Protein 7TOC (pdb70)

Nearest PDB structures (foldseek):
  7toc-assembly1_B  TM=1.002E+00  e=1.948E-69  Candidozyma auris
  8ep7-assembly2_B-3  TM=9.176E-01  e=3.995E-27  Bacillus anthracis str. 'Ames Ancestor'
  7kh7-assembly1_A  TM=9.201E-01  e=3.459E-25  Staphylococcus aureus
  4xiy-assembly1_B  TM=8.804E-01  e=1.053E-25  Azotobacter vinelandii DJ
  1yve-assembly1_J  TM=8.601E-01  e=1.053E-25  Spinacia oleracea

Structure (mmCIF, N/CA/C/O backbone):
data_7TOC
#
_entry.id   7TOC
#
_cell.length_a   145.555
_cell.length_b   145.555
_cell.length_c   244.349
_cell.angle_alpha   90.000
_cell.angle_beta   90.000
_cell.angle_gamma   120.000
#
_symmetry.space_group_name_H-M   'P 61 2 2'
#
loop_
_entity.id
_entity.type
_entity.pdbx_description
1 polymer 'Ketol-acid reductoisomerase, mitochondrial'
2 non-polymer 'NADPH DIHYDRO-NICOTINAMIDE-ADENINE-DINUCLEOTIDE PHOSPHATE'
3 non-polymer 'MALONATE ION'
4 non-polymer 'ACETIC ACID'
5 non-polymer 'MAGNESIUM ION'
6 water water
#
loop_
_atom_site.group_PDB
_atom_site.id
_atom_site.type_symbol
_atom_site.label_atom_id
_atom_site.label_alt_id
_atom_site.label_comp_id
_atom_site.label_asym_id
_atom_site.label_entity_id
_atom_site.label_seq_id
_atom_site.pdbx_PDB_ins_code
_atom_site.Cartn_x
_atom_site.Cartn_y
_atom_site.Cartn_z
_atom_site.occupancy
_atom_site.B_iso_or_equiv
_atom_site.auth_seq_id
_atom_site.auth_comp_id
_atom_site.auth_asym_id
_atom_site.auth_atom_id
_atom_site.pdbx_PDB_model_num
ATOM 1 N N . VAL A 1 5 ? 18.50182 -34.26326 -9.93517 1.000 96.31297 42 VAL A N 1
ATOM 2 C CA . VAL A 1 5 ? 17.77910 -35.52978 -9.80571 1.000 111.27626 42 VAL A CA 1
ATOM 3 C C . VAL A 1 5 ? 18.72475 -36.64265 -10.26453 1.000 110.48815 42 VAL A C 1
ATOM 4 O O . VAL A 1 5 ? 19.72868 -36.38576 -10.94783 1.000 104.53614 42 VAL A O 1
ATOM 8 N N . VAL A 1 6 ? 18.39900 -37.87438 -9.87335 1.000 103.43975 43 VAL A N 1
ATOM 9 C CA . VAL A 1 6 ? 19.28863 -39.01921 -9.98938 1.000 99.67052 43 VAL A CA 1
ATOM 10 C C . VAL A 1 6 ? 18.64010 -40.04074 -10.90339 1.000 96.21841 43 VAL A C 1
ATOM 11 O O . VAL A 1 6 ? 17.41131 -40.10353 -11.01205 1.000 105.75663 43 VAL A O 1
ATOM 15 N N . SER A 1 7 ? 19.47263 -40.85828 -11.54986 1.000 96.97829 44 SER A N 1
ATOM 16 C CA . SER A 1 7 ? 18.98223 -41.92294 -12.41636 1.000 99.07756 44 SER A CA 1
ATOM 17 C C . SER A 1 7 ? 18.84112 -43.21076 -11.60400 1.000 101.65195 44 SER A C 1
ATOM 18 O O . SER A 1 7 ? 18.87396 -43.18994 -10.37119 1.000 112.79533 44 SER A O 1
ATOM 21 N N . ALA A 1 8 ? 18.68635 -44.34267 -12.27926 1.000 96.93186 45 ALA A N 1
ATOM 22 C CA . ALA A 1 8 ? 18.41888 -45.60335 -11.60621 1.000 101.77691 45 ALA A CA 1
ATOM 23 C C . ALA A 1 8 ? 19.19063 -46.72085 -12.28646 1.000 99.38759 45 ALA A C 1
ATOM 24 O O . ALA A 1 8 ? 19.24158 -46.79127 -13.51880 1.000 93.33931 45 ALA A O 1
ATOM 26 N N . ALA A 1 9 ? 19.79121 -47.58807 -11.47885 1.000 98.29083 46 ALA A N 1
ATOM 27 C CA . ALA A 1 9 ? 20.53711 -48.70295 -12.03893 1.000 97.51492 46 ALA A CA 1
ATOM 28 C C . ALA A 1 9 ? 19.62432 -49.52251 -12.95394 1.000 95.94735 46 ALA A C 1
ATOM 29 O O . ALA A 1 9 ? 18.45488 -49.75235 -12.62693 1.000 94.89859 46 ALA A O 1
ATOM 31 N N . PRO A 1 10 ? 20.10171 -49.92654 -14.12441 1.000 90.26294 47 PRO A N 1
ATOM 32 C CA . PRO A 1 10 ? 19.26022 -50.71270 -15.03257 1.000 84.71905 47 PRO A CA 1
ATOM 33 C C . PRO A 1 10 ? 18.99468 -52.11727 -14.50653 1.000 91.11471 47 PRO A C 1
ATOM 34 O O . PRO A 1 10 ? 19.67924 -52.62866 -13.61531 1.000 90.25055 47 PRO A O 1
ATOM 38 N N . LEU A 1 11 ? 17.96112 -52.73804 -15.07209 1.000 84.71013 48 LEU A N 1
ATOM 39 C CA . LEU A 1 11 ? 17.72389 -54.15423 -14.83134 1.000 84.24724 48 LEU A CA 1
ATOM 40 C C . LEU A 1 11 ? 18.89834 -54.95419 -15.37813 1.000 75.68164 48 LEU A C 1
ATOM 41 O O . LEU A 1 11 ? 19.41597 -54.65673 -16.45800 1.000 85.37365 48 LEU A O 1
ATOM 46 N N . ALA A 1 12 ? 19.31387 -55.98014 -14.64624 1.000 69.48300 49 ALA A N 1
ATOM 47 C CA . ALA A 1 12 ? 20.54493 -56.69829 -14.95359 1.000 81.21311 49 ALA A CA 1
ATOM 48 C C . ALA A 1 12 ? 20.26839 -58.12723 -15.41531 1.000 78.47931 49 ALA A C 1
ATOM 49 O O . ALA A 1 12 ? 19.59311 -58.89550 -14.72615 1.000 86.80490 49 ALA A O 1
ATOM 51 N N . THR A 1 13 ? 20.82591 -58.47808 -16.57437 1.000 83.85477 50 THR A N 1
ATOM 52 C CA . THR A 1 13 ? 20.74477 -59.83537 -17.11284 1.000 80.57763 50 THR A CA 1
ATOM 53 C C . THR A 1 13 ? 21.35547 -60.87673 -16.17591 1.000 80.89898 50 THR A C 1
ATOM 54 O O . THR A 1 13 ? 20.91270 -62.03118 -16.16549 1.000 78.67790 50 THR A O 1
ATOM 58 N N . ARG A 1 14 ? 22.38881 -60.50446 -15.41028 1.000 80.33648 51 ARG A N 1
ATOM 59 C CA . ARG A 1 14 ? 23.10891 -61.43678 -14.53412 1.000 72.20578 51 ARG A CA 1
ATOM 60 C C . ARG A 1 14 ? 23.52403 -62.71360 -15.26673 1.000 77.83057 51 ARG A C 1
ATOM 61 O O . ARG A 1 14 ? 23.69796 -63.76865 -14.65263 1.000 78.60044 51 ARG A O 1
ATOM 69 N N . GLY A 1 15 ? 23.68357 -62.63459 -16.58686 1.000 77.13062 52 GLY A N 1
ATOM 70 C CA . GLY A 1 15 ? 24.05006 -63.79817 -17.37040 1.000 78.00033 52 GLY A CA 1
ATOM 71 C C . GLY A 1 15 ? 22.93623 -64.79665 -17.59815 1.000 84.47768 52 GLY A C 1
ATOM 72 O O . GLY A 1 15 ? 23.20556 -65.88624 -18.12364 1.000 88.83841 52 GLY A O 1
ATOM 73 N N . LEU A 1 16 ? 21.69974 -64.46134 -17.21715 1.000 71.08536 53 LEU A N 1
ATOM 74 C CA . LEU A 1 16 ? 20.54589 -65.34294 -17.33499 1.000 81.03033 53 LEU A CA 1
ATOM 75 C C . LEU A 1 16 ? 19.99962 -65.34089 -18.76213 1.000 87.10324 53 LEU A C 1
ATOM 76 O O . LEU A 1 16 ? 20.32735 -64.47884 -19.58284 1.000 89.94883 53 LEU A O 1
ATOM 81 N N . LYS A 1 17 ? 19.13720 -66.31780 -19.05078 1.000 93.80915 54 LYS A N 1
ATOM 82 C CA . LYS A 1 17 ? 18.48491 -66.36880 -20.35558 1.000 87.18883 54 LYS A CA 1
ATOM 83 C C . LYS A 1 17 ? 17.66342 -65.10932 -20.57321 1.000 80.50187 54 LYS A C 1
ATOM 84 O O . LYS A 1 17 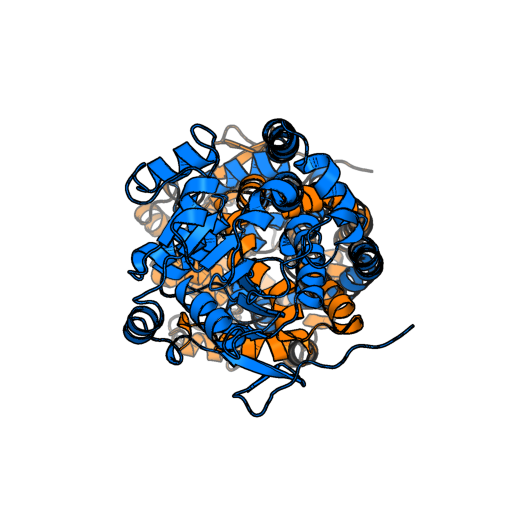? 17.00360 -64.60131 -19.65799 1.000 76.44256 54 LYS A O 1
ATOM 90 N N . THR A 1 18 ? 17.70933 -64.60847 -21.79922 1.000 83.63260 55 THR A N 1
ATOM 91 C CA . THR A 1 18 ? 17.16971 -63.30062 -22.10739 1.000 84.47207 55 THR A CA 1
ATOM 92 C C . THR A 1 18 ? 16.43310 -63.36007 -23.44704 1.000 83.02073 55 THR A C 1
ATOM 93 O O . THR A 1 18 ? 16.63951 -64.26971 -24.25610 1.000 82.61000 55 THR A O 1
ATOM 97 N N . ILE A 1 19 ? 15.53565 -62.39905 -23.65736 1.000 78.06989 56 ILE A N 1
ATOM 98 C CA . ILE A 1 19 ? 14.83629 -62.22539 -24.92489 1.000 73.55167 56 ILE A CA 1
ATOM 99 C C . ILE A 1 19 ? 15.02098 -60.77882 -25.36049 1.000 79.38727 56 ILE A C 1
ATOM 100 O O . ILE A 1 19 ? 14.95258 -59.86530 -24.53317 1.000 87.87636 56 ILE A O 1
ATOM 105 N N . ASN A 1 20 ? 15.26193 -60.56462 -26.64843 1.000 77.42647 57 ASN A N 1
ATOM 106 C CA . ASN A 1 20 ? 15.40678 -59.21746 -27.19030 1.000 80.39909 57 ASN A CA 1
ATOM 107 C C . ASN A 1 20 ? 14.03124 -58.66807 -27.54652 1.000 84.97996 57 ASN A C 1
ATOM 108 O O . ASN A 1 20 ? 13.42010 -59.09874 -28.52723 1.000 81.80245 57 ASN A O 1
ATOM 113 N N . PHE A 1 21 ? 13.55245 -57.69839 -26.77971 1.000 82.17251 58 PHE A N 1
ATOM 114 C CA . PHE A 1 21 ? 12.28104 -57.04151 -27.08015 1.000 80.79806 58 PHE A CA 1
ATOM 115 C C . PHE A 1 21 ? 12.60369 -55.72114 -27.78002 1.000 83.35355 58 PHE A C 1
ATOM 116 O O . PHE A 1 21 ? 12.81380 -54.69502 -27.13094 1.000 90.80021 58 PHE A O 1
ATOM 124 N N . GLY A 1 22 ? 12.66175 -55.75179 -29.10980 1.000 82.97548 59 GLY A N 1
ATOM 125 C CA . GLY A 1 22 ? 12.81138 -54.51258 -29.87836 1.000 87.52763 59 GLY A CA 1
ATOM 126 C C . GLY A 1 22 ? 13.99508 -53.64057 -29.49886 1.000 95.50319 59 GLY A C 1
ATOM 127 O O . GLY A 1 22 ? 13.90183 -52.40577 -29.55852 1.000 95.34018 59 GLY A O 1
ATOM 128 N N . GLY A 1 23 ? 15.11693 -54.24834 -29.11557 1.000 85.97704 60 GLY A N 1
ATOM 129 C CA . GLY A 1 23 ? 16.30874 -53.48996 -28.80530 1.000 86.90296 60 GLY A CA 1
ATOM 130 C C . GLY A 1 23 ? 16.73954 -53.52946 -27.35769 1.000 92.06612 60 GLY A C 1
ATOM 131 O O . GLY A 1 23 ? 17.73900 -52.88270 -27.01177 1.000 102.30534 60 GLY A O 1
ATOM 132 N N . THR A 1 24 ? 16.02917 -54.26604 -26.50494 1.000 87.14659 61 THR A N 1
ATOM 133 C CA . THR A 1 24 ? 16.39899 -54.43843 -25.10423 1.000 87.20882 61 THR A CA 1
ATOM 134 C C . THR A 1 24 ? 16.35446 -55.92184 -24.76599 1.000 87.04016 61 THR A C 1
ATOM 135 O O . THR A 1 24 ? 15.34523 -56.58158 -25.02666 1.000 88.45660 61 THR A O 1
ATOM 139 N N . GLU A 1 25 ? 17.44275 -56.45175 -24.20974 1.000 89.58000 62 GLU A N 1
ATOM 140 C CA . GLU A 1 25 ? 17.44596 -57.82195 -23.71041 1.000 83.90210 62 GLU A CA 1
ATOM 141 C C . GLU A 1 25 ? 16.83575 -57.84807 -22.31664 1.000 87.79144 62 GLU A C 1
ATOM 142 O O . GLU A 1 25 ? 17.29124 -57.12890 -21.42051 1.000 89.78915 62 GLU A O 1
ATOM 148 N N . GLU A 1 26 ? 15.81257 -58.68020 -22.12839 1.000 84.65166 63 GLU A N 1
ATOM 149 C CA . GLU A 1 26 ? 15.12569 -58.77762 -20.85085 1.000 75.94172 63 GLU A CA 1
ATOM 150 C C . GLU A 1 26 ? 15.21067 -60.19113 -20.29922 1.000 74.17425 63 GLU A C 1
ATOM 151 O O . GLU A 1 26 ? 15.23305 -61.16884 -21.05086 1.000 71.23767 63 GLU A O 1
ATOM 157 N N . VAL A 1 27 ? 15.29242 -60.28073 -18.97073 1.000 73.08970 64 VAL A N 1
ATOM 158 C CA . VAL A 1 27 ? 15.21280 -61.57033 -18.29715 1.000 73.81371 64 VAL A CA 1
ATOM 159 C C . VAL A 1 27 ? 13.81552 -62.15139 -18.46592 1.000 78.49153 64 VAL A C 1
ATOM 160 O O . VAL A 1 27 ? 12.80540 -61.47328 -18.22360 1.000 74.81061 64 VAL A O 1
ATOM 164 N N . VAL A 1 28 ? 13.74561 -63.41516 -18.87933 1.000 76.50707 65 VAL A N 1
ATOM 165 C CA . VAL A 1 28 ? 12.46710 -64.05677 -19.16447 1.000 68.50547 65 VAL A CA 1
ATOM 166 C C . VAL A 1 28 ? 12.52745 -65.50414 -18.69510 1.000 68.05526 65 VAL A C 1
ATOM 167 O O . VAL A 1 28 ? 13.47594 -66.22580 -19.01898 1.000 68.24498 65 VAL A O 1
ATOM 171 N N . HIS A 1 29 ? 11.51597 -65.92792 -17.93548 1.000 62.01211 66 HIS A N 1
ATOM 172 C CA . HIS A 1 29 ? 11.35912 -67.31683 -17.52619 1.000 66.35572 66 HIS A CA 1
ATOM 173 C C . HIS A 1 29 ? 10.07638 -67.89042 -18.12011 1.000 64.33703 66 HIS A C 1
ATOM 174 O O . HIS A 1 29 ? 9.08322 -67.17681 -18.27782 1.000 68.28804 66 HIS A O 1
ATOM 181 N N . GLU A 1 30 ? 10.11423 -69.17457 -18.46980 1.000 60.39947 67 GLU A N 1
ATOM 182 C CA . GLU A 1 30 ? 9.03681 -69.85373 -19.16772 1.000 60.58576 67 GLU A CA 1
ATOM 183 C C . GLU A 1 30 ? 8.63018 -71.09308 -18.38258 1.000 60.75784 67 GLU A C 1
ATOM 184 O O . GLU A 1 30 ? 9.41345 -71.62901 -17.59664 1.000 60.78486 67 GLU A O 1
ATOM 190 N N . ARG A 1 31 ? 7.40752 -71.57387 -18.63932 1.000 57.58387 68 ARG A N 1
ATOM 191 C CA . ARG A 1 31 ? 6.83524 -72.63797 -17.81324 1.000 58.88321 68 ARG A CA 1
ATOM 192 C C . ARG A 1 31 ? 7.73294 -73.86596 -17.74256 1.000 60.54649 68 ARG A C 1
ATOM 193 O O . ARG A 1 31 ? 7.78884 -74.52154 -16.69829 1.000 67.32813 68 ARG A O 1
ATOM 201 N N . ALA A 1 32 ? 8.44230 -74.18996 -18.82741 1.000 56.97081 69 ALA A N 1
ATOM 202 C CA . ALA A 1 32 ? 9.31198 -75.36227 -18.83647 1.000 63.48728 69 ALA A CA 1
ATOM 203 C C . ALA A 1 32 ? 10.47363 -75.24992 -17.85333 1.000 68.18274 69 ALA A C 1
ATOM 204 O O . ALA A 1 32 ? 11.07145 -76.27075 -17.50876 1.000 67.49292 69 ALA A O 1
ATOM 206 N N . ASP A 1 33 ? 10.82303 -74.04413 -17.40366 1.000 70.18920 70 ASP A N 1
ATOM 207 C CA . ASP A 1 33 ? 11.81601 -73.93892 -16.34160 1.000 69.47958 70 ASP A CA 1
ATOM 208 C C . ASP A 1 33 ? 11.27820 -74.42580 -15.00750 1.000 71.93373 70 ASP A C 1
ATOM 209 O O . ASP A 1 33 ? 12.07348 -74.77065 -14.12927 1.000 76.63329 70 ASP A O 1
ATOM 214 N N . TRP A 1 34 ? 9.95727 -74.46001 -14.82925 1.000 68.19760 71 TRP A N 1
ATOM 215 C CA . TRP A 1 34 ? 9.34750 -74.83982 -13.55237 1.000 69.60247 71 TRP A CA 1
ATOM 216 C C . TRP A 1 34 ? 8.16299 -75.76388 -13.79202 1.000 64.73397 71 TRP A C 1
ATOM 217 O O . TRP A 1 34 ? 7.00407 -75.36815 -13.64149 1.000 68.59505 71 TRP A O 1
ATOM 228 N N . PRO A 1 35 ? 8.42099 -77.01308 -14.17033 1.000 69.79441 72 PRO A N 1
ATOM 229 C CA . PRO A 1 35 ? 7.31676 -77.95372 -14.36296 1.000 58.45363 72 PRO A CA 1
ATOM 230 C C . PRO A 1 35 ? 6.65748 -78.29766 -13.04253 1.000 67.77141 72 PRO A C 1
ATOM 231 O O . PRO A 1 35 ? 7.21003 -78.08238 -11.96228 1.000 73.44908 72 PRO A O 1
ATOM 235 N N . ARG A 1 36 ? 5.44734 -78.84699 -13.15746 1.000 66.86802 73 ARG A N 1
ATOM 236 C CA . ARG A 1 36 ? 4.58987 -79.05222 -11.99783 1.000 59.80271 73 ARG A CA 1
ATOM 237 C C . ARG A 1 36 ? 5.29184 -79.87429 -10.91828 1.000 68.82663 73 ARG A C 1
ATOM 238 O O . ARG A 1 36 ? 5.25331 -79.51960 -9.73260 1.000 69.45414 73 ARG A O 1
ATOM 246 N N . GLU A 1 37 ? 5.95025 -80.97189 -11.30879 1.000 63.68847 74 GLU A N 1
ATOM 247 C CA . GLU A 1 37 ? 6.59629 -81.83331 -10.32061 1.000 66.96851 74 GLU A CA 1
ATOM 248 C C . GLU A 1 37 ? 7.70453 -81.09191 -9.58591 1.000 71.61197 74 GLU A C 1
ATOM 249 O O . GLU A 1 37 ? 7.90850 -81.29932 -8.38190 1.000 72.85907 74 GLU A O 1
ATOM 255 N N . LYS A 1 38 ? 8.42222 -80.21670 -10.29554 1.000 66.46841 75 LYS A N 1
ATOM 256 C CA . LYS A 1 38 ? 9.50819 -79.45067 -9.69462 1.000 62.81218 75 LYS A CA 1
ATOM 257 C C . LYS A 1 38 ? 8.97723 -78.42888 -8.69585 1.000 63.28611 75 LYS A C 1
ATOM 258 O O . LYS A 1 38 ? 9.54036 -78.25900 -7.60802 1.000 61.89209 75 LYS A O 1
ATOM 264 N N . LEU A 1 39 ? 7.89491 -77.73987 -9.05177 1.000 63.84655 76 LEU A N 1
ATOM 265 C CA . LEU A 1 39 ? 7.25522 -76.80997 -8.12682 1.000 62.04393 76 LEU A CA 1
ATOM 266 C C . LEU A 1 39 ? 6.83139 -77.51297 -6.84577 1.000 61.05707 76 LEU A C 1
ATOM 267 O O . LEU A 1 39 ? 7.07213 -77.00809 -5.74257 1.000 64.01248 76 LEU A O 1
ATOM 272 N N . LEU A 1 40 ? 6.19428 -78.68112 -6.97647 1.000 60.92904 77 LEU A N 1
ATOM 273 C CA . LEU A 1 40 ? 5.75265 -79.44273 -5.81034 1.000 63.40319 77 LEU A CA 1
ATOM 274 C C . LEU A 1 40 ? 6.92783 -79.81766 -4.90991 1.000 64.42073 77 LEU A C 1
ATOM 275 O O . LEU A 1 40 ? 6.86216 -79.65930 -3.68438 1.000 61.88926 77 LEU A O 1
ATOM 280 N N . GLU A 1 41 ? 8.00638 -80.33911 -5.50223 1.000 61.38076 78 GLU A N 1
ATOM 281 C CA . GLU A 1 41 ? 9.20579 -80.64252 -4.72988 1.000 62.72042 78 GLU A CA 1
ATOM 282 C C . GLU A 1 41 ? 9.78196 -79.38921 -4.07853 1.000 60.97952 78 GLU A C 1
ATOM 283 O O . GLU A 1 41 ? 10.16223 -79.40958 -2.90375 1.000 63.32052 78 GLU A O 1
ATOM 289 N N . TYR A 1 42 ? 9.85107 -78.28475 -4.82142 1.000 60.03343 79 TYR A N 1
ATOM 290 C CA . TYR A 1 42 ? 10.48190 -77.08494 -4.28475 1.000 59.73233 79 TYR A CA 1
ATOM 291 C C . TYR A 1 42 ? 9.72634 -76.57524 -3.07323 1.000 61.46992 79 TYR A C 1
ATOM 292 O O . TYR A 1 42 ? 10.33271 -76.15718 -2.08469 1.000 67.01714 79 TYR A O 1
ATOM 301 N N . PHE A 1 43 ? 8.39893 -76.61947 -3.12718 1.000 63.28127 80 PHE A N 1
ATOM 302 C CA . PHE A 1 43 ? 7.54294 -76.02806 -2.11348 1.000 59.44997 80 PHE A CA 1
ATOM 303 C C . PHE A 1 43 ? 6.99586 -77.04491 -1.11927 1.000 60.59665 80 PHE A C 1
ATOM 304 O O . PHE A 1 43 ? 6.12717 -76.68927 -0.31667 1.000 60.70820 80 PHE A O 1
ATOM 312 N N . LYS A 1 44 ? 7.48454 -78.29259 -1.14118 1.000 55.92016 81 LYS A N 1
ATOM 313 C CA . LYS A 1 44 ? 6.83782 -79.35407 -0.37199 1.000 59.13193 81 LYS A CA 1
ATOM 314 C C . LYS A 1 44 ? 6.77360 -79.05498 1.12175 1.000 67.39652 81 LYS A C 1
ATOM 315 O O . LYS A 1 44 ? 5.89694 -79.59283 1.80653 1.000 74.01489 81 LYS A O 1
ATOM 321 N N . ASN A 1 45 ? 7.65409 -78.20329 1.64284 1.000 61.77043 82 ASN A N 1
ATOM 322 C CA . ASN A 1 45 ? 7.59288 -77.81425 3.04244 1.000 64.19790 82 ASN A CA 1
ATOM 323 C C . ASN A 1 45 ? 6.93957 -76.45877 3.25714 1.000 60.66656 82 ASN A C 1
ATOM 324 O O . ASN A 1 45 ? 6.90081 -75.97868 4.39373 1.000 67.52901 82 ASN A O 1
ATOM 329 N N . ASP A 1 46 ? 6.41212 -75.83879 2.21501 1.000 64.70157 83 ASP A N 1
ATOM 330 C CA . ASP A 1 46 ? 5.88403 -74.49319 2.34645 1.000 65.85471 83 ASP A CA 1
ATOM 331 C C . ASP A 1 46 ? 4.36816 -74.51926 2.46982 1.000 60.18496 83 ASP A C 1
ATOM 332 O O . ASP A 1 46 ? 3.70052 -75.46398 2.04550 1.000 60.57627 83 ASP A O 1
ATOM 337 N N . THR A 1 47 ? 3.83355 -73.47479 3.10003 1.000 64.61473 84 THR A N 1
ATOM 338 C CA . THR A 1 47 ? 2.40121 -73.19239 3.09666 1.000 56.40502 84 THR A CA 1
ATOM 339 C C . THR A 1 47 ? 2.20642 -71.77463 2.57963 1.000 58.40962 84 THR A C 1
ATOM 340 O O . THR A 1 47 ? 2.67824 -70.81704 3.20661 1.000 61.73435 84 THR A O 1
ATOM 344 N N . MET A 1 48 ? 1.55470 -71.63738 1.42426 1.000 55.97262 85 MET A N 1
ATOM 345 C CA . MET A 1 48 ? 1.18497 -70.31778 0.92406 1.000 53.90503 85 MET A CA 1
ATOM 346 C C . MET A 1 48 ? -0.06414 -69.84647 1.64965 1.000 58.24661 85 MET A C 1
ATOM 347 O O . MET A 1 48 ? -1.14900 -70.38660 1.43650 1.000 57.03048 85 MET A O 1
ATOM 352 N N . ALA A 1 49 ? 0.06595 -68.84034 2.49839 1.000 56.49117 86 ALA A N 1
ATOM 353 C CA . ALA A 1 49 ? -1.10442 -68.21619 3.09533 1.000 50.24568 86 ALA A CA 1
ATOM 354 C C . ALA A 1 49 ? -1.47124 -67.02624 2.21708 1.000 52.26261 86 ALA A C 1
ATOM 355 O O . ALA A 1 49 ? -0.76049 -66.01646 2.18215 1.000 59.04010 86 ALA A O 1
ATOM 357 N N . LEU A 1 50 ? -2.55702 -67.16960 1.47428 1.000 50.17124 87 LEU A N 1
ATOM 358 C CA . LEU A 1 50 ? -3.04216 -66.13088 0.58451 1.000 51.81675 87 LEU A CA 1
ATOM 359 C C . LEU A 1 50 ? -4.01740 -65.26454 1.37449 1.000 56.45437 87 LEU A C 1
ATOM 360 O O . LEU A 1 50 ? -5.09186 -65.73020 1.77431 1.000 53.10796 87 LEU A O 1
ATOM 365 N N . ILE A 1 51 ? -3.64074 -64.01390 1.60919 1.000 53.16262 88 ILE A N 1
ATOM 366 C CA . ILE A 1 51 ? -4.44945 -63.09396 2.39199 1.000 53.50375 88 ILE A CA 1
ATOM 367 C C . ILE A 1 51 ? -5.28404 -62.26981 1.42101 1.000 57.71829 88 ILE A C 1
ATOM 368 O O . ILE A 1 51 ? -4.73610 -61.59132 0.54925 1.000 62.45804 88 ILE A O 1
ATOM 373 N N . GLY A 1 52 ? -6.59791 -62.33965 1.54885 1.000 56.15962 89 GLY A N 1
ATOM 374 C CA . GLY A 1 52 ? -7.46733 -61.62007 0.63718 1.000 50.59134 89 GLY A CA 1
ATOM 375 C C . GLY A 1 52 ? -8.08132 -62.52828 -0.41180 1.000 55.19798 89 GLY A C 1
ATOM 376 O O . GLY A 1 52 ? -7.53239 -63.57102 -0.77093 1.000 58.05163 89 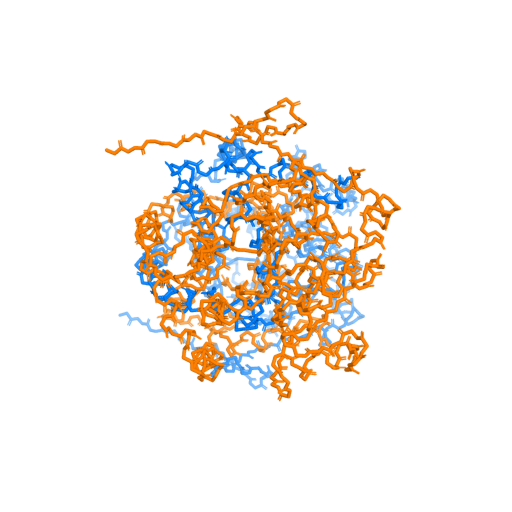GLY A O 1
ATOM 377 N N . TYR A 1 53 ? -9.24850 -62.13736 -0.91185 1.000 61.67384 90 TYR A N 1
ATOM 378 C CA . TYR A 1 53 ? -9.94402 -62.95107 -1.90388 1.000 53.74573 90 TYR A CA 1
ATOM 379 C C . TYR A 1 53 ? -10.73383 -62.06007 -2.86934 1.000 54.36286 90 TYR A C 1
ATOM 380 O O . TYR A 1 53 ? -11.91282 -62.29387 -3.15845 1.000 56.11400 90 TYR A O 1
ATOM 389 N N . GLY A 1 54 ? -10.06655 -61.03241 -3.39700 1.000 52.63492 91 GLY A N 1
ATOM 390 C CA . GLY A 1 54 ? -10.48532 -60.37374 -4.62034 1.000 52.62809 91 GLY A CA 1
ATOM 391 C C . GLY A 1 54 ? -10.18380 -61.27495 -5.80095 1.000 57.02334 91 GLY A C 1
ATOM 392 O O . GLY A 1 54 ? -9.93652 -62.47360 -5.61842 1.000 51.65883 91 GLY A O 1
ATOM 393 N N . SER A 1 55 ? -10.18304 -60.73117 -7.01841 1.000 51.10673 92 SER A N 1
ATOM 394 C CA . SER A 1 55 ? -10.02194 -61.61397 -8.16315 1.000 46.97170 92 SER A CA 1
ATOM 395 C C . SER A 1 55 ? -8.61562 -62.20082 -8.24943 1.000 55.97556 92 SER A C 1
ATOM 396 O O . SER A 1 55 ? -8.45493 -63.27799 -8.84167 1.000 48.14174 92 SER A O 1
ATOM 399 N N . GLN A 1 56 ? -7.59744 -61.55510 -7.64826 1.000 52.85933 93 GLN A N 1
ATOM 400 C CA . GLN A 1 56 ? -6.27528 -62.18903 -7.62853 1.000 51.78148 93 GLN A CA 1
ATOM 401 C C . GLN A 1 56 ? -6.23736 -63.36485 -6.66485 1.000 49.31449 93 GLN A C 1
ATOM 402 O O . GLN A 1 56 ? -5.69209 -64.42151 -6.99226 1.000 53.66884 93 GLN A O 1
ATOM 408 N N . GLY A 1 57 ? -6.78273 -63.20525 -5.46112 1.000 52.62827 94 GLY A N 1
ATOM 409 C CA . GLY A 1 57 ? -6.85619 -64.35014 -4.57360 1.000 45.78238 94 GLY A CA 1
ATOM 410 C C . GLY A 1 57 ? -7.62354 -65.48832 -5.21296 1.000 50.30986 94 GLY A C 1
ATOM 411 O O . GLY A 1 57 ? -7.35359 -66.66113 -4.94592 1.000 46.53931 94 GLY A O 1
ATOM 412 N N . TYR A 1 58 ? -8.58507 -65.15594 -6.07436 1.000 47.59733 95 TYR A N 1
ATOM 413 C CA . TYR A 1 58 ? -9.37038 -66.17983 -6.74635 1.000 49.35581 95 TYR A CA 1
ATOM 414 C C . TYR A 1 58 ? -8.53832 -66.86056 -7.82141 1.000 46.06222 95 TYR A C 1
ATOM 415 O O . TYR A 1 58 ? -8.40055 -68.08764 -7.82313 1.000 50.04988 95 TYR A O 1
ATOM 424 N N . GLY A 1 59 ? -7.96252 -66.07918 -8.73711 1.000 41.45763 96 GLY A N 1
ATOM 425 C CA . GLY A 1 59 ? -7.18616 -66.67723 -9.80992 1.000 44.67934 96 GLY A CA 1
ATOM 426 C C . GLY A 1 59 ? -5.88757 -67.29687 -9.32183 1.000 45.71004 96 GLY A C 1
ATOM 427 O O . GLY A 1 59 ? -5.54060 -68.41538 -9.70270 1.000 46.70996 96 GLY A O 1
ATOM 428 N N . GLN A 1 60 ? -5.13162 -66.56761 -8.49666 1.000 50.46432 97 GLN A N 1
ATOM 429 C CA . GLN A 1 60 ? -3.87997 -67.11977 -7.98325 1.000 46.00532 97 GLN A CA 1
ATOM 430 C C . GLN A 1 60 ? -4.14953 -68.29207 -7.04982 1.000 49.62455 97 GLN A C 1
ATOM 431 O O . GLN A 1 60 ? -3.48709 -69.34106 -7.15026 1.000 42.03455 97 GLN A O 1
ATOM 437 N N . GLY A 1 61 ? -5.14957 -68.15126 -6.16896 1.000 40.18321 98 GLY A N 1
ATOM 438 C CA . GLY A 1 61 ? -5.40808 -69.19869 -5.19464 1.000 42.52161 98 GLY A CA 1
ATOM 439 C C . GLY A 1 61 ? -5.85356 -70.49534 -5.84094 1.000 47.42605 98 GLY A C 1
ATOM 440 O O . GLY A 1 61 ? -5.30841 -71.56823 -5.55439 1.000 44.96093 98 GLY A O 1
ATOM 441 N N . LEU A 1 62 ? -6.85626 -70.41226 -6.72421 1.000 43.59655 99 LEU A N 1
ATOM 442 C CA . LEU A 1 62 ? -7.40688 -71.61733 -7.33102 1.000 47.87483 99 LEU A CA 1
ATOM 443 C C . LEU A 1 62 ? -6.37785 -72.28353 -8.23661 1.000 46.30432 99 LEU A C 1
ATOM 444 O O . LEU A 1 62 ? -6.30196 -73.51811 -8.29400 1.000 42.71687 99 LEU A O 1
ATOM 449 N N . ASN A 1 63 ? -5.55981 -71.48638 -8.93704 1.000 38.87301 100 ASN A N 1
ATOM 450 C CA . ASN A 1 63 ? -4.47660 -72.07736 -9.72154 1.000 42.37575 100 ASN A CA 1
ATOM 451 C C . ASN A 1 63 ? -3.45070 -72.77901 -8.82917 1.000 44.85319 100 ASN A C 1
ATOM 452 O O . ASN A 1 63 ? -2.99906 -73.88750 -9.14804 1.000 46.12684 100 ASN A O 1
ATOM 457 N N . LEU A 1 64 ? -3.05848 -72.15367 -7.71276 1.000 42.23536 101 LEU A N 1
ATOM 458 C CA . LEU A 1 64 ? -2.18581 -72.84991 -6.76730 1.000 49.36410 101 LEU A CA 1
ATOM 459 C C . LEU A 1 64 ? -2.84154 -74.13747 -6.25835 1.000 49.10187 101 LEU A C 1
ATOM 460 O O . LEU A 1 64 ? -2.18947 -75.18069 -6.17129 1.000 50.73424 101 LEU A O 1
ATOM 465 N N . ARG A 1 65 ? -4.12661 -74.08513 -5.91326 1.000 42.62905 102 ARG A N 1
ATOM 466 C CA . ARG A 1 65 ? -4.80177 -75.27723 -5.40395 1.000 46.73743 102 ARG A CA 1
ATOM 467 C C . ARG A 1 65 ? -4.82056 -76.38582 -6.44142 1.000 45.35344 102 ARG A C 1
ATOM 468 O O . ARG A 1 65 ? -4.55408 -77.54986 -6.12543 1.000 45.62361 102 ARG A O 1
ATOM 476 N N . ASP A 1 66 ? -5.14659 -76.04284 -7.68362 1.000 45.47382 103 ASP A N 1
ATOM 477 C CA . ASP A 1 66 ? -5.17848 -77.03690 -8.75186 1.000 49.10062 103 ASP A CA 1
ATOM 478 C C . ASP A 1 66 ? -3.79531 -77.60980 -9.01287 1.000 48.41495 103 ASP A C 1
ATOM 479 O O . ASP A 1 66 ? -3.67452 -78.79120 -9.34690 1.000 54.28644 103 ASP A O 1
ATOM 484 N N . ASN A 1 67 ? -2.74353 -76.80532 -8.86318 1.000 49.80647 104 ASN A N 1
ATOM 485 C CA . ASN A 1 67 ? -1.39371 -77.32227 -9.07956 1.000 52.69072 104 ASN A CA 1
ATOM 486 C C . ASN A 1 67 ? -0.89068 -78.15856 -7.91768 1.000 54.76785 104 ASN A C 1
ATOM 487 O O . ASN A 1 67 ? 0.24954 -78.62609 -7.96379 1.000 59.35622 104 ASN A O 1
ATOM 492 N N . GLY A 1 68 ? -1.71032 -78.36250 -6.89075 1.000 52.29873 105 GLY A N 1
ATOM 493 C CA . GLY A 1 68 ? -1.35964 -79.24665 -5.81046 1.000 49.51426 105 GLY A CA 1
ATOM 494 C C . GLY A 1 68 ? -0.49214 -78.62682 -4.75118 1.000 51.67762 105 GLY A C 1
ATOM 495 O O . GLY A 1 68 ? 0.06616 -79.35844 -3.93527 1.000 54.23062 105 GLY A O 1
ATOM 496 N N . LEU A 1 69 ? -0.35141 -77.30678 -4.73312 1.000 51.85587 106 LEU A N 1
ATOM 497 C CA . LEU A 1 69 ? 0.45895 -76.68440 -3.70406 1.000 55.09376 106 LEU A CA 1
ATOM 498 C C . LEU A 1 69 ? -0.36549 -76.47860 -2.43955 1.000 54.98398 106 LEU A C 1
ATOM 499 O O . LEU A 1 69 ? -1.59472 -76.36790 -2.47239 1.000 55.29348 106 LEU A O 1
ATOM 504 N N . ASN A 1 70 ? 0.32713 -76.45052 -1.31443 1.000 56.42070 107 ASN A N 1
ATOM 505 C CA . ASN A 1 70 ? -0.30904 -76.30594 -0.01307 1.000 53.63855 107 ASN A CA 1
ATOM 506 C C . ASN A 1 70 ? -0.61969 -74.83138 0.21168 1.000 53.19724 107 ASN A C 1
ATOM 507 O O . ASN A 1 70 ? 0.14693 -74.09509 0.83120 1.000 56.12488 107 ASN A O 1
ATOM 512 N N . VAL A 1 71 ? -1.77718 -74.41130 -0.29741 1.000 46.39618 108 VAL A N 1
ATOM 513 C CA . VAL A 1 71 ? -2.25404 -73.03487 -0.24538 1.000 49.93440 108 VAL A CA 1
ATOM 514 C C . VAL A 1 71 ? -3.51358 -72.97807 0.61357 1.000 52.44223 108 VAL A C 1
ATOM 515 O O . VAL A 1 71 ? -4.36185 -73.87756 0.53921 1.000 50.90150 108 VAL A O 1
ATOM 519 N N . ILE A 1 72 ? -3.63398 -71.91505 1.42604 1.000 49.50427 109 ILE A N 1
ATOM 520 C CA . ILE A 1 72 ? -4.82090 -71.61753 2.22698 1.000 48.15228 109 ILE A CA 1
ATOM 521 C C . ILE A 1 72 ? -5.20043 -70.15868 2.00654 1.000 52.32416 109 ILE A C 1
ATOM 522 O O . ILE A 1 72 ? -4.40478 -69.36217 1.51153 1.000 55.38677 109 ILE A O 1
ATOM 527 N N . ILE A 1 73 ? -6.42780 -69.80633 2.38645 1.000 46.78530 110 ILE A N 1
ATOM 528 C CA . ILE A 1 73 ? -6.94776 -68.44726 2.24549 1.000 45.26617 110 ILE A CA 1
ATOM 529 C C . ILE A 1 73 ? -7.15350 -67.83034 3.62653 1.000 53.99062 110 ILE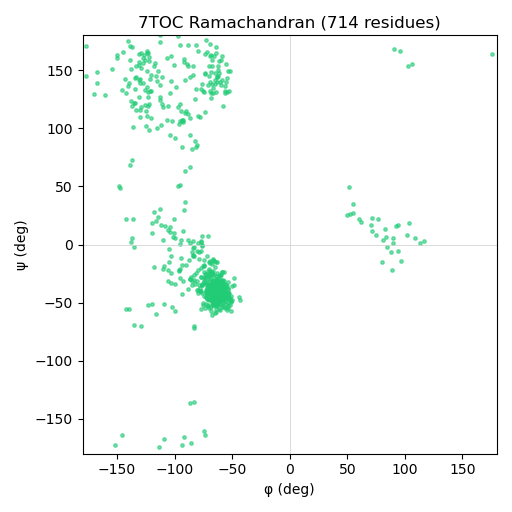 A C 1
ATOM 530 O O . ILE A 1 73 ? -7.66306 -68.48163 4.55254 1.000 50.90567 110 ILE A O 1
ATOM 535 N N . GLY A 1 74 ? -6.76332 -66.56451 3.76295 1.000 55.54584 111 GLY A N 1
ATOM 536 C CA . GLY A 1 74 ? -7.05542 -65.80540 4.97117 1.000 57.23176 111 GLY A CA 1
ATOM 537 C C . GLY A 1 74 ? -7.82147 -64.53405 4.65468 1.000 57.20529 111 GLY A C 1
ATOM 538 O O . GLY A 1 74 ? -7.31314 -63.68669 3.91159 1.000 55.21193 111 GLY A O 1
ATOM 539 N N . VAL A 1 75 ? -9.04250 -64.38771 5.18477 1.000 51.14779 112 VAL A N 1
ATOM 540 C CA . VAL A 1 75 ? -9.86657 -63.20839 4.94757 1.000 51.61492 112 VAL A CA 1
ATOM 541 C C . VAL A 1 75 ? -10.65674 -62.90500 6.21536 1.000 61.08668 112 VAL A C 1
ATOM 542 O O . VAL A 1 75 ? -10.74668 -63.72552 7.12668 1.000 57.71172 112 VAL A O 1
ATOM 546 N N . ARG A 1 76 ? -11.22894 -61.70413 6.28072 1.000 63.76378 113 ARG A N 1
ATOM 547 C CA . ARG A 1 76 ? -12.07481 -61.34753 7.41647 1.000 63.96841 113 ARG A CA 1
ATOM 548 C C . ARG A 1 76 ? -13.21558 -62.33755 7.52783 1.000 62.77177 113 ARG A C 1
ATOM 549 O O . ARG A 1 76 ? -14.01043 -62.48660 6.59726 1.000 67.23099 113 ARG A O 1
ATOM 557 N N . LYS A 1 77 ? -13.28094 -63.02855 8.65378 1.000 62.81531 114 LYS A N 1
ATOM 558 C CA . LYS A 1 77 ? -14.34012 -64.00037 8.85581 1.000 66.61432 114 LYS A CA 1
ATOM 559 C C . LYS A 1 77 ? -15.70208 -63.34245 8.66709 1.000 71.14552 114 LYS A C 1
ATOM 560 O O . LYS A 1 77 ? -15.92252 -62.18642 9.04510 1.000 73.32563 114 LYS A O 1
ATOM 566 N N . ASN A 1 78 ? -16.59976 -64.07448 8.02082 1.000 70.94981 115 ASN A N 1
ATOM 567 C CA . ASN A 1 78 ? -17.96908 -63.62767 7.81220 1.000 77.74089 115 ASN A CA 1
ATOM 568 C C . ASN A 1 78 ? -18.04870 -62.24876 7.12415 1.000 86.84310 115 ASN A C 1
ATOM 569 O O . ASN A 1 78 ? -19.02211 -61.50843 7.29212 1.000 99.19012 115 ASN A O 1
ATOM 574 N N . GLY A 1 79 ? -17.02860 -61.88783 6.33635 1.000 88.22997 116 GLY A N 1
ATOM 575 C CA . GLY A 1 79 ? -17.12128 -60.79192 5.38817 1.000 70.81637 116 GLY A CA 1
ATOM 576 C C . GLY A 1 79 ? -17.52412 -61.30761 4.01709 1.000 69.02748 116 GLY A C 1
ATOM 577 O O . GLY A 1 79 ? -17.86251 -62.47916 3.84003 1.000 77.61036 116 GLY A O 1
ATOM 578 N N . ALA A 1 80 ? -17.48661 -60.41702 3.02149 1.000 62.39201 117 ALA A N 1
ATOM 579 C CA . ALA A 1 80 ? -17.93355 -60.83689 1.68852 1.000 53.71542 117 ALA A CA 1
ATOM 580 C C . ALA A 1 80 ? -16.98511 -61.86729 1.08293 1.000 56.44400 117 ALA A C 1
ATOM 581 O O . ALA A 1 80 ? -17.42737 -62.88689 0.53892 1.000 56.46835 117 ALA A O 1
ATOM 583 N N . SER A 1 81 ? -15.67160 -61.61624 1.17546 1.000 53.61406 118 SER A N 1
ATOM 584 C CA . SER A 1 81 ? -14.67260 -62.52866 0.62459 1.000 49.59856 118 SER A CA 1
ATOM 585 C C . SER A 1 81 ? -14.76759 -63.90677 1.24299 1.000 51.60675 118 SER A C 1
ATOM 586 O O . SER A 1 81 ? -14.46964 -64.90071 0.57571 1.000 50.35404 118 SER A O 1
ATOM 589 N N . TRP A 1 82 ? -15.07980 -63.96866 2.53820 1.000 50.94732 119 TRP A N 1
ATOM 590 C CA . TRP A 1 82 ? -15.23827 -65.24289 3.22095 1.000 51.30663 119 TRP A CA 1
ATOM 591 C C . TRP A 1 82 ? -16.23888 -66.11946 2.48800 1.000 51.37849 119 TRP A C 1
ATOM 592 O O . TRP A 1 82 ? -15.96010 -67.28535 2.17474 1.000 52.82862 119 TRP A O 1
ATOM 603 N N . LYS A 1 83 ? -17.41002 -65.56053 2.18185 1.000 48.53543 120 LYS A N 1
ATOM 604 C CA . LYS A 1 83 ? -18.42913 -66.34571 1.50738 1.000 50.20904 120 LYS A CA 1
ATOM 605 C C . LYS A 1 83 ? -18.03996 -66.62728 0.06844 1.000 48.47338 120 LYS A C 1
ATOM 606 O O . LYS A 1 83 ? -18.33818 -67.70955 -0.44988 1.000 50.88510 120 LYS A O 1
ATOM 612 N N . ALA A 1 84 ? -17.36640 -65.67874 -0.58463 1.000 46.28797 121 ALA A N 1
ATOM 613 C CA . ALA A 1 84 ? -16.90716 -65.91101 -1.94992 1.000 42.26510 121 ALA A CA 1
ATOM 614 C C . ALA A 1 84 ? -15.92277 -67.06148 -1.99858 1.000 45.28040 121 ALA A C 1
ATOM 615 O O . ALA A 1 84 ? -15.93522 -67.86361 -2.94577 1.000 45.59543 121 ALA A O 1
ATOM 617 N N . ALA A 1 85 ? -15.05903 -67.16318 -0.98102 1.000 44.37833 122 ALA A N 1
ATOM 618 C CA . ALA A 1 85 ? -14.12554 -68.28116 -0.92933 1.000 45.24294 122 ALA A CA 1
ATOM 619 C C . ALA A 1 85 ? -14.86206 -69.59389 -0.67466 1.000 44.87033 122 ALA A C 1
ATOM 620 O O . ALA A 1 85 ? -14.53966 -70.62096 -1.28965 1.000 50.15106 122 ALA A O 1
ATOM 622 N N . ILE A 1 86 ? -15.87969 -69.57614 0.18911 1.000 40.91435 123 ILE A N 1
ATOM 623 C CA . ILE A 1 86 ? -16.63029 -70.80380 0.45571 1.000 46.67304 123 ILE A CA 1
ATOM 624 C C . ILE A 1 86 ? -17.24201 -71.35412 -0.82710 1.000 45.62752 123 ILE A C 1
ATOM 625 O O . ILE A 1 86 ? -17.25314 -72.56990 -1.06042 1.000 46.63008 123 ILE A O 1
ATOM 630 N N . GLU A 1 87 ? -17.75000 -70.47142 -1.68177 1.000 45.86215 124 GLU A N 1
ATOM 631 C CA . GLU A 1 87 ? -18.43595 -70.90123 -2.89182 1.000 48.74119 124 GLU A CA 1
ATOM 632 C C . GLU A 1 87 ? -17.48000 -71.31876 -3.99425 1.000 47.43873 124 GLU A C 1
ATOM 633 O O . GLU A 1 87 ? -17.93617 -71.90409 -4.98132 1.000 50.69374 124 GLU A O 1
ATOM 639 N N . ASP A 1 88 ? -16.18564 -71.02940 -3.85734 1.000 40.45512 125 ASP A N 1
ATOM 640 C CA . ASP A 1 88 ? -15.17583 -71.65600 -4.69420 1.000 41.90427 125 ASP A CA 1
ATOM 641 C C . ASP A 1 88 ? -14.59547 -72.91428 -4.05922 1.000 45.66262 125 ASP A C 1
ATOM 642 O O . ASP A 1 88 ? -13.55942 -73.40308 -4.51775 1.000 43.06521 125 ASP A O 1
ATOM 647 N N . GLY A 1 89 ? -15.20961 -73.42066 -2.99525 1.000 40.99608 126 GLY A N 1
ATOM 648 C CA . GLY A 1 89 ? -14.80315 -74.68286 -2.43356 1.000 40.44462 126 GLY A CA 1
ATOM 649 C C . GLY A 1 89 ? -13.73765 -74.62940 -1.36184 1.000 44.54872 126 GLY A C 1
ATOM 650 O O . GLY A 1 89 ? -13.27540 -75.68808 -0.93357 1.000 51.83912 126 GLY A O 1
ATOM 651 N N . TRP A 1 90 ? -13.32424 -73.45062 -0.91697 1.000 39.67278 127 TRP A N 1
ATOM 652 C CA . TRP A 1 90 ? -12.43635 -73.37637 0.23691 1.000 43.32365 127 TRP A CA 1
ATOM 653 C C . TRP A 1 90 ? -13.24032 -73.67319 1.51214 1.000 46.69330 127 TRP A C 1
ATOM 654 O O . TRP A 1 90 ? -14.32666 -73.12561 1.71655 1.000 48.01890 127 TRP A O 1
ATOM 665 N N . VAL A 1 91 ? -12.73101 -74.55503 2.35821 1.000 41.54233 128 VAL A N 1
ATOM 666 C CA . VAL A 1 91 ? -13.49401 -75.07452 3.48549 1.000 47.49361 128 VAL A CA 1
ATOM 667 C C . VAL A 1 91 ? -12.96448 -74.43441 4.76210 1.000 50.76407 128 VAL A C 1
ATOM 668 O O . VAL A 1 91 ? -11.77668 -74.59103 5.08158 1.000 50.39301 128 VAL A O 1
ATOM 672 N N . PRO A 1 92 ? -13.79581 -73.69729 5.49972 1.000 51.86729 129 PRO A N 1
ATOM 673 C CA . PRO A 1 92 ? -13.37479 -73.13104 6.78763 1.000 48.16890 129 PRO A CA 1
ATOM 674 C C . PRO A 1 92 ? -12.81249 -74.20139 7.69698 1.000 47.93391 129 PRO A C 1
ATOM 675 O O . PRO A 1 92 ? -13.40397 -75.26627 7.86750 1.000 54.64924 129 PRO A O 1
ATOM 679 N N . GLY A 1 93 ? -11.65309 -73.91804 8.27992 1.000 49.34981 130 GLY A N 1
ATOM 680 C CA . GLY A 1 93 ? -10.99306 -74.85647 9.14287 1.000 46.13777 130 GLY A CA 1
ATOM 681 C C . GLY A 1 93 ? -10.04283 -75.80887 8.45076 1.000 53.99685 130 GLY A C 1
ATOM 682 O O . GLY A 1 93 ? -9.16918 -76.36667 9.11539 1.000 51.41663 130 GLY A O 1
ATOM 683 N N . GLU A 1 94 ? -10.19659 -76.03169 7.14330 1.000 54.16032 131 GLU A N 1
ATOM 684 C CA . GLU A 1 94 ? -9.24478 -76.83491 6.37602 1.000 57.28210 131 GLU A CA 1
ATOM 685 C C . GLU A 1 94 ? -8.26497 -75.95773 5.60219 1.000 51.22924 131 GLU A C 1
ATOM 686 O O . GLU A 1 94 ? -7.05148 -76.07207 5.79041 1.000 54.54326 131 GLU A O 1
ATOM 692 N N . ASN A 1 95 ? -8.77365 -75.07097 4.73665 1.000 44.62729 132 ASN A N 1
ATOM 693 C CA . ASN A 1 95 ? -7.90157 -74.20931 3.94666 1.000 49.82913 132 ASN A CA 1
ATOM 694 C C . ASN A 1 95 ? -8.49448 -72.80988 3.78605 1.000 49.83012 132 ASN A C 1
ATOM 695 O O . ASN A 1 95 ? -8.11270 -72.08268 2.85925 1.000 47.83090 132 ASN A O 1
ATOM 700 N N . LEU A 1 96 ? -9.40128 -72.42422 4.67941 1.000 50.32930 133 LEU A N 1
ATOM 701 C CA . LEU A 1 96 ? -9.95470 -71.07846 4.76422 1.000 51.21174 133 LEU A CA 1
ATOM 702 C C . LEU A 1 96 ? -9.95539 -70.66438 6.23090 1.000 49.46174 133 LEU A C 1
ATOM 703 O O . LEU A 1 96 ? -10.55501 -71.35048 7.06355 1.000 49.22448 133 LEU A O 1
ATOM 708 N N . PHE A 1 97 ? -9.27621 -69.56157 6.55339 1.000 51.95102 134 PHE A N 1
ATOM 709 C CA . PHE A 1 97 ? -9.17641 -69.08475 7.93029 1.000 49.63510 134 PHE A CA 1
ATOM 710 C C . PHE A 1 97 ? -9.31296 -67.56926 7.95407 1.000 56.60673 134 PHE A C 1
ATOM 711 O O . PHE A 1 97 ? -9.31805 -66.91167 6.90483 1.000 55.39935 134 PHE A O 1
ATOM 719 N N . ASP A 1 98 ? -9.42559 -67.00415 9.16441 1.000 57.88895 135 ASP A N 1
ATOM 720 C CA . ASP A 1 98 ? -9.25550 -65.55874 9.27520 1.000 58.25193 135 ASP A CA 1
ATOM 721 C C . ASP A 1 98 ? -7.78743 -65.19248 9.01883 1.000 60.04631 135 ASP A C 1
ATOM 722 O O . ASP A 1 98 ? -6.90998 -66.06040 8.89910 1.000 61.79328 135 ASP A O 1
ATOM 727 N N . VAL A 1 99 ? -7.52205 -63.88717 8.93875 1.000 58.88728 136 VAL A N 1
ATOM 728 C CA . VAL A 1 99 ? -6.22900 -63.42264 8.44311 1.000 60.75441 136 VAL A CA 1
ATOM 729 C C . VAL A 1 99 ? -5.10506 -63.83265 9.38544 1.000 60.58213 136 VAL A C 1
ATOM 730 O O . VAL A 1 99 ? -4.10431 -64.41422 8.95691 1.000 62.46913 136 VAL A O 1
ATOM 734 N N . LYS A 1 100 ? -5.25408 -63.54698 10.68348 1.000 71.07578 137 LYS A N 1
ATOM 735 C CA . LYS A 1 100 ? -4.18257 -63.84916 11.63100 1.000 69.01762 137 LYS A CA 1
ATOM 736 C C . LYS A 1 100 ? -3.86063 -65.33985 11.65952 1.000 72.16105 137 LYS A C 1
ATOM 737 O O . LYS A 1 100 ? -2.68501 -65.72803 11.70096 1.000 64.32533 137 LYS A O 1
ATOM 743 N N . GLU A 1 101 ? -4.89538 -66.19060 11.65251 1.000 68.05715 138 GLU A N 1
ATOM 744 C CA . GLU A 1 101 ? -4.67433 -67.63086 11.71683 1.000 60.88187 138 GLU A CA 1
ATOM 745 C C . GLU A 1 101 ? -4.00755 -68.16184 10.45756 1.000 65.56514 138 GLU A C 1
ATOM 746 O O . GLU A 1 101 ? -3.18874 -69.08435 10.54038 1.000 66.03467 138 GLU A O 1
ATOM 752 N N . ALA A 1 102 ? -4.34249 -67.60339 9.29067 1.000 53.73186 139 ALA A N 1
ATOM 753 C CA . ALA A 1 102 ? -3.69531 -68.05111 8.06326 1.000 63.83319 139 ALA A CA 1
ATOM 754 C C . ALA A 1 102 ? -2.21047 -67.71837 8.08452 1.000 67.19862 139 ALA A C 1
ATOM 755 O O . ALA A 1 102 ? -1.37426 -68.54621 7.70084 1.000 66.68131 139 ALA A O 1
ATOM 757 N N . ILE A 1 103 ? -1.86875 -66.51517 8.54745 1.000 62.47386 140 ILE A N 1
ATOM 758 C CA . ILE A 1 103 ? -0.47757 -66.08265 8.57946 1.000 62.40113 140 ILE A CA 1
ATOM 759 C C . ILE A 1 103 ? 0.32666 -66.93370 9.54702 1.000 65.04239 140 ILE A C 1
ATOM 760 O O . ILE A 1 103 ? 1.49331 -67.25294 9.29206 1.000 68.58633 140 ILE A O 1
ATOM 765 N N . THR A 1 104 ? -0.27311 -67.31561 10.67507 1.000 62.04787 141 THR A N 1
ATOM 766 C CA . THR A 1 104 ? 0.44316 -68.18691 11.60133 1.000 59.29165 141 THR A CA 1
ATOM 767 C C . THR A 1 104 ? 0.75646 -69.53440 10.96769 1.000 67.65790 141 THR A C 1
ATOM 768 O O . THR A 1 104 ? 1.77548 -70.15908 11.29556 1.000 70.34369 141 THR A O 1
ATOM 772 N N . LYS A 1 105 ? -0.11234 -69.99713 10.06785 1.000 61.83320 142 LYS A N 1
ATOM 773 C CA . LYS A 1 105 ? 0.02979 -71.31714 9.47531 1.000 65.14638 142 LYS A CA 1
ATOM 774 C C . LYS A 1 105 ? 0.99998 -71.30371 8.30181 1.000 68.52343 142 LYS A C 1
ATOM 775 O O . LYS A 1 105 ? 1.60092 -72.33967 7.99255 1.000 68.13328 142 LYS A O 1
ATOM 781 N N . GLY A 1 106 ? 1.15872 -70.14725 7.63755 1.000 58.83923 143 GLY A N 1
ATOM 782 C CA . GLY A 1 106 ? 1.88289 -70.09416 6.38789 1.000 64.28960 143 GLY A CA 1
ATOM 783 C C . GLY A 1 106 ? 3.36868 -69.78538 6.55079 1.000 71.82772 143 GLY A C 1
ATOM 784 O O . GLY A 1 106 ? 3.81060 -69.23350 7.55693 1.000 68.58041 143 GLY A O 1
ATOM 785 N N . THR A 1 107 ? 4.14124 -70.18583 5.53936 1.000 64.49806 144 THR A N 1
ATOM 786 C CA . THR A 1 107 ? 5.52988 -69.77379 5.39662 1.000 62.10387 144 THR A CA 1
ATOM 787 C C . THR A 1 107 ? 5.70910 -68.69804 4.33734 1.000 69.37345 144 THR A C 1
ATOM 788 O O . THR A 1 107 ? 6.58908 -67.84406 4.47210 1.000 73.50305 144 THR A O 1
ATOM 792 N N . ILE A 1 108 ? 4.89926 -68.72489 3.28764 1.000 67.27988 145 ILE A N 1
ATOM 793 C CA . ILE A 1 108 ? 4.87264 -67.68753 2.26497 1.000 69.08816 145 ILE A CA 1
ATOM 794 C C . ILE A 1 108 ? 3.55550 -66.94678 2.42514 1.000 65.12419 145 ILE A C 1
ATOM 795 O O . ILE A 1 108 ? 2.48244 -67.54879 2.30649 1.000 69.62191 145 ILE A O 1
ATOM 800 N N . ILE A 1 109 ? 3.63939 -65.65324 2.72083 1.000 62.72783 146 ILE A N 1
ATOM 801 C CA . ILE A 1 109 ? 2.49065 -64.82313 3.05726 1.000 58.56919 146 ILE A CA 1
ATOM 802 C C . ILE A 1 109 ? 2.21161 -63.92391 1.86367 1.000 64.10906 146 ILE A C 1
ATOM 803 O O . ILE A 1 109 ? 2.95092 -62.96032 1.61386 1.000 65.13413 146 ILE A O 1
ATOM 808 N N . MET A 1 110 ? 1.13451 -64.21408 1.13965 1.000 60.53395 147 MET A N 1
ATOM 809 C CA . MET A 1 110 ? 0.80142 -63.49569 -0.08884 1.000 60.29801 147 MET A CA 1
ATOM 810 C C . MET A 1 110 ? -0.20316 -62.41070 0.26293 1.000 57.13969 147 MET A C 1
ATOM 811 O O . MET A 1 110 ? -1.38491 -62.68417 0.46855 1.000 57.68558 147 MET A O 1
ATOM 816 N N . ASN A 1 111 ? 0.26647 -61.17250 0.32002 1.000 58.83138 148 ASN A N 1
ATOM 817 C CA . ASN A 1 111 ? -0.58312 -60.05976 0.73194 1.000 62.17287 148 ASN A CA 1
ATOM 818 C C . ASN A 1 111 ? -1.39647 -59.59500 -0.46994 1.000 60.65392 148 ASN A C 1
ATOM 819 O O . ASN A 1 111 ? -0.99272 -58.71385 -1.22841 1.000 58.91954 148 ASN A O 1
ATOM 824 N N . LEU A 1 112 ? -2.56735 -60.20045 -0.63541 1.000 62.71342 149 LEU A N 1
ATOM 825 C CA . LEU A 1 112 ? -3.48048 -59.89159 -1.72561 1.000 54.86885 149 LEU A CA 1
ATOM 826 C C . LEU A 1 112 ? -4.76559 -59.23303 -1.22296 1.000 57.82869 149 LEU A C 1
ATOM 827 O O . LEU A 1 112 ? -5.83832 -59.42399 -1.80116 1.000 58.08662 149 LEU A O 1
ATOM 832 N N . LEU A 1 113 ? -4.67334 -58.48003 -0.12546 1.000 63.08790 150 LEU A N 1
ATOM 833 C CA . LEU A 1 113 ? -5.74427 -57.58074 0.26667 1.000 56.64860 150 LEU A CA 1
ATOM 834 C C . LEU A 1 113 ? -5.78174 -56.38862 -0.67804 1.000 59.60799 150 LEU A C 1
ATOM 835 O O . LEU A 1 113 ? -4.83977 -56.13567 -1.43358 1.000 61.14282 150 LEU A O 1
ATOM 840 N N . SER A 1 114 ? -6.88090 -55.64079 -0.63651 1.000 59.44684 151 SER A N 1
ATOM 841 C CA . SER A 1 114 ? -6.91444 -54.39841 -1.39177 1.000 66.53079 151 SER A CA 1
ATOM 842 C C . SER A 1 114 ? -5.71398 -53.54498 -1.00300 1.000 72.03108 151 SER A C 1
ATOM 843 O O . SER A 1 114 ? -5.18452 -53.64601 0.10924 1.000 77.51557 151 SER A O 1
ATOM 846 N N . ASP A 1 115 ? -5.23568 -52.74647 -1.95024 1.000 69.63921 152 ASP A N 1
ATOM 847 C CA . ASP A 1 115 ? -4.06030 -51.93841 -1.66222 1.000 75.20298 152 ASP A CA 1
ATOM 848 C C . ASP A 1 115 ? -4.32994 -51.00598 -0.48706 1.000 73.30857 152 ASP A C 1
ATOM 849 O O . ASP A 1 115 ? -3.47146 -50.82581 0.38089 1.000 69.77797 152 ASP A O 1
ATOM 854 N N . ALA A 1 116 ? -5.54361 -50.46024 -0.40752 1.000 76.64166 153 ALA A N 1
ATOM 855 C CA . ALA A 1 116 ? -5.91600 -49.65294 0.74630 1.000 72.23933 153 ALA A CA 1
ATOM 856 C C . ALA A 1 116 ? -5.86139 -50.47954 2.02617 1.000 78.15703 153 ALA A C 1
ATOM 857 O O . ALA A 1 116 ? -5.25854 -50.06589 3.02351 1.000 83.07435 153 ALA A O 1
ATOM 859 N N . ALA A 1 117 ? -6.46338 -51.66888 2.00612 1.000 74.12417 154 ALA A N 1
ATOM 860 C CA . ALA A 1 117 ? -6.49811 -52.50316 3.20190 1.000 73.03842 154 ALA A CA 1
ATOM 861 C C . ALA A 1 117 ? -5.11691 -53.00734 3.57700 1.000 72.46184 154 ALA A C 1
ATOM 862 O O . ALA A 1 117 ? -4.88128 -53.35531 4.73772 1.000 76.42887 154 ALA A O 1
ATOM 864 N N . GLN A 1 118 ? -4.20148 -53.09169 2.61527 1.000 71.29268 155 GLN A N 1
ATOM 865 C CA . GLN A 1 118 ? -2.83447 -53.44284 2.97109 1.000 75.14566 155 GLN A CA 1
ATOM 866 C C . GLN A 1 118 ? -2.25590 -52.42798 3.95231 1.000 79.99334 155 GLN A C 1
ATOM 867 O O . GLN A 1 118 ? -1.62906 -52.79982 4.95257 1.000 78.50470 155 GLN A O 1
ATOM 873 N N . SER A 1 119 ? -2.49837 -51.14039 3.69453 1.000 74.93045 156 SER A N 1
ATOM 874 C CA . SER A 1 119 ? -2.06209 -50.08128 4.59063 1.000 77.24582 156 SER A CA 1
ATOM 875 C C . SER A 1 119 ? -2.80859 -50.12824 5.92340 1.000 83.70510 156 SER A C 1
ATOM 876 O O . SER A 1 119 ? -2.19074 -50.00927 6.98882 1.000 85.21574 156 SER A O 1
ATOM 879 N N . GLU A 1 120 ? -4.13571 -50.29461 5.89251 1.000 79.11089 157 GLU A N 1
ATOM 880 C CA . GLU A 1 120 ? -4.90750 -50.22060 7.13106 1.000 77.01190 157 GLU A CA 1
ATOM 881 C C . GLU A 1 120 ? -4.52232 -51.33989 8.09760 1.000 77.56425 157 GLU A C 1
ATOM 882 O O . GLU A 1 120 ? -4.37952 -51.10727 9.30398 1.000 83.51294 157 GLU A O 1
ATOM 888 N N . THR A 1 121 ? -4.33070 -52.55520 7.58192 1.000 80.08267 158 THR A N 1
ATOM 889 C CA . THR A 1 121 ? -4.04606 -53.74239 8.38234 1.000 73.18299 158 THR A CA 1
ATOM 890 C C . TH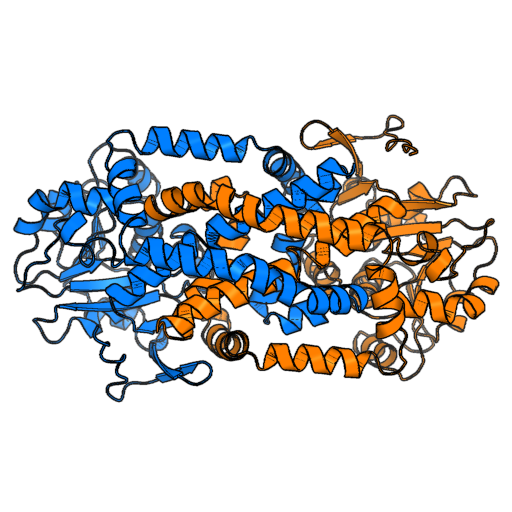R A 1 121 ? -2.57634 -53.90002 8.75260 1.000 72.86145 158 THR A C 1
ATOM 891 O O . THR A 1 121 ? -2.26055 -54.76454 9.57549 1.000 76.53615 158 THR A O 1
ATOM 895 N N . TRP A 1 122 ? -1.67341 -53.10827 8.17123 1.000 72.07664 159 TRP A N 1
ATOM 896 C CA . TRP A 1 122 ? -0.25042 -53.41553 8.29819 1.000 70.48160 159 TRP A CA 1
ATOM 897 C C . TRP A 1 122 ? 0.29075 -53.31697 9.72034 1.000 80.66737 159 TRP A C 1
ATOM 898 O O . TRP A 1 122 ? 1.14231 -54.15106 10.08031 1.000 80.81592 159 TRP A O 1
ATOM 909 N N . PRO A 1 123 ? -0.10014 -52.34941 10.55333 1.000 72.89103 160 PRO A N 1
ATOM 910 C CA . PRO A 1 123 ? 0.38495 -52.38706 11.94173 1.000 82.05137 160 PRO A CA 1
ATOM 911 C C . PRO A 1 123 ? 0.10486 -53.71290 12.62928 1.000 85.18524 160 PRO A C 1
ATOM 912 O O . PRO A 1 123 ? 0.92945 -54.15320 13.43868 1.000 82.10367 160 PRO A O 1
ATOM 916 N N . ASP A 1 124 ? -1.00185 -54.39161 12.29372 1.000 83.91103 161 ASP A N 1
ATOM 917 C CA . ASP A 1 124 ? -1.35287 -55.64478 12.95934 1.000 83.72034 161 ASP A CA 1
ATOM 918 C C . ASP A 1 124 ? -0.68162 -56.87048 12.35184 1.000 86.95079 161 ASP A C 1
ATOM 919 O O . ASP A 1 124 ? -0.41126 -57.83569 13.07764 1.000 84.97235 161 ASP A O 1
ATOM 924 N N . LEU A 1 125 ? -0.41429 -56.87296 11.04706 1.000 74.13091 162 LEU A N 1
ATOM 925 C CA . LEU A 1 125 ? 0.16897 -58.05459 10.42713 1.000 75.00910 162 LEU A CA 1
ATOM 926 C C . LEU A 1 125 ? 1.69606 -58.08017 10.50127 1.000 81.59372 162 LEU A C 1
ATOM 927 O O . LEU A 1 125 ? 2.28146 -59.16776 10.56817 1.000 78.95272 162 LEU A O 1
ATOM 932 N N . LYS A 1 126 ? 2.35749 -56.91995 10.51018 1.000 85.03658 163 LYS A N 1
ATOM 933 C CA . LYS A 1 126 ? 3.81983 -56.89125 10.56122 1.000 80.36600 163 LYS A CA 1
ATOM 934 C C . LYS A 1 126 ? 4.42442 -57.73867 11.67492 1.000 79.65273 163 LYS A C 1
ATOM 935 O O . LYS A 1 126 ? 5.39629 -58.45870 11.39678 1.000 84.75140 163 LYS A O 1
ATOM 941 N N . PRO A 1 127 ? 3.92977 -57.72229 12.91519 1.000 72.43991 164 PRO A N 1
ATOM 942 C CA . PRO A 1 127 ? 4.51994 -58.60461 13.93951 1.000 79.75792 164 PRO A CA 1
ATOM 943 C C . PRO A 1 127 ? 4.38162 -60.08550 13.63438 1.000 79.31492 164 PRO A C 1
ATOM 944 O O . PRO A 1 127 ? 5.06449 -60.89590 14.27435 1.000 80.63324 164 PRO A O 1
ATOM 948 N N . LEU A 1 128 ? 3.51555 -60.47173 12.69978 1.000 77.42517 165 LEU A N 1
ATOM 949 C CA . LEU A 1 128 ? 3.32863 -61.88171 12.38796 1.000 76.37173 165 LEU A CA 1
ATOM 950 C C . LEU A 1 128 ? 4.25231 -62.38359 11.29360 1.000 79.32459 165 LEU A C 1
ATOM 951 O O . LEU A 1 128 ? 4.41171 -63.60490 11.15565 1.000 79.31494 165 LEU A O 1
ATOM 956 N N . ILE A 1 129 ? 4.83828 -61.48252 10.50090 1.000 73.13917 166 ILE A N 1
ATOM 957 C CA . ILE A 1 129 ? 5.75621 -61.88936 9.44448 1.000 77.02053 166 ILE A CA 1
ATOM 958 C C . ILE A 1 129 ? 7.13100 -62.04312 10.08243 1.000 74.52625 166 ILE A C 1
ATOM 959 O O . ILE A 1 129 ? 7.96157 -61.13062 10.04590 1.000 89.88562 166 ILE A O 1
ATOM 964 N N . THR A 1 130 ? 7.36015 -63.19966 10.69798 1.000 76.52542 167 THR A N 1
ATOM 965 C CA . THR A 1 130 ? 8.55697 -63.48767 11.47442 1.000 79.51707 167 THR A CA 1
ATOM 966 C C . THR A 1 130 ? 9.65749 -64.04528 10.57607 1.000 82.17504 167 THR A C 1
ATOM 967 O O . THR A 1 130 ? 9.44163 -64.34840 9.39662 1.000 81.29285 167 THR A O 1
ATOM 971 N N . GLU A 1 131 ? 10.85251 -64.17464 11.15761 1.000 77.10147 168 GLU A N 1
ATOM 972 C CA . GLU A 1 131 ? 11.98560 -64.78479 10.47555 1.000 81.68929 168 GLU A CA 1
ATOM 973 C C . GLU A 1 131 ? 11.59540 -66.14093 9.90594 1.000 81.10193 168 GLU A C 1
ATOM 974 O O . GLU A 1 131 ? 10.73512 -66.84015 10.44689 1.000 90.22409 168 GLU A O 1
ATOM 980 N N . GLY A 1 132 ? 12.22170 -66.50917 8.79144 1.000 79.43132 169 GLY A N 1
ATOM 981 C CA . GLY A 1 132 ? 11.87337 -67.73296 8.10242 1.000 75.20026 169 GLY A CA 1
ATOM 982 C C . GLY A 1 132 ? 10.64771 -67.64453 7.21758 1.000 71.83836 169 GLY A C 1
ATOM 983 O O . GLY A 1 132 ? 10.44114 -68.53475 6.38350 1.000 74.76520 169 GLY A O 1
ATOM 984 N N . LYS A 1 133 ? 9.82617 -66.61342 7.36698 1.000 71.99032 170 LYS A N 1
ATOM 985 C CA . LYS A 1 133 ? 8.68593 -66.41618 6.48456 1.000 72.16607 170 LYS A CA 1
ATOM 986 C C . LYS A 1 133 ? 9.08658 -65.51762 5.30913 1.000 70.76722 170 LYS A C 1
ATOM 987 O O . LYS A 1 133 ? 10.09779 -64.80179 5.34741 1.000 70.38594 170 LYS A O 1
ATOM 993 N N . THR A 1 134 ? 8.29518 -65.59429 4.24292 1.000 67.51354 171 THR A N 1
ATOM 994 C CA . THR A 1 134 ? 8.50047 -64.81891 3.02703 1.000 61.03256 171 THR A CA 1
ATOM 995 C C . THR A 1 134 ? 7.26363 -63.96538 2.81135 1.000 64.57781 171 THR A C 1
ATOM 996 O O . THR A 1 134 ? 6.13771 -64.46192 2.92959 1.000 65.11439 171 THR A O 1
ATOM 1000 N N . LEU A 1 135 ? 7.46588 -62.68203 2.53358 1.000 63.94736 172 LEU A N 1
ATOM 1001 C CA . LEU A 1 135 ? 6.36306 -61.75914 2.30242 1.000 66.97902 172 LEU A CA 1
ATOM 1002 C C . LEU A 1 135 ? 6.26913 -61.49666 0.80860 1.000 63.44217 172 LEU A C 1
ATOM 1003 O O . LEU A 1 135 ? 7.27963 -61.18629 0.16847 1.000 63.81668 172 LEU A O 1
ATOM 1008 N N . TYR A 1 136 ? 5.06565 -61.63011 0.25666 1.000 58.61787 173 TYR A N 1
ATOM 1009 C CA . TYR A 1 136 ? 4.86158 -61.59974 -1.18389 1.000 56.49256 173 TYR A CA 1
ATOM 1010 C C . TYR A 1 136 ? 3.74645 -60.62207 -1.53183 1.000 62.31472 173 TYR A C 1
ATOM 1011 O O . TYR A 1 136 ? 2.72171 -60.56624 -0.84371 1.000 67.60911 173 TYR A O 1
ATOM 1020 N N . PHE A 1 137 ? 3.94941 -59.86197 -2.61125 1.000 56.85522 174 PHE A N 1
ATOM 1021 C CA . PHE A 1 137 ? 2.98189 -58.89834 -3.12318 1.000 60.46547 174 PHE A CA 1
ATOM 1022 C C . PHE A 1 137 ? 2.71348 -59.18345 -4.59890 1.000 69.53545 174 PHE A C 1
ATOM 1023 O O . PHE A 1 137 ? 3.49745 -59.85946 -5.27358 1.000 65.32607 174 PHE A O 1
ATOM 1031 N N . SER A 1 138 ? 1.61314 -58.62692 -5.11682 1.000 62.84302 175 SER A N 1
ATOM 1032 C CA . SER A 1 138 ? 1.34568 -58.66355 -6.55107 1.000 57.99608 175 SER A CA 1
ATOM 1033 C C . SER A 1 138 ? 1.23874 -57.26217 -7.14620 1.000 66.17569 175 SER A C 1
ATOM 1034 O O . SER A 1 138 ? 0.70140 -57.08220 -8.25314 1.000 65.93860 175 SER A O 1
ATOM 1037 N N . HIS A 1 139 ? 1.76839 -56.27470 -6.43046 1.000 69.37799 176 HIS A N 1
ATOM 1038 C CA . HIS A 1 139 ? 1.75233 -54.86055 -6.77295 1.000 68.81122 176 HIS A CA 1
ATOM 1039 C C . HIS A 1 139 ? 2.73826 -54.16905 -5.84132 1.000 69.14960 176 HIS A C 1
ATOM 1040 O O . HIS A 1 139 ? 2.81093 -54.51796 -4.65921 1.000 73.84926 176 HIS A O 1
ATOM 1047 N N . GLY A 1 140 ? 3.51423 -53.22360 -6.37858 1.000 70.79132 177 GLY A N 1
ATOM 1048 C CA . GLY A 1 140 ? 4.42817 -52.42286 -5.58432 1.000 74.16550 177 GLY A CA 1
ATOM 1049 C C . GLY A 1 140 ? 3.79190 -51.31029 -4.77618 1.000 74.25403 177 GLY A C 1
ATOM 1050 O O . GLY A 1 140 ? 4.50269 -50.56602 -4.09835 1.000 81.56770 177 GLY A O 1
ATOM 1051 N N . PHE A 1 141 ? 2.46008 -51.20479 -4.80809 1.000 76.40807 178 PHE A N 1
ATOM 1052 C CA . PHE A 1 141 ? 1.74331 -50.07245 -4.22564 1.000 75.66999 178 PHE A CA 1
ATOM 1053 C C . PHE A 1 141 ? 2.17703 -49.81925 -2.78055 1.000 77.20550 178 PHE A C 1
ATOM 1054 O O . PHE A 1 141 ? 2.65933 -48.73176 -2.45030 1.000 81.80105 178 PHE A O 1
ATOM 1062 N N . SER A 1 142 ? 2.04664 -50.82977 -1.91269 1.000 77.59215 179 SER A N 1
ATOM 1063 C CA . SER A 1 142 ? 2.24071 -50.59833 -0.48024 1.000 76.58378 179 SER A CA 1
ATOM 1064 C C . SER A 1 142 ? 3.69414 -50.31130 -0.11679 1.000 85.92270 179 SER A C 1
ATOM 1065 O O . SER A 1 142 ? 3.95393 -49.27542 0.52337 1.000 88.09855 179 SER A O 1
ATOM 1068 N N . PRO A 1 143 ? 4.67718 -51.14746 -0.46392 1.000 79.45362 180 PRO A N 1
ATOM 1069 C CA . PRO A 1 143 ? 6.02749 -50.90618 0.06458 1.000 77.10076 180 PRO A CA 1
ATOM 1070 C C . PRO A 1 143 ? 6.74445 -49.73818 -0.59317 1.000 86.68049 180 PRO A C 1
ATOM 1071 O O . PRO A 1 143 ? 7.71054 -49.22375 -0.01513 1.000 101.20793 180 PRO A O 1
ATOM 1075 N N . VAL A 1 144 ? 6.29876 -49.27818 -1.75717 1.000 91.78072 181 VAL A N 1
ATOM 1076 C CA . VAL A 1 144 ? 7.04328 -48.24273 -2.46433 1.000 89.09449 181 VAL A CA 1
ATOM 1077 C C . VAL A 1 144 ? 6.59381 -46.85181 -2.02133 1.000 94.15030 181 VAL A C 1
ATOM 1078 O O . VAL A 1 144 ? 7.41571 -45.94201 -1.87910 1.000 97.66203 181 VAL A O 1
ATOM 1082 N N . PHE A 1 145 ? 5.29854 -46.66197 -1.77983 1.000 91.41809 182 PHE A N 1
ATOM 1083 C CA . PHE A 1 145 ? 4.78400 -45.36073 -1.34909 1.000 96.31713 182 PHE A CA 1
ATOM 1084 C C . PHE A 1 145 ? 4.67299 -45.29963 0.17709 1.000 100.17886 182 PHE A C 1
ATOM 1085 O O . PHE A 1 145 ? 3.63747 -44.93735 0.74108 1.000 99.16522 182 PHE A O 1
ATOM 1093 N N . LYS A 1 146 ? 5.77366 -45.64451 0.85626 1.000 99.28870 183 LYS A N 1
ATOM 1094 C CA . LYS A 1 146 ? 5.76975 -45.75311 2.31404 1.000 98.93790 183 LYS A CA 1
ATOM 1095 C C . LYS A 1 146 ? 5.34153 -44.46310 2.99928 1.000 103.08797 183 LYS A C 1
ATOM 1096 O O . LYS A 1 146 ? 4.75665 -44.50953 4.08519 1.000 107.68959 183 LYS A O 1
ATOM 1102 N N . ASP A 1 147 ? 5.62509 -43.30666 2.39946 1.000 103.29473 184 ASP A N 1
ATOM 1103 C CA . ASP A 1 147 ? 5.22193 -42.05060 3.02519 1.000 109.77040 184 ASP A CA 1
ATOM 1104 C C . ASP A 1 147 ? 3.70271 -41.95554 3.17046 1.000 108.64931 184 ASP A C 1
ATOM 1105 O O . ASP A 1 147 ? 3.20166 -41.29267 4.08801 1.000 102.40386 184 ASP A O 1
ATOM 1110 N N . LEU A 1 148 ? 2.95577 -42.63480 2.30490 1.000 99.71443 185 LEU A N 1
ATOM 1111 C CA . LEU A 1 148 ? 1.50027 -42.59788 2.33449 1.000 103.66425 185 LEU A CA 1
ATOM 1112 C C . LEU A 1 148 ? 0.87558 -43.87183 2.88576 1.000 103.78900 185 LEU A C 1
ATOM 1113 O O . LEU A 1 148 ? -0.19015 -43.81181 3.50828 1.000 96.95103 185 LEU A O 1
ATOM 1118 N N . THR A 1 149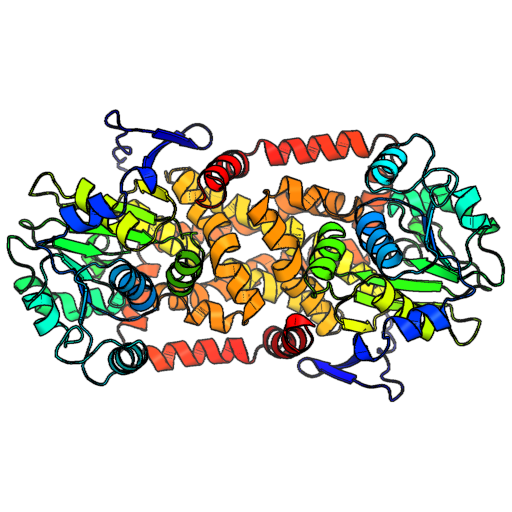 ? 1.52583 -45.01662 2.68186 1.000 99.52190 186 THR A N 1
ATOM 1119 C CA . THR A 1 149 ? 1.00890 -46.30875 3.10552 1.000 93.15743 186 THR A CA 1
ATOM 1120 C C . THR A 1 149 ? 1.54138 -46.77128 4.46090 1.000 99.28560 186 THR A C 1
ATOM 1121 O O . THR A 1 149 ? 0.90195 -47.61057 5.10762 1.000 93.12930 186 THR A O 1
ATOM 1125 N N . LYS A 1 150 ? 2.68367 -46.23888 4.90379 1.000 95.18862 187 LYS A N 1
ATOM 1126 C CA . LYS A 1 150 ? 3.36529 -46.61856 6.14558 1.000 98.08738 187 LYS A CA 1
ATOM 1127 C C . LYS A 1 150 ? 3.76746 -48.09167 6.17807 1.000 97.61456 187 LYS A C 1
ATOM 1128 O O . LYS A 1 150 ? 3.98339 -48.64421 7.26676 1.000 102.48773 187 LYS A O 1
ATOM 1134 N N . VAL A 1 151 ? 3.89746 -48.74278 5.02228 1.000 88.84211 188 VAL A N 1
ATOM 1135 C CA . VAL A 1 151 ? 4.26606 -50.15279 4.96002 1.000 86.83901 188 VAL A CA 1
ATOM 1136 C C . VAL A 1 151 ? 5.78194 -50.26504 4.81445 1.000 90.28922 188 VAL A C 1
ATOM 1137 O O . VAL A 1 151 ? 6.34288 -49.98652 3.74751 1.000 95.74648 188 VAL A O 1
ATOM 1141 N N . GLU A 1 152 ? 6.44652 -50.68819 5.89142 1.000 84.19554 189 GLU A N 1
ATOM 1142 C CA . GLU A 1 152 ? 7.86802 -51.02199 5.87829 1.000 86.92323 189 GLU A CA 1
ATOM 1143 C C . GLU A 1 152 ? 8.03010 -52.52539 6.07263 1.000 90.33303 189 GLU A C 1
ATOM 1144 O O . GLU A 1 152 ? 7.87429 -53.02028 7.19868 1.000 87.83681 189 GLU A O 1
ATOM 1150 N N . PRO A 1 153 ? 8.31797 -53.29319 5.02246 1.000 84.52114 190 PRO A N 1
ATOM 1151 C CA . PRO A 1 153 ? 8.56831 -54.73631 5.18564 1.000 82.80422 190 PRO A CA 1
ATOM 1152 C C . PRO A 1 153 ? 9.73002 -55.00001 6.12887 1.000 93.47855 190 PRO A C 1
ATOM 1153 O O . PRO A 1 153 ? 10.73407 -54.27140 6.11261 1.000 95.89071 190 PRO A O 1
ATOM 1157 N N . PRO A 1 154 ? 9.63283 -56.02985 6.97429 1.000 99.89087 191 PRO A N 1
ATOM 1158 C CA . PRO A 1 154 ? 10.71521 -56.29363 7.93978 1.000 88.53442 191 PRO A CA 1
ATOM 1159 C C . PRO A 1 154 ? 12.01260 -56.63742 7.22026 1.000 94.11441 191 PRO A C 1
ATOM 1160 O O . PRO A 1 154 ? 12.00705 -57.28483 6.16627 1.000 93.56911 191 PRO A O 1
ATOM 1164 N N . SER A 1 155 ? 13.13636 -56.18575 7.79426 1.000 91.31380 192 SER A N 1
ATOM 1165 C CA . SER A 1 155 ? 14.41294 -56.28660 7.09529 1.000 87.89371 192 SER A CA 1
ATOM 1166 C C . SER A 1 155 ? 15.00384 -57.69090 7.13238 1.000 92.83826 192 SER A C 1
ATOM 1167 O O . SER A 1 155 ? 16.00337 -57.94290 6.45001 1.000 97.02583 192 SER A O 1
ATOM 1170 N N . ASN A 1 156 ? 14.39081 -58.61482 7.86928 1.000 90.25469 193 ASN A N 1
ATOM 1171 C CA . ASN A 1 156 ? 14.90541 -59.96762 8.03821 1.000 93.34923 193 ASN A CA 1
ATOM 1172 C C . ASN A 1 156 ? 14.08674 -61.02522 7.29341 1.000 85.01215 193 ASN A C 1
ATOM 1173 O O . ASN A 1 156 ? 14.20704 -62.21572 7.59861 1.000 88.00657 193 ASN A O 1
ATOM 1178 N N . VAL A 1 157 ? 13.24181 -60.63580 6.34517 1.000 84.87754 194 VAL A N 1
ATOM 1179 C CA . VAL A 1 157 ? 12.50404 -61.61039 5.55236 1.000 80.51449 194 VAL A CA 1
ATOM 1180 C C . VAL A 1 157 ? 12.69858 -61.28217 4.08185 1.000 76.38790 194 VAL A C 1
ATOM 1181 O O . VAL A 1 157 ? 12.94318 -60.13087 3.70851 1.000 81.38592 194 VAL A O 1
ATOM 1185 N N . ASP A 1 158 ? 12.62638 -62.30684 3.24533 1.000 68.11837 195 ASP A N 1
ATOM 1186 C CA . ASP A 1 158 ? 12.54905 -62.06158 1.81206 1.000 71.87280 195 ASP A CA 1
ATOM 1187 C C . ASP A 1 158 ? 11.24036 -61.35128 1.48843 1.000 72.22254 195 ASP A C 1
ATOM 1188 O O . ASP A 1 158 ? 10.19858 -61.64848 2.07473 1.000 73.89495 195 ASP A O 1
ATOM 1193 N N . VAL A 1 159 ? 11.29174 -60.40892 0.55096 1.000 73.85343 196 VAL A N 1
ATOM 1194 C CA . VAL A 1 159 ? 10.10985 -59.67221 0.11209 1.000 69.80644 196 VAL A CA 1
ATOM 1195 C C . VAL A 1 159 ? 10.08752 -59.72451 -1.40800 1.000 74.54734 196 VAL A C 1
ATOM 1196 O O . VAL A 1 159 ? 10.93483 -59.10471 -2.06557 1.000 79.01865 196 VAL A O 1
ATOM 1200 N N . ILE A 1 160 ? 9.13209 -60.46460 -1.96833 1.000 65.70313 197 ILE A N 1
ATOM 1201 C CA . ILE A 1 160 ? 9.09006 -60.72752 -3.39775 1.000 65.23760 197 ILE A CA 1
ATOM 1202 C C . ILE A 1 160 ? 7.74697 -60.27342 -3.95870 1.000 68.58767 197 ILE A C 1
ATOM 1203 O O . ILE A 1 160 ? 6.78890 -60.01846 -3.22692 1.000 68.39842 197 ILE A O 1
ATOM 1208 N N . LEU A 1 161 ? 7.68996 -60.19803 -5.28568 1.000 64.82286 198 LEU A N 1
ATOM 1209 C CA . LEU A 1 161 ? 6.50523 -59.76144 -6.00591 1.000 64.62176 198 LEU A CA 1
ATOM 1210 C C . LEU A 1 161 ? 6.32081 -60.62431 -7.24884 1.000 59.16235 198 LEU A C 1
ATOM 1211 O O . LEU A 1 161 ? 7.29115 -60.96048 -7.92871 1.000 67.59312 198 LEU A O 1
ATOM 1216 N N . ALA A 1 162 ? 5.07566 -60.98705 -7.53295 1.000 64.70375 199 ALA A N 1
ATOM 1217 C CA . ALA A 1 162 ? 4.67718 -61.54921 -8.82341 1.000 63.62521 199 ALA A CA 1
ATOM 1218 C C . ALA A 1 162 ? 3.38531 -60.85559 -9.22334 1.000 63.01664 199 ALA A C 1
ATOM 1219 O O . ALA A 1 162 ? 2.40949 -60.89089 -8.46873 1.000 56.40821 199 ALA A O 1
ATOM 1221 N N . ALA A 1 163 ? 3.38551 -60.20339 -10.38281 1.000 60.31860 200 ALA A N 1
ATOM 1222 C CA . ALA A 1 163 ? 2.30444 -59.29529 -10.76476 1.000 59.86353 200 ALA A CA 1
ATOM 1223 C C . ALA A 1 163 ? 1.68273 -59.73264 -12.08059 1.000 59.65150 200 ALA A C 1
ATOM 1224 O O . ALA A 1 163 ? 2.23217 -59.43773 -13.15770 1.000 66.39731 200 ALA A O 1
ATOM 1226 N N . PRO A 1 164 ? 0.54763 -60.43611 -12.04943 1.000 64.02500 201 PRO A N 1
ATOM 1227 C CA . PRO A 1 164 ? -0.10923 -60.84321 -13.29894 1.000 57.64584 201 PRO A CA 1
ATOM 1228 C C . PRO A 1 164 ? -0.68206 -59.64363 -14.03657 1.000 61.92459 201 PRO A C 1
ATOM 1229 O O . PRO A 1 164 ? -1.36956 -58.80579 -13.45109 1.000 68.06689 201 PRO A O 1
ATOM 1233 N N . LYS A 1 165 ? -0.37601 -59.55806 -15.32873 1.000 63.81954 202 LYS A N 1
ATOM 1234 C CA . LYS A 1 165 ? -0.82788 -58.44721 -16.16771 1.000 59.55710 202 LYS A CA 1
ATOM 1235 C C . LYS A 1 165 ? -2.16540 -58.79767 -16.81834 1.000 60.23558 202 LYS A C 1
ATOM 1236 O O . LYS A 1 165 ? -2.29487 -58.92654 -18.03526 1.000 61.78888 202 LYS A O 1
ATOM 1242 N N . GLY A 1 166 ? -3.16237 -58.97728 -15.96156 1.000 56.25807 203 GLY A N 1
ATOM 1243 C CA . GLY A 1 166 ? -4.50903 -59.25825 -16.41252 1.000 52.35068 203 GLY A CA 1
ATOM 1244 C C . GLY A 1 166 ? -5.42677 -59.33815 -15.21555 1.000 55.79180 203 GLY A C 1
ATOM 1245 O O . GLY A 1 166 ? -4.98932 -59.33283 -14.06275 1.000 57.11277 203 GLY A O 1
ATOM 1246 N N . SER A 1 167 ? -6.71912 -59.40846 -15.50306 1.000 53.19224 204 SER A N 1
ATOM 1247 C CA . SER A 1 167 ? -7.68660 -59.56263 -14.43232 1.000 48.20204 204 SER A CA 1
ATOM 1248 C C . SER A 1 167 ? -7.52368 -60.93093 -13.78874 1.000 52.59970 204 SER A C 1
ATOM 1249 O O . SER A 1 167 ? -7.30908 -61.93477 -14.47619 1.000 49.09512 204 SER A O 1
ATOM 1252 N N . GLY A 1 168 ? -7.60368 -60.96421 -12.45387 1.000 50.55397 205 GLY A N 1
ATOM 1253 C CA . GLY A 1 168 ? -7.61119 -62.23739 -11.75262 1.000 46.02343 205 GLY A CA 1
ATOM 1254 C C . GLY A 1 168 ? -8.59792 -63.24216 -12.33053 1.000 52.06050 205 GLY A C 1
ATOM 1255 O O . GLY A 1 168 ? -8.37823 -64.45528 -12.24024 1.000 44.53520 205 GLY A O 1
ATOM 1256 N N . ARG A 1 169 ? -9.69746 -62.76340 -12.93725 1.000 49.89426 206 ARG A N 1
ATOM 1257 C CA . ARG A 1 169 ? -10.64672 -63.69680 -13.54285 1.000 53.21203 206 ARG A CA 1
ATOM 1258 C C . ARG A 1 169 ? -10.03465 -64.37276 -14.76705 1.000 49.66303 206 ARG A C 1
ATOM 1259 O O . ARG A 1 169 ? -10.27092 -65.56228 -15.01357 1.000 53.60549 206 ARG A O 1
ATOM 1267 N N . THR A 1 170 ? -9.22681 -63.63476 -15.53162 1.000 46.34851 207 THR A N 1
ATOM 1268 C CA . THR A 1 170 ? -8.53879 -64.20064 -16.67997 1.000 44.47238 207 THR A CA 1
ATOM 1269 C C . THR A 1 170 ? -7.26630 -64.95837 -16.29331 1.000 50.96386 207 THR A C 1
ATOM 1270 O O . THR A 1 170 ? -6.86098 -65.86552 -17.03390 1.000 47.89823 207 THR A O 1
ATOM 1274 N N . VAL A 1 171 ? -6.64335 -64.64723 -15.14541 1.000 45.76018 208 VAL A N 1
ATOM 1275 C CA . VAL A 1 171 ? -5.55072 -65.50312 -14.66939 1.000 49.71871 208 VAL A CA 1
ATOM 1276 C C . VAL A 1 171 ? -6.05469 -66.93133 -14.49741 1.000 47.65958 208 VAL A C 1
ATOM 1277 O O . VAL A 1 171 ? -5.38126 -67.90291 -14.87802 1.000 47.26003 208 VAL A O 1
ATOM 1281 N N . ARG A 1 172 ? -7.26780 -67.06915 -13.95178 1.000 43.48510 209 ARG A N 1
ATOM 1282 C CA . ARG A 1 172 ? -7.89427 -68.37161 -13.75949 1.000 44.19492 209 ARG A CA 1
ATOM 1283 C C . ARG A 1 172 ? -8.32585 -68.98685 -15.08972 1.000 45.09244 209 ARG A C 1
ATOM 1284 O O . ARG A 1 172 ? -7.99471 -70.13932 -15.39189 1.000 48.10396 209 ARG A O 1
ATOM 1292 N N . SER A 1 173 ? -9.09761 -68.24251 -15.88705 1.000 40.46988 210 SER A N 1
ATOM 1293 C CA . SER A 1 173 ? -9.71449 -68.84360 -17.06275 1.000 47.37700 210 SER A CA 1
ATOM 1294 C C . SER A 1 173 ? -8.66737 -69.20044 -18.12733 1.000 49.30775 210 SER A C 1
ATOM 1295 O O . SER A 1 173 ? -8.75057 -70.26922 -18.73884 1.000 54.31128 210 SER A O 1
ATOM 1298 N N . LEU A 1 174 ? -7.64129 -68.36731 -18.32888 1.000 43.77087 211 LEU A N 1
ATOM 1299 C CA . LEU A 1 174 ? -6.61105 -68.73498 -19.30230 1.000 45.94379 211 LEU A CA 1
ATOM 1300 C C . LEU A 1 174 ? -5.86348 -69.99148 -18.86660 1.000 50.58833 211 LEU A C 1
ATOM 1301 O O . LEU A 1 174 ? -5.62541 -70.90159 -19.67422 1.000 48.85345 211 LEU A O 1
ATOM 1306 N N . PHE A 1 175 ? -5.50873 -70.06964 -17.58620 1.000 45.58531 212 PHE A N 1
ATOM 1307 C CA . PHE A 1 175 ? -4.81248 -71.24194 -17.07731 1.000 47.46943 212 PHE A CA 1
ATOM 1308 C C . PHE A 1 175 ? -5.60592 -72.51989 -17.32749 1.000 45.18420 212 PHE A C 1
ATOM 1309 O O . PHE A 1 175 ? -5.02513 -73.56862 -17.63574 1.000 47.91760 212 PHE A O 1
ATOM 1317 N N . LEU A 1 176 ? -6.93571 -72.45610 -17.18428 1.000 46.20347 213 LEU A N 1
ATOM 1318 C CA . LEU A 1 176 ? -7.77650 -73.63204 -17.42003 1.000 46.41886 213 LEU A CA 1
ATOM 1319 C C . LEU A 1 176 ? -7.76084 -74.06105 -18.88265 1.000 52.58580 213 LEU A C 1
ATOM 1320 O O . LEU A 1 176 ? -7.96270 -75.24355 -19.17937 1.000 54.07797 213 LEU A O 1
ATOM 1325 N N . GLU A 1 177 ? -7.58054 -73.10557 -19.80128 1.000 53.76176 214 GLU A N 1
ATOM 1326 C CA . GLU A 1 177 ? -7.55992 -73.29377 -21.24536 1.000 50.39994 214 GLU A CA 1
ATOM 1327 C C . GLU A 1 177 ? -6.18834 -73.71889 -21.77122 1.000 52.25164 214 GLU A C 1
ATOM 1328 O O . GLU A 1 177 ? -6.00541 -73.79897 -22.98747 1.000 56.46137 214 GLU A O 1
ATOM 1334 N N . GLY A 1 178 ? -5.20141 -73.92969 -20.91480 1.000 48.18535 215 GLY A N 1
ATOM 1335 C CA . GLY A 1 178 ? -3.86971 -74.17351 -21.42897 1.000 46.36961 215 GLY A CA 1
ATOM 1336 C C . GLY A 1 178 ? -3.06403 -72.93509 -21.76926 1.000 51.39909 215 GLY A C 1
ATOM 1337 O O . GLY A 1 178 ? -1.96825 -73.06934 -22.32011 1.000 56.30457 215 GLY A O 1
ATOM 1338 N N . ARG A 1 179 ? -3.57137 -71.73769 -21.46260 1.000 51.55479 216 ARG A N 1
ATOM 1339 C CA . ARG A 1 179 ? -2.95707 -70.44662 -21.73669 1.000 46.40580 216 ARG A CA 1
ATOM 1340 C C . ARG A 1 179 ? -2.48487 -69.83314 -20.41890 1.000 49.83258 216 ARG A C 1
ATOM 1341 O O . ARG A 1 179 ? -2.44300 -70.50089 -19.37531 1.000 53.59549 216 ARG A O 1
ATOM 1349 N N . GLY A 1 180 ? -2.13781 -68.55265 -20.44808 1.000 49.49425 217 GLY A N 1
ATOM 1350 C CA . GLY A 1 180 ? -1.78918 -67.92389 -19.18513 1.000 41.44605 217 GLY A CA 1
ATOM 1351 C C . GLY A 1 180 ? -1.45889 -66.44957 -19.24980 1.000 47.54302 217 GLY A C 1
ATOM 1352 O O . GLY A 1 180 ? -0.88368 -65.95482 -20.22539 1.000 49.81216 217 GLY A O 1
ATOM 1353 N N . ILE A 1 181 ? -1.82970 -65.73591 -18.20928 1.000 50.71764 218 ILE A N 1
ATOM 1354 C CA . ILE A 1 181 ? -1.53906 -64.31384 -18.12174 1.000 46.39706 218 ILE A CA 1
ATOM 1355 C C . ILE A 1 181 ? -0.07277 -64.12523 -17.76008 1.000 51.22644 218 ILE A C 1
ATOM 1356 O O . ILE A 1 181 ? 0.47179 -64.85456 -16.92328 1.000 51.36136 218 ILE A O 1
ATOM 1361 N N . ASN A 1 182 ? 0.58248 -63.16380 -18.41281 1.000 49.92389 219 ASN A N 1
ATOM 1362 C CA . ASN A 1 182 ? 1.97840 -62.86629 -18.12173 1.000 52.61184 219 ASN A CA 1
ATOM 1363 C C . ASN A 1 182 ? 2.14208 -62.20364 -16.74948 1.000 52.32926 219 ASN A C 1
ATOM 1364 O O . ASN A 1 182 ? 1.23450 -61.55703 -16.22451 1.000 56.06442 219 ASN A O 1
ATOM 1369 N N . SER A 1 183 ? 3.31993 -62.38426 -16.15449 1.000 56.11278 220 SER A N 1
ATOM 1370 C CA . SER A 1 183 ? 3.58771 -61.81582 -14.84080 1.000 57.63714 220 SER A CA 1
ATOM 1371 C C . SER A 1 183 ? 4.95515 -61.15153 -14.78778 1.000 63.03695 220 SER A C 1
ATOM 1372 O O . SER A 1 183 ? 5.91650 -61.63820 -15.39100 1.000 60.35342 220 SER A O 1
ATOM 1375 N N . SER A 1 184 ? 5.02384 -60.03332 -14.06017 1.000 67.60199 221 SER A N 1
ATOM 1376 C CA . SER A 1 184 ? 6.27013 -59.45605 -13.57941 1.000 57.90460 221 SER A CA 1
ATOM 1377 C C . SER A 1 184 ? 6.68619 -60.13237 -12.28658 1.000 65.00264 221 SER A C 1
ATOM 1378 O O . SER A 1 184 ? 5.84590 -60.48161 -11.45762 1.000 67.81255 221 SER A O 1
ATOM 1381 N N . TYR A 1 185 ? 7.99408 -60.27270 -12.09474 1.000 67.21281 222 TYR A N 1
ATOM 1382 C CA . TYR A 1 185 ? 8.54298 -60.61330 -10.79246 1.000 69.05775 222 TYR A CA 1
ATOM 1383 C C . TYR A 1 185 ? 9.56459 -59.56200 -10.38376 1.000 74.39373 222 TYR A C 1
ATOM 1384 O O . TYR A 1 185 ? 10.20393 -58.92820 -11.22877 1.000 78.55532 222 TYR A O 1
ATOM 1393 N N . ALA A 1 186 ? 9.67907 -59.35784 -9.07716 1.000 69.77966 223 ALA A N 1
ATOM 1394 C CA . ALA A 1 186 ? 10.62595 -58.40455 -8.52958 1.000 71.64878 223 ALA A CA 1
ATOM 1395 C C . ALA A 1 186 ? 10.96558 -58.83750 -7.11612 1.000 74.04582 223 ALA A C 1
ATOM 1396 O O . ALA A 1 186 ? 10.16729 -59.49412 -6.44415 1.000 69.32237 223 ALA A O 1
ATOM 1398 N N . VAL A 1 187 ? 12.17589 -58.49260 -6.69284 1.000 72.76746 224 VAL A N 1
ATOM 1399 C CA . VAL A 1 187 ? 12.65424 -58.72828 -5.33963 1.000 66.55299 224 VAL A CA 1
ATOM 1400 C C . VAL A 1 187 ? 12.82956 -57.37065 -4.67389 1.000 78.79596 224 VAL A C 1
ATOM 1401 O O . VAL A 1 187 ? 13.54257 -56.50355 -5.19575 1.000 73.50180 224 VAL A O 1
ATOM 1405 N N . TRP A 1 188 ? 12.16972 -57.17815 -3.53273 1.000 79.43832 225 TRP A N 1
ATOM 1406 C CA . TRP A 1 188 ? 12.34296 -55.95925 -2.75775 1.000 76.24896 225 TRP A CA 1
ATOM 1407 C C . TRP A 1 188 ? 13.36165 -56.12333 -1.63681 1.000 82.89192 225 TRP A C 1
ATOM 1408 O O . TRP A 1 188 ? 13.94582 -55.12357 -1.20348 1.000 87.44381 225 TRP A O 1
ATOM 1419 N N . ASN A 1 189 ? 13.61123 -57.35880 -1.19028 1.000 81.92104 226 ASN A N 1
ATOM 1420 C CA . ASN A 1 189 ? 14.55518 -57.65160 -0.11607 1.000 74.17627 226 ASN A CA 1
ATOM 1421 C C . ASN A 1 189 ? 14.94012 -59.12168 -0.20320 1.000 78.08531 226 ASN A C 1
ATOM 1422 O O . ASN A 1 189 ? 14.06223 -59.98934 -0.26370 1.000 73.76583 226 ASN A O 1
ATOM 1427 N N . ASP A 1 190 ? 16.24205 -59.39677 -0.21199 1.000 80.06802 227 ASP A N 1
ATOM 1428 C CA . ASP A 1 190 ? 16.77626 -60.75471 -0.29701 1.000 84.71420 227 ASP A CA 1
ATOM 1429 C C . ASP A 1 190 ? 17.68958 -60.97989 0.90496 1.000 84.52190 227 ASP A C 1
ATOM 1430 O O . ASP A 1 190 ? 18.77594 -60.39476 0.98502 1.000 83.55086 227 ASP A O 1
ATOM 1435 N N . VAL A 1 191 ? 17.25383 -61.83110 1.82897 1.000 81.48613 228 VAL A N 1
ATOM 1436 C CA . VAL A 1 191 ? 18.02263 -62.12105 3.02821 1.000 84.10676 228 VAL A CA 1
ATOM 1437 C C . VAL A 1 191 ? 18.59306 -63.53380 3.00576 1.000 84.76250 228 VAL A C 1
ATOM 1438 O O . VAL A 1 191 ? 19.55977 -63.80901 3.73358 1.000 86.87260 228 VAL A O 1
ATOM 1442 N N . THR A 1 192 ? 18.06002 -64.42263 2.16856 1.000 80.75757 229 THR A N 1
ATOM 1443 C CA . THR A 1 192 ? 18.46430 -65.81848 2.14486 1.000 79.21448 229 THR A CA 1
ATOM 1444 C C . THR A 1 192 ? 19.33914 -66.17158 0.95604 1.000 84.48282 229 THR A C 1
ATOM 1445 O O . THR A 1 192 ? 19.96693 -67.23741 0.96536 1.000 85.79944 229 THR A O 1
ATOM 1449 N N . GLY A 1 193 ? 19.38897 -65.31599 -0.06450 1.000 84.67525 230 GLY A N 1
ATOM 1450 C CA . GLY A 1 193 ? 19.92013 -65.72184 -1.34692 1.000 80.44419 230 GLY A CA 1
ATOM 1451 C C . GLY A 1 193 ? 18.97018 -66.57034 -2.15723 1.000 82.88645 230 GLY A C 1
ATOM 1452 O O . GLY A 1 193 ? 19.41781 -67.32352 -3.02691 1.000 83.66936 230 GLY A O 1
ATOM 1453 N N . LYS A 1 194 ? 17.66526 -66.49567 -1.87732 1.000 81.01300 231 LYS A N 1
ATOM 1454 C CA . LYS A 1 194 ? 16.68882 -67.30879 -2.58332 1.000 73.19575 231 LYS A CA 1
ATOM 1455 C C . LYS A 1 194 ? 15.42802 -66.54302 -2.93925 1.000 72.35449 231 LYS A C 1
ATOM 1456 O O . LYS A 1 194 ? 14.51316 -67.13917 -3.51888 1.000 75.72500 231 LYS A O 1
ATOM 1462 N N . ALA A 1 195 ? 15.35402 -65.24652 -2.62515 1.000 70.14452 232 ALA A N 1
ATOM 1463 C CA . ALA A 1 195 ? 14.15790 -64.46665 -2.92297 1.000 75.88738 232 ALA A CA 1
ATOM 1464 C C . ALA A 1 195 ? 13.79385 -64.53978 -4.40744 1.000 75.12732 232 ALA A C 1
ATOM 1465 O O . ALA A 1 195 ? 12.63754 -64.80824 -4.75673 1.000 68.81921 232 ALA A O 1
ATOM 1467 N N . GLU A 1 196 ? 14.77306 -64.32515 -5.29501 1.000 72.08660 233 GLU A N 1
ATOM 1468 C CA . GLU A 1 196 ? 14.50410 -64.36905 -6.72979 1.000 71.92431 233 GLU A CA 1
ATOM 1469 C C . GLU A 1 196 ? 13.91687 -65.71336 -7.15261 1.000 72.60138 233 GLU A C 1
ATOM 1470 O O . GLU A 1 196 ? 12.88323 -65.76005 -7.82519 1.000 66.10688 233 GLU A O 1
ATOM 1476 N N . GLU A 1 197 ? 14.55954 -66.81785 -6.75914 1.000 67.56921 234 GLU A N 1
ATOM 1477 C CA . GLU A 1 197 ? 14.08192 -68.14599 -7.13593 1.000 65.37346 234 GLU A CA 1
ATOM 1478 C C . GLU A 1 197 ? 12.66044 -68.39685 -6.65557 1.000 69.10358 234 GLU A C 1
ATOM 1479 O O . GLU A 1 197 ? 11.85645 -69.00120 -7.37380 1.000 67.23637 234 GLU A O 1
ATOM 1485 N N . LYS A 1 198 ? 12.34102 -67.95938 -5.43389 1.000 69.59753 235 LYS A N 1
ATOM 1486 C CA . LYS A 1 198 ? 10.98100 -68.09104 -4.92951 1.000 64.87409 235 LYS A CA 1
ATOM 1487 C C . LYS A 1 198 ? 10.01327 -67.21853 -5.72257 1.000 60.94482 235 LYS A C 1
ATOM 1488 O O . LYS A 1 198 ? 8.88538 -67.63560 -5.99167 1.000 63.30205 235 LYS A O 1
ATOM 1494 N N . ALA A 1 199 ? 10.43408 -66.01519 -6.11994 1.000 59.34910 236 ALA A N 1
ATOM 1495 C CA . ALA A 1 199 ? 9.55464 -65.14801 -6.89875 1.000 58.44323 236 ALA A CA 1
ATOM 1496 C C . ALA A 1 199 ? 9.25057 -65.74600 -8.27047 1.000 66.89936 236 ALA A C 1
ATOM 1497 O O . ALA A 1 199 ? 8.10898 -65.66655 -8.74525 1.000 61.11695 236 ALA A O 1
ATOM 1499 N N . ILE A 1 200 ? 10.24959 -66.35978 -8.91728 1.000 59.50061 237 ILE A N 1
ATOM 1500 C CA . ILE A 1 200 ? 10.01835 -66.95447 -10.22923 1.000 64.66059 237 ILE A CA 1
ATOM 1501 C C . ILE A 1 200 ? 9.17886 -68.21678 -10.10145 1.000 61.19376 237 ILE A C 1
ATOM 1502 O O . ILE A 1 200 ? 8.21015 -68.41299 -10.84346 1.000 63.99816 237 ILE A O 1
ATOM 1507 N N . ALA A 1 201 ? 9.52848 -69.08798 -9.15571 1.000 64.59498 238 ALA A N 1
ATOM 1508 C CA . ALA A 1 201 ? 8.71885 -70.28193 -8.93571 1.000 63.85255 238 ALA A CA 1
ATOM 1509 C C . ALA A 1 201 ? 7.27252 -69.91209 -8.60379 1.000 58.19616 238 ALA A C 1
ATOM 1510 O O . ALA A 1 201 ? 6.33769 -70.48122 -9.17895 1.000 57.38374 238 ALA A O 1
ATOM 1512 N N . MET A 1 202 ? 7.06690 -68.93670 -7.70452 1.000 61.06649 239 MET A N 1
ATOM 1513 C CA . MET A 1 202 ? 5.70688 -68.49350 -7.39488 1.000 58.82830 239 MET A CA 1
ATOM 1514 C C . MET A 1 202 ? 5.00260 -68.02648 -8.65803 1.000 61.13231 239 MET A C 1
ATOM 1515 O O . MET A 1 202 ? 3.84366 -68.38524 -8.90847 1.000 57.40658 239 MET A O 1
ATOM 1520 N N . ALA A 1 203 ? 5.69577 -67.21334 -9.46361 1.000 62.26893 240 ALA A N 1
ATOM 1521 C CA . ALA A 1 203 ? 5.09883 -66.68236 -10.68161 1.000 57.80280 240 ALA A CA 1
ATOM 1522 C C . ALA A 1 203 ? 4.60749 -67.80354 -11.58997 1.000 58.36027 240 ALA A C 1
ATOM 1523 O O . ALA A 1 203 ? 3.56967 -67.66578 -12.24314 1.000 52.89205 240 ALA A O 1
ATOM 1525 N N . VAL A 1 204 ? 5.32650 -68.92795 -11.64296 1.000 56.31274 241 VAL A N 1
ATOM 1526 C CA . VAL A 1 204 ? 4.84461 -70.00527 -12.49696 1.000 55.34259 241 VAL A CA 1
ATOM 1527 C C . VAL A 1 204 ? 3.73109 -70.77170 -11.79832 1.000 50.15957 241 VAL A C 1
ATOM 1528 O O . VAL A 1 204 ? 2.72338 -71.12106 -12.41861 1.000 54.64316 241 VAL A O 1
ATOM 1532 N N . ALA A 1 205 ? 3.87389 -70.99300 -10.48901 1.000 57.05575 242 ALA A N 1
ATOM 1533 C CA . ALA A 1 205 ? 2.88424 -71.73835 -9.71741 1.000 50.51353 242 ALA A CA 1
ATOM 1534 C C . ALA A 1 205 ? 1.49499 -71.09816 -9.75749 1.000 53.67783 242 ALA A C 1
ATOM 1535 O O . ALA A 1 205 ? 0.48979 -71.79660 -9.58151 1.000 49.04544 242 ALA A O 1
ATOM 1537 N N . ILE A 1 206 ? 1.40437 -69.78674 -9.97155 1.000 52.66104 243 ILE A N 1
ATOM 1538 C CA . ILE A 1 206 ? 0.09435 -69.14370 -9.94241 1.000 48.86648 243 ILE A CA 1
ATOM 1539 C C . ILE A 1 206 ? -0.53888 -69.18395 -11.32771 1.000 48.88658 243 ILE A C 1
ATOM 1540 O O . ILE A 1 206 ? -1.62037 -68.62340 -11.53856 1.000 50.96054 243 ILE A O 1
ATOM 1545 N N . GLY A 1 207 ? 0.12273 -69.84282 -12.28175 1.000 51.96014 244 GLY A N 1
ATOM 1546 C CA . GLY A 1 207 ? -0.43963 -70.02350 -13.60594 1.000 45.08283 244 GLY A CA 1
ATOM 1547 C C . GLY A 1 207 ? -0.04726 -69.00288 -14.65497 1.000 54.24407 244 GLY A C 1
ATOM 1548 O O . GLY A 1 207 ? -0.71648 -68.93373 -15.69683 1.000 49.34041 244 GLY A O 1
ATOM 1549 N N . SER A 1 208 ? 1.02209 -68.22742 -14.43510 1.000 52.04946 245 SER A N 1
ATOM 1550 C CA . SER A 1 208 ? 1.48094 -67.26542 -15.43464 1.000 47.40557 245 SER A CA 1
ATOM 1551 C C . SER A 1 208 ? 1.88534 -67.95796 -16.73472 1.000 49.39909 245 SER A C 1
ATOM 1552 O O . SER A 1 208 ? 2.22443 -69.14290 -16.76225 1.000 52.44839 245 SER A O 1
ATOM 1555 N N . GLY A 1 209 ? 1.86896 -67.18293 -17.82357 1.000 53.84220 246 GLY A N 1
ATOM 1556 C CA . GLY A 1 209 ? 2.30293 -67.64827 -19.12973 1.000 46.53396 246 GLY A CA 1
ATOM 1557 C C . GLY A 1 209 ? 3.80603 -67.57185 -19.33498 1.000 52.96663 246 GLY A C 1
ATOM 1558 O O . GLY A 1 209 ? 4.48718 -68.60099 -19.40760 1.000 57.71308 246 GLY A O 1
ATOM 1559 N N . TYR A 1 210 ? 4.33909 -66.36398 -19.47754 1.000 55.17733 247 TYR A N 1
ATOM 1560 C CA . TYR A 1 210 ? 5.76480 -66.14484 -19.28814 1.000 56.97856 247 TYR A CA 1
ATOM 1561 C C . TYR A 1 210 ? 5.96686 -65.09912 -18.19772 1.000 59.92936 247 TYR A C 1
ATOM 1562 O O . TYR A 1 210 ? 5.06584 -64.31692 -17.87357 1.000 57.11085 247 TYR A O 1
ATOM 1571 N N . VAL A 1 211 ? 7.15166 -65.11837 -17.59676 1.000 63.86675 248 VAL A N 1
ATOM 1572 C CA . VAL A 1 211 ? 7.48529 -64.23343 -16.48626 1.000 61.99138 248 VAL A CA 1
ATOM 1573 C C . VAL A 1 211 ? 8.69705 -63.40316 -16.87540 1.000 60.91598 248 VAL A C 1
ATOM 1574 O O . VAL A 1 211 ? 9.68653 -63.94178 -17.38377 1.000 63.27389 248 VAL A O 1
ATOM 1578 N N . TYR A 1 212 ? 8.61518 -62.09840 -16.64997 1.000 61.34590 249 TYR A N 1
ATOM 1579 C CA . TYR A 1 212 ? 9.71627 -61.19762 -16.94054 1.000 63.52086 249 TYR A CA 1
ATOM 1580 C C . TYR A 1 212 ? 10.01902 -60.36265 -15.70945 1.000 72.05452 249 TYR A C 1
ATOM 1581 O O . TYR A 1 212 ? 9.18393 -60.22036 -14.80664 1.000 72.88667 249 TYR A O 1
ATOM 1590 N N . GLN A 1 213 ? 11.22960 -59.80599 -15.69649 1.000 70.45220 250 GLN A N 1
ATOM 1591 C CA . GLN A 1 213 ? 11.78785 -59.14867 -14.52309 1.000 71.69135 250 GLN A CA 1
ATOM 1592 C C . GLN A 1 213 ? 11.46356 -57.65655 -14.49324 1.000 77.09396 250 GLN A C 1
ATOM 1593 O O . GLN A 1 213 ? 11.46481 -56.97186 -15.52879 1.000 82.13026 250 GLN A O 1
ATOM 1599 N N . THR A 1 214 ? 11.19248 -57.15930 -13.29059 1.000 74.22257 251 THR A N 1
ATOM 1600 C CA . THR A 1 214 ? 10.96352 -55.74123 -13.05872 1.000 75.10208 251 THR A CA 1
ATOM 1601 C C . THR A 1 214 ? 11.51334 -55.38037 -11.67838 1.000 77.02412 251 THR A C 1
ATOM 1602 O O . THR A 1 214 ? 12.30269 -56.12201 -11.08535 1.000 81.38230 251 THR A O 1
ATOM 1606 N N . THR A 1 215 ? 11.10778 -54.22174 -11.17291 1.000 75.64332 252 THR A N 1
ATOM 1607 C CA . THR A 1 215 ? 11.32072 -53.83437 -9.78444 1.000 82.03322 252 THR A CA 1
ATOM 1608 C C . THR A 1 215 ? 9.98730 -53.37986 -9.20632 1.000 81.74276 252 THR A C 1
ATOM 1609 O O . THR A 1 215 ? 9.03193 -53.11424 -9.94618 1.000 74.97265 252 THR A O 1
ATOM 1613 N N . PHE A 1 216 ? 9.92166 -53.28023 -7.87149 1.000 77.08086 253 PHE A N 1
ATOM 1614 C CA . PHE A 1 216 ? 8.67121 -52.85843 -7.24470 1.000 76.84065 253 PHE A CA 1
ATOM 1615 C C . PHE A 1 216 ? 8.25559 -51.47470 -7.73155 1.000 81.32712 253 PHE A C 1
ATOM 1616 O O . PHE A 1 216 ? 7.07789 -51.24543 -8.04585 1.000 74.71518 253 PHE A O 1
ATOM 1624 N N . GLU A 1 217 ? 9.21672 -50.54225 -7.81827 1.000 83.34505 254 GLU A N 1
ATOM 1625 C CA . GLU A 1 217 ? 8.90079 -49.18991 -8.27336 1.000 83.20783 254 GLU A CA 1
ATOM 1626 C C . GLU A 1 217 ? 8.45566 -49.16524 -9.73815 1.000 82.99384 254 GLU A C 1
ATOM 1627 O O . GLU A 1 217 ? 7.41499 -48.57368 -10.05895 1.000 80.46913 254 GLU A O 1
ATOM 1633 N N . ARG A 1 218 ? 9.22272 -49.78950 -10.64819 1.000 79.60158 255 ARG A N 1
ATOM 1634 C CA . ARG A 1 218 ? 8.77618 -49.84081 -12.04733 1.000 82.74122 255 ARG A CA 1
ATOM 1635 C C . ARG A 1 218 ? 7.37004 -50.40093 -12.15414 1.000 79.92215 255 ARG A C 1
ATOM 1636 O O . ARG A 1 218 ? 6.52821 -49.85302 -12.87448 1.000 77.80740 255 ARG A O 1
ATOM 1644 N N . GLU A 1 219 ? 7.09136 -51.47704 -11.41439 1.000 77.32133 256 GLU A N 1
ATOM 1645 C CA . GLU A 1 219 ? 5.81956 -52.17277 -11.55426 1.000 75.85207 256 GLU A CA 1
ATOM 1646 C C . GLU A 1 219 ? 4.65366 -51.27851 -11.16052 1.000 76.14728 256 GLU A C 1
ATOM 1647 O O . GLU A 1 219 ? 3.63081 -51.23322 -11.85770 1.000 80.11081 256 GLU A O 1
ATOM 1653 N N . VAL A 1 220 ? 4.77781 -50.56671 -10.03712 1.000 74.69262 257 VAL A N 1
ATOM 1654 C CA . VAL A 1 220 ? 3.61407 -49.84088 -9.54292 1.000 77.61814 257 VAL A CA 1
ATOM 1655 C C . VAL A 1 220 ? 3.32968 -48.64286 -10.43847 1.000 75.61545 257 VAL A C 1
ATOM 1656 O O . VAL A 1 220 ? 2.16478 -48.28165 -10.65853 1.000 79.62736 257 VAL A O 1
ATOM 1660 N N . ASN A 1 221 ? 4.37864 -48.02926 -10.99133 1.000 79.89616 258 ASN A 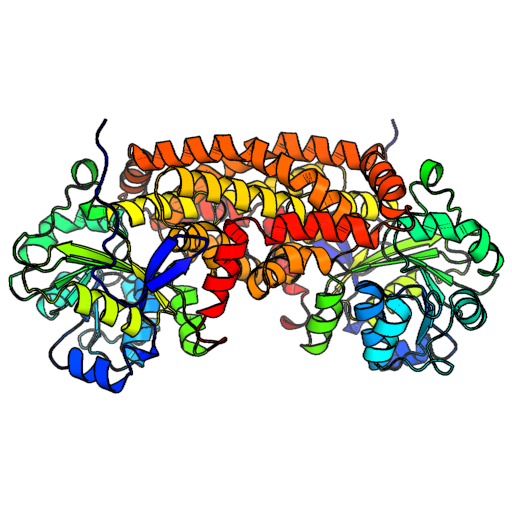N 1
ATOM 1661 C CA . ASN A 1 221 ? 4.18552 -46.91633 -11.91717 1.000 83.76064 258 ASN A CA 1
ATOM 1662 C C . ASN A 1 221 ? 3.56149 -47.38014 -13.22876 1.000 78.80682 258 ASN A C 1
ATOM 1663 O O . ASN A 1 221 ? 2.67829 -46.70126 -13.76201 1.000 81.57905 258 ASN A O 1
ATOM 1668 N N . SER A 1 222 ? 4.01539 -48.52426 -13.76757 1.000 82.91393 259 SER A N 1
ATOM 1669 C CA . SER A 1 222 ? 3.38731 -49.11143 -14.95577 1.000 80.17979 259 SER A CA 1
ATOM 1670 C C . SER A 1 222 ? 1.93169 -49.45622 -14.69136 1.000 81.73460 259 SER A C 1
ATOM 1671 O O . SER A 1 222 ? 1.03373 -49.00988 -15.41608 1.000 79.70561 259 SER A O 1
ATOM 1674 N N . ASP A 1 223 ? 1.69068 -50.27735 -13.66352 1.000 78.19148 260 ASP A N 1
ATOM 1675 C CA . ASP A 1 223 ? 0.35075 -50.76874 -13.36690 1.000 76.88797 260 ASP A CA 1
ATOM 1676 C C . ASP A 1 223 ? -0.63841 -49.62816 -13.17078 1.000 72.08149 260 ASP A C 1
ATOM 1677 O O . ASP A 1 223 ? -1.67512 -49.57340 -13.83889 1.000 77.38283 260 ASP A O 1
ATOM 1682 N N . LEU A 1 224 ? -0.33582 -48.70375 -12.25700 1.000 73.59990 261 LEU A N 1
ATOM 1683 C CA . LEU A 1 224 ? -1.26359 -47.60852 -11.98604 1.000 75.24151 261 LEU A CA 1
ATOM 1684 C C . LEU A 1 224 ? -1.55942 -46.80637 -13.24612 1.000 76.53536 261 LEU A C 1
ATOM 1685 O O . LEU A 1 224 ? -2.69630 -46.37397 -13.46487 1.000 80.31991 261 LEU A O 1
ATOM 1690 N N . TYR A 1 225 ? -0.54879 -46.62719 -14.09582 1.000 75.69086 262 TYR A N 1
ATOM 1691 C CA . TYR A 1 225 ? -0.69363 -45.88770 -15.34499 1.000 75.86523 262 TYR A CA 1
ATOM 1692 C C . TYR A 1 225 ? -1.60744 -46.61394 -16.32841 1.000 78.94075 262 TYR A C 1
ATOM 1693 O O . TYR A 1 225 ? -2.56218 -46.02703 -16.85310 1.000 77.51094 262 TYR A O 1
ATOM 1702 N N . GLY A 1 226 ? -1.32689 -47.89314 -16.59295 1.000 71.54291 263 GLY A N 1
ATOM 1703 C CA . GLY A 1 226 ? -2.08194 -48.61329 -17.60572 1.000 76.69081 263 GLY A CA 1
ATOM 1704 C C . GLY A 1 226 ? -3.56175 -48.76481 -17.28093 1.000 74.11277 263 GLY A C 1
ATOM 1705 O O . GLY A 1 226 ? -4.41574 -48.61158 -18.16136 1.000 70.98882 263 GLY A O 1
ATOM 1706 N N . GLU A 1 227 ? -3.89471 -49.08662 -16.02736 1.000 70.82893 264 GLU A N 1
ATOM 1707 C CA . GLU A 1 227 ? -5.30301 -49.31777 -15.72127 1.000 69.80165 264 GLU A CA 1
ATOM 1708 C C . GLU A 1 227 ? -6.09735 -48.02377 -15.83595 1.000 71.54910 264 GLU A C 1
ATOM 1709 O O . GLU A 1 227 ? -7.26483 -48.03901 -16.24012 1.000 77.46514 264 GLU A O 1
ATOM 1715 N N . ARG A 1 228 ? -5.48427 -46.89481 -15.48389 1.000 71.20468 265 ARG A N 1
ATOM 1716 C CA . ARG A 1 228 ? -6.12074 -45.60838 -15.73573 1.000 72.47617 265 ARG A CA 1
ATOM 1717 C C . ARG A 1 228 ? -6.10990 -45.25215 -17.21494 1.000 74.02349 265 ARG A C 1
ATOM 1718 O O . ARG A 1 228 ? -6.99438 -44.52388 -17.68306 1.000 74.41555 265 ARG A O 1
ATOM 1726 N N . GLY A 1 229 ? -5.11795 -45.74010 -17.95729 1.000 72.30498 266 GLY A N 1
ATOM 1727 C CA . GLY A 1 229 ? -5.03500 -45.52843 -19.39641 1.000 68.85906 266 GLY A CA 1
ATOM 1728 C C . GLY A 1 229 ? -5.87421 -46.50183 -20.20842 1.000 76.61121 266 GLY A C 1
ATOM 1729 O O . GLY A 1 229 ? -7.02536 -46.78174 -19.85376 1.000 73.89907 266 GLY A O 1
ATOM 1730 N N . CYS A 1 230 ? -5.29790 -47.04484 -21.28656 1.000 67.31634 267 CYS A N 1
ATOM 1731 C CA . CYS A 1 230 ? -6.10952 -47.74795 -22.27818 1.000 74.56572 267 CYS A CA 1
ATOM 1732 C C . CYS A 1 230 ? -6.69629 -49.04777 -21.73891 1.000 70.51119 267 CYS A C 1
ATOM 1733 O O . CYS A 1 230 ? -7.71411 -49.51811 -22.25989 1.000 73.64603 267 CYS A O 1
ATOM 1736 N N . LEU A 1 231 ? -6.08196 -49.64437 -20.71222 1.000 71.01052 268 LEU A N 1
ATOM 1737 C CA . LEU A 1 231 ? -6.58919 -50.91596 -20.20225 1.000 64.42956 268 LEU A CA 1
ATOM 1738 C C . LEU A 1 231 ? -8.02296 -50.77455 -19.70480 1.000 65.15836 268 LEU A C 1
ATOM 1739 O O . LEU A 1 231 ? -8.84962 -51.66401 -19.92737 1.000 66.45813 268 LEU A O 1
ATOM 1744 N N . MET A 1 232 ? -8.34587 -49.66369 -19.03439 1.000 63.25715 269 MET A N 1
ATOM 1745 C CA . MET A 1 232 ? -9.70029 -49.48211 -18.51151 1.000 68.79205 269 MET A CA 1
ATOM 1746 C C . MET A 1 232 ? -10.23116 -48.05566 -18.67528 1.000 70.44101 269 MET A C 1
ATOM 1747 O O . MET A 1 232 ? -11.29961 -47.85265 -19.25559 1.000 76.15299 269 MET A O 1
ATOM 1752 N N . GLY A 1 233 ? -9.51924 -47.05469 -18.16390 1.000 74.03478 270 GLY A N 1
ATOM 1753 C CA . GLY A 1 233 ? -10.04904 -45.69807 -18.20455 1.000 69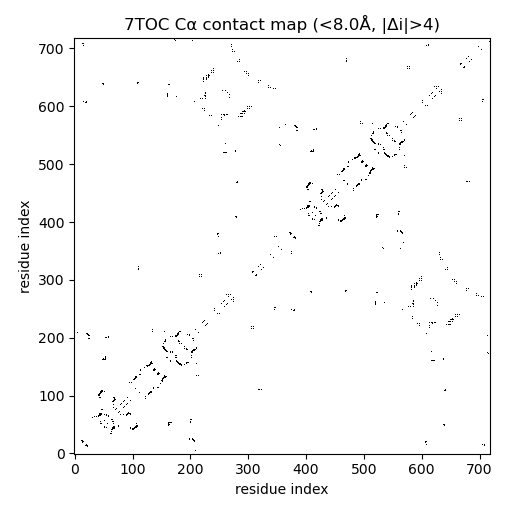.20212 270 GLY A CA 1
ATOM 1754 C C . GLY A 1 233 ? -10.04351 -45.09557 -19.60048 1.000 75.02249 270 GLY A C 1
ATOM 1755 O O . GLY A 1 233 ? -11.00501 -44.43370 -20.01158 1.000 73.36875 270 GLY A O 1
ATOM 1756 N N . GLY A 1 234 ? -8.96087 -45.30694 -20.34721 1.000 71.40550 271 GLY A N 1
ATOM 1757 C CA . GLY A 1 234 ? -8.87969 -44.73078 -21.67873 1.000 74.79417 271 GLY A CA 1
ATOM 1758 C C . GLY A 1 234 ? -9.86300 -45.36872 -22.64106 1.000 75.24128 271 GLY A C 1
ATOM 1759 O O . GLY A 1 234 ? -10.58063 -44.67237 -23.36503 1.000 70.55658 271 GLY A O 1
ATOM 1760 N N . ILE A 1 235 ? -9.91695 -46.70570 -22.65863 1.000 69.53770 272 ILE A N 1
ATOM 1761 C CA . ILE A 1 235 ? -10.77087 -47.37107 -23.63509 1.000 66.25810 272 ILE A CA 1
ATOM 1762 C C . ILE A 1 235 ? -12.21064 -46.96213 -23.41949 1.000 66.24022 272 ILE A C 1
ATOM 1763 O O . ILE A 1 235 ? -12.95080 -46.72439 -24.37665 1.000 71.43375 272 ILE A O 1
ATOM 1768 N N . HIS A 1 236 ? -12.60815 -46.80000 -22.16255 1.000 67.82598 273 HIS A N 1
ATOM 1769 C CA . HIS A 1 236 ? -13.98824 -46.44884 -21.86356 1.000 66.80972 273 HIS A CA 1
ATOM 1770 C C . HIS A 1 236 ? -14.29247 -45.01156 -22.28065 1.000 75.41511 273 HIS A C 1
ATOM 1771 O O . HIS A 1 236 ? -15.31768 -44.74135 -22.91519 1.000 76.79478 273 HIS A O 1
ATOM 1778 N N . GLY A 1 237 ? -13.41723 -44.07055 -21.92420 1.000 72.67186 274 GLY A N 1
ATOM 1779 C CA . GLY A 1 237 ? -13.59603 -42.70561 -22.39354 1.000 81.77250 274 GLY A CA 1
ATOM 1780 C C . GLY A 1 237 ? -13.65270 -42.62286 -23.90780 1.000 81.30360 274 GLY A C 1
ATOM 1781 O O . GLY A 1 237 ? -14.46948 -41.88941 -24.46793 1.000 86.80645 274 GLY A O 1
ATOM 1782 N N . MET A 1 238 ? -12.80418 -43.39715 -24.58852 1.000 74.58243 275 MET A N 1
ATOM 1783 C CA . MET A 1 238 ? -12.83043 -43.43135 -26.04685 1.000 81.36124 275 MET A CA 1
ATOM 1784 C C . MET A 1 238 ? -14.19571 -43.87353 -26.55745 1.000 80.93586 275 MET A C 1
ATOM 1785 O O . MET A 1 238 ? -14.80328 -43.19855 -27.39698 1.000 84.29674 275 MET A O 1
ATOM 1790 N N . PHE A 1 239 ? -14.68002 -45.02514 -26.07479 1.000 70.82045 276 PHE A N 1
ATOM 1791 C CA . PHE A 1 239 ? -15.99251 -45.52752 -26.47325 1.000 70.59901 276 PHE A CA 1
ATOM 1792 C C . PHE A 1 239 ? -17.06835 -44.47908 -26.23208 1.000 79.31551 276 PHE A C 1
ATOM 1793 O O . PHE A 1 239 ? -17.91410 -44.22894 -27.09822 1.000 84.19244 276 PHE A O 1
ATOM 1801 N N . LEU A 1 240 ? -17.04840 -43.85076 -25.04973 1.000 79.71603 277 LEU A N 1
ATOM 1802 C CA . LEU A 1 240 ? -18.09445 -42.89291 -24.70267 1.000 81.81149 277 LEU A CA 1
ATOM 1803 C C . LEU A 1 240 ? -18.09511 -41.70701 -25.65028 1.000 82.40286 277 LEU A C 1
ATOM 1804 O O . LEU A 1 240 ? -19.15947 -41.24156 -26.07649 1.000 82.38155 277 LEU A O 1
ATOM 1809 N N . ALA A 1 241 ? -16.90747 -41.19092 -25.96784 1.000 79.78288 278 ALA A N 1
ATOM 1810 C CA . ALA A 1 241 ? -16.81257 -40.01978 -26.82572 1.000 80.70247 278 ALA A CA 1
ATOM 1811 C C . ALA A 1 241 ? -17.27271 -40.34726 -28.23738 1.000 87.36717 278 ALA A C 1
ATOM 1812 O O . ALA A 1 241 ? -18.07674 -39.61078 -28.82202 1.000 90.69415 278 ALA A O 1
ATOM 1814 N N . GLN A 1 242 ? -16.78584 -41.46011 -28.79734 1.000 78.74476 279 GLN A N 1
ATOM 1815 C CA . GLN A 1 242 ? -17.14367 -41.80451 -30.16767 1.000 78.43126 279 GLN A CA 1
ATOM 1816 C C . GLN A 1 242 ? -18.63652 -42.07687 -30.28741 1.000 81.93588 279 GLN A C 1
ATOM 1817 O O . GLN A 1 242 ? -19.30046 -41.56797 -31.19871 1.000 86.25831 279 GLN A O 1
ATOM 1823 N N . TYR A 1 243 ? -19.18990 -42.84635 -29.34661 1.000 80.86136 280 TYR A N 1
ATOM 1824 C CA . TYR A 1 243 ? -20.61494 -43.16213 -29.37771 1.000 75.95013 280 TYR A CA 1
ATOM 1825 C C . TYR A 1 243 ? -21.46663 -41.89687 -29.30399 1.000 82.71321 280 TYR A C 1
ATOM 1826 O O . TYR A 1 243 ? -22.46229 -41.76438 -30.02916 1.000 83.30943 280 TYR A O 1
ATOM 1835 N N . GLU A 1 244 ? -21.07631 -40.94106 -28.45492 1.000 87.05502 281 GLU A N 1
ATOM 1836 C CA . GLU A 1 244 ? -21.88131 -39.73299 -28.28544 1.000 89.20635 281 GLU A CA 1
ATOM 1837 C C . GLU A 1 244 ? -21.96669 -38.92793 -29.57473 1.000 93.38866 281 GLU A C 1
ATOM 1838 O O . GLU A 1 244 ? -23.04670 -38.44788 -29.94008 1.000 96.47595 281 GLU A O 1
ATOM 1844 N N . VAL A 1 245 ? -20.83828 -38.75498 -30.27110 1.000 92.46414 282 VAL A N 1
ATOM 1845 C CA . VAL A 1 245 ? -20.84778 -37.99105 -31.51704 1.000 90.89715 282 VAL A CA 1
ATOM 1846 C C . VAL A 1 245 ? -21.77373 -38.65176 -32.53143 1.000 89.22051 282 VAL A C 1
ATOM 1847 O O . VAL A 1 245 ? -22.49472 -37.97152 -33.27406 1.000 91.94721 282 VAL A O 1
ATOM 1851 N N . LEU A 1 246 ? -21.80347 -39.98699 -32.54987 1.000 85.46823 283 LEU A N 1
ATOM 1852 C CA . LEU A 1 246 ? -22.68351 -40.68268 -33.48165 1.000 83.65378 283 LEU A CA 1
ATOM 1853 C C . LEU A 1 246 ? -24.14392 -40.46241 -33.12447 1.000 85.89654 283 LEU A C 1
ATOM 1854 O O . LEU A 1 246 ? -24.96467 -40.15550 -33.99889 1.000 90.47160 283 LEU A O 1
ATOM 1859 N N . ARG A 1 247 ? -24.48820 -40.61499 -31.83994 1.000 86.65023 284 ARG A N 1
ATOM 1860 C CA . ARG A 1 247 ? -25.87601 -40.42992 -31.41595 1.000 89.83350 284 ARG A CA 1
ATOM 1861 C C . ARG A 1 247 ? -26.35110 -38.99456 -31.66279 1.000 95.64841 284 ARG A C 1
ATOM 1862 O O . ARG A 1 247 ? -27.49862 -38.77445 -32.07469 1.000 92.27952 284 ARG A O 1
ATOM 1870 N N . GLU A 1 248 ? -25.47777 -38.00335 -31.44278 1.000 89.04778 285 GLU A N 1
ATOM 1871 C CA . GLU A 1 248 ? -25.86919 -36.61544 -31.67013 1.000 93.27843 285 GLU A CA 1
ATOM 1872 C C . GLU A 1 248 ? -26.12735 -36.31993 -33.14158 1.000 99.52941 285 GLU A C 1
ATOM 1873 O O . GLU A 1 248 ? -26.85936 -35.37014 -33.45551 1.000 96.60793 285 GLU A O 1
ATOM 1879 N N . ASN A 1 249 ? -25.55667 -37.11194 -34.04956 1.000 93.48778 286 ASN A N 1
ATOM 1880 C CA . ASN A 1 249 ? -25.76641 -36.91541 -35.47644 1.000 93.81803 286 ASN A CA 1
ATOM 1881 C C . ASN A 1 249 ? -26.79525 -37.87930 -36.05583 1.000 91.12524 286 ASN A C 1
ATOM 1882 O O . ASN A 1 249 ? -26.79775 -38.11925 -37.26612 1.000 91.59719 286 ASN A O 1
ATOM 1887 N N . GLY A 1 250 ? -27.67726 -38.42612 -35.21509 1.000 90.03475 287 GLY A N 1
ATOM 1888 C CA . GLY A 1 250 ? -28.85037 -39.14121 -35.67021 1.000 89.83761 287 GLY A CA 1
ATOM 1889 C C . GLY A 1 250 ? -28.71319 -40.64561 -35.74603 1.000 90.17834 287 GLY A C 1
ATOM 1890 O O . GLY A 1 250 ? -29.73519 -41.32769 -35.86630 1.000 94.98174 287 GLY A O 1
ATOM 1891 N N . HIS A 1 251 ? -27.49492 -41.18342 -35.68643 1.000 85.94374 288 HIS A N 1
ATOM 1892 C CA . HIS A 1 251 ? -27.29120 -42.61715 -35.87598 1.000 80.16471 288 HIS A CA 1
ATOM 1893 C C . HIS A 1 251 ? -27.97942 -43.40122 -34.76687 1.000 84.73776 288 HIS A C 1
ATOM 1894 O O . HIS A 1 251 ? -27.83753 -43.07353 -33.58271 1.000 83.17825 288 HIS A O 1
ATOM 1901 N N . THR A 1 252 ? -28.75045 -44.42413 -35.15452 1.000 79.93706 289 THR A N 1
ATOM 1902 C CA . THR A 1 252 ? -29.47751 -45.22360 -34.17953 1.000 77.00422 289 THR A CA 1
ATOM 1903 C C . THR A 1 252 ? -28.50536 -45.86989 -33.18563 1.000 74.59598 289 THR A C 1
ATOM 1904 O O . THR A 1 252 ? -27.30484 -45.97329 -33.44850 1.000 72.23340 289 THR A O 1
ATOM 1908 N N . PRO A 1 253 ? -29.00016 -46.26773 -32.01189 1.000 72.66604 290 PRO A N 1
ATOM 1909 C CA . PRO A 1 253 ? -28.11332 -46.92035 -31.03708 1.000 70.85218 290 PRO A CA 1
ATOM 1910 C C . PRO A 1 253 ? -27.44602 -48.17812 -31.56083 1.000 74.22512 290 PRO A C 1
ATOM 1911 O O . PRO A 1 253 ? -26.25020 -48.38006 -31.31190 1.000 71.72519 290 PRO A O 1
ATOM 1915 N N . SER A 1 254 ? -28.17969 -49.03758 -32.27298 1.000 71.62031 291 SER A N 1
ATOM 1916 C CA . SER A 1 254 ? -27.58329 -50.27878 -32.75536 1.000 66.39875 291 SER A CA 1
ATOM 1917 C C . SER A 1 254 ? -26.43696 -49.99319 -33.71440 1.000 70.77218 291 SER A C 1
ATOM 1918 O O . SER A 1 254 ? -25.37191 -50.61506 -33.62505 1.000 65.99023 291 SER A O 1
ATOM 1921 N N . GLU A 1 255 ? -26.62745 -49.03143 -34.62126 1.000 73.47844 292 GLU A N 1
ATOM 1922 C CA . GLU A 1 255 ? -25.55538 -48.64123 -35.52882 1.000 66.03291 292 GLU A CA 1
ATOM 1923 C C . GLU A 1 255 ? -24.36713 -48.07828 -34.76622 1.000 64.89375 292 GLU A C 1
ATOM 1924 O O . GLU A 1 255 ? -23.22850 -48.51615 -34.96097 1.000 70.41476 292 GLU A O 1
ATOM 1930 N N . ALA A 1 256 ? -24.61400 -47.10164 -33.89017 1.000 66.15822 293 ALA A N 1
ATOM 1931 C CA . ALA A 1 256 ? -23.52439 -46.48342 -33.13807 1.000 67.01859 293 ALA A CA 1
ATOM 1932 C C . ALA A 1 256 ? -22.78961 -47.49383 -32.25475 1.000 71.82170 293 ALA A C 1
ATOM 1933 O O . ALA A 1 256 ? -21.56465 -47.41378 -32.10560 1.000 75.99651 293 ALA A O 1
ATOM 1935 N N . PHE A 1 257 ? -23.50599 -48.45218 -31.65598 1.000 65.75319 294 PHE A N 1
ATOM 1936 C CA . PHE A 1 257 ? -22.81416 -49.41815 -30.80756 1.000 62.29491 294 PHE A CA 1
ATOM 1937 C C . PHE A 1 257 ? -21.98530 -50.39477 -31.63325 1.000 69.41400 294 PHE A C 1
ATOM 1938 O O . PHE A 1 257 ? -20.86507 -50.74406 -31.24046 1.000 65.83122 294 PHE A O 1
ATOM 1946 N N . ASN A 1 258 ? -22.51737 -50.85440 -32.77250 1.000 66.90281 295 ASN A N 1
ATOM 1947 C CA . ASN A 1 258 ? -21.76052 -51.77583 -33.61353 1.000 62.63201 295 ASN A CA 1
ATOM 1948 C C . ASN A 1 258 ? -20.53130 -51.10226 -34.20584 1.000 68.79045 295 ASN A C 1
ATOM 1949 O O . ASN A 1 258 ? -19.50832 -51.75854 -34.41581 1.000 72.05961 295 ASN A O 1
ATOM 1954 N N . GLU A 1 259 ? -20.59974 -49.80106 -34.47139 1.000 68.88217 296 GLU A N 1
ATOM 1955 C CA . GLU A 1 259 ? -19.45129 -49.10758 -35.03605 1.000 70.65153 296 GLU A CA 1
ATOM 1956 C C . GLU A 1 259 ? -18.45404 -48.66131 -33.98179 1.000 69.29175 296 GLU A C 1
ATOM 1957 O O . GLU A 1 259 ? -17.41396 -48.10202 -34.33831 1.000 71.59709 296 GLU A O 1
ATOM 1963 N N . THR A 1 260 ? -18.74353 -48.87684 -32.70332 1.000 68.04500 297 THR A N 1
ATOM 1964 C CA . THR A 1 260 ? -17.87845 -48.40488 -31.62924 1.000 67.16827 297 THR A CA 1
ATOM 1965 C C . THR A 1 260 ? -17.33898 -49.53117 -30.76446 1.000 69.50492 297 THR A C 1
ATOM 1966 O O . THR A 1 260 ? -16.12074 -49.62362 -30.56217 1.000 68.74479 297 THR A O 1
ATOM 1970 N N . VAL A 1 261 ? -18.20750 -50.40348 -30.26585 1.000 61.01813 298 VAL A N 1
ATOM 1971 C CA . VAL A 1 261 ? -17.83893 -51.41958 -29.29994 1.000 54.09497 298 VAL A CA 1
ATOM 1972 C C . VAL A 1 261 ? -17.86251 -52.81793 -29.91647 1.000 55.34174 298 VAL A C 1
ATOM 1973 O O . VAL A 1 261 ? -16.87680 -53.55106 -29.83056 1.000 60.49341 298 VAL A O 1
ATOM 1977 N N . GLU A 1 262 ? -18.96673 -53.19263 -30.57543 1.000 56.87104 299 GLU A N 1
ATOM 1978 C CA . GLU A 1 262 ? -19.11684 -54.57249 -31.05083 1.000 56.57792 299 GLU A CA 1
ATOM 1979 C C . GLU A 1 262 ? -18.07542 -54.93103 -32.10928 1.000 54.87738 299 GLU A C 1
ATOM 1980 O O . GLU A 1 262 ? -17.38811 -55.95545 -31.99722 1.000 54.86869 299 GLU A O 1
ATOM 1986 N N . GLU A 1 263 ? -17.95060 -54.11349 -33.15813 1.000 55.57103 300 GLU A N 1
ATOM 1987 C CA . GLU A 1 263 ? -16.97485 -54.44692 -34.19277 1.000 55.11396 300 GLU A CA 1
ATOM 1988 C C . GLU A 1 263 ? -15.57324 -54.53009 -33.60194 1.000 55.98327 300 GLU A C 1
ATOM 1989 O O . GLU A 1 263 ? -14.76301 -55.36272 -34.02344 1.000 52.31459 300 GLU A O 1
ATOM 1995 N N . ALA A 1 264 ? -15.28779 -53.70844 -32.59010 1.000 54.77533 301 ALA A N 1
ATOM 1996 C CA . ALA A 1 264 ? -13.96686 -53.71903 -31.97333 1.000 51.09691 301 ALA A CA 1
ATOM 1997 C C . ALA A 1 264 ? -13.71619 -55.02077 -31.21453 1.000 56.09997 301 ALA A C 1
ATOM 1998 O O . ALA A 1 264 ? -12.75027 -55.74385 -31.49999 1.000 51.81541 301 ALA A O 1
ATOM 2000 N N . THR A 1 265 ? -14.58561 -55.34493 -30.24277 1.000 49.28768 302 THR A N 1
ATOM 2001 C CA . THR A 1 265 ? -14.29703 -56.47564 -29.36120 1.000 50.13936 302 THR A CA 1
ATOM 2002 C C . THR A 1 265 ? -14.55494 -57.82503 -30.02390 1.000 53.20513 302 THR A C 1
ATOM 2003 O O . THR A 1 265 ? -13.91727 -58.81947 -29.66352 1.000 52.01323 302 THR A O 1
ATOM 2007 N N . GLN A 1 266 ? -15.47859 -57.88775 -30.97351 1.000 46.72086 303 GLN A N 1
ATOM 2008 C CA . GLN A 1 266 ? -15.81015 -59.14223 -31.62111 1.000 46.88954 303 GLN A CA 1
ATOM 2009 C C . GLN A 1 266 ? -15.03851 -59.37070 -32.91366 1.000 50.87263 303 GLN A C 1
ATOM 2010 O O . GLN A 1 266 ? -15.06602 -60.48229 -33.44023 1.000 49.67213 303 GLN A O 1
ATOM 2016 N N . SER A 1 267 ? -14.34562 -58.36296 -33.43898 1.000 48.32260 304 SER A N 1
ATOM 2017 C CA . SER A 1 267 ? -13.62133 -58.59735 -34.67372 1.000 49.72931 304 SER A CA 1
ATOM 2018 C C . SER A 1 267 ? -12.21078 -58.01124 -34.60797 1.000 52.55531 304 SER A C 1
ATOM 2019 O O . SER A 1 267 ? -11.22903 -58.76165 -34.53295 1.000 52.65462 304 SER A O 1
ATOM 2022 N N . LEU A 1 268 ? -12.09114 -56.67939 -34.59119 1.000 46.74428 305 LEU A N 1
ATOM 2023 C CA . LEU A 1 268 ? -10.79656 -56.07118 -34.86494 1.000 46.44891 305 LEU A CA 1
ATOM 2024 C C . LEU A 1 268 ? -9.83157 -56.16143 -33.68037 1.000 47.91102 305 LEU A C 1
ATOM 2025 O O . LEU A 1 268 ? -8.64908 -56.43968 -33.88202 1.000 51.37136 305 LEU A O 1
ATOM 2030 N N . TYR A 1 269 ? -10.27740 -55.94804 -32.44916 1.000 46.54005 306 TYR A N 1
ATOM 2031 C CA . TYR A 1 269 ? -9.27895 -56.00506 -31.37034 1.000 52.88949 306 TYR A CA 1
ATOM 2032 C C . TYR A 1 269 ? -8.71280 -57.41449 -31.17199 1.000 48.47994 306 TYR A C 1
ATOM 2033 O O . TYR A 1 269 ? -7.52244 -57.53822 -30.86511 1.000 49.84900 306 TYR A O 1
ATOM 2042 N N . PRO A 1 270 ? -9.49240 -58.49417 -31.32784 1.000 46.71629 307 PRO A N 1
ATOM 2043 C CA . PRO A 1 270 ? -8.87337 -59.83461 -31.26997 1.000 47.76807 307 PRO A CA 1
ATOM 2044 C C . PRO A 1 270 ? -7.85962 -60.10363 -32.37416 1.000 50.79890 307 PRO A C 1
ATOM 2045 O O . PRO A 1 270 ? -6.90437 -60.85999 -32.14774 1.000 53.68015 307 PRO A O 1
ATOM 2049 N N . LEU A 1 271 ? -8.03245 -59.50889 -33.55989 1.000 45.65415 308 LEU A N 1
ATOM 2050 C CA . LEU A 1 271 ? -7.02737 -59.64913 -34.61025 1.000 47.47748 308 LEU A CA 1
ATOM 2051 C C . LEU A 1 271 ? -5.72301 -58.96547 -34.21103 1.000 53.90326 308 LEU A C 1
ATOM 2052 O O . LEU A 1 271 ? -4.64233 -59.53221 -34.40305 1.000 53.19325 308 LEU A O 1
ATOM 2057 N N . ILE A 1 272 ? -5.80155 -57.74789 -33.65177 1.000 49.05350 309 ILE A N 1
ATOM 2058 C CA . ILE A 1 272 ? -4.60742 -57.09619 -33.10352 1.000 52.51587 309 ILE A CA 1
ATOM 2059 C C . ILE A 1 272 ? -3.88862 -58.04396 -32.16467 1.000 52.05074 309 ILE A C 1
ATOM 2060 O O . ILE A 1 272 ? -2.68299 -58.26804 -32.27958 1.000 63.10623 309 ILE A O 1
ATOM 2065 N N . GLY A 1 273 ? -4.62780 -58.65278 -31.24582 1.000 54.99553 310 GLY A N 1
ATOM 2066 C CA . GLY A 1 273 ? -3.99113 -59.49309 -30.24855 1.000 50.65558 310 GLY A CA 1
ATOM 2067 C C . GLY A 1 273 ? -3.47739 -60.80706 -30.78979 1.000 51.73832 310 GLY A C 1
ATOM 2068 O O . GLY A 1 273 ? -2.54499 -61.38824 -30.22979 1.000 52.87434 310 GLY A O 1
ATOM 2069 N N . LYS A 1 274 ? -4.06334 -61.30142 -31.87025 1.000 52.97521 311 LYS A N 1
ATOM 2070 C CA . LYS A 1 274 ? -3.57536 -62.56954 -32.37429 1.000 52.28817 311 LYS A CA 1
ATOM 2071 C C . LYS A 1 274 ? -2.37230 -62.39520 -33.29064 1.000 55.80086 311 LYS A C 1
ATOM 2072 O O . LYS A 1 274 ? -1.42973 -63.19597 -33.21627 1.000 56.63834 311 LYS A O 1
ATOM 2078 N N . TYR A 1 275 ? -2.33281 -61.31049 -34.07042 1.000 56.99823 312 TYR A N 1
ATOM 2079 C CA . TYR A 1 275 ? -1.36796 -61.17030 -35.15864 1.000 61.37361 312 TYR A CA 1
ATOM 2080 C C . TYR A 1 275 ? -0.69291 -59.80402 -35.24009 1.000 54.03193 312 TYR A C 1
ATOM 2081 O O . TYR A 1 275 ? 0.16491 -59.61374 -36.10180 1.000 71.43655 312 TYR A O 1
ATOM 2090 N N . GLY A 1 276 ? -1.04243 -58.85242 -34.39064 1.000 57.89045 313 GLY A N 1
ATOM 2091 C CA . GLY A 1 276 ? -0.45277 -57.53312 -34.44109 1.000 54.68744 313 GLY A CA 1
ATOM 2092 C C . GLY A 1 276 ? -1.29427 -56.54907 -35.23336 1.000 58.21908 313 GLY A C 1
ATOM 2093 O O . GLY A 1 276 ? -2.20548 -56.90883 -35.98091 1.000 58.80170 313 GLY A O 1
ATOM 2094 N N . MET A 1 277 ? -0.94774 -55.26771 -35.06749 1.000 61.81705 314 MET A N 1
ATOM 2095 C CA . MET A 1 277 ? -1.77079 -54.19034 -35.60813 1.000 63.58926 314 MET A CA 1
ATOM 2096 C C . MET A 1 277 ? -1.72561 -54.13105 -37.12953 1.000 65.55114 314 MET A C 1
ATOM 2097 O O . MET A 1 277 ? -2.73223 -53.79267 -37.75998 1.000 64.58507 314 MET A O 1
ATOM 2102 N N . ASP A 1 278 ? -0.57805 -54.44638 -37.73410 1.000 69.69655 315 ASP A N 1
ATOM 2103 C CA . ASP A 1 278 ? -0.47036 -54.40990 -39.19052 1.000 65.49397 315 ASP A CA 1
ATOM 2104 C C . ASP A 1 278 ? -1.33425 -55.47833 -39.82810 1.000 60.66488 315 ASP A C 1
ATOM 2105 O O . ASP A 1 278 ? -1.92945 -55.25279 -40.89114 1.000 64.60729 315 ASP A O 1
ATOM 2110 N N . TYR A 1 279 ? -1.37875 -56.66252 -39.21873 1.000 62.63067 316 TYR A N 1
ATOM 2111 C CA . TYR A 1 279 ? -2.22639 -57.72051 -39.75107 1.000 63.04519 316 TYR A CA 1
ATOM 2112 C C . TYR A 1 279 ? -3.68831 -57.30949 -39.71264 1.000 57.99200 316 TYR A C 1
ATOM 2113 O O . TYR A 1 279 ? -4.43965 -57.56148 -40.66060 1.000 61.20694 316 TYR A O 1
ATOM 2122 N N . MET A 1 280 ? -4.11621 -56.68524 -38.61814 1.000 55.79449 317 MET A N 1
ATOM 2123 C CA . MET A 1 280 ? -5.49888 -56.23518 -38.54238 1.000 58.53650 317 MET A CA 1
ATOM 2124 C C . MET A 1 280 ? -5.79076 -55.15973 -39.57949 1.000 56.99696 317 MET A C 1
ATOM 2125 O O . MET A 1 280 ? -6.86779 -55.14999 -40.17569 1.000 52.03390 317 MET A O 1
ATOM 2130 N N . TYR A 1 281 ? -4.85816 -54.22610 -39.78952 1.000 65.02262 318 TYR A N 1
ATOM 2131 C CA . TYR A 1 281 ? -5.03523 -53.23135 -40.84673 1.000 64.65141 318 TYR A CA 1
ATOM 2132 C C . TYR A 1 281 ? -5.21267 -53.91096 -42.19692 1.000 64.54816 318 TYR A C 1
ATOM 2133 O O . TYR A 1 281 ? -6.14819 -53.59849 -42.94285 1.000 65.74203 318 TYR A O 1
ATOM 2142 N N . ASP A 1 282 ? -4.32896 -54.86750 -42.51317 1.000 63.84483 319 ASP A N 1
ATOM 2143 C CA . ASP A 1 282 ? -4.35717 -55.54626 -43.80316 1.000 62.37456 319 ASP A CA 1
ATOM 2144 C C . ASP A 1 282 ? -5.58755 -56.43138 -43.97566 1.000 63.39631 319 ASP A C 1
ATOM 2145 O O . ASP A 1 282 ? -5.91110 -56.80494 -45.10886 1.000 63.70178 319 ASP A O 1
ATOM 2150 N N . ALA A 1 283 ? -6.28278 -56.77432 -42.89345 1.000 58.24153 320 ALA A N 1
ATOM 2151 C CA . ALA A 1 283 ? -7.49472 -57.57228 -42.99860 1.000 56.18785 320 ALA A CA 1
ATOM 2152 C C . ALA A 1 283 ? -8.74627 -56.73063 -43.24980 1.000 58.70842 320 ALA A C 1
ATOM 2153 O O . ALA A 1 283 ? -9.83962 -57.29344 -43.34666 1.000 56.44384 320 ALA A O 1
ATOM 2155 N N . CYS A 1 284 ? -8.61784 -55.40538 -43.36818 1.000 58.22144 321 CYS A N 1
ATOM 2156 C CA . CYS A 1 284 ? -9.73036 -54.50209 -43.63636 1.000 58.02265 321 CYS A CA 1
ATOM 2157 C C . CYS A 1 284 ? -9.57351 -53.87809 -45.02273 1.000 60.78498 321 CYS A C 1
ATOM 2158 O O . CYS A 1 284 ? -8.61866 -54.14826 -45.75663 1.000 57.62442 321 CYS A O 1
ATOM 2161 N N . SER A 1 285 ? -10.52958 -53.03113 -45.38835 1.000 61.75893 322 SER A N 1
ATOM 2162 C CA . SER A 1 285 ? -10.56399 -52.54440 -46.76058 1.000 61.24997 322 SER A CA 1
ATOM 2163 C C . SER A 1 285 ? -9.46296 -51.52637 -47.01738 1.000 65.15587 322 SER A C 1
ATOM 2164 O O . SER A 1 285 ? -8.85859 -50.96886 -46.09687 1.000 66.28785 322 SER A O 1
ATOM 2167 N N . THR A 1 286 ? -9.20692 -51.29009 -48.30597 1.000 64.25743 323 THR A N 1
ATOM 2168 C CA . THR A 1 286 ? -8.29768 -50.21920 -48.68727 1.000 66.51905 323 THR A CA 1
ATOM 2169 C C . THR A 1 286 ? -8.79044 -48.87767 -48.16615 1.000 73.08372 323 THR A C 1
ATOM 2170 O O . THR A 1 286 ? -7.98056 -48.00492 -47.82561 1.000 76.04331 323 THR A O 1
ATOM 2174 N N . THR A 1 287 ? -10.11259 -48.69660 -48.08978 1.000 69.97693 324 THR A N 1
ATOM 2175 C CA . THR A 1 287 ? -10.65805 -47.44997 -47.56344 1.000 70.79273 324 THR A CA 1
ATOM 2176 C C . THR A 1 287 ? -10.32707 -47.28170 -46.08492 1.000 75.16398 324 THR A C 1
ATOM 2177 O O . THR A 1 287 ? -9.86579 -46.21276 -45.65697 1.000 77.08304 324 THR A O 1
ATOM 2181 N N . ALA A 1 288 ? -10.57970 -48.32121 -45.28265 1.000 70.06308 325 ALA A N 1
ATOM 2182 C CA . ALA A 1 288 ? -10.30283 -48.22048 -43.85904 1.000 65.78018 325 ALA A CA 1
ATOM 2183 C C . ALA A 1 288 ? -8.81020 -48.15267 -43.58885 1.000 71.05233 325 ALA A C 1
ATOM 2184 O O . ALA A 1 288 ? -8.39508 -47.55030 -42.59544 1.000 71.61553 325 ALA A O 1
ATOM 2186 N N . ARG A 1 289 ? -7.98591 -48.75395 -44.44821 1.000 69.95227 326 ARG A N 1
ATOM 2187 C CA . ARG A 1 289 ? -6.54378 -48.63314 -44.26196 1.000 68.03844 326 ARG A CA 1
ATOM 2188 C C . ARG A 1 289 ? -6.09102 -47.19599 -44.48597 1.000 70.52771 326 ARG A C 1
ATOM 2189 O O . ARG A 1 289 ? -5.41192 -46.60490 -43.63854 1.000 69.18291 326 ARG A O 1
ATOM 2197 N N . ARG A 1 290 ? -6.48407 -46.60262 -45.60971 1.000 68.18005 327 ARG A N 1
ATOM 2198 C CA . ARG A 1 290 ? -6.15635 -45.20184 -45.83150 1.000 76.49270 327 ARG A CA 1
ATOM 2199 C C . ARG A 1 290 ? -6.67489 -44.33975 -44.68514 1.000 76.82418 327 ARG A C 1
ATOM 2200 O O . ARG A 1 290 ? -5.96048 -43.46332 -44.18597 1.000 78.30294 327 ARG A O 1
ATOM 2208 N N . GLY A 1 291 ? -7.90130 -44.60072 -44.22926 1.000 74.96464 328 GLY A N 1
ATOM 2209 C CA . GLY A 1 291 ? -8.46539 -43.80484 -43.14921 1.000 72.75675 328 GLY A CA 1
ATOM 2210 C C . GLY A 1 291 ? -7.74962 -43.99300 -41.82347 1.000 70.75943 328 GLY A C 1
ATOM 2211 O O . GLY A 1 291 ? -7.54604 -43.03160 -41.07922 1.000 73.62727 328 GLY A O 1
ATOM 2212 N N . ALA A 1 292 ? -7.34702 -45.22574 -41.51495 1.000 67.81478 329 ALA A N 1
ATOM 2213 C CA . ALA A 1 292 ? -6.71127 -45.49141 -40.22751 1.000 74.74372 329 ALA A CA 1
ATOM 2214 C C . ALA A 1 292 ? -5.26507 -45.00320 -40.20290 1.000 78.19317 329 ALA A C 1
ATOM 2215 O O . ALA A 1 292 ? -4.78244 -44.55074 -39.15852 1.000 79.74448 329 ALA A O 1
ATOM 2217 N N . LEU A 1 293 ? -4.54910 -45.09212 -41.33390 1.000 77.17612 330 LEU A N 1
ATOM 2218 C CA . LEU A 1 293 ? -3.19770 -44.52820 -41.38085 1.000 81.13499 330 LEU A CA 1
ATOM 2219 C C . LEU A 1 293 ? -3.22823 -43.00709 -41.30623 1.000 80.55785 330 LEU A C 1
ATOM 2220 O O . LEU A 1 293 ? -2.32306 -42.39155 -40.73210 1.000 83.38344 330 LEU A O 1
ATOM 2225 N N . ASP A 1 294 ? -4.25660 -42.38974 -41.88257 1.000 82.60163 331 ASP A N 1
ATOM 2226 C CA . ASP A 1 294 ? -4.41092 -40.94572 -41.78726 1.000 76.30959 331 ASP A CA 1
ATOM 2227 C C . ASP A 1 294 ? -4.63668 -40.50573 -40.34293 1.000 86.87864 331 ASP A C 1
ATOM 2228 O O . ASP A 1 294 ? -4.05987 -39.50669 -39.90101 1.000 88.28539 331 ASP A O 1
ATOM 2233 N N . TRP A 1 295 ? -5.46029 -41.23070 -39.57664 1.000 80.27637 332 TRP A N 1
ATOM 2234 C CA . TRP A 1 295 ? -5.90635 -40.65614 -38.31397 1.000 79.42964 332 TRP A CA 1
ATOM 2235 C C . TRP A 1 295 ? -5.20526 -41.20050 -37.07267 1.000 84.07381 332 TRP A C 1
ATOM 2236 O O . TRP A 1 295 ? -5.37719 -40.62176 -35.99454 1.000 88.65131 332 TRP A O 1
ATOM 2247 N N . TYR A 1 296 ? -4.41083 -42.25737 -37.16389 1.000 80.35447 333 TYR A N 1
ATOM 2248 C CA . TYR A 1 296 ? -3.82126 -42.64559 -35.88382 1.000 80.87833 333 TYR A CA 1
ATOM 2249 C C . TYR A 1 296 ? -2.77270 -41.64646 -35.37650 1.000 83.28220 333 TYR A C 1
ATOM 2250 O O . TYR A 1 296 ? -2.64437 -41.49406 -34.15158 1.000 84.67565 333 TYR A O 1
ATOM 2259 N N . PRO A 1 297 ? -2.01395 -40.93918 -36.22960 1.000 84.20328 334 PRO A N 1
ATOM 2260 C CA . PRO A 1 297 ? -1.15737 -39.87361 -35.67694 1.000 85.00709 334 PRO A CA 1
ATOM 2261 C C . PRO A 1 297 ? -1.94719 -38.75917 -35.01667 1.000 87.00794 334 PRO A C 1
ATOM 2262 O O . PRO A 1 297 ? -1.49240 -38.20518 -34.00819 1.000 86.30786 334 PRO A O 1
ATOM 2266 N N . ARG A 1 298 ? -3.12570 -38.42459 -35.54781 1.000 86.06323 335 ARG A N 1
ATOM 2267 C CA . ARG A 1 298 ? -3.96995 -37.41294 -34.92028 1.000 88.76807 335 ARG A CA 1
ATOM 2268 C C . ARG A 1 298 ? -4.48861 -37.87150 -33.55869 1.000 88.29204 335 ARG A C 1
ATOM 2269 O O . ARG A 1 298 ? -4.62989 -37.05188 -32.64312 1.000 93.51249 335 ARG A O 1
ATOM 2277 N N . PHE A 1 299 ? -4.77315 -39.16425 -33.39896 1.000 84.79765 336 PHE A N 1
ATOM 2278 C CA . PHE A 1 299 ? -5.20082 -39.66727 -32.10113 1.000 85.18028 336 PHE A CA 1
ATOM 2279 C C . PHE A 1 299 ? -4.03259 -39.79737 -31.13142 1.000 92.86506 336 PHE A C 1
ATOM 2280 O O . PHE A 1 299 ? -4.21336 -39.59522 -29.92410 1.000 93.05315 336 PHE A O 1
ATOM 2288 N N . LYS A 1 300 ? -2.83705 -40.13082 -31.63106 1.000 88.43840 337 LYS A N 1
ATOM 2289 C CA . LYS A 1 300 ? -1.66962 -40.19442 -30.75846 1.000 87.56342 337 LYS A CA 1
ATOM 2290 C C . LYS A 1 300 ? -1.34690 -38.81992 -30.17547 1.000 98.76009 337 LYS A C 1
ATOM 2291 O O . LYS A 1 300 ? -1.04255 -38.68923 -28.98093 1.000 93.06975 337 LYS A O 1
ATOM 2297 N N . ASP A 1 301 ? -1.43168 -37.77663 -30.99634 1.000 88.38712 338 ASP A N 1
ATOM 2298 C CA . ASP A 1 301 ? -1.07188 -36.45792 -30.50392 1.000 91.47454 338 ASP A CA 1
ATOM 2299 C C . ASP A 1 301 ? -2.14335 -35.89105 -29.58590 1.000 102.03714 338 ASP A C 1
ATOM 2300 O O . ASP A 1 301 ? -1.82100 -35.16077 -28.64172 1.000 104.95055 338 ASP A O 1
ATOM 2305 N N . ALA A 1 302 ? -3.41367 -36.22312 -29.82535 1.000 101.84600 339 ALA A N 1
ATOM 2306 C CA . ALA A 1 302 ? -4.46923 -35.73334 -28.94493 1.000 98.75935 339 ALA A CA 1
ATOM 2307 C C . ALA A 1 302 ? -4.40207 -36.35468 -27.55661 1.000 102.89618 339 ALA A C 1
ATOM 2308 O O . ALA A 1 302 ? -4.90108 -35.75161 -26.59919 1.000 105.92207 339 ALA A O 1
ATOM 2310 N N . LEU A 1 303 ? -3.78815 -37.53637 -27.42674 1.000 100.73842 340 LEU A N 1
ATOM 2311 C CA . LEU A 1 303 ? -3.74878 -38.27506 -26.17248 1.000 93.12022 340 LEU A CA 1
ATOM 2312 C C . LEU A 1 303 ? -2.41943 -38.18609 -25.43935 1.000 97.71982 340 LEU A C 1
ATOM 2313 O O . LEU A 1 303 ? -2.39471 -38.37855 -24.21835 1.000 94.73109 340 LEU A O 1
ATOM 2318 N N . LYS A 1 304 ? -1.32457 -37.91654 -26.14829 1.000 98.13151 341 LYS A N 1
ATOM 2319 C CA . LYS A 1 304 ? -0.00945 -37.81785 -25.51964 1.000 97.84431 341 LYS A CA 1
ATOM 2320 C C . LYS A 1 304 ? 0.04248 -36.82080 -24.36474 1.000 104.77942 341 LYS A C 1
ATOM 2321 O O . LYS A 1 304 ? 0.61159 -37.16330 -23.31535 1.000 100.92705 341 LYS A O 1
ATOM 2327 N N . PRO A 1 305 ? -0.50204 -35.59871 -24.47376 1.000 105.82630 342 PRO A N 1
ATOM 2328 C CA . PRO A 1 305 ? -0.53741 -34.73407 -23.27909 1.000 110.33862 342 PRO A CA 1
ATOM 2329 C C . PRO A 1 305 ? -1.27747 -35.36994 -22.11406 1.000 105.89117 342 PRO A C 1
ATOM 2330 O O . PRO A 1 305 ? -0.79290 -35.32245 -20.97424 1.000 107.70811 342 PRO A O 1
ATOM 2334 N N . VAL A 1 306 ? -2.43123 -35.99198 -22.37815 1.000 106.60316 343 VAL A N 1
ATOM 2335 C CA . VAL A 1 306 ? -3.18329 -36.66443 -21.32207 1.000 102.84640 343 VAL A CA 1
ATOM 2336 C C . VAL A 1 306 ? -2.34249 -37.74875 -20.65994 1.000 101.18537 343 VAL A C 1
ATOM 2337 O O . VAL A 1 306 ? -2.44390 -37.96670 -19.44416 1.000 95.05905 343 VAL A O 1
ATOM 2341 N N . PHE A 1 307 ? -1.47586 -38.41959 -21.42965 1.000 96.61119 344 PHE A N 1
ATOM 2342 C CA . PHE A 1 307 ? -0.76939 -39.57892 -20.89413 1.000 94.92812 344 PHE A CA 1
ATOM 2343 C C . PHE A 1 307 ? 0.43622 -39.19132 -20.04488 1.000 100.52973 344 PHE A C 1
ATOM 2344 O O . PHE A 1 307 ? 0.70289 -39.83096 -19.01675 1.000 88.25866 344 PHE A O 1
ATOM 2352 N N . VAL A 1 308 ? 1.18083 -38.16084 -20.46084 1.000 104.84502 345 VAL A N 1
ATOM 2353 C CA . VAL A 1 308 ? 2.30989 -37.68620 -19.66830 1.000 105.47785 345 VAL A CA 1
ATOM 2354 C C . VAL A 1 308 ? 1.82523 -36.97670 -18.40904 1.000 106.61451 345 VAL A C 1
ATOM 2355 O O . VAL A 1 308 ? 2.55706 -36.88986 -17.41109 1.000 100.63298 345 VAL A O 1
ATOM 2359 N N . GLU A 1 309 ? 0.59236 -36.47620 -18.42771 1.000 104.59516 346 GLU A N 1
ATOM 2360 C CA . GLU A 1 309 ? 0.00953 -35.88600 -17.23278 1.000 98.66651 346 GLU A CA 1
ATOM 2361 C C . GLU A 1 309 ? -0.47933 -36.96510 -16.27275 1.000 103.32144 346 GLU A C 1
ATOM 2362 O O . GLU A 1 309 ? -0.33123 -36.82935 -15.05092 1.000 100.22888 346 GLU A O 1
ATOM 2368 N N . LEU A 1 310 ? -1.03175 -38.05663 -16.81393 1.000 102.96788 347 LEU A N 1
ATOM 2369 C CA . LEU A 1 310 ? -1.44425 -39.18262 -15.98197 1.000 93.52893 347 LEU A CA 1
ATOM 2370 C C . LEU A 1 310 ? -0.24118 -39.87878 -15.35872 1.000 97.31415 347 LEU A C 1
ATOM 2371 O O . LEU A 1 310 ? -0.28670 -40.27850 -14.18733 1.000 97.22756 347 LEU A O 1
ATOM 2376 N N . TYR A 1 311 ? 0.84469 -40.03988 -16.12271 1.000 97.53772 348 TYR A N 1
ATOM 2377 C CA . TYR A 1 311 ? 2.05484 -40.60215 -15.53334 1.000 97.81357 348 TYR A CA 1
ATOM 2378 C C . TYR A 1 311 ? 2.57959 -39.72929 -14.38971 1.000 100.15103 348 TYR A C 1
ATOM 2379 O O . TYR A 1 311 ? 3.13864 -40.24666 -13.41165 1.000 88.99342 348 TYR A O 1
ATOM 2388 N N . GLU A 1 312 ? 2.39678 -38.40935 -14.48434 1.000 99.18600 349 GLU A N 1
ATOM 2389 C CA . GLU A 1 312 ? 2.82121 -37.53050 -13.40119 1.000 100.61589 349 GLU A CA 1
ATOM 2390 C C . GLU A 1 312 ? 1.95196 -37.73409 -12.16763 1.000 104.31766 349 GLU A C 1
ATOM 2391 O O . GLU A 1 312 ? 2.46155 -37.77020 -11.03976 1.000 100.62705 349 GLU A O 1
ATOM 2397 N N . SER A 1 313 ? 0.63811 -37.88313 -12.36368 1.000 99.15366 350 SER A N 1
ATOM 2398 C CA . SER A 1 313 ? -0.25057 -38.13300 -11.23508 1.000 95.31672 350 SER A CA 1
ATOM 2399 C C . SER A 1 313 ? 0.09249 -39.44480 -10.54160 1.000 97.32115 350 SER A C 1
ATOM 2400 O O . SER A 1 313 ? -0.11574 -39.58154 -9.33155 1.000 102.79600 350 SER A O 1
ATOM 2403 N N . VAL A 1 314 ? 0.63980 -40.40599 -11.28241 1.000 96.86539 351 VAL A N 1
ATOM 2404 C CA . VAL A 1 314 ? 1.06283 -41.67079 -10.69225 1.000 95.81287 351 VAL A CA 1
ATOM 2405 C C . VAL A 1 314 ? 2.35908 -41.49396 -9.90791 1.000 99.03545 351 VAL A C 1
ATOM 2406 O O . VAL A 1 314 ? 2.46003 -41.90796 -8.74503 1.000 100.71546 351 VAL A O 1
ATOM 2410 N N . LYS A 1 315 ? 3.36803 -40.87394 -10.53420 1.000 98.83915 352 LYS A N 1
ATOM 2411 C CA . LYS A 1 315 ? 4.68825 -40.76100 -9.91235 1.000 103.86084 352 LYS A CA 1
ATOM 2412 C C . LYS A 1 315 ? 4.65021 -39.93663 -8.63193 1.000 100.87703 352 LYS A C 1
ATOM 2413 O O . LYS A 1 315 ? 5.28312 -40.30685 -7.63793 1.000 101.71588 352 LYS A O 1
ATOM 2419 N N . ASN A 1 316 ? 3.93577 -38.80786 -8.63278 1.000 102.96058 353 ASN A N 1
ATOM 2420 C CA . ASN A 1 316 ? 3.97114 -37.93654 -7.45853 1.000 103.12869 353 ASN A CA 1
ATOM 2421 C C . ASN A 1 316 ? 3.14288 -38.48437 -6.29015 1.000 104.50489 353 ASN A C 1
ATOM 2422 O O . ASN A 1 316 ? 3.36675 -38.08010 -5.14301 1.000 103.14081 353 ASN A O 1
ATOM 2427 N N . GLY A 1 317 ? 2.22376 -39.41506 -6.54640 1.000 103.49240 354 GLY A N 1
ATOM 2428 C CA . GLY A 1 317 ? 1.47196 -40.07652 -5.50055 1.000 98.64203 354 GLY A CA 1
ATOM 2429 C C . GLY A 1 317 ? 0.01155 -39.69767 -5.40124 1.000 97.71984 354 GLY A C 1
ATOM 2430 O O . GLY A 1 317 ? -0.65966 -40.15399 -4.47424 1.000 96.19202 354 GLY A O 1
ATOM 2431 N N . THR A 1 318 ? -0.50638 -38.88666 -6.32315 1.000 98.97108 355 THR A N 1
ATOM 2432 C CA . THR A 1 318 ? -1.89791 -38.44952 -6.23601 1.000 98.78086 355 THR A CA 1
ATOM 2433 C C . THR A 1 318 ? -2.85881 -39.62909 -6.34719 1.000 98.08713 355 THR A C 1
ATOM 2434 O O . THR A 1 318 ? -3.78029 -39.76993 -5.53322 1.000 97.65322 355 THR A O 1
ATOM 2438 N N . GLU A 1 319 ? -2.66152 -40.48611 -7.35754 1.000 91.44889 356 GLU A N 1
ATOM 2439 C CA . GLU A 1 319 ? -3.55542 -41.62429 -7.56144 1.000 94.07291 356 GLU A CA 1
ATOM 2440 C C . GLU A 1 319 ? -3.52481 -42.56311 -6.36443 1.000 94.15419 356 GLU A C 1
ATOM 2441 O O . GLU A 1 319 ? -4.54956 -43.14990 -5.98821 1.000 92.89942 356 GLU A O 1
ATOM 2447 N N . THR A 1 320 ? -2.35103 -42.72197 -5.76132 1.000 89.14929 357 THR A N 1
ATOM 2448 C CA . THR A 1 320 ? -2.23554 -43.52935 -4.55698 1.000 94.57508 357 THR A CA 1
ATOM 2449 C C . THR A 1 320 ? -3.03240 -42.93232 -3.40335 1.000 100.16728 357 THR A C 1
ATOM 2450 O O . THR A 1 320 ? -3.78577 -43.64351 -2.72662 1.000 101.55820 357 THR A O 1
ATOM 2454 N N . GLN A 1 321 ? -2.85361 -41.63296 -3.14687 1.000 98.54147 358 GLN A N 1
ATOM 2455 C CA . GLN A 1 321 ? -3.66212 -40.93994 -2.14955 1.000 99.79916 358 GLN A CA 1
ATOM 2456 C C . GLN A 1 321 ? -5.14844 -41.17741 -2.38684 1.000 102.36820 358 GLN A C 1
ATOM 2457 O O . GLN A 1 321 ? -5.88713 -41.53562 -1.45902 1.000 94.50676 358 GLN A O 1
ATOM 2463 N N . ARG A 1 322 ? -5.59677 -40.97425 -3.63506 1.000 92.23452 359 ARG A N 1
ATOM 2464 C CA . ARG A 1 322 ? -6.99910 -41.15868 -3.99467 1.000 91.04088 359 ARG A CA 1
ATOM 2465 C C . ARG A 1 322 ? -7.50310 -42.53180 -3.55237 1.000 101.06804 359 ARG A C 1
ATOM 2466 O O . ARG A 1 322 ? -8.57146 -42.65168 -2.93941 1.000 95.68561 359 ARG A O 1
ATOM 2474 N N . SER A 1 323 ? -6.73306 -43.58325 -3.84837 1.000 93.30212 360 SER A N 1
ATOM 2475 C CA . SER A 1 323 ? -7.17854 -44.93571 -3.53603 1.000 90.45160 360 SER A CA 1
ATOM 2476 C C . SER A 1 323 ? -7.12386 -45.21016 -2.04281 1.000 91.73660 360 SER A C 1
ATOM 2477 O O . SER A 1 323 ? -8.02118 -45.86306 -1.49181 1.000 90.59774 360 SER A O 1
ATOM 2480 N N . LEU A 1 324 ? -6.07012 -44.74242 -1.37414 1.000 90.12220 361 LEU A N 1
ATOM 2481 C CA . LEU A 1 324 ? -6.01365 -44.87894 0.07574 1.000 92.57171 361 LEU A CA 1
ATOM 2482 C C . LEU A 1 324 ? -7.20637 -44.19993 0.73747 1.000 97.19162 361 LEU A C 1
ATOM 2483 O O . LEU A 1 324 ? -7.76756 -44.72486 1.70466 1.000 96.45327 361 LEU A O 1
ATOM 2488 N N . ASP A 1 325 ? -7.62751 -43.04371 0.21569 1.000 97.35425 362 ASP A N 1
ATOM 2489 C CA . ASP A 1 325 ? -8.69759 -42.29221 0.86678 1.000 97.20993 362 ASP A CA 1
ATOM 2490 C C . ASP A 1 325 ? -10.07748 -42.85323 0.55206 1.000 99.52385 362 ASP A C 1
ATOM 2491 O O . ASP A 1 325 ? -10.93352 -42.91968 1.44165 1.000 110.00164 362 ASP A O 1
ATOM 2496 N N . PHE A 1 326 ? -10.32695 -43.23028 -0.70401 1.000 93.49771 363 PHE A N 1
ATOM 2497 C CA . PHE A 1 326 ? -11.63104 -43.77490 -1.06265 1.000 89.15013 363 PHE A CA 1
ATOM 2498 C C . PHE A 1 326 ? -11.77002 -45.22014 -0.59761 1.000 93.47782 363 PHE A C 1
ATOM 2499 O O . PHE A 1 326 ? -12.70888 -45.56047 0.13183 1.000 95.04473 363 PHE A O 1
ATOM 2507 N N . ASN A 1 327 ? -10.84100 -46.08618 -1.01304 1.000 86.72821 364 ASN A N 1
ATOM 2508 C CA . ASN A 1 327 ? -10.95589 -47.50009 -0.68833 1.000 87.11397 364 ASN A CA 1
ATOM 2509 C C . ASN A 1 327 ? -10.61570 -47.78572 0.76712 1.000 92.67503 364 ASN A C 1
ATOM 2510 O O . ASN A 1 327 ? -10.98750 -48.84627 1.27885 1.000 82.33889 364 ASN A O 1
ATOM 2515 N N . GLY A 1 328 ? -9.92030 -46.86850 1.44177 1.000 86.57712 365 GLY A N 1
ATOM 2516 C CA . GLY A 1 328 ? -9.67240 -47.03102 2.85933 1.000 88.93868 365 GLY A CA 1
ATOM 2517 C C . GLY A 1 328 ? -10.89366 -46.82180 3.72641 1.000 100.95142 365 GLY A C 1
ATOM 2518 O O . GLY A 1 328 ? -10.83489 -47.09510 4.93195 1.000 98.43403 365 GLY A O 1
ATOM 2519 N N . ALA A 1 329 ? -11.98563 -46.33196 3.14387 1.000 95.07221 366 ALA A N 1
ATOM 2520 C CA . ALA A 1 329 ? -13.21992 -46.16549 3.88448 1.000 105.25044 366 ALA A CA 1
ATOM 2521 C C . ALA A 1 329 ? -13.86406 -47.52768 4.11825 1.000 105.42097 366 ALA A C 1
ATOM 2522 O O . ALA A 1 329 ? -13.73685 -48.42710 3.28733 1.000 100.18535 366 ALA A O 1
ATOM 2524 N N . PRO A 1 330 ? -14.54936 -47.71229 5.25103 1.000 112.57709 367 PRO A N 1
ATOM 2525 C CA . PRO A 1 330 ? -15.20439 -49.01214 5.49540 1.000 112.22438 367 PRO A CA 1
ATOM 2526 C C . PRO A 1 330 ? -16.30865 -49.32805 4.49673 1.000 113.76561 367 PRO A C 1
ATOM 2527 O O . PRO A 1 330 ? -16.49103 -50.49934 4.14039 1.000 117.00331 367 PRO A O 1
ATOM 2531 N N . ASP A 1 331 ? -17.03842 -48.31182 4.02081 1.000 116.90939 368 ASP A N 1
ATOM 2532 C CA . ASP A 1 331 ? -18.10186 -48.46681 3.03270 1.000 115.15591 368 ASP A CA 1
ATOM 2533 C C . ASP A 1 331 ? -17.60393 -48.30438 1.59505 1.000 113.82340 368 ASP A C 1
ATOM 2534 O O . ASP A 1 331 ? -18.36633 -47.85896 0.72386 1.000 115.15345 368 ASP A O 1
ATOM 2539 N N . TYR A 1 332 ? -16.34134 -48.65004 1.32357 1.000 109.60223 369 TYR A N 1
ATOM 2540 C CA . TYR A 1 332 ? -15.80760 -48.50356 -0.02805 1.000 104.97353 369 TYR A CA 1
ATOM 2541 C C . TYR A 1 332 ? -16.56842 -49.38424 -1.01326 1.000 100.48491 369 TYR A C 1
ATOM 2542 O O . TYR A 1 332 ? -16.80326 -48.98763 -2.16019 1.000 96.71009 369 TYR A O 1
ATOM 2551 N N . ARG A 1 333 ? -16.97292 -50.58082 -0.57414 1.000 102.17587 370 ARG A N 1
ATOM 2552 C CA . ARG A 1 333 ? -17.70104 -51.49475 -1.44623 1.000 93.24238 370 ARG A CA 1
ATOM 2553 C C . ARG A 1 333 ? -19.01060 -50.87709 -1.91400 1.000 96.81502 370 ARG A C 1
ATOM 2554 O O . ARG A 1 333 ? -19.35209 -50.95295 -3.10046 1.000 90.07080 370 ARG A O 1
ATOM 2562 N N . GLU A 1 334 ? -19.73650 -50.22825 -0.99657 1.000 104.99153 371 GLU A N 1
ATOM 2563 C CA . GLU A 1 334 ? -21.05938 -49.69326 -1.30540 1.000 99.84257 371 GLU A CA 1
ATOM 2564 C C . GLU A 1 334 ? -20.97969 -48.52829 -2.28472 1.000 100.43314 371 GLU A C 1
ATOM 2565 O O . GLU A 1 334 ? -21.84208 -48.39203 -3.16219 1.000 95.97987 371 GLU A O 1
ATOM 2571 N N . ARG A 1 335 ? -19.95462 -47.68183 -2.16467 1.000 95.81577 372 ARG A N 1
ATOM 2572 C CA . ARG A 1 335 ? -19.89149 -46.50187 -3.01764 1.000 99.26114 372 ARG A CA 1
ATOM 2573 C C . ARG A 1 335 ? -19.22212 -46.76354 -4.35260 1.000 94.70216 372 ARG A C 1
ATOM 2574 O O . ARG A 1 335 ? -19.54724 -46.09759 -5.34228 1.000 88.58555 372 ARG A O 1
ATOM 2582 N N . LEU A 1 336 ? -18.28557 -47.70663 -4.39979 1.000 100.94492 373 LEU A N 1
ATOM 2583 C CA . LEU A 1 336 ? -17.77638 -48.16497 -5.68329 1.000 87.19568 373 LEU A CA 1
ATOM 2584 C C . LEU A 1 336 ? -18.90857 -48.72840 -6.52910 1.000 86.90247 373 LEU A C 1
ATOM 2585 O O . LEU A 1 336 ? -19.00363 -48.44071 -7.72944 1.000 85.12526 373 LEU A O 1
ATOM 2590 N N . GLU A 1 337 ? -19.79142 -49.52012 -5.90740 1.000 88.13825 374 GLU A N 1
ATOM 2591 C CA . GLU A 1 337 ? -20.91117 -50.10861 -6.63165 1.000 84.44544 374 GLU A CA 1
ATOM 2592 C C . GLU A 1 337 ? -21.85802 -49.03837 -7.13953 1.000 90.14192 374 GLU A C 1
ATOM 2593 O O . GLU A 1 337 ? -22.48550 -49.21426 -8.19019 1.000 92.15622 374 GLU A O 1
ATOM 2599 N N . GLU A 1 338 ? -21.96056 -47.91982 -6.41982 1.000 90.36708 375 GLU A N 1
ATOM 2600 C CA . GLU A 1 338 ? -22.75411 -46.79548 -6.90341 1.000 94.25953 375 GLU A CA 1
ATOM 2601 C C . GLU A 1 338 ? -22.21341 -46.27510 -8.23244 1.000 91.33704 375 GLU A C 1
ATOM 2602 O O . GLU A 1 338 ? -22.97706 -46.03896 -9.17658 1.000 93.81062 375 GLU A O 1
ATOM 2608 N N . GLU A 1 339 ? -20.89125 -46.09811 -8.32967 1.000 85.70041 376 GLU A N 1
ATOM 2609 C CA . GLU A 1 339 ? -20.32016 -45.55200 -9.55683 1.000 87.16411 376 GLU A CA 1
ATOM 2610 C C . GLU A 1 339 ? -20.32472 -46.57116 -10.68597 1.000 87.51967 376 GLU A C 1
ATOM 2611 O O . GLU A 1 339 ? -20.38318 -46.19621 -11.86240 1.000 87.04384 376 GLU A O 1
ATOM 2617 N N . LEU A 1 340 ? -20.25966 -47.85659 -10.35851 1.000 85.21816 377 LEU A N 1
ATOM 2618 C CA . LEU A 1 340 ? -20.43438 -48.85766 -11.39688 1.000 83.67300 377 LEU A CA 1
ATOM 2619 C C . LEU A 1 340 ? -21.86442 -48.85908 -11.91095 1.000 81.35670 377 LEU A C 1
ATOM 2620 O O . LEU A 1 340 ? -22.09969 -49.12147 -13.09406 1.000 87.52799 377 LEU A O 1
ATOM 2625 N N . GLU A 1 341 ? -22.82847 -48.56205 -11.04225 1.000 87.53514 378 GLU A N 1
ATOM 2626 C CA . GLU A 1 341 ? -24.21087 -48.44363 -11.48445 1.000 84.21477 378 GLU A CA 1
ATOM 2627 C C . GLU A 1 341 ? -24.37955 -47.30041 -12.46899 1.000 80.24023 378 GLU A C 1
ATOM 2628 O O . GLU A 1 341 ? -25.18260 -47.40237 -13.40121 1.000 86.78671 378 GLU A O 1
ATOM 2634 N N . THR A 1 342 ? -23.63497 -46.20778 -12.28975 1.000 78.97129 379 THR A N 1
ATOM 2635 C CA . THR A 1 342 ? -23.69243 -45.13047 -13.27128 1.000 78.46150 379 THR A CA 1
ATOM 2636 C C . THR A 1 342 ? -23.23184 -45.61011 -14.64280 1.000 83.70249 379 THR A C 1
ATOM 2637 O O . THR A 1 342 ? -23.84325 -45.27293 -15.66438 1.000 85.38168 379 THR A O 1
ATOM 2641 N N . ILE A 1 343 ? -22.16559 -46.40893 -14.68892 1.000 84.59064 380 ILE A N 1
ATOM 2642 C CA . ILE A 1 343 ? -21.74145 -46.99663 -15.95693 1.000 78.74801 380 ILE A CA 1
ATOM 2643 C C . ILE A 1 343 ? -22.84178 -47.88714 -16.51746 1.000 77.64011 380 ILE A C 1
ATOM 2644 O O . ILE A 1 343 ? -23.24857 -47.74477 -17.67589 1.000 78.77215 380 ILE A O 1
ATOM 2649 N N . ARG A 1 344 ? -23.36984 -48.78798 -15.68486 1.000 77.99294 381 ARG A N 1
ATOM 2650 C CA . ARG A 1 344 ? -24.42540 -49.70280 -16.11632 1.000 77.44748 381 ARG A CA 1
ATOM 2651 C C . ARG A 1 344 ? -25.57669 -48.97678 -16.80842 1.000 83.40414 381 ARG A C 1
ATOM 2652 O O . ARG A 1 344 ? -26.16683 -49.49825 -17.76146 1.000 85.14598 381 ARG A O 1
ATOM 2660 N N . ASN A 1 345 ? -25.90792 -47.77233 -16.35011 1.000 86.00474 382 ASN A N 1
ATOM 2661 C CA . ASN A 1 345 ? -27.12005 -47.10359 -16.79259 1.000 79.90350 382 ASN A CA 1
ATOM 2662 C C . ASN A 1 345 ? -26.89279 -46.13013 -17.93653 1.000 83.93126 382 ASN A C 1
ATOM 2663 O O . ASN A 1 345 ? -27.86011 -45.52526 -18.40595 1.000 77.63090 382 ASN A O 1
ATOM 2668 N N . MET A 1 346 ? -25.66056 -45.98544 -18.41786 1.000 84.62256 383 MET A N 1
ATOM 2669 C CA . MET A 1 346 ? -25.43438 -45.19825 -19.62158 1.000 78.59055 383 MET A CA 1
ATOM 2670 C C . MET A 1 346 ? -26.10450 -45.85722 -20.82026 1.000 79.31101 383 MET A C 1
ATOM 2671 O O . MET A 1 346 ? -26.18907 -47.08789 -20.91184 1.000 78.47835 383 MET A O 1
ATOM 2676 N N . GLU A 1 347 ? -26.55894 -45.02058 -21.76113 1.000 78.38659 384 GLU A N 1
ATOM 2677 C CA . GLU A 1 347 ? -27.17932 -45.54200 -22.97510 1.000 78.34055 384 GLU A CA 1
ATOM 2678 C C . GLU A 1 347 ? -26.29526 -46.57249 -23.64883 1.000 69.22743 384 GLU A C 1
ATOM 2679 O O . GLU A 1 347 ? -26.76989 -47.64859 -24.02390 1.000 72.12579 384 GLU A O 1
ATOM 2685 N N . ILE A 1 348 ? -25.00003 -46.27457 -23.78732 1.000 73.94394 385 ILE A N 1
ATOM 2686 C CA . ILE A 1 348 ? -24.13574 -47.12158 -24.60792 1.000 72.63862 385 ILE A CA 1
ATOM 2687 C C . ILE A 1 348 ? -24.11314 -48.55416 -24.06927 1.000 68.52614 385 ILE A C 1
ATOM 2688 O O . ILE A 1 348 ? -24.15652 -49.51947 -24.84094 1.000 70.18187 385 ILE A O 1
ATOM 2693 N N . TRP A 1 349 ? -24.12274 -48.71609 -22.74661 1.000 61.88696 386 TRP A N 1
ATOM 2694 C CA . TRP A 1 349 ? -24.10689 -50.04019 -22.13395 1.000 66.36471 386 TRP A CA 1
ATOM 2695 C C . TRP A 1 349 ? -25.49279 -50.64897 -21.97740 1.000 68.52806 386 TRP A C 1
ATOM 2696 O O . TRP A 1 349 ? -25.61568 -51.88100 -21.96271 1.000 68.81784 386 TRP A O 1
ATOM 2707 N N . LYS A 1 350 ? -26.54470 -49.83487 -21.85036 1.000 68.58585 387 LYS A N 1
ATOM 2708 C CA . LYS A 1 350 ? -27.87938 -50.41018 -21.94473 1.000 68.02340 387 LYS A CA 1
ATOM 2709 C C . LYS A 1 350 ? -28.09877 -50.98952 -23.33191 1.000 66.16277 387 LYS A C 1
ATOM 2710 O O . LYS A 1 350 ? -28.69656 -52.06164 -23.47554 1.000 70.07125 387 LYS A O 1
ATOM 2716 N N . VAL A 1 351 ? -27.58578 -50.30414 -24.36201 1.000 65.54845 388 VAL A N 1
ATOM 2717 C CA . VAL A 1 351 ? -27.63596 -50.80997 -25.73081 1.000 63.76751 388 VAL A CA 1
ATOM 2718 C C . VAL A 1 351 ? -26.76935 -52.05654 -25.87302 1.000 65.61691 388 VAL A C 1
ATOM 2719 O O . VAL A 1 351 ? -27.13892 -53.00771 -26.57182 1.000 66.36961 388 VAL A O 1
ATOM 2723 N N . GLY A 1 352 ? -25.60138 -52.07074 -25.21856 1.000 63.39687 389 GLY A N 1
ATOM 2724 C CA . GLY A 1 352 ? -24.72477 -53.22382 -25.30670 1.000 56.77598 389 GLY A CA 1
ATOM 2725 C C . GLY A 1 352 ? -25.38706 -54.50198 -24.83148 1.000 63.12614 389 GLY A C 1
ATOM 2726 O O . GLY A 1 352 ? -25.25258 -55.55403 -25.46506 1.000 64.55515 389 GLY A O 1
ATOM 2727 N N . LYS A 1 353 ? -26.12014 -54.42368 -23.71700 1.000 63.41543 390 LYS A N 1
ATOM 2728 C CA . LYS A 1 353 ? -26.86178 -55.57586 -23.20831 1.000 65.98284 390 LYS A CA 1
ATOM 2729 C C . LYS A 1 353 ? -27.77941 -56.16064 -24.28064 1.000 62.88948 390 LYS A C 1
ATOM 2730 O O . LYS A 1 353 ? -27.93055 -57.38339 -24.38690 1.000 63.86813 390 LYS A O 1
ATOM 2736 N N . GLU A 1 354 ? -28.39975 -55.30208 -25.08755 1.000 63.95579 391 GLU A N 1
ATOM 2737 C CA . GLU A 1 354 ? -29.30244 -55.78431 -26.12659 1.000 64.11151 391 GLU A CA 1
ATOM 2738 C C . GLU A 1 354 ? -28.52842 -56.33044 -27.31874 1.000 67.58253 391 GLU A C 1
ATOM 2739 O O . GLU A 1 354 ? -28.92222 -57.35018 -27.90380 1.000 64.27786 391 GLU A O 1
ATOM 2745 N N . VAL A 1 355 ? -27.42872 -55.66447 -27.69459 1.000 59.12550 392 VAL A N 1
ATOM 2746 C CA . VAL A 1 355 ? -26.61804 -56.15630 -28.79964 1.000 58.12844 392 VAL A CA 1
ATOM 2747 C C . VAL A 1 355 ? -26.07146 -57.54081 -28.46952 1.000 61.66302 392 VAL A C 1
ATOM 2748 O O . VAL A 1 355 ? -26.18627 -58.47686 -29.26721 1.000 58.72469 392 VAL A O 1
ATOM 2752 N N . ARG A 1 356 ? -25.51413 -57.70590 -27.26675 1.000 58.40825 393 ARG A N 1
ATOM 2753 C CA . ARG A 1 356 ? -24.95157 -58.99987 -26.90080 1.000 57.26171 393 ARG A CA 1
ATOM 2754 C C . ARG A 1 356 ? -26.02326 -60.08244 -26.88744 1.000 58.05655 393 ARG A C 1
ATOM 2755 O O . ARG A 1 356 ? -25.76248 -61.23221 -27.25653 1.000 58.64335 393 ARG A O 1
ATOM 2763 N N . LYS A 1 357 ? -27.23972 -59.73351 -26.47302 1.000 57.18055 394 LYS A N 1
ATOM 2764 C CA . LYS A 1 357 ? -28.29364 -60.73677 -26.36906 1.000 59.94656 394 LYS A CA 1
ATOM 2765 C C . LYS A 1 357 ? -28.64994 -61.32786 -27.72872 1.000 61.11151 394 LYS A C 1
ATOM 2766 O O . LYS A 1 357 ? -29.10485 -62.47308 -27.80210 1.000 59.55763 394 LYS A O 1
ATOM 2772 N N . LEU A 1 358 ? -28.44324 -60.57008 -28.80913 1.000 60.34532 395 LEU A N 1
ATOM 2773 C CA . LEU A 1 358 ? -28.79073 -61.00169 -30.15753 1.000 60.80635 395 LEU A CA 1
ATOM 2774 C C . LEU A 1 358 ? -27.72265 -61.86870 -30.81125 1.000 57.31040 395 LEU A C 1
ATOM 2775 O O . LEU A 1 358 ? -27.97998 -62.41245 -31.88726 1.000 59.71087 395 LEU A O 1
ATOM 2780 N N . ARG A 1 359 ? -26.54458 -61.98497 -30.20931 1.000 50.04139 396 ARG A N 1
ATOM 2781 C CA . ARG A 1 359 ? -25.48228 -62.81398 -30.76347 1.000 52.27848 396 ARG A CA 1
ATOM 2782 C C . ARG A 1 359 ? -25.96935 -64.24456 -30.96587 1.000 55.24645 396 ARG A C 1
ATOM 2783 O O . ARG A 1 359 ? -26.53255 -64.83627 -30.03445 1.000 57.91090 396 ARG A O 1
ATOM 2791 N N . PRO A 1 360 ? -25.73770 -64.84702 -32.13170 1.000 48.36732 397 PRO A N 1
ATOM 2792 C CA . PRO A 1 360 ? -26.14950 -66.24652 -32.34540 1.000 55.10136 397 PRO A CA 1
ATOM 2793 C C . PRO A 1 360 ? -25.75167 -67.23190 -31.24360 1.000 62.78916 397 PRO A C 1
ATOM 2794 O O . PRO A 1 360 ? -26.52194 -68.16508 -30.96929 1.000 61.14936 397 PRO A O 1
ATOM 2798 N N . GLU A 1 361 ? -24.59300 -67.06005 -30.59822 1.000 54.57628 398 GLU A N 1
ATOM 2799 C CA . GLU A 1 361 ? -24.16693 -67.98458 -29.54966 1.000 54.52080 398 GLU A CA 1
ATOM 2800 C C . GLU A 1 361 ? -24.84885 -67.73701 -28.20548 1.000 59.83389 398 GLU A C 1
ATOM 2801 O O . GLU A 1 361 ? -24.64448 -68.52362 -27.28202 1.000 60.95703 398 GLU A O 1
ATOM 2807 N N . ASN A 1 362 ? -25.63799 -66.67526 -28.05551 1.000 61.33827 399 ASN A N 1
ATOM 2808 C CA . ASN A 1 362 ? -26.45582 -66.47375 -26.86107 1.000 59.06614 399 ASN A CA 1
ATOM 2809 C C . ASN A 1 362 ? -27.92693 -66.79386 -27.11356 1.000 67.00407 399 ASN A C 1
ATOM 2810 O O . ASN A 1 362 ? -28.78008 -66.44940 -26.28743 1.000 63.99947 399 ASN A O 1
ATOM 2815 N N . GLN A 1 363 ? -28.24917 -67.40019 -28.25187 1.000 70.14327 400 GLN A N 1
ATOM 2816 C CA . GLN A 1 363 ? -29.63341 -67.67520 -28.60998 1.000 73.13777 400 GLN A CA 1
ATOM 2817 C C . GLN A 1 363 ? -29.94646 -69.15580 -28.39603 1.000 88.34201 400 GLN A C 1
ATOM 2818 O O . GLN A 1 363 ? -29.69954 -69.70396 -27.31138 1.000 86.46954 400 GLN A O 1
ATOM 2824 N N . VAL B 1 5 ? -30.94548 -25.16114 -43.22170 1.000 90.61621 42 VAL B N 1
ATOM 2825 C CA . VAL B 1 5 ? -30.57653 -26.55812 -42.97907 1.000 122.64714 42 VAL B CA 1
ATOM 2826 C C . VAL B 1 5 ? -31.84864 -27.40145 -43.11535 1.000 115.05912 42 VAL B C 1
ATOM 2827 O O . VAL B 1 5 ? -32.95644 -26.91840 -42.84799 1.000 110.71435 42 VAL B O 1
ATOM 2831 N N . VAL B 1 6 ? -31.67172 -28.65789 -43.51861 1.000 98.94598 43 VAL B N 1
ATOM 2832 C CA . VAL B 1 6 ? -32.75766 -29.57440 -43.83536 1.000 102.43353 43 VAL B CA 1
ATOM 2833 C C . VAL B 1 6 ? -32.64067 -30.80102 -42.94082 1.000 103.95450 43 VAL B C 1
ATOM 2834 O O . VAL B 1 6 ? -31.52754 -31.25430 -42.64923 1.000 116.62505 43 VAL B O 1
ATOM 2838 N N . SER B 1 7 ? -33.78273 -31.33476 -42.49276 1.000 97.27509 44 SER B N 1
ATOM 2839 C CA . SER B 1 7 ? -33.79555 -32.56510 -41.70725 1.000 106.42507 44 SER B CA 1
ATOM 2840 C C . SER B 1 7 ? -34.09098 -33.77121 -42.59949 1.000 96.89830 44 SER B C 1
ATOM 2841 O O . SER B 1 7 ? -34.30971 -33.64898 -43.80360 1.000 110.96475 44 SER B O 1
ATOM 2844 N N . ALA B 1 8 ? -34.11164 -34.95497 -41.99643 1.000 93.81121 45 ALA B N 1
ATOM 2845 C CA . ALA B 1 8 ? -34.23790 -36.20132 -42.74470 1.000 104.35221 45 ALA B CA 1
ATOM 2846 C C . ALA B 1 8 ? -35.32650 -37.08291 -42.14434 1.000 114.14801 45 ALA B C 1
ATOM 2847 O O . ALA B 1 8 ? -35.63762 -37.00248 -40.94785 1.000 110.07053 45 ALA B O 1
ATOM 2849 N N . ALA B 1 9 ? -35.89099 -37.93700 -42.98753 1.000 116.95005 46 ALA B N 1
ATOM 2850 C CA . ALA B 1 9 ? -36.97386 -38.80881 -42.54912 1.000 111.23730 46 ALA B CA 1
ATOM 2851 C C . ALA B 1 9 ? -36.40665 -39.93594 -41.69247 1.000 102.11026 46 ALA B C 1
ATOM 2852 O O . ALA B 1 9 ? -35.41654 -40.56388 -42.08281 1.000 102.77215 46 ALA B O 1
ATOM 2854 N N . PRO B 1 10 ? -36.98900 -40.20762 -40.52622 1.000 100.81340 47 PRO B N 1
ATOM 2855 C CA . PRO B 1 10 ? -36.47996 -41.28217 -39.65522 1.000 101.07695 47 PRO B CA 1
ATOM 2856 C C . PRO B 1 10 ? -36.60843 -42.65912 -40.30450 1.000 92.00601 47 PRO B C 1
ATOM 2857 O O . PRO B 1 10 ? -37.24310 -42.83809 -41.34705 1.000 98.46647 47 PRO B O 1
ATOM 2861 N N . LEU B 1 11 ? -35.98414 -43.65524 -39.67827 1.000 82.54212 48 LEU B N 1
ATOM 2862 C CA . LEU B 1 11 ? -36.17092 -45.01665 -40.16452 1.000 90.23554 48 LEU B CA 1
ATOM 2863 C C . LEU B 1 11 ? -37.58745 -45.48164 -39.85875 1.000 86.15505 48 LEU B C 1
ATOM 2864 O O . LEU B 1 11 ? -38.16663 -45.12858 -38.83120 1.000 92.05108 48 LEU B O 1
ATOM 2869 N N . ALA B 1 12 ? -38.14806 -46.28123 -40.75215 1.000 87.99351 49 ALA B N 1
ATOM 2870 C CA . ALA B 1 12 ? -39.55637 -46.65000 -40.67750 1.000 93.12539 49 ALA B CA 1
ATOM 2871 C C . ALA B 1 12 ? -39.68737 -48.06299 -40.11686 1.000 85.54885 49 ALA B C 1
ATOM 2872 O O . ALA B 1 12 ? -39.38447 -49.04590 -40.80002 1.000 88.72128 49 ALA B O 1
ATOM 2874 N N . THR B 1 13 ? -40.12139 -48.14618 -38.86232 1.000 81.73556 50 THR B N 1
ATOM 2875 C CA . THR B 1 13 ? -40.60736 -49.39557 -38.28523 1.000 83.94379 50 THR B CA 1
ATOM 2876 C C . THR B 1 13 ? -41.51977 -50.14364 -39.25599 1.000 89.57667 50 THR B C 1
ATOM 2877 O O . THR B 1 13 ? -41.37835 -51.35703 -39.44960 1.000 83.61843 50 THR B O 1
ATOM 2881 N N . ARG B 1 14 ? -42.48585 -49.42627 -39.85274 1.000 80.48440 51 ARG B N 1
ATOM 2882 C CA . ARG B 1 14 ? -43.50443 -49.99276 -40.74391 1.000 72.37182 51 ARG B CA 1
ATOM 2883 C C . ARG B 1 14 ? -44.23508 -51.16894 -40.11506 1.000 86.28462 51 ARG B C 1
ATOM 2884 O O . ARG B 1 14 ? -44.76070 -52.03079 -40.82301 1.000 89.12211 51 ARG B O 1
ATOM 2892 N N . GLY B 1 15 ? -44.28967 -51.19980 -38.78150 1.000 88.24860 52 GLY B N 1
ATOM 2893 C CA . GLY B 1 15 ? -44.94698 -52.27995 -38.07144 1.000 82.54513 52 GLY B CA 1
ATOM 2894 C C . GLY B 1 15 ? -44.23196 -53.60939 -38.12380 1.000 87.52652 52 GLY B C 1
ATOM 2895 O O . GLY B 1 15 ? -44.84575 -54.63867 -37.83633 1.000 98.27205 52 GLY B O 1
ATOM 2896 N N . LEU B 1 16 ? -42.95243 -53.62279 -38.49046 1.000 84.70418 53 LEU B N 1
ATOM 2897 C CA . LEU B 1 16 ? -42.17700 -54.85353 -38.49301 1.000 92.97154 53 LEU B CA 1
ATOM 2898 C C . LEU B 1 16 ? -41.67600 -55.17163 -37.08386 1.000 96.11341 53 LEU B C 1
ATOM 2899 O O . LEU B 1 16 ? -41.79923 -54.36499 -36.15527 1.000 93.27309 53 LEU B O 1
ATOM 2904 N N . LYS B 1 17 ? -41.09369 -56.36737 -36.93411 1.000 97.57597 54 LYS B N 1
ATOM 2905 C CA . LYS B 1 17 ? -40.49244 -56.75200 -35.66199 1.000 90.82242 54 LYS B CA 1
ATOM 2906 C C . LYS B 1 17 ? -39.38892 -55.77041 -35.29983 1.000 85.76559 54 LYS B C 1
ATOM 2907 O O . LYS B 1 17 ? -38.57967 -55.36623 -36.14396 1.000 85.88996 54 LYS B O 1
ATOM 2913 N N . THR B 1 18 ? -39.35754 -55.39331 -34.03110 1.000 86.26066 55 THR B N 1
ATOM 2914 C CA . THR B 1 18 ? -38.49103 -54.32642 -33.57239 1.000 86.88808 55 THR B CA 1
ATOM 2915 C C . THR B 1 18 ? -37.85018 -54.72788 -32.24535 1.000 83.30110 55 THR B C 1
ATOM 2916 O O . THR B 1 18 ? -38.41424 -55.51558 -31.47688 1.000 88.90882 55 THR B O 1
ATOM 2920 N N . ILE B 1 19 ? -36.65182 -54.20025 -31.99619 1.000 75.00323 56 ILE B N 1
ATOM 2921 C CA . ILE B 1 19 ? -35.94093 -54.37844 -30.73451 1.000 75.84612 56 ILE B CA 1
ATOM 2922 C C . ILE B 1 19 ? -35.62516 -52.99458 -30.18666 1.000 76.77260 56 ILE B C 1
ATOM 2923 O O . ILE B 1 19 ? -35.17839 -52.12268 -30.93960 1.000 78.84716 56 ILE B O 1
ATOM 2928 N N . ASN B 1 20 ? -35.83964 -52.79358 -28.88437 1.000 77.10634 57 ASN B N 1
ATOM 2929 C CA . ASN B 1 20 ? -35.57022 -51.50430 -28.24868 1.000 81.19245 57 ASN B CA 1
ATOM 2930 C C . ASN B 1 20 ? -34.12485 -51.44715 -27.77107 1.000 83.09104 57 ASN B C 1
ATOM 2931 O O . ASN B 1 20 ? -33.74989 -52.14146 -26.82309 1.000 78.60621 57 ASN B O 1
ATOM 2936 N N . PHE B 1 21 ? -33.33053 -50.58827 -28.40066 1.000 84.54126 58 PHE B N 1
ATOM 2937 C CA . PHE B 1 21 ? -31.93408 -50.36149 -28.04614 1.000 75.25748 58 PHE B CA 1
ATOM 2938 C C . PHE B 1 21 ? -31.85534 -49.03606 -27.28938 1.000 83.91803 58 PHE B C 1
ATOM 2939 O O . PHE B 1 21 ? -31.75436 -47.97116 -27.90235 1.000 93.49005 58 PHE B O 1
ATOM 2947 N N . GLY B 1 22 ? -31.90295 -49.10116 -25.95831 1.000 78.84279 59 GLY B N 1
ATOM 2948 C CA . GLY B 1 22 ? -31.81142 -47.90822 -25.12822 1.000 83.71886 59 GLY B CA 1
ATOM 2949 C C . GLY B 1 22 ? -32.76500 -46.77978 -25.49696 1.000 102.59829 59 GLY B C 1
ATOM 2950 O O . GLY B 1 22 ? -32.35142 -45.62452 -25.65354 1.000 105.15740 59 GLY B O 1
ATOM 2951 N N . GLY B 1 23 ? -34.04467 -47.09648 -25.65710 1.000 95.82904 60 GLY B N 1
ATOM 2952 C CA . GLY B 1 23 ? -35.03656 -46.07985 -25.92334 1.000 96.20131 60 GLY B CA 1
ATOM 2953 C C . GLY B 1 23 ? -35.30346 -45.81253 -27.38037 1.000 95.82441 60 GLY B C 1
ATOM 2954 O O . GLY B 1 23 ? -35.89884 -44.77559 -27.70416 1.000 107.89149 60 GLY B O 1
ATOM 2955 N N . THR B 1 24 ? -34.88388 -46.70909 -28.26759 1.000 94.07232 61 THR B N 1
ATOM 2956 C CA . THR B 1 24 ? -35.07050 -46.54919 -29.70489 1.000 88.72271 61 THR B CA 1
ATOM 2957 C C . THR B 1 24 ? -35.48748 -47.89085 -30.28141 1.000 88.18688 61 THR B C 1
ATOM 2958 O O . THR B 1 24 ? -34.78348 -48.88707 -30.08907 1.000 88.40241 61 THR B O 1
ATOM 2962 N N . GLU B 1 25 ? -36.63436 -47.92977 -30.95484 1.000 78.62487 62 GLU B N 1
ATOM 2963 C CA . GLU B 1 25 ? -37.04907 -49.14259 -31.63677 1.000 78.87715 62 GLU B CA 1
ATOM 2964 C C . GLU B 1 25 ? -36.33541 -49.22429 -32.97651 1.000 85.64922 62 GLU B C 1
ATOM 2965 O O . GLU B 1 25 ? -36.25801 -48.23346 -33.70926 1.000 82.78114 62 GLU B O 1
ATOM 2971 N N . GLU B 1 26 ? -35.79984 -50.40887 -33.28855 1.000 78.06019 63 GLU B N 1
ATOM 2972 C CA . GLU B 1 26 ? -35.04211 -50.62697 -34.51319 1.000 76.34097 63 GLU B CA 1
ATOM 2973 C C . GLU B 1 26 ? -35.49096 -51.91305 -35.18517 1.000 76.52332 63 GLU B C 1
ATOM 2974 O O . GLU B 1 26 ? -35.84127 -52.89022 -34.51245 1.000 74.87228 63 GLU B O 1
ATOM 2980 N N . VAL B 1 27 ? -35.49416 -51.88978 -36.51671 1.000 71.21831 64 VAL B N 1
ATOM 2981 C CA . VAL B 1 27 ? -35.81800 -53.06644 -37.31565 1.000 72.91550 64 VAL B CA 1
ATOM 2982 C C . VAL B 1 27 ? -34.66441 -54.05769 -37.26139 1.000 74.75119 64 VAL B C 1
ATOM 2983 O O . VAL B 1 27 ? -33.57255 -53.79342 -37.78084 1.000 69.89528 64 VAL B O 1
ATOM 2987 N N . VAL B 1 28 ? -34.90784 -55.21675 -36.66219 1.000 70.66429 65 VAL B N 1
ATOM 2988 C CA . VAL B 1 28 ? -33.88362 -56.24105 -36.52578 1.000 65.35767 65 VAL B CA 1
ATOM 2989 C C . VAL B 1 28 ? -34.41699 -57.54066 -37.11487 1.000 62.50855 65 VAL B C 1
ATOM 2990 O O . VAL B 1 28 ? -35.56011 -57.92527 -36.85457 1.000 60.31896 65 VAL B O 1
ATOM 2994 N N . HIS B 1 29 ? -33.60524 -58.19617 -37.93317 1.000 63.59073 66 HIS B N 1
ATOM 2995 C CA . HIS B 1 29 ? -33.90212 -59.53235 -38.41570 1.000 61.81364 66 HIS B CA 1
ATOM 2996 C C . HIS B 1 29 ? -32.87792 -60.50862 -37.86703 1.000 57.06025 66 HIS B C 1
ATOM 2997 O O . HIS B 1 29 ? -31.72007 -60.15317 -37.63486 1.000 63.90077 66 HIS B O 1
ATOM 3004 N N . GLU B 1 30 ? -33.31639 -61.74244 -37.66090 1.000 58.97959 67 GLU B N 1
ATOM 3005 C CA . GLU B 1 30 ? -32.48360 -62.76439 -37.05541 1.000 60.68705 67 GLU B CA 1
ATOM 3006 C C . GLU B 1 30 ? -32.38104 -63.97984 -37.97512 1.000 63.85037 67 GLU B C 1
ATOM 3007 O O . GLU B 1 30 ? -33.15062 -64.13039 -38.92733 1.000 63.12156 67 GLU B O 1
ATOM 3013 N N . ARG B 1 31 ? -31.39838 -64.84370 -37.69008 1.000 60.20844 68 ARG B N 1
ATOM 3014 C CA . ARG B 1 31 ? -31.18268 -66.02149 -38.52566 1.000 51.84978 68 ARG B CA 1
ATOM 3015 C C . ARG B 1 31 ? -32.42855 -66.90079 -38.59325 1.000 59.12934 68 ARG B C 1
ATOM 3016 O O . ARG B 1 31 ? -32.70778 -67.51551 -39.62683 1.000 64.50851 68 ARG B O 1
ATOM 3024 N N . ALA B 1 32 ? -33.17939 -66.99531 -37.49621 1.000 58.05252 69 ALA B N 1
ATOM 3025 C CA . ALA B 1 32 ? -34.37993 -67.82347 -37.50196 1.000 68.66848 69 ALA B CA 1
ATOM 3026 C C . ALA B 1 32 ? -35.37751 -67.38651 -38.56563 1.000 69.12874 69 ALA B C 1
ATOM 3027 O O . ALA B 1 32 ? -36.19829 -68.20113 -38.99385 1.000 76.36839 69 ALA B O 1
ATOM 3029 N N . ASP B 1 33 ? -35.32499 -66.12794 -39.00028 1.000 63.46874 70 ASP B N 1
ATOM 3030 C CA . ASP B 1 33 ? -36.21148 -65.64003 -40.04962 1.000 66.83172 70 ASP B CA 1
ATOM 3031 C C . ASP B 1 33 ? -35.82753 -66.14814 -41.43069 1.000 72.39218 70 ASP B C 1
ATOM 3032 O O . ASP B 1 33 ? -36.61811 -65.99299 -42.36443 1.000 73.74772 70 ASP B O 1
ATOM 3037 N N . TRP B 1 34 ? -34.63396 -66.71450 -41.59903 1.000 73.67391 71 TRP B N 1
ATOM 3038 C CA . TRP B 1 34 ? -34.18013 -67.20799 -42.90107 1.000 68.74155 71 TRP B CA 1
ATOM 3039 C C . TRP B 1 34 ? -33.46930 -68.54362 -42.72539 1.000 64.79427 71 TRP B C 1
ATOM 3040 O O . TRP B 1 34 ? -32.25444 -68.66053 -42.93719 1.000 64.84640 71 TRP B O 1
ATOM 3051 N N . PRO B 1 35 ? -34.21352 -69.58972 -42.36371 1.000 58.65922 72 PRO B N 1
ATOM 3052 C CA . PRO B 1 35 ? -33.62434 -70.93017 -42.30005 1.000 57.79331 72 PRO B CA 1
ATOM 3053 C C . PRO B 1 35 ? -32.99751 -71.29516 -43.63157 1.000 64.24580 72 PRO B C 1
ATOM 3054 O O . PRO B 1 35 ? -33.36688 -70.77601 -44.68646 1.000 72.92314 72 PRO B O 1
ATOM 3058 N N . ARG B 1 36 ? -32.02496 -72.20002 -43.57173 1.000 68.90414 73 ARG B N 1
ATOM 3059 C CA . ARG B 1 36 ? -31.22341 -72.49876 -44.75493 1.000 65.79098 73 ARG B CA 1
ATOM 3060 C C . ARG B 1 36 ? -32.07806 -73.01409 -45.90571 1.000 64.21010 73 ARG B C 1
ATOM 3061 O O . ARG B 1 36 ? -31.81066 -72.70509 -47.07116 1.000 72.71064 73 ARG B O 1
ATOM 3069 N N . GLU B 1 37 ? -33.09344 -73.82146 -45.60188 1.000 70.72573 74 GLU B N 1
ATOM 3070 C CA . GLU B 1 37 ? -33.96385 -74.34635 -46.64655 1.000 74.03807 74 GLU B CA 1
ATOM 3071 C C . GLU B 1 37 ? -34.70365 -73.22291 -47.35939 1.000 73.61695 74 GLU B C 1
ATOM 3072 O O . GLU B 1 37 ? -34.83128 -73.23632 -48.59083 1.000 70.95200 74 GLU B O 1
ATOM 3078 N N . LYS B 1 38 ? -35.19431 -72.24193 -46.59431 1.000 74.14770 75 LYS B N 1
ATOM 3079 C CA . LYS B 1 38 ? -35.82444 -71.05390 -47.16778 1.000 65.55267 75 LYS B CA 1
ATOM 3080 C C . LYS B 1 38 ? -34.86491 -70.31036 -48.08476 1.000 67.92406 75 LYS B C 1
ATOM 3081 O O . LYS B 1 38 ? -35.20747 -69.99888 -49.22852 1.000 73.60424 75 LYS B O 1
ATOM 3087 N N . LEU B 1 39 ? -33.65838 -70.00158 -47.59287 1.000 65.52562 76 LEU B N 1
ATOM 3088 C CA . LEU B 1 39 ? -32.69216 -69.27579 -48.40962 1.000 61.62915 76 LEU B CA 1
ATOM 3089 C C . LEU B 1 39 ? -32.43870 -69.98731 -49.72452 1.000 62.86848 76 LEU B C 1
ATOM 3090 O O . LEU B 1 39 ? -32.49874 -69.37466 -50.79862 1.000 68.54531 76 LEU B O 1
ATOM 3095 N N . LEU B 1 40 ? -32.12148 -71.27764 -49.66126 1.000 58.89119 77 LEU B N 1
ATOM 3096 C CA . LEU B 1 40 ? -31.73208 -71.97184 -50.88198 1.000 66.24261 77 LEU B CA 1
ATOM 3097 C C . LEU B 1 40 ? -32.88449 -72.01932 -51.87973 1.000 70.00763 77 LEU B C 1
ATOM 3098 O O . LEU B 1 40 ? -32.65241 -71.99941 -53.09343 1.000 68.18546 77 LEU B O 1
ATOM 3103 N N . GLU B 1 41 ? -34.12983 -72.05958 -51.39008 1.000 70.69126 78 GLU B N 1
ATOM 3104 C CA . GLU B 1 41 ? -35.28541 -71.96056 -52.27581 1.000 66.78495 78 GLU B CA 1
ATOM 3105 C C . GLU B 1 41 ? -35.43015 -70.54993 -52.83514 1.000 67.29836 78 GLU B C 1
ATOM 3106 O O . GLU B 1 41 ? -35.61862 -70.37004 -54.04264 1.000 70.12051 78 GLU B O 1
ATOM 3112 N N . TYR B 1 42 ? -35.32919 -69.53400 -51.96977 1.000 63.50505 79 TYR B N 1
ATOM 3113 C CA . TYR B 1 42 ? -35.51673 -68.15070 -52.40291 1.000 68.10950 79 TYR B CA 1
ATOM 3114 C C . TYR B 1 42 ? -34.53503 -67.75479 -53.50515 1.000 64.75430 79 TYR B C 1
ATOM 3115 O O . TYR B 1 42 ? -34.87360 -66.94673 -54.37871 1.000 66.20301 79 TYR B O 1
ATOM 3124 N N . PHE B 1 43 ? -33.31981 -68.30172 -53.48205 1.000 68.19686 80 PHE B N 1
ATOM 3125 C CA . PHE B 1 43 ? -32.27488 -67.91251 -54.42019 1.000 67.88590 80 PHE B CA 1
ATOM 3126 C C . PHE B 1 43 ? -32.02141 -68.96286 -55.49846 1.000 64.70580 80 PHE B C 1
ATOM 3127 O O . PHE B 1 43 ? -31.04163 -68.84727 -56.23426 1.000 62.22041 80 PHE B O 1
ATOM 3135 N N . LYS B 1 44 ? -32.90563 -69.95600 -55.63945 1.000 66.06058 81 LYS B N 1
ATOM 3136 C CA . LYS B 1 44 ? -32.61944 -71.11796 -56.48181 1.000 65.95453 81 LYS B CA 1
ATOM 3137 C C . LYS B 1 44 ? -32.44841 -70.75885 -57.95914 1.000 69.57017 81 LYS B C 1
ATOM 3138 O O . LYS B 1 44 ? -31.80484 -71.50705 -58.70127 1.000 72.00134 81 LYS B O 1
ATOM 3144 N N . ASN B 1 45 ? -33.03295 -69.65431 -58.41808 1.000 68.62036 82 ASN B N 1
ATOM 3145 C CA . ASN B 1 45 ? -32.84568 -69.21338 -59.79393 1.000 64.62689 82 ASN B CA 1
ATOM 3146 C C . ASN B 1 45 ? -31.88506 -68.03554 -59.91148 1.000 68.09974 82 ASN B C 1
ATOM 3147 O O . ASN B 1 45 ? -31.85524 -67.37697 -60.95307 1.000 66.59956 82 ASN B O 1
ATOM 3152 N N . ASP B 1 46 ? -31.11579 -67.73869 -58.87280 1.000 63.16045 83 ASP B N 1
ATOM 3153 C CA . ASP B 1 46 ? -30.20602 -66.60918 -58.91173 1.000 60.92645 83 ASP B CA 1
ATOM 3154 C C . ASP B 1 46 ? -28.77105 -67.09788 -59.04339 1.000 59.40180 83 ASP B C 1
ATOM 3155 O O . ASP B 1 46 ? -28.45482 -68.26894 -58.81127 1.000 58.30916 83 ASP B O 1
ATOM 3160 N N . THR B 1 47 ? -27.91637 -66.18560 -59.49099 1.000 61.35788 84 THR B N 1
ATOM 3161 C CA . THR B 1 47 ? -26.46957 -66.36556 -59.48854 1.000 57.92032 84 THR B CA 1
ATOM 3162 C C . THR B 1 47 ? -25.90172 -65.10837 -58.85776 1.000 58.36570 84 THR B C 1
ATOM 3163 O O . THR B 1 47 ? -26.13297 -64.00810 -59.37118 1.000 59.58962 84 THR B O 1
ATOM 3167 N N . MET B 1 48 ? -25.25324 -65.25687 -57.69974 1.000 57.56382 85 MET B N 1
ATOM 3168 C CA . MET B 1 48 ? -24.49106 -64.16672 -57.10590 1.000 52.26858 85 MET B CA 1
ATOM 3169 C C . MET B 1 48 ? -23.17448 -64.06043 -57.85181 1.000 57.80922 85 MET B C 1
ATOM 3170 O O . MET B 1 48 ? -22.31858 -64.93646 -57.71588 1.000 58.11147 85 MET B O 1
ATOM 3175 N N . ALA B 1 49 ? -22.99736 -63.00231 -58.63709 1.000 51.50922 86 ALA B N 1
ATOM 3176 C CA . ALA B 1 49 ? -21.69861 -62.71011 -59.23252 1.000 52.73327 86 ALA B CA 1
ATOM 3177 C C . ALA B 1 49 ? -20.99267 -61.74194 -58.29558 1.000 52.85179 86 ALA B C 1
ATOM 3178 O O . ALA B 1 49 ? -21.37178 -60.57217 -58.18937 1.000 53.65617 86 ALA B O 1
ATOM 3180 N N . LEU B 1 50 ? -20.00430 -62.24111 -57.57176 1.000 55.75835 87 LEU B N 1
ATOM 3181 C CA . LEU B 1 50 ? -19.29056 -61.44225 -56.58245 1.000 50.84171 87 LEU B CA 1
ATOM 3182 C C . LEU B 1 50 ? -18.03686 -60.85165 -57.23471 1.000 54.52032 87 LEU B C 1
ATOM 3183 O O . LEU B 1 50 ? -17.10619 -61.58031 -57.61122 1.000 54.76700 87 LEU B O 1
ATOM 3188 N N . ILE B 1 51 ? -18.00938 -59.53010 -57.35162 1.000 50.39037 88 ILE B N 1
ATOM 3189 C CA . ILE B 1 51 ? -16.95033 -58.80582 -58.04692 1.000 56.72796 88 ILE B CA 1
ATOM 3190 C C . ILE B 1 51 ? -15.94809 -58.32202 -57.00647 1.000 55.28531 88 ILE B C 1
ATOM 3191 O O . ILE B 1 51 ? -16.30403 -57.53312 -56.12136 1.000 57.61945 88 ILE B O 1
ATOM 3196 N N . GLY B 1 52 ? -14.71172 -58.78283 -57.10351 1.000 55.95560 89 GLY B N 1
ATOM 3197 C CA . GLY B 1 52 ? -13.67715 -58.39158 -56.16344 1.000 53.20231 89 GLY B CA 1
ATOM 3198 C C . GLY B 1 52 ? -13.35705 -59.52860 -55.20268 1.000 57.80595 89 GLY B C 1
ATOM 3199 O O . GLY B 1 52 ? -14.18333 -60.41822 -54.95658 1.000 56.74325 89 GLY B O 1
ATOM 3200 N N . TYR B 1 53 ? -12.13640 -59.51009 -54.65149 1.000 53.58331 90 TYR B N 1
ATOM 3201 C CA . TYR B 1 53 ? -11.73705 -60.54889 -53.69703 1.000 51.44011 90 TYR B CA 1
ATOM 3202 C C . TYR B 1 53 ? -10.75094 -60.01883 -52.64740 1.000 51.66453 90 TYR B C 1
ATOM 3203 O O . TYR B 1 53 ? -9.71546 -60.62241 -52.37028 1.000 57.46870 90 TYR B O 1
ATOM 3212 N N . GLY B 1 54 ? -11.08815 -58.89881 -52.02107 1.000 51.92080 91 GLY B N 1
ATOM 3213 C CA . GLY B 1 54 ? -10.53722 -58.54082 -50.72980 1.000 56.84852 91 GLY B CA 1
ATOM 3214 C C . GLY B 1 54 ? -11.16256 -59.38776 -49.63315 1.000 55.85089 91 GLY B C 1
ATOM 3215 O O . GLY B 1 54 ? -11.74144 -60.44542 -49.89756 1.000 51.65913 91 GLY B O 1
ATOM 3216 N N . SER B 1 55 ? -11.06230 -58.89636 -48.38258 1.000 53.08666 92 SER B N 1
ATOM 3217 C CA . SER B 1 55 ? -11.59417 -59.62949 -47.22453 1.000 47.50795 92 SER B CA 1
ATOM 3218 C C . SER B 1 55 ? -13.07110 -59.95775 -47.39470 1.000 53.63044 92 SER B C 1
ATOM 3219 O O . SER B 1 55 ? -13.52321 -61.03951 -46.99719 1.000 49.47907 92 SER B O 1
ATOM 3222 N N . GLN B 1 56 ? -13.85782 -59.00367 -47.90751 1.000 46.51586 93 GLN B N 1
ATOM 3223 C CA . GLN B 1 56 ? -15.29081 -59.25025 -48.00694 1.000 48.81390 93 GLN B CA 1
ATOM 3224 C C . GLN B 1 56 ? -15.59864 -60.23896 -49.12009 1.000 49.04801 93 GLN B C 1
ATOM 3225 O O . GLN B 1 56 ? -16.44417 -61.12098 -48.94729 1.000 55.75763 93 GLN B O 1
ATOM 3231 N N . GLY B 1 57 ? -14.92742 -60.12012 -50.26498 1.000 49.94166 94 GLY B N 1
ATOM 3232 C CA . GLY B 1 57 ? -15.07468 -61.14285 -51.28712 1.000 48.72510 94 GLY B CA 1
ATOM 3233 C C . GLY B 1 57 ? -14.71862 -62.51648 -50.75431 1.000 51.63083 94 GLY B C 1
ATOM 3234 O O . GLY B 1 57 ? -15.42416 -63.49684 -51.00807 1.000 52.19919 94 GLY B O 1
ATOM 3235 N N . TYR B 1 58 ? -13.63541 -62.59409 -49.97219 1.000 46.51245 95 TYR B N 1
ATOM 3236 C CA . TYR B 1 58 ? -13.22864 -63.84213 -49.33266 1.000 44.92410 95 TYR B CA 1
ATOM 3237 C C . TYR B 1 58 ? -14.28422 -64.32664 -48.33047 1.000 50.87700 95 TYR B C 1
ATOM 3238 O O . TYR B 1 58 ? -14.74425 -65.47312 -48.40252 1.000 43.89985 95 TYR B O 1
ATOM 3247 N N . GLY B 1 59 ? -14.68404 -63.46193 -47.38675 1.000 43.91141 96 GLY B N 1
ATOM 3248 C CA . GLY B 1 59 ? -15.62017 -63.88640 -46.35015 1.000 45.67310 96 GLY B CA 1
ATOM 3249 C C . GLY B 1 59 ? -17.01852 -64.17403 -46.89291 1.000 51.56990 96 GLY B C 1
ATOM 3250 O O . GLY B 1 59 ? -17.56522 -65.26365 -46.68882 1.000 46.43713 96 GLY B O 1
ATOM 3251 N N . GLN B 1 60 ? -17.61785 -63.20595 -47.60702 1.000 47.99747 97 GLN B N 1
ATOM 3252 C CA . GLN B 1 60 ? -18.96494 -63.40694 -48.14987 1.000 47.00841 97 GLN B CA 1
ATOM 3253 C C . GLN B 1 60 ? -18.98342 -64.51582 -49.19595 1.000 47.39193 97 GLN B C 1
ATOM 3254 O O . GLN B 1 60 ? -19.87068 -65.37652 -49.17370 1.000 49.90193 97 GLN B O 1
ATOM 3260 N N . GLY B 1 61 ? -18.00761 -64.52583 -50.10653 1.000 48.33590 98 GLY B N 1
ATOM 3261 C CA . GLY B 1 61 ? -18.02245 -65.51243 -51.17908 1.000 45.51462 98 GLY B CA 1
ATOM 3262 C C . GLY B 1 61 ? -17.90088 -66.93337 -50.66276 1.000 48.20992 98 GLY B C 1
ATOM 3263 O O . GLY B 1 61 ? -18.67262 -67.81629 -51.04475 1.000 49.62993 98 GLY B O 1
ATOM 3264 N N . LEU B 1 62 ? -16.92719 -67.17605 -49.77936 1.000 49.87637 99 LEU B N 1
ATOM 3265 C CA . LEU B 1 62 ? -16.77125 -68.52054 -49.24212 1.000 47.52323 99 LEU B CA 1
ATOM 3266 C C . LEU B 1 62 ? -17.95342 -68.90748 -48.34527 1.000 49.48286 99 LEU B C 1
ATOM 3267 O O . LEU B 1 62 ? -18.35899 -70.07575 -48.33175 1.000 48.29787 99 LEU B O 1
ATOM 3272 N N . ASN B 1 63 ? -18.54589 -67.95395 -47.62119 1.000 44.71024 100 ASN B N 1
ATOM 3273 C CA . ASN B 1 63 ? -19.73402 -68.29814 -46.84075 1.000 46.22591 100 ASN B CA 1
ATOM 3274 C C . ASN B 1 63 ? -20.90725 -68.63648 -47.75103 1.000 48.04557 100 ASN B C 1
ATOM 3275 O O . ASN B 1 63 ? -21.66051 -69.58053 -47.47522 1.000 44.99619 100 ASN B O 1
ATOM 3280 N N . LEU B 1 64 ? -21.07947 -67.88850 -48.84810 1.000 44.02203 101 LEU B N 1
ATOM 3281 C CA . LEU B 1 64 ? -22.14235 -68.24115 -49.78546 1.000 44.51267 101 LEU B CA 1
ATOM 3282 C C . LEU B 1 64 ? -21.85270 -69.59635 -50.42262 1.000 51.96119 101 LEU B C 1
ATOM 3283 O O . LEU B 1 64 ? -22.75426 -70.43045 -50.56763 1.000 50.15679 101 LEU B O 1
ATOM 3288 N N . ARG B 1 65 ? -20.58767 -69.84301 -50.78702 1.000 51.61394 102 ARG B N 1
ATOM 3289 C CA . ARG B 1 65 ? -20.24365 -71.09516 -51.45230 1.000 50.10559 102 ARG B CA 1
ATOM 3290 C C . ARG B 1 65 ? -20.47024 -72.28530 -50.53161 1.000 50.06011 102 ARG B C 1
ATOM 3291 O O . ARG B 1 65 ? -21.04097 -73.29804 -50.95222 1.000 50.16002 102 ARG B O 1
ATOM 3299 N N . ASP B 1 66 ? -20.04527 -72.17967 -49.26695 1.000 47.92283 103 ASP B N 1
ATOM 3300 C CA . ASP B 1 66 ? -20.25777 -73.28330 -48.32542 1.000 50.39888 103 ASP B CA 1
ATOM 3301 C C . ASP B 1 66 ? -21.74176 -73.47624 -48.02225 1.000 53.60332 103 ASP B C 1
ATOM 3302 O O . ASP B 1 66 ? -22.18991 -74.61360 -47.84367 1.000 54.13008 103 ASP B O 1
ATOM 3307 N N . ASN B 1 67 ? -22.52002 -72.38632 -48.01296 1.000 54.42137 104 ASN B N 1
ATOM 3308 C CA . ASN B 1 67 ? -23.94660 -72.41820 -47.72576 1.000 48.92641 104 ASN B CA 1
ATOM 3309 C C . ASN B 1 67 ? -24.76544 -73.06938 -48.82167 1.000 55.75376 104 ASN B C 1
ATOM 3310 O O . ASN B 1 67 ? -25.93669 -73.37745 -48.58343 1.000 57.66833 104 ASN B O 1
ATOM 3315 N N . GLY B 1 68 ? -24.20257 -73.25104 -50.01128 1.000 57.20347 105 GLY B N 1
ATOM 3316 C CA . GLY B 1 68 ? -24.90150 -73.88969 -51.10481 1.000 52.58159 105 GLY B CA 1
ATOM 3317 C C . GLY B 1 68 ? -25.45808 -72.95848 -52.15750 1.000 58.09817 105 GLY B C 1
ATOM 3318 O O . GLY B 1 68 ? -26.20056 -73.41368 -53.03629 1.000 70.00160 105 GLY B O 1
ATOM 3319 N N . LEU B 1 69 ? -25.13799 -71.67840 -52.10286 1.000 55.71273 106 LEU B N 1
ATOM 3320 C CA . LEU B 1 69 ? -25.70276 -70.74134 -53.05297 1.000 49.86459 106 LEU B CA 1
ATOM 3321 C C . LEU B 1 69 ? -24.83368 -70.68048 -54.29991 1.000 57.36384 106 LEU B C 1
ATOM 3322 O O . LEU B 1 69 ? -23.63229 -70.94875 -54.26907 1.000 59.14308 106 LEU B O 1
ATOM 3327 N N . ASN B 1 70 ? -25.46453 -70.33167 -55.41009 1.000 57.99663 107 ASN B N 1
ATOM 3328 C CA . ASN B 1 70 ? -24.80282 -70.32050 -56.70271 1.000 59.91173 107 ASN B CA 1
ATOM 3329 C C . ASN B 1 70 ? -24.00466 -69.02415 -56.83450 1.000 60.82498 107 ASN B C 1
ATOM 3330 O O . ASN B 1 70 ? -24.44692 -68.03717 -57.42867 1.000 58.55568 107 ASN B O 1
ATOM 3335 N N . VAL B 1 71 ? -22.78771 -69.03727 -56.28087 1.000 57.27883 108 VAL B N 1
ATOM 3336 C CA . VAL B 1 71 ? -21.91437 -67.86833 -56.28010 1.000 51.22864 108 VAL B CA 1
ATOM 3337 C C . VAL B 1 71 ? -20.71437 -68.10998 -57.19485 1.000 53.25358 108 VAL B C 1
ATOM 3338 O O . VAL B 1 71 ? -20.22150 -69.23995 -57.32322 1.000 55.32954 108 VAL B O 1
ATOM 3342 N N . ILE B 1 72 ? -20.28402 -67.04240 -57.87406 1.000 50.79873 109 ILE B N 1
ATOM 3343 C CA . ILE B 1 72 ? -19.10511 -67.01619 -58.72753 1.000 53.27748 109 ILE B CA 1
ATOM 3344 C C . ILE B 1 72 ? -18.31472 -65.75783 -58.39376 1.000 55.23727 109 ILE B C 1
ATOM 3345 O O . ILE B 1 72 ? -18.87029 -64.76201 -57.92067 1.000 57.42354 109 ILE B O 1
ATOM 3350 N N . ILE B 1 73 ? -16.99805 -65.81217 -58.63507 1.000 51.47883 110 ILE B N 1
ATOM 3351 C CA . ILE B 1 73 ? -16.10763 -64.67536 -58.41100 1.000 49.16325 110 ILE B CA 1
ATOM 3352 C C . ILE B 1 73 ? -15.77142 -64.04889 -59.75404 1.000 54.60763 110 ILE B C 1
ATOM 3353 O O . ILE B 1 73 ? -15.56991 -64.75630 -60.74795 1.000 60.49032 110 ILE B O 1
ATOM 3358 N N . GLY B 1 74 ? -15.72323 -62.72126 -59.78794 1.000 51.72213 111 GLY B N 1
ATOM 3359 C CA . GLY B 1 74 ? -15.20767 -62.01980 -60.94748 1.000 53.99396 111 GLY B CA 1
ATOM 3360 C C . GLY B 1 74 ? -14.16553 -60.99072 -60.55159 1.000 61.95575 111 GLY B C 1
ATOM 3361 O O . GLY B 1 74 ? -14.47899 -60.06566 -59.78642 1.000 62.83260 111 GLY B O 1
ATOM 3362 N N . VAL B 1 75 ? -12.92531 -61.14615 -61.04297 1.000 56.24210 112 VAL B N 1
ATOM 3363 C CA . VAL B 1 75 ? -11.80673 -60.27313 -60.68212 1.000 55.36804 112 VAL B CA 1
ATOM 3364 C C . VAL B 1 75 ? -10.84291 -60.19368 -61.85341 1.000 61.90464 112 VAL B C 1
ATOM 3365 O O . VAL B 1 75 ? -10.82926 -61.05362 -62.73679 1.000 60.89062 112 VAL B O 1
ATOM 3369 N N . ARG B 1 76 ? -10.00903 -59.15892 -61.84451 1.000 67.23429 113 ARG B N 1
ATOM 3370 C CA . ARG B 1 76 ? -9.02222 -58.99386 -62.90656 1.000 67.69186 113 ARG B CA 1
ATOM 3371 C C . ARG B 1 76 ? -8.18080 -60.25289 -63.03604 1.000 69.26668 113 ARG B C 1
ATOM 3372 O O . ARG B 1 76 ? -7.68080 -60.78913 -62.04296 1.000 74.03512 113 ARG B O 1
ATOM 3380 N N . LYS B 1 77 ? -8.04079 -60.73076 -64.26374 1.000 70.88324 114 LYS B N 1
ATOM 3381 C CA . LYS B 1 77 ? -7.34129 -61.98561 -64.49054 1.000 76.37221 114 LYS B CA 1
ATOM 3382 C C . LYS B 1 77 ? -5.84653 -61.83022 -64.21513 1.000 80.88182 114 LYS B C 1
ATOM 3383 O O . LYS B 1 77 ? -5.20666 -60.87563 -64.68160 1.000 73.28148 114 LYS B O 1
ATOM 3389 N N . ASN B 1 78 ? -5.30524 -62.77879 -63.44333 1.000 74.05491 115 ASN B N 1
ATOM 3390 C CA . ASN B 1 78 ? -3.89148 -62.92904 -63.09363 1.000 80.01266 115 ASN B CA 1
ATOM 3391 C C . ASN B 1 78 ? -3.37642 -61.87367 -62.12025 1.000 73.92571 115 ASN B C 1
ATOM 3392 O O . ASN B 1 78 ? -2.16074 -61.75988 -61.92788 1.000 81.36074 115 ASN B O 1
ATOM 3397 N N . GLY B 1 79 ? -4.25942 -61.09302 -61.50391 1.000 79.73406 116 GLY B N 1
ATOM 3398 C CA . GLY B 1 79 ? -3.87519 -60.17615 -60.45576 1.000 68.40361 116 GLY B CA 1
ATOM 3399 C C . GLY B 1 79 ? -3.86664 -60.88030 -59.12353 1.000 72.57007 116 GLY B C 1
ATOM 3400 O O . GLY B 1 79 ? -4.01867 -62.10035 -59.03164 1.000 70.96435 116 GLY B O 1
ATOM 3401 N N . ALA B 1 80 ? -3.70628 -60.08090 -58.06545 1.000 78.83453 117 ALA B N 1
ATOM 3402 C CA . ALA B 1 80 ? -3.59868 -60.64170 -56.71876 1.000 70.78468 117 ALA B CA 1
ATOM 3403 C C . ALA B 1 80 ? -4.88086 -61.37096 -56.31938 1.000 69.35728 117 ALA B C 1
ATOM 3404 O O . ALA B 1 80 ? -4.82849 -62.49563 -55.80695 1.000 69.17267 117 ALA B O 1
ATOM 3406 N N . SER B 1 81 ? -6.04447 -60.75619 -56.57067 1.000 71.47348 118 SER B N 1
ATOM 3407 C CA . SER B 1 81 ? -7.32185 -61.39344 -56.24267 1.000 65.88253 118 SER B CA 1
ATOM 3408 C C . SER B 1 81 ? -7.47042 -62.73007 -56.94292 1.000 60.86457 118 SER B C 1
ATOM 3409 O O . SER B 1 81 ? -7.88136 -63.72424 -56.33754 1.000 64.90963 118 SER B O 1
ATOM 3412 N N . TRP B 1 82 ? -7.18257 -62.75243 -58.23851 1.000 64.59420 119 TRP B N 1
ATOM 3413 C CA . TRP B 1 82 ? -7.27559 -63.97888 -59.01309 1.000 67.89094 119 TRP B CA 1
ATOM 3414 C C . TRP B 1 82 ? -6.43304 -65.08776 -58.38925 1.000 68.37705 119 TRP B C 1
ATOM 3415 O O . TRP B 1 82 ? -6.89133 -66.22750 -58.24583 1.000 68.27505 119 TRP B O 1
ATOM 3426 N N . LYS B 1 83 ? -5.19477 -64.76275 -58.00171 1.000 64.69485 120 LYS B N 1
ATOM 3427 C CA . LYS B 1 83 ? -4.31773 -65.74751 -57.37741 1.000 65.69588 120 LYS B CA 1
ATOM 3428 C C . LYS B 1 83 ? -4.92473 -66.26862 -56.08197 1.000 73.75813 120 LYS B C 1
ATOM 3429 O O . LYS B 1 83 ? -4.96421 -67.48277 -55.83948 1.000 69.36549 120 LYS B O 1
ATOM 3435 N N . ALA B 1 84 ? -5.42785 -65.35914 -55.24374 1.000 70.16252 121 ALA B N 1
ATOM 3436 C CA . ALA B 1 84 ? -5.97256 -65.77886 -53.96184 1.000 61.43024 121 ALA B CA 1
ATOM 3437 C C . ALA B 1 84 ? -7.23330 -66.61040 -54.15488 1.000 61.94446 121 ALA B C 1
ATOM 3438 O O . ALA B 1 84 ? -7.44473 -67.60438 -53.44068 1.000 60.80702 121 ALA B O 1
ATOM 3440 N N . ALA B 1 85 ? -8.06686 -66.24555 -55.13506 1.000 57.65903 122 ALA B N 1
ATOM 3441 C CA . ALA B 1 85 ? -9.27406 -67.03004 -55.37934 1.000 60.37417 122 ALA B CA 1
ATOM 3442 C C . ALA B 1 85 ? -8.92025 -68.46277 -55.77186 1.000 60.53553 122 ALA B C 1
ATOM 3443 O O . ALA B 1 85 ? -9.53952 -69.41732 -55.28768 1.000 60.00071 122 ALA B O 1
ATOM 3445 N N . ILE B 1 86 ? -7.89279 -68.63514 -56.60856 1.000 58.13063 123 ILE B N 1
ATOM 3446 C CA . ILE B 1 86 ? -7.48985 -69.97392 -57.03343 1.000 62.53194 123 ILE B CA 1
ATOM 3447 C C . ILE B 1 86 ? -7.00594 -70.79684 -55.84849 1.000 65.81200 123 ILE B C 1
ATOM 3448 O O . ILE B 1 86 ? -7.28654 -71.99839 -55.75228 1.000 63.72715 123 ILE B O 1
ATOM 3453 N N . GLU B 1 87 ? -6.27627 -70.16358 -54.92627 1.000 64.81212 124 GLU B N 1
ATOM 3454 C CA . GLU B 1 87 ? -5.85974 -70.85018 -53.70631 1.000 67.74922 124 GLU B CA 1
ATOM 3455 C C . GLU B 1 87 ? -7.05625 -71.22315 -52.84174 1.000 64.54566 124 GLU B C 1
ATOM 3456 O O . GLU B 1 87 ? -7.07324 -72.29621 -52.22252 1.000 67.15887 124 GLU B O 1
ATOM 3462 N N . ASP B 1 88 ? -8.06497 -70.35865 -52.79400 1.000 60.77197 125 ASP B N 1
ATOM 3463 C CA . ASP B 1 88 ? -9.27815 -70.63764 -52.03888 1.000 60.24891 125 ASP B CA 1
ATOM 3464 C C . ASP B 1 88 ? -10.21033 -71.64012 -52.73276 1.000 61.21121 125 ASP B C 1
ATOM 3465 O O . ASP B 1 88 ? -11.34015 -71.82616 -52.26529 1.000 58.12299 125 ASP B O 1
ATOM 3470 N N . GLY B 1 89 ? -9.79000 -72.26222 -53.83717 1.000 59.54527 126 GLY B N 1
ATOM 3471 C CA . GLY B 1 89 ? -10.56577 -73.31648 -54.45843 1.000 59.98793 126 GLY B CA 1
ATOM 3472 C C . GLY B 1 89 ? -11.57169 -72.88517 -55.50901 1.000 57.64725 126 GLY B C 1
ATOM 3473 O O . GLY B 1 89 ? -12.29043 -73.74526 -56.03432 1.000 61.63163 126 GLY B O 1
ATOM 3474 N N . TRP B 1 90 ? -11.67087 -71.59539 -55.82399 1.000 54.23218 127 TRP B N 1
ATOM 3475 C CA . TRP B 1 90 ? -12.47024 -71.18038 -56.97340 1.000 56.74061 127 TRP B CA 1
ATOM 3476 C C . TRP B 1 90 ? -11.79586 -71.63116 -58.26365 1.000 63.08132 127 TRP B C 1
ATOM 3477 O O . TRP B 1 90 ? -10.56596 -71.57425 -58.39623 1.000 63.30026 127 TRP B O 1
ATOM 3488 N N . VAL B 1 91 ? -12.59504 -72.09547 -59.21487 1.000 59.89508 128 VAL B N 1
ATOM 3489 C CA . VAL B 1 91 ? -12.05354 -72.75413 -60.39922 1.000 67.29871 128 VAL B CA 1
ATOM 3490 C C . VAL B 1 91 ? -12.28164 -71.85670 -61.61195 1.000 67.96831 128 VAL B C 1
ATOM 3491 O O . VAL B 1 91 ? -13.43056 -71.52161 -61.92696 1.000 61.12205 128 VAL B O 1
ATOM 3495 N N . PRO B 1 92 ? -11.22587 -71.44950 -62.31343 1.000 74.19698 129 PRO B N 1
ATOM 3496 C CA . PRO B 1 92 ? -11.39999 -70.63616 -63.52483 1.000 70.15460 129 PRO B CA 1
ATOM 3497 C C . PRO B 1 92 ? -12.29206 -71.32020 -64.55508 1.000 64.85123 129 PRO B C 1
ATOM 3498 O O . PRO B 1 92 ? -12.08804 -72.48449 -64.91450 1.000 64.35001 129 PRO B O 1
ATOM 3502 N N . GLY B 1 93 ? -13.28078 -70.57203 -65.04181 1.000 59.18048 130 GLY B N 1
ATOM 3503 C CA . GLY B 1 93 ? -14.19618 -71.07757 -66.03364 1.000 63.29730 130 GLY B CA 1
ATOM 3504 C C . GLY B 1 93 ? -15.35642 -71.86160 -65.47693 1.000 68.18930 130 GLY B C 1
ATOM 3505 O O . GLY B 1 93 ? -16.20863 -72.30810 -66.25499 1.000 70.21908 130 GLY B O 1
ATOM 3506 N N . GLU B 1 94 ? -15.40715 -72.05476 -64.15912 1.000 71.15892 131 GLU B N 1
ATOM 3507 C CA . GLU B 1 94 ? -16.53306 -72.68958 -63.48444 1.000 63.81571 131 GLU B CA 1
ATOM 3508 C C . GLU B 1 94 ? -17.22041 -71.72145 -62.53942 1.000 62.07480 131 GLU B C 1
ATOM 3509 O O . GLU B 1 94 ? -18.41385 -71.44741 -62.69961 1.000 60.82968 131 GLU B O 1
ATOM 3515 N N . ASN B 1 95 ? -16.49610 -71.19263 -61.55529 1.000 57.22043 132 ASN B N 1
ATOM 3516 C CA . ASN B 1 95 ? -17.06058 -70.15199 -60.70939 1.000 56.16977 132 ASN B CA 1
ATOM 3517 C C . ASN B 1 95 ? -16.06335 -69.02113 -60.48050 1.000 60.67463 132 ASN B C 1
ATOM 3518 O O . ASN B 1 95 ? -16.18681 -68.29102 -59.48610 1.000 57.53042 132 ASN B O 1
ATOM 3523 N N . LEU B 1 96 ? -15.07131 -68.87570 -61.36238 1.000 57.15156 133 LEU B N 1
ATOM 3524 C CA . LEU B 1 96 ? -14.09843 -67.78966 -61.29180 1.000 54.84019 133 LEU B CA 1
ATOM 3525 C C . LEU B 1 96 ? -13.87702 -67.25733 -62.69607 1.000 57.85119 133 LEU B C 1
ATOM 3526 O O . LEU B 1 96 ? -13.46786 -68.00436 -63.58521 1.000 55.11688 133 LEU B O 1
ATOM 3531 N N . PHE B 1 97 ? -14.17672 -65.97818 -62.90222 1.000 63.93473 134 PHE B N 1
ATOM 3532 C CA . PHE B 1 97 ? -14.09037 -65.35677 -64.21277 1.000 58.80428 134 PHE B CA 1
ATOM 3533 C C . PHE B 1 97 ? -13.53125 -63.95150 -64.04652 1.000 64.93507 134 PHE B C 1
ATOM 3534 O O . PHE B 1 97 ? -13.32073 -63.47284 -62.92549 1.000 58.48477 134 PHE B O 1
ATOM 3542 N N . ASP B 1 98 ? -13.29130 -63.27721 -65.17163 1.000 64.98572 135 ASP B N 1
ATOM 3543 C CA . ASP B 1 98 ? -12.99566 -61.85529 -65.09358 1.000 65.37871 135 ASP B CA 1
ATOM 3544 C C . ASP B 1 98 ? -14.27685 -61.08533 -64.76274 1.000 66.16593 135 ASP B C 1
ATOM 3545 O O . ASP B 1 98 ? -15.37604 -61.64571 -64.69675 1.000 68.68170 135 ASP B O 1
ATOM 3550 N N . VAL B 1 99 ? -14.13526 -59.77124 -64.58397 1.000 65.75243 136 VAL B N 1
ATOM 3551 C CA . VAL B 1 99 ? -15.22839 -58.97555 -64.03095 1.000 61.40512 136 VAL B CA 1
ATOM 3552 C C . VAL B 1 99 ? -16.43876 -58.99404 -64.96048 1.000 70.37335 136 VAL B C 1
ATOM 3553 O O . VAL B 1 99 ? -17.55886 -59.30532 -64.53514 1.000 69.79886 136 VAL B O 1
ATOM 3557 N N . LYS B 1 100 ? -16.23536 -58.67680 -66.24315 1.000 69.74695 137 LYS B N 1
ATOM 3558 C CA . LYS B 1 100 ? -17.36888 -58.58699 -67.16204 1.000 64.75651 137 LYS B CA 1
ATOM 3559 C C . LYS B 1 100 ? -18.04100 -59.94167 -67.35439 1.000 68.70663 137 LYS B C 1
ATOM 3560 O O . LYS B 1 100 ? -19.27371 -60.02713 -67.35551 1.000 67.68855 137 LYS B O 1
ATOM 3566 N N . GLU B 1 101 ? -17.25866 -61.01466 -67.51712 1.000 68.73336 138 GLU B N 1
ATOM 3567 C CA . GLU B 1 101 ? -17.87247 -62.32075 -67.74437 1.000 64.52400 138 GLU B CA 1
ATOM 3568 C C . GLU B 1 101 ? -18.70525 -62.74149 -66.54712 1.000 66.61486 138 GLU B C 1
ATOM 3569 O O . GLU B 1 101 ? -19.78182 -63.32615 -66.70734 1.000 70.21460 138 GLU B O 1
ATOM 3575 N N . ALA B 1 102 ? -18.22635 -62.43744 -65.33773 1.000 61.44566 139 ALA B N 1
ATOM 3576 C CA . ALA B 1 102 ? -18.98213 -62.75311 -64.13100 1.000 63.24155 139 ALA B CA 1
ATOM 3577 C C . ALA B 1 102 ? -20.30653 -62.00288 -64.10131 1.000 63.73426 139 ALA B C 1
ATOM 3578 O O . ALA B 1 102 ? -21.35736 -62.59237 -63.82792 1.000 70.74289 139 ALA B O 1
ATOM 3580 N N . ILE B 1 103 ? -20.27431 -60.69525 -64.36458 1.000 56.48974 140 ILE B N 1
ATOM 3581 C CA . ILE B 1 103 ? -21.49542 -59.89542 -64.30308 1.000 65.03402 140 ILE B CA 1
ATOM 3582 C C . ILE B 1 103 ? -22.51348 -60.41278 -65.30002 1.000 64.58313 140 ILE B C 1
ATOM 3583 O O . ILE B 1 103 ? -23.71236 -60.48387 -65.01011 1.000 68.26698 140 ILE B O 1
ATOM 3588 N N . THR B 1 104 ? -22.04826 -60.76529 -66.49406 1.000 59.21321 141 THR B N 1
ATOM 3589 C CA . THR B 1 104 ? -22.93202 -61.29004 -67.52654 1.000 66.21247 141 THR B CA 1
ATOM 3590 C C . THR B 1 104 ? -23.68409 -62.52614 -67.04920 1.000 64.06269 141 THR B C 1
ATOM 3591 O O . THR B 1 104 ? -24.86636 -62.70581 -67.36883 1.000 73.53570 141 THR B O 1
ATOM 3595 N N . LYS B 1 105 ? -23.01292 -63.39483 -66.29416 1.000 61.79364 142 LYS B N 1
ATOM 3596 C CA . LYS B 1 105 ? -23.63362 -64.62443 -65.82752 1.000 63.96300 142 LYS B CA 1
ATOM 3597 C C . LYS B 1 105 ? -24.52270 -64.40865 -64.61827 1.000 59.58162 142 LYS B C 1
ATOM 3598 O O . LYS B 1 105 ? -25.39165 -65.24115 -64.35299 1.000 62.90931 142 LYS B O 1
ATOM 3604 N N . GLY B 1 106 ? -24.31619 -63.33895 -63.87006 1.000 57.92550 143 GLY B N 1
ATOM 3605 C CA . GLY B 1 106 ? -24.97822 -63.18990 -62.59318 1.000 63.64542 143 GLY B CA 1
ATOM 3606 C C . GLY B 1 106 ? -26.32613 -62.50841 -62.70773 1.000 61.18815 143 GLY B C 1
ATOM 3607 O O . GLY B 1 106 ? -26.59415 -61.77043 -63.65491 1.000 64.08984 143 GLY B O 1
ATOM 3608 N N . THR B 1 107 ? -27.19142 -62.79123 -61.73175 1.000 63.10518 144 THR B N 1
ATOM 3609 C CA . THR B 1 107 ? -28.40973 -62.01602 -61.54542 1.000 59.32374 144 THR B CA 1
ATOM 3610 C C . THR B 1 107 ? -28.33640 -61.07714 -60.35112 1.000 60.62074 144 THR B C 1
ATOM 3611 O O . THR B 1 107 ? -29.07724 -60.09162 -60.31414 1.000 64.55534 144 THR B O 1
ATOM 3615 N N . ILE B 1 108 ? -27.46273 -61.34857 -59.38856 1.000 54.26588 145 ILE B N 1
ATOM 3616 C CA . ILE B 1 108 ? -27.24872 -60.47229 -58.24296 1.000 60.13184 145 ILE B CA 1
ATOM 3617 C C . ILE B 1 108 ? -25.78036 -60.08308 -58.29008 1.000 58.22140 145 ILE B C 1
ATOM 3618 O O . ILE B 1 108 ? -24.90272 -60.93057 -58.08759 1.000 62.23486 145 ILE B O 1
ATOM 3623 N N . ILE B 1 109 ? -25.51052 -58.82665 -58.62179 1.000 49.94482 146 ILE B N 1
ATOM 3624 C CA . ILE B 1 109 ? -24.15265 -58.34957 -58.84446 1.000 51.73058 146 ILE B CA 1
ATOM 3625 C C . ILE B 1 109 ? -23.67360 -57.73314 -57.53688 1.000 55.60914 146 ILE B C 1
ATOM 3626 O O . ILE B 1 109 ? -24.12678 -56.65085 -57.15480 1.000 58.56238 146 ILE B O 1
ATOM 3631 N N . MET B 1 110 ? -22.77816 -58.42801 -56.83334 1.000 56.71523 147 MET B N 1
ATOM 3632 C CA . MET B 1 110 ? -22.23187 -57.93164 -55.57293 1.000 52.18897 147 MET B CA 1
ATOM 3633 C C . MET B 1 110 ? -20.95075 -57.16760 -55.86169 1.000 50.60051 147 MET B C 1
ATOM 3634 O O . MET B 1 110 ? -19.91805 -57.76577 -56.17038 1.000 53.72164 147 MET B O 1
ATOM 3639 N N . ASN B 1 111 ? -21.01723 -55.84334 -55.77641 1.000 51.81627 148 ASN B N 1
ATOM 3640 C CA . ASN B 1 111 ? -19.87450 -55.00923 -56.13846 1.000 57.91594 148 ASN B CA 1
ATOM 3641 C C . ASN B 1 111 ? -18.98773 -54.87425 -54.90965 1.000 58.98582 148 ASN B C 1
ATOM 3642 O O . ASN B 1 111 ? -19.19531 -54.01322 -54.05233 1.000 65.45927 148 ASN B O 1
ATOM 3647 N N . LEU B 1 112 ? -17.98351 -55.74299 -54.82048 1.000 57.90660 149 LEU B N 1
ATOM 3648 C CA . LEU B 1 112 ? -17.07663 -55.76444 -53.67938 1.000 57.44897 149 LEU B CA 1
ATOM 3649 C C . LEU B 1 112 ? -15.64037 -55.45953 -54.10330 1.000 61.94842 149 LEU B C 1
ATOM 3650 O O . LEU B 1 112 ? -14.68263 -55.90797 -53.46821 1.000 53.70427 149 LEU B O 1
ATOM 3655 N N . LEU B 1 113 ? -15.49362 -54.69528 -55.18745 1.000 61.61838 150 LEU B N 1
ATOM 3656 C CA . LEU B 1 113 ? -14.25124 -54.01568 -55.50948 1.000 60.24252 150 LEU B CA 1
ATOM 3657 C C . LEU B 1 113 ? -13.93101 -52.97746 -54.44545 1.000 60.68285 150 LEU B C 1
ATOM 3658 O O . LEU B 1 113 ? -14.78336 -52.58594 -53.64734 1.000 58.53872 150 LEU B O 1
ATOM 3663 N N . SER B 1 114 ? -12.68829 -52.51028 -54.45130 1.000 60.51190 151 SER B N 1
ATOM 3664 C CA . SER B 1 114 ? -12.33733 -51.42209 -53.55818 1.000 59.53659 151 SER B CA 1
ATOM 3665 C C . SER B 1 114 ? -13.17885 -50.19894 -53.89638 1.000 67.27389 151 SER B C 1
ATOM 3666 O O . SER B 1 114 ? -13.55717 -49.97761 -55.04895 1.000 69.75601 151 SER B O 1
ATOM 3669 N N . ASP B 1 115 ? -13.50075 -49.41075 -52.87270 1.000 67.97923 152 ASP B N 1
ATOM 3670 C CA . ASP B 1 115 ? -14.37761 -48.26731 -53.09731 1.000 74.39452 152 ASP B CA 1
ATOM 3671 C C . ASP B 1 115 ? -13.77237 -47.28224 -54.09683 1.000 75.49812 152 ASP B C 1
ATOM 3672 O O . ASP B 1 115 ? -14.51148 -46.56038 -54.78044 1.000 74.83336 152 ASP B O 1
ATOM 3677 N N . ALA B 1 116 ? -12.44027 -47.25321 -54.21895 1.000 68.25751 153 ALA B N 1
ATOM 3678 C CA . ALA B 1 116 ? -11.83486 -46.46678 -55.28626 1.000 73.29653 153 ALA B CA 1
ATOM 3679 C C . ALA B 1 116 ? -12.06221 -47.11781 -56.64937 1.000 71.67737 153 ALA B C 1
ATOM 3680 O O . ALA B 1 116 ? -12.33599 -46.42331 -57.63485 1.000 71.21868 153 ALA B O 1
ATOM 3682 N N . ALA B 1 117 ? -11.97171 -48.44748 -56.72702 1.000 67.33931 154 ALA B N 1
ATOM 3683 C CA . ALA B 1 117 ? -12.15360 -49.12394 -58.01118 1.000 67.27537 154 ALA B CA 1
ATOM 3684 C C . ALA B 1 117 ? -13.61261 -49.15538 -58.43676 1.000 68.83816 154 ALA B C 1
ATOM 3685 O O . ALA B 1 117 ? -13.90415 -49.21249 -59.63599 1.000 72.25991 154 ALA B O 1
ATOM 3687 N N . GLN B 1 118 ? -14.53743 -49.15501 -57.47448 1.000 69.34649 155 GLN B N 1
ATOM 3688 C CA . GLN B 1 118 ? -15.95186 -49.05059 -57.81067 1.000 68.49639 155 GLN B CA 1
ATOM 3689 C C . GLN B 1 118 ? -16.20953 -47.82913 -58.66951 1.000 71.07434 155 GLN B C 1
ATOM 3690 O O . GLN B 1 118 ? -16.97136 -47.89479 -59.63774 1.000 74.86546 155 GLN B O 1
ATOM 3696 N N . SER B 1 119 ? -15.56786 -46.70446 -58.32744 1.000 73.67830 156 SER B N 1
ATOM 3697 C CA . SER B 1 119 ? -15.68737 -45.48009 -59.11025 1.000 73.51819 156 SER B CA 1
ATOM 3698 C C . SER B 1 119 ? -14.92289 -45.57391 -60.42843 1.000 74.35119 156 SER B C 1
ATOM 3699 O O . SER B 1 119 ? -15.37424 -45.02658 -61.44180 1.000 80.87722 156 SER B O 1
ATOM 3702 N N . GLU B 1 120 ? -13.78748 -46.27772 -60.44596 1.000 73.65579 157 GLU B N 1
ATOM 3703 C CA . GLU B 1 120 ? -12.96388 -46.32692 -61.65183 1.000 76.63933 157 GLU B CA 1
ATOM 3704 C C . GLU B 1 120 ? -13.61435 -47.19197 -62.72914 1.000 77.49887 157 GLU B C 1
ATOM 3705 O O . GLU B 1 120 ? -13.66985 -46.80506 -63.90177 1.000 82.03942 157 GLU B O 1
ATOM 3711 N N . THR B 1 121 ? -14.12412 -48.36260 -62.34845 1.000 79.01112 158 THR B N 1
ATOM 3712 C CA . THR B 1 121 ? -14.72001 -49.29590 -63.29509 1.000 72.87792 158 THR B CA 1
ATOM 3713 C C . THR B 1 121 ? -16.17651 -48.99315 -63.61205 1.000 70.40628 158 THR B C 1
ATOM 3714 O O . THR B 1 121 ? -16.73475 -49.62603 -64.51333 1.000 71.36562 158 THR B O 1
ATOM 3718 N N . TRP B 1 122 ? -16.80889 -48.06969 -62.88933 1.000 69.91236 159 TRP B N 1
ATOM 3719 C CA . TRP B 1 122 ? -18.25990 -47.93226 -62.99091 1.000 70.98178 159 TRP B CA 1
ATOM 3720 C C . TRP B 1 122 ? -18.75425 -47.53052 -64.37729 1.000 73.23266 159 TRP B C 1
ATOM 3721 O O . TRP B 1 122 ? -19.83312 -48.01124 -64.76896 1.000 72.24537 159 TRP B O 1
ATOM 3732 N N . PRO B 1 123 ? -18.06835 -46.67502 -65.15097 1.000 71.68472 160 PRO B N 1
ATOM 3733 C CA . PRO B 1 123 ? -18.55217 -46.41230 -66.52061 1.000 77.03334 160 PRO B CA 1
ATOM 3734 C C . PRO B 1 123 ? -18.55311 -47.63949 -67.40390 1.000 75.76666 160 PRO B C 1
ATOM 3735 O O . PRO B 1 123 ? -19.42949 -47.75681 -68.26755 1.000 76.87081 160 PRO B O 1
ATOM 3739 N N . ASP B 1 124 ? -17.61324 -48.56913 -67.21243 1.000 80.03905 161 ASP B N 1
ATOM 3740 C CA . ASP B 1 124 ? -17.65070 -49.78657 -68.01225 1.000 79.43340 161 ASP B CA 1
ATOM 3741 C C . ASP B 1 124 ? -18.65739 -50.78814 -67.46578 1.000 77.78044 161 ASP B C 1
ATOM 3742 O O . ASP B 1 124 ? -19.24168 -51.54859 -68.24473 1.000 85.91159 161 ASP B O 1
ATOM 3747 N N . LEU B 1 125 ? -18.87759 -50.81287 -66.14732 1.000 72.47005 162 LEU B N 1
ATOM 3748 C CA . LEU B 1 125 ? -19.78253 -51.81317 -65.58408 1.000 72.72628 162 LEU B CA 1
ATOM 3749 C C . LEU B 1 125 ? -21.24696 -51.41601 -65.69447 1.000 71.50031 162 LEU B C 1
ATOM 3750 O O . LEU B 1 125 ? -22.09718 -52.29415 -65.86821 1.000 72.95059 162 LEU B O 1
ATOM 3755 N N . LYS B 1 126 ? -21.56664 -50.12492 -65.59347 1.000 69.65542 163 LYS B N 1
ATOM 3756 C CA . LYS B 1 126 ? -22.96793 -49.70728 -65.57550 1.000 73.68841 163 LYS B CA 1
ATOM 3757 C C . LYS B 1 126 ? -23.79419 -50.30680 -66.70525 1.000 75.12929 163 LYS B C 1
ATOM 3758 O O . LYS B 1 126 ? -24.87214 -50.85235 -66.41914 1.000 79.99710 163 LYS B O 1
ATOM 3764 N N . PRO B 1 127 ? -23.36193 -50.28303 -67.97106 1.000 71.68041 164 PRO B N 1
ATOM 3765 C CA . PRO B 1 127 ? -24.20927 -50.84243 -69.04199 1.000 71.82090 164 PRO B CA 1
ATOM 3766 C C . PRO B 1 127 ? -24.44963 -52.33563 -68.91747 1.000 73.45094 164 PRO B C 1
ATOM 3767 O O . PRO B 1 127 ? -25.35536 -52.85738 -69.58406 1.000 72.24186 164 PRO B O 1
ATOM 3771 N N . LEU B 1 128 ? -23.67541 -53.03816 -68.09651 1.000 72.03459 165 LEU B N 1
ATOM 3772 C CA . LEU B 1 128 ? -23.85019 -54.47080 -67.92180 1.000 73.15033 165 LEU B CA 1
ATOM 3773 C C . LEU B 1 128 ? -24.86753 -54.81139 -66.84538 1.000 72.94086 165 LEU B C 1
ATOM 3774 O O . LEU B 1 128 ? -25.28362 -55.96919 -66.75717 1.000 74.57153 165 LEU B O 1
ATOM 3779 N N . ILE B 1 129 ? -25.25905 -53.84309 -66.02279 1.000 69.50226 166 ILE B N 1
ATOM 3780 C CA . ILE B 1 129 ? -26.21960 -54.09065 -64.94040 1.000 71.03624 166 ILE B CA 1
ATOM 3781 C C . ILE B 1 129 ? -27.58665 -53.74313 -65.50298 1.000 73.30457 166 ILE B C 1
ATOM 3782 O O . ILE B 1 129 ? -28.11334 -52.64158 -65.34000 1.000 74.60749 166 ILE B O 1
ATOM 3787 N N . THR B 1 130 ? -28.17795 -54.71310 -66.19526 1.000 74.38289 167 THR B N 1
ATOM 3788 C CA . THR B 1 130 ? -29.37036 -54.52023 -66.99989 1.000 72.14650 167 THR B CA 1
ATOM 3789 C C . THR B 1 130 ? -30.62611 -54.88065 -66.21046 1.000 75.27050 167 THR B C 1
ATOM 3790 O O . THR B 1 130 ? -30.56214 -55.42301 -65.10265 1.000 75.93414 167 THR B O 1
ATOM 3794 N N . GLU B 1 131 ? -31.78300 -54.57809 -66.80431 1.000 74.68645 168 GLU B N 1
ATOM 3795 C CA . GLU B 1 131 ? -33.05049 -54.88143 -66.15586 1.000 79.77196 168 GLU B CA 1
ATOM 3796 C C . GLU B 1 131 ? -33.11954 -56.35268 -65.77067 1.000 74.96800 168 GLU B C 1
ATOM 3797 O O . GLU B 1 131 ? -32.62579 -57.22362 -66.48628 1.000 80.55785 168 GLU B O 1
ATOM 3803 N N . GLY B 1 132 ? -33.72935 -56.62228 -64.62302 1.000 69.28555 169 GLY B N 1
ATOM 3804 C CA . GLY B 1 132 ? -33.81211 -57.96141 -64.09465 1.000 67.51475 169 GLY B CA 1
ATOM 3805 C C . GLY B 1 132 ? -32.63625 -58.35916 -63.23742 1.000 70.68955 169 GLY B C 1
ATOM 3806 O O . GLY B 1 132 ? -32.65664 -59.44232 -62.64114 1.000 77.14738 169 GLY B O 1
ATOM 3807 N N . LYS B 1 133 ? -31.61283 -57.52803 -63.17008 1.000 65.51175 170 LYS B N 1
ATOM 3808 C CA . LYS B 1 133 ? -30.46443 -57.76894 -62.32156 1.000 66.10567 170 LYS B CA 1
ATOM 3809 C C . LYS B 1 133 ? -30.56051 -56.87580 -61.09442 1.000 66.86735 170 LYS B C 1
ATOM 3810 O O . LYS B 1 133 ? -31.31473 -55.89649 -61.06340 1.000 65.21457 170 LYS B O 1
ATOM 3816 N N . THR B 1 134 ? -29.79984 -57.24054 -60.07276 1.000 57.29891 171 THR B N 1
ATOM 3817 C CA . THR B 1 134 ? -29.80998 -56.55548 -58.78898 1.000 62.60793 171 THR B CA 1
ATOM 3818 C C . THR B 1 134 ? -28.39319 -56.09403 -58.50032 1.000 58.65438 171 THR B C 1
ATOM 3819 O O . THR B 1 134 ? -27.44740 -56.86503 -58.65838 1.000 56.59716 171 THR B O 1
ATOM 3823 N N . LEU B 1 135 ? -28.24367 -54.83586 -58.12190 1.000 58.61174 172 LEU B N 1
ATOM 3824 C CA . LEU B 1 135 ? -26.95079 -54.30178 -57.73301 1.000 58.50753 172 LEU B CA 1
ATOM 3825 C C . LEU B 1 135 ? -26.85488 -54.29577 -56.21375 1.000 55.80623 172 LEU B C 1
ATOM 3826 O O . LEU B 1 135 ? -27.81441 -53.92056 -55.53305 1.000 60.52920 172 LEU B O 1
ATOM 3831 N N . TYR B 1 136 ? -25.71085 -54.73974 -55.68601 1.000 55.92769 173 TYR B N 1
ATOM 3832 C CA . TYR B 1 136 ? -25.50626 -54.94012 -54.25139 1.000 51.18495 173 TYR B CA 1
ATOM 3833 C C . TYR B 1 136 ? -24.16288 -54.34795 -53.83953 1.000 57.97204 173 TYR B C 1
ATOM 3834 O O . TYR B 1 136 ? -23.14585 -54.58429 -54.50255 1.000 55.70738 173 TYR B O 1
ATOM 3843 N N . PHE B 1 137 ? -24.15723 -53.59707 -52.73644 1.000 54.80540 174 PHE B N 1
ATOM 3844 C CA . PHE B 1 137 ? -22.93946 -53.06604 -52.13627 1.000 57.80936 174 PHE B CA 1
ATOM 3845 C C . PHE B 1 137 ? -22.82643 -53.54271 -50.69418 1.000 58.59504 174 PHE B C 1
ATOM 3846 O O . PHE B 1 137 ? -23.81462 -53.95969 -50.08509 1.000 55.44552 174 PHE B O 1
ATOM 3854 N N . SER B 1 138 ? -21.61370 -53.46353 -50.13656 1.000 52.84086 175 SER B N 1
ATOM 3855 C CA . SER B 1 138 ? -21.42736 -53.63583 -48.69878 1.000 51.45028 175 SER B CA 1
ATOM 3856 C C . SER B 1 138 ? -20.93580 -52.35918 -48.02851 1.000 57.39255 175 SER B C 1
ATOM 3857 O O . SER B 1 138 ? -20.35258 -52.41603 -46.93896 1.000 62.15720 175 SER B O 1
ATOM 3860 N N . HIS B 1 139 ? -21.19452 -51.21145 -48.65059 1.000 55.76846 176 HIS B N 1
ATOM 3861 C CA . HIS B 1 139 ? -20.72430 -49.90510 -48.21261 1.000 58.22410 176 HIS B CA 1
ATOM 3862 C C . HIS B 1 139 ? -21.43144 -48.83977 -49.04240 1.000 60.21942 176 HIS B C 1
ATOM 3863 O O . HIS B 1 139 ? -21.44742 -48.93590 -50.27441 1.000 68.56668 176 HIS B O 1
ATOM 3870 N N . GLY B 1 140 ? -22.02977 -47.83212 -48.39142 1.000 63.46894 177 GLY B N 1
ATOM 3871 C CA . GLY B 1 140 ? -22.71953 -46.75034 -49.06937 1.000 66.87275 177 GLY B CA 1
ATOM 3872 C C . GLY B 1 140 ? -21.81915 -45.77768 -49.79145 1.000 70.81863 177 GLY B C 1
ATOM 3873 O O . GLY B 1 140 ? -22.29353 -44.75238 -50.28065 1.000 79.25465 177 GLY B O 1
ATOM 3874 N N . PHE B 1 141 ? -20.52453 -46.08298 -49.87336 1.000 69.77240 178 PHE B N 1
ATOM 3875 C CA . PHE B 1 141 ? -19.51998 -45.15286 -50.38093 1.000 71.52606 178 PHE B CA 1
ATOM 3876 C C . PHE B 1 141 ? -19.88302 -44.62662 -51.76892 1.000 79.98668 178 PHE B C 1
ATOM 3877 O O . PHE B 1 141 ? -19.99137 -43.41285 -51.98669 1.000 79.70629 178 PHE B O 1
ATOM 3885 N N . SER B 1 142 ? -20.08816 -45.53588 -52.72831 1.000 74.66833 179 SER B N 1
ATOM 3886 C CA . SER B 1 142 ? -20.18440 -45.09468 -54.11733 1.000 74.09595 179 SER B CA 1
ATOM 3887 C C . SER B 1 142 ? -21.43370 -44.26398 -54.37668 1.000 78.86692 179 SER B C 1
ATOM 3888 O O . SER B 1 142 ? -21.30218 -43.08285 -54.74517 1.000 75.53701 179 SER B O 1
ATOM 3891 N N . PRO B 1 143 ? -22.65653 -44.77223 -54.18131 1.000 76.18423 180 PRO B N 1
ATOM 3892 C CA . PRO B 1 143 ? -23.82367 -44.01989 -54.66224 1.000 73.90643 180 PRO B CA 1
ATOM 3893 C C . PRO B 1 143 ? -24.09647 -42.75221 -53.86893 1.000 85.81368 180 PRO B C 1
ATOM 3894 O O . PRO B 1 143 ? -24.68191 -41.79927 -54.41615 1.000 78.45476 180 PRO B O 1
ATOM 3898 N N . VAL B 1 144 ? -23.67842 -42.71408 -52.59827 1.000 82.60484 181 VAL B N 1
ATOM 3899 C CA . VAL B 1 144 ? -24.04760 -41.60226 -51.73011 1.000 81.04899 181 VAL B CA 1
ATOM 3900 C C . VAL B 1 144 ? -23.18301 -40.38204 -52.03763 1.000 84.94505 181 VAL B C 1
ATOM 3901 O O . VAL B 1 144 ? -23.67159 -39.24671 -52.04484 1.000 92.47899 181 VAL B O 1
ATOM 3905 N N . PHE B 1 145 ? -21.89372 -40.58828 -52.29397 1.000 82.08788 182 PHE B N 1
ATOM 3906 C CA . PHE B 1 145 ? -20.99320 -39.48654 -52.64195 1.000 87.65406 182 PHE B CA 1
ATOM 3907 C C . PHE B 1 145 ? -20.82156 -39.35672 -54.15489 1.000 91.86117 182 PHE B C 1
ATOM 3908 O O . PHE B 1 145 ? -19.70971 -39.24655 -54.67913 1.000 93.30104 182 PHE B O 1
ATOM 3916 N N . LYS B 1 146 ? -21.95528 -39.31960 -54.86253 1.000 89.42035 183 LYS B N 1
ATOM 3917 C CA . LYS B 1 146 ? -21.95751 -39.34728 -56.32407 1.000 93.44137 183 LYS B CA 1
ATOM 3918 C C . LYS B 1 146 ? -21.19598 -38.17666 -56.94096 1.000 93.51480 183 LYS B C 1
ATOM 3919 O O . LYS B 1 146 ? -20.62395 -38.31902 -58.02660 1.000 86.81763 183 LYS B O 1
ATOM 3925 N N . ASP B 1 147 ? -21.17195 -37.01983 -56.27530 1.000 96.77387 184 ASP B N 1
ATOM 3926 C CA . ASP B 1 147 ? -20.47564 -35.86553 -56.83939 1.000 103.39070 184 ASP B CA 1
ATOM 3927 C C . ASP B 1 147 ? -18.97244 -36.09248 -56.92186 1.000 98.71960 184 ASP B C 1
ATOM 3928 O O . ASP B 1 147 ? -18.30012 -35.48353 -57.76212 1.000 103.53718 184 ASP B O 1
ATOM 3933 N N . LEU B 1 148 ? -18.43083 -36.95275 -56.06478 1.000 100.52665 185 LEU B N 1
ATOM 3934 C CA . LEU B 1 148 ? -17.01195 -37.28091 -56.08201 1.000 101.02658 185 LEU B CA 1
ATOM 3935 C C . LEU B 1 148 ? -16.71414 -38.59333 -56.78772 1.000 88.56386 185 LEU B C 1
ATOM 3936 O O . LEU B 1 148 ? -15.65730 -38.72425 -57.40833 1.000 83.97785 185 LEU B O 1
ATOM 3941 N N . THR B 1 149 ? -17.61539 -39.56545 -56.69285 1.000 83.93030 186 THR B N 1
ATOM 3942 C CA . THR B 1 149 ? -17.37690 -40.89838 -57.22385 1.000 95.16882 186 THR B CA 1
ATOM 3943 C C . THR B 1 149 ? -17.95408 -41.09816 -58.61393 1.000 91.04929 186 THR B C 1
ATOM 3944 O O . THR B 1 149 ? -17.51212 -42.01224 -59.32512 1.000 84.12338 186 THR B O 1
ATOM 3948 N N . LYS B 1 150 ? -18.94098 -40.28403 -58.99612 1.000 86.19524 187 LYS B N 1
ATOM 3949 C CA . LYS B 1 150 ? -19.61917 -40.38015 -60.28496 1.000 83.62487 187 LYS B CA 1
ATOM 3950 C C . LYS B 1 150 ? -20.33293 -41.71784 -60.46952 1.000 85.03998 187 LYS B C 1
ATOM 3951 O O . LYS B 1 150 ? -20.63397 -42.10696 -61.60700 1.000 83.82990 187 LYS B O 1
ATOM 3957 N N . VAL B 1 151 ? -20.60853 -42.42795 -59.37354 1.000 82.76427 188 VAL B N 1
ATOM 3958 C CA . VAL B 1 151 ? -21.38161 -43.66742 -59.40717 1.000 75.93168 188 VAL B CA 1
ATOM 3959 C C . VAL B 1 151 ? -22.85789 -43.31562 -59.23139 1.000 82.36737 188 VAL B C 1
ATOM 3960 O O . VAL B 1 151 ? -23.27775 -42.82070 -58.17956 1.000 83.46023 188 VAL B O 1
ATOM 3964 N N . GLU B 1 152 ? -23.64230 -43.56913 -60.27311 1.000 78.08903 189 GLU B N 1
ATOM 3965 C CA . GLU B 1 152 ? -25.09336 -43.39581 -60.26303 1.000 77.75319 189 GLU B CA 1
ATOM 3966 C C . GLU B 1 152 ? -25.72756 -44.71572 -60.67981 1.000 78.57743 189 GLU B C 1
ATOM 3967 O O . GLU B 1 152 ? -25.74094 -45.04654 -61.87785 1.000 82.05587 189 GLU B O 1
ATOM 3973 N N . PRO B 1 153 ? -26.24690 -45.50608 -59.73907 1.000 75.46607 190 PRO B N 1
ATOM 3974 C CA . PRO B 1 153 ? -26.81274 -46.80260 -60.11152 1.000 79.47807 190 PRO B CA 1
ATOM 3975 C C . PRO B 1 153 ? -27.98775 -46.62889 -61.05162 1.000 84.24171 190 PRO B C 1
ATOM 3976 O O . PRO B 1 153 ? -28.66108 -45.58051 -61.04297 1.000 81.23521 190 PRO B O 1
ATOM 3980 N N . PRO B 1 154 ? -28.27431 -47.63504 -61.88073 1.000 81.50167 191 PRO B N 1
ATOM 3981 C CA . PRO B 1 154 ? -29.37105 -47.49143 -62.84611 1.000 81.52691 191 PRO B CA 1
ATOM 3982 C C . PRO B 1 154 ? -30.71928 -47.43895 -62.13704 1.000 88.13423 191 PRO B C 1
ATOM 3983 O O . PRO B 1 154 ? -30.91836 -48.04082 -61.07433 1.000 83.84932 191 PRO B O 1
ATOM 3987 N N . SER B 1 155 ? -31.65506 -46.69428 -62.73998 1.000 79.98574 192 SER B N 1
ATOM 3988 C CA . SER B 1 155 ? -32.95253 -46.46662 -62.11299 1.000 73.87993 192 SER B CA 1
ATOM 3989 C C . SER B 1 155 ? -33.92209 -47.62152 -62.29485 1.000 77.64558 192 SER B C 1
ATOM 3990 O O . SER B 1 155 ? -35.01427 -47.57419 -61.72557 1.000 88.99771 192 SER B O 1
ATOM 3993 N N . ASN B 1 156 ? -33.57121 -48.64404 -63.06973 1.000 76.05483 193 ASN B N 1
ATOM 3994 C CA . ASN B 1 156 ? -34.47637 -49.75432 -63.33729 1.000 77.23943 193 ASN B CA 1
ATOM 3995 C C . ASN B 1 156 ? -34.00526 -51.06783 -62.70057 1.000 76.40870 193 ASN B C 1
ATOM 3996 O O . ASN B 1 156 ? -34.48073 -52.14301 -63.07980 1.000 80.00948 193 ASN B O 1
ATOM 4001 N N . VAL B 1 157 ? -33.08604 -51.01268 -61.73495 1.000 64.95121 194 VAL B N 1
ATOM 4002 C CA . VAL B 1 157 ? -32.68252 -52.20842 -61.00381 1.000 72.65686 194 VAL B CA 1
ATOM 4003 C C . VAL B 1 157 ? -32.81788 -51.94237 -59.51227 1.000 72.70075 194 VAL B C 1
ATOM 4004 O O . VAL B 1 157 ? -32.77524 -50.79846 -59.05245 1.000 71.89655 194 VAL B O 1
ATOM 4008 N N . ASP B 1 158 ? -32.97187 -53.02300 -58.75190 1.000 66.79433 195 ASP B N 1
ATOM 4009 C CA . ASP B 1 158 ? -32.85677 -52.90828 -57.30651 1.000 60.30671 195 ASP B CA 1
ATOM 4010 C C . ASP B 1 158 ? -31.39960 -52.67094 -56.93512 1.000 64.77804 195 ASP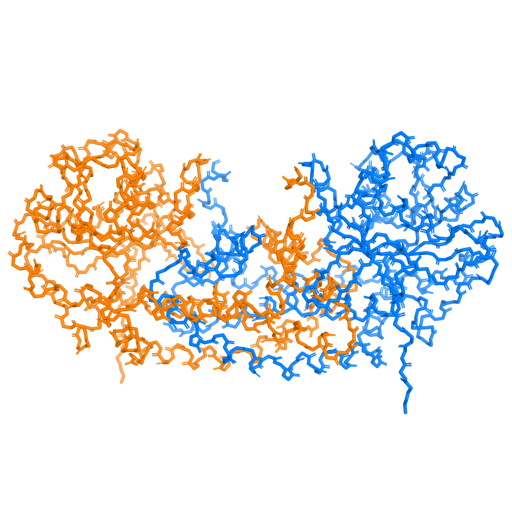 B C 1
ATOM 4011 O O . ASP B 1 158 ? -30.48458 -53.28353 -57.50084 1.000 59.07245 195 ASP B O 1
ATOM 4016 N N . VAL B 1 159 ? -31.18693 -51.75508 -55.99653 1.000 58.78196 196 VAL B N 1
ATOM 4017 C CA . VAL B 1 159 ? -29.86321 -51.42778 -55.48656 1.000 58.90793 196 VAL B CA 1
ATOM 4018 C C . VAL B 1 159 ? -29.94048 -51.59614 -53.97846 1.000 67.23663 196 VAL B C 1
ATOM 4019 O O . VAL B 1 159 ? -30.78064 -50.95543 -53.33154 1.000 67.34595 196 VAL B O 1
ATOM 4023 N N . ILE B 1 160 ? -29.10977 -52.49045 -53.42036 1.000 61.69933 197 ILE B N 1
ATOM 4024 C CA . ILE B 1 160 ? -29.20470 -52.87431 -52.00984 1.000 62.62360 197 ILE B CA 1
ATOM 4025 C C . ILE B 1 160 ? -27.81850 -52.94874 -51.38286 1.000 61.08960 197 ILE B C 1
ATOM 4026 O O . ILE B 1 160 ? -26.79325 -52.88348 -52.06143 1.000 59.12451 197 ILE B O 1
ATOM 4031 N N . LEU B 1 161 ? -27.81357 -53.07695 -50.05636 1.000 56.85035 198 LEU B N 1
ATOM 4032 C CA . LEU B 1 161 ? -26.60109 -53.01648 -49.25249 1.000 55.84941 198 LEU B CA 1
ATOM 4033 C C . LEU B 1 161 ? -26.72744 -53.96863 -48.07524 1.000 54.81493 198 LEU B C 1
ATOM 4034 O O . LEU B 1 161 ? -27.75999 -53.98751 -47.40267 1.000 60.28428 198 LEU B O 1
ATOM 4039 N N . ALA B 1 162 ? -25.68787 -54.75599 -47.83602 1.000 56.00225 199 ALA B N 1
ATOM 4040 C CA . ALA B 1 162 ? -25.52279 -55.49514 -46.58838 1.000 53.41018 199 ALA B CA 1
ATOM 4041 C C . ALA B 1 162 ? -24.08277 -55.25726 -46.16368 1.000 54.22988 199 ALA B C 1
ATOM 4042 O O . ALA B 1 162 ? -23.15660 -55.63381 -46.88627 1.000 51.51203 199 ALA B O 1
ATOM 4044 N N . ALA B 1 163 ? -23.89250 -54.59367 -45.02618 1.000 53.95213 200 ALA B N 1
ATOM 4045 C CA . ALA B 1 163 ? -22.57003 -54.13634 -44.59234 1.000 54.32933 200 ALA B CA 1
ATOM 4046 C C . ALA B 1 163 ? -22.17793 -54.86696 -43.31978 1.000 59.07098 200 ALA B C 1
ATOM 4047 O O . ALA B 1 163 ? -22.65910 -54.52393 -42.22089 1.000 57.40828 200 ALA B O 1
ATOM 4049 N N . PRO B 1 164 ? -21.33626 -55.89412 -43.41368 1.000 55.10242 201 PRO B N 1
ATOM 4050 C CA . PRO B 1 164 ? -20.88579 -56.59964 -42.21154 1.000 50.29449 201 PRO B CA 1
ATOM 4051 C C . PRO B 1 164 ? -19.98684 -55.70097 -41.37309 1.000 51.89166 201 PRO B C 1
ATOM 4052 O O . PRO B 1 164 ? -18.99893 -55.15829 -41.86862 1.000 52.12883 201 PRO B O 1
ATOM 4056 N N . LYS B 1 165 ? -20.34063 -55.54029 -40.09573 1.000 50.95526 202 LYS B N 1
ATOM 4057 C CA . LYS B 1 165 ? -19.60604 -54.67400 -39.16827 1.000 54.68983 202 LYS B CA 1
ATOM 4058 C C . LYS B 1 165 ? -18.44684 -55.44717 -38.53213 1.000 55.47497 202 LYS B C 1
ATOM 4059 O O . LYS B 1 165 ? -18.40574 -55.72064 -37.32960 1.000 59.54322 202 LYS B O 1
ATOM 4065 N N . GLY B 1 166 ? -17.48563 -55.79422 -39.37529 1.000 51.06671 203 GLY B N 1
ATOM 4066 C CA . GLY B 1 166 ? -16.31348 -56.52803 -38.96134 1.000 41.42307 203 GLY B CA 1
ATOM 4067 C C . GLY B 1 166 ? -15.47304 -56.85010 -40.17821 1.000 49.27989 203 GLY B C 1
ATOM 4068 O O . GLY B 1 166 ? -15.96040 -56.75723 -41.30836 1.000 52.05783 203 GLY B O 1
ATOM 4069 N N . SER B 1 167 ? -14.21413 -57.22532 -39.96739 1.000 47.35602 204 SER B N 1
ATOM 4070 C CA . SER B 1 167 ? -13.36216 -57.63012 -41.07368 1.000 47.29009 204 SER B CA 1
ATOM 4071 C C . SER B 1 167 ? -13.92050 -58.86176 -41.77272 1.000 50.56395 204 SER B C 1
ATOM 4072 O O . SER B 1 167 ? -14.47179 -59.76303 -41.13326 1.000 49.38361 204 SER B O 1
ATOM 4075 N N . GLY B 1 168 ? -13.74276 -58.90911 -43.10122 1.000 52.56171 205 GLY B N 1
ATOM 4076 C CA . GLY B 1 168 ? -14.11159 -60.09452 -43.85567 1.000 41.40754 205 GLY B CA 1
ATOM 4077 C C . GLY B 1 168 ? -13.43442 -61.36794 -43.38340 1.000 46.30408 205 GLY B C 1
ATOM 4078 O O . GLY B 1 168 ? -13.93857 -62.46508 -43.62698 1.000 47.88034 205 GLY B O 1
ATOM 4079 N N . ARG B 1 169 ? -12.27940 -61.25237 -42.72310 1.000 47.80538 206 ARG B N 1
ATOM 4080 C CA . ARG B 1 169 ? -11.65378 -62.43680 -42.13319 1.000 47.66681 206 ARG B CA 1
ATOM 4081 C C . ARG B 1 169 ? -12.51842 -62.99241 -41.01000 1.000 48.25766 206 ARG B C 1
ATOM 4082 O O . ARG B 1 169 ? -12.64262 -64.21406 -40.85758 1.000 44.65901 206 ARG B O 1
ATOM 4090 N N . THR B 1 170 ? -13.12902 -62.09680 -40.21757 1.000 47.31339 207 THR B N 1
ATOM 4091 C CA . THR B 1 170 ? -14.01328 -62.48933 -39.12705 1.000 45.71215 207 THR B CA 1
ATOM 4092 C C . THR B 1 170 ? -15.38733 -62.93986 -39.61872 1.000 45.42340 207 THR B C 1
ATOM 4093 O O . THR B 1 170 ? -15.97750 -63.84984 -39.02616 1.000 47.30750 207 THR B O 1
ATOM 4097 N N . VAL B 1 171 ? -15.90957 -62.33634 -40.68978 1.000 45.64643 208 VAL B N 1
ATOM 4098 C CA . VAL B 1 171 ? -17.12590 -62.85936 -41.31062 1.000 41.83064 208 VAL B CA 1
ATOM 4099 C C . VAL B 1 171 ? -16.92967 -64.32948 -41.63734 1.000 38.07280 208 VAL B C 1
ATOM 4100 O O . VAL B 1 171 ? -17.83243 -65.15171 -41.45430 1.000 40.99271 208 VAL B O 1
ATOM 4104 N N . ARG B 1 172 ? -15.73240 -64.69372 -42.08502 1.000 42.31460 209 ARG B N 1
ATOM 4105 C CA . ARG B 1 172 ? -15.48020 -66.09028 -42.43388 1.000 43.38475 209 ARG B CA 1
ATOM 4106 C C . ARG B 1 172 ? -15.30785 -66.94734 -41.18615 1.000 44.16381 209 ARG B C 1
ATOM 4107 O O . ARG B 1 172 ? -15.96983 -67.97992 -41.03590 1.000 44.77067 209 ARG B O 1
ATOM 4115 N N . SER B 1 173 ? -14.41574 -66.53412 -40.28160 1.000 40.82550 210 SER B N 1
ATOM 4116 C CA . SER B 1 173 ? -14.06236 -67.39787 -39.16661 1.000 43.42913 210 SER B CA 1
ATOM 4117 C C . SER B 1 173 ? -15.24395 -67.58821 -38.21454 1.000 45.12200 210 SER B C 1
ATOM 4118 O O . SER B 1 173 ? -15.48277 -68.70716 -37.74295 1.000 52.05495 210 SER B O 1
ATOM 4121 N N . LEU B 1 174 ? -16.02589 -66.53404 -37.95942 1.000 40.97722 211 LEU B N 1
ATOM 4122 C CA . LEU B 1 174 ? -17.19947 -66.69577 -37.10009 1.000 41.92274 211 LEU B CA 1
ATOM 4123 C C . LEU B 1 174 ? -18.22783 -67.63689 -37.73071 1.000 43.31844 211 LEU B C 1
ATOM 4124 O O . LEU B 1 174 ? -18.81727 -68.47976 -37.04069 1.000 49.13629 211 LEU B O 1
ATOM 4129 N N . PHE B 1 175 ? -18.43411 -67.53150 -39.04409 1.000 41.00745 212 PHE B N 1
ATOM 4130 C CA . PHE B 1 175 ? -19.33791 -68.43307 -39.75793 1.000 39.44220 212 PHE B CA 1
ATOM 4131 C C . PHE B 1 175 ? -18.99601 -69.89209 -39.48956 1.000 42.67135 212 PHE B C 1
ATOM 4132 O O . PHE B 1 175 ? -19.88605 -70.72182 -39.28903 1.000 44.22745 212 PHE B O 1
ATOM 4140 N N . LEU B 1 176 ? -17.69990 -70.22212 -39.47510 1.000 39.26176 213 LEU B N 1
ATOM 4141 C CA . LEU B 1 176 ? -17.24632 -71.58338 -39.25450 1.000 43.31721 213 LEU B CA 1
ATOM 4142 C C . LEU B 1 176 ? -17.33588 -72.02448 -37.78479 1.000 44.99749 213 LEU B C 1
ATOM 4143 O O . LEU B 1 176 ? -16.95123 -73.15983 -37.48001 1.000 48.16958 213 LEU B O 1
ATOM 4148 N N . GLU B 1 177 ? -17.79693 -71.16065 -36.87588 1.000 44.16866 214 GLU B N 1
ATOM 4149 C CA . GLU B 1 177 ? -18.12046 -71.52468 -35.49964 1.000 46.27940 214 GLU B CA 1
ATOM 4150 C C . GLU B 1 177 ? -19.61416 -71.50001 -35.21491 1.000 50.52982 214 GLU B C 1
ATOM 4151 O O . GLU B 1 177 ? -20.00655 -71.65837 -34.06490 1.000 45.94641 214 GLU B O 1
ATOM 4157 N N . GLY B 1 178 ? -20.45600 -71.24842 -36.21196 1.000 44.87880 215 GLY B N 1
ATOM 4158 C CA . GLY B 1 178 ? -21.84816 -71.00644 -35.89233 1.000 47.78720 215 GLY B CA 1
ATOM 4159 C C . GLY B 1 178 ? -22.11998 -69.68049 -35.20897 1.000 44.89218 215 GLY B C 1
ATOM 4160 O O . GLY B 1 178 ? -23.11042 -69.56148 -34.49532 1.000 49.35153 215 GLY B O 1
ATOM 4161 N N . ARG B 1 179 ? -21.23943 -68.69500 -35.37320 1.000 44.66196 216 ARG B N 1
ATOM 4162 C CA . ARG B 1 179 ? -21.42768 -67.32670 -34.92243 1.000 42.53415 216 ARG B CA 1
ATOM 4163 C C . ARG B 1 179 ? -21.52596 -66.45460 -36.17209 1.000 46.14314 216 ARG B C 1
ATOM 4164 O O . ARG B 1 179 ? -21.54511 -66.95308 -37.30651 1.000 40.95075 216 ARG B O 1
ATOM 4172 N N . GLY B 1 180 ? -21.59036 -65.14648 -35.98046 1.000 46.77596 217 GLY B N 1
ATOM 4173 C CA . GLY B 1 180 ? -21.63457 -64.28722 -37.14166 1.000 40.62000 217 GLY B CA 1
ATOM 4174 C C . GLY B 1 180 ? -21.40567 -62.83626 -36.81026 1.000 46.84806 217 GLY B C 1
ATOM 4175 O O . GLY B 1 180 ? -21.76333 -62.38635 -35.71561 1.000 42.55068 217 GLY B O 1
ATOM 4176 N N . ILE B 1 181 ? -20.79495 -62.11454 -37.75712 1.000 44.09697 218 ILE B N 1
ATOM 4177 C CA . ILE B 1 181 ? -20.65911 -60.65955 -37.70369 1.000 48.05674 218 ILE B CA 1
ATOM 4178 C C . ILE B 1 181 ? -21.99366 -60.01360 -38.09126 1.000 50.41343 218 ILE B C 1
ATOM 4179 O O . ILE B 1 181 ? -22.62438 -60.41388 -39.07297 1.000 53.71143 218 ILE B O 1
ATOM 4184 N N . ASN B 1 182 ? -22.43416 -59.02264 -37.31803 1.000 50.09795 219 ASN B N 1
ATOM 4185 C CA . ASN B 1 182 ? -23.67639 -58.31597 -37.61733 1.000 48.59751 219 ASN B CA 1
ATOM 4186 C C . ASN B 1 182 ? -23.57190 -57.48256 -38.89156 1.000 51.27290 219 ASN B C 1
ATOM 4187 O O . ASN B 1 182 ? -22.49548 -57.01110 -39.26742 1.000 52.21240 219 ASN B O 1
ATOM 4192 N N . SER B 1 183 ? -24.72032 -57.25528 -39.53436 1.000 53.95789 220 SER B N 1
ATOM 4193 C CA . SER B 1 183 ? -24.76743 -56.45449 -40.75111 1.000 57.37999 220 SER B CA 1
ATOM 4194 C C . SER B 1 183 ? -25.84513 -55.38791 -40.67025 1.000 58.47064 220 SER B C 1
ATOM 4195 O O . SER B 1 183 ? -26.91509 -55.61301 -40.09973 1.000 62.09047 220 SER B O 1
ATOM 4198 N N . SER B 1 184 ? -25.53261 -54.22229 -41.23141 1.000 64.97313 221 SER B N 1
ATOM 4199 C CA . SER B 1 184 ? -26.52567 -53.26192 -41.69899 1.000 57.17651 221 SER B CA 1
ATOM 4200 C C . SER B 1 184 ? -27.16351 -53.76930 -42.98415 1.000 55.84042 221 SER B C 1
ATOM 4201 O O . SER B 1 184 ? -26.50672 -54.40771 -43.80550 1.000 66.64092 221 SER B O 1
ATOM 4204 N N . TYR B 1 185 ? -28.43698 -53.45139 -43.18966 1.000 58.68027 222 TYR B N 1
ATOM 4205 C CA . TYR B 1 185 ? -29.02424 -53.59038 -44.51810 1.000 54.56294 222 TYR B CA 1
ATOM 4206 C C . TYR B 1 185 ? -29.75111 -52.30834 -44.89187 1.000 62.63183 222 TYR B C 1
ATOM 4207 O O . TYR B 1 185 ? -30.37275 -51.66538 -44.04360 1.000 64.59086 222 TYR B O 1
ATOM 4216 N N . ALA B 1 186 ? -29.65306 -51.92957 -46.16273 1.000 69.43724 223 ALA B N 1
ATOM 4217 C CA . ALA B 1 186 ? -30.31998 -50.73315 -46.66038 1.000 60.80523 223 ALA B CA 1
ATOM 4218 C C . ALA B 1 186 ? -30.66824 -50.91416 -48.12740 1.000 62.30944 223 ALA B C 1
ATOM 4219 O O . ALA B 1 186 ? -30.13196 -51.78538 -48.81758 1.000 64.53674 223 ALA B O 1
ATOM 4221 N N . VAL B 1 187 ? -31.57732 -50.06290 -48.59192 1.000 69.50906 224 VAL B N 1
ATOM 4222 C CA . VAL B 1 187 ? -32.08560 -50.08150 -49.95559 1.000 61.87353 224 VAL B CA 1
ATOM 4223 C C . VAL B 1 187 ? -31.83315 -48.70980 -50.57297 1.000 71.05256 224 VAL B C 1
ATOM 4224 O O . VAL B 1 187 ? -32.16754 -47.67697 -49.98033 1.000 60.97850 224 VAL B O 1
ATOM 4228 N N . TRP B 1 188 ? -31.18746 -48.70254 -51.73359 1.000 68.52959 225 TRP B N 1
ATOM 4229 C CA . TRP B 1 188 ? -30.98490 -47.47397 -52.47575 1.000 67.01908 225 TRP B CA 1
ATOM 4230 C C . TRP B 1 188 ? -32.09691 -47.26749 -53.49558 1.000 74.52110 225 TRP B C 1
ATOM 4231 O O . TRP B 1 188 ? -32.63213 -46.16092 -53.62182 1.000 80.25894 225 TRP B O 1
ATOM 4242 N N . ASN B 1 189 ? -32.48376 -48.32885 -54.19321 1.000 71.51021 226 ASN B N 1
ATOM 4243 C CA . ASN B 1 189 ? -33.55920 -48.27647 -55.16786 1.000 68.69067 226 ASN B CA 1
ATOM 4244 C C . ASN B 1 189 ? -34.34101 -49.57686 -55.09814 1.000 66.85938 226 ASN B C 1
ATOM 4245 O O . ASN B 1 189 ? -33.75941 -50.64348 -54.90633 1.000 73.63584 226 ASN B O 1
ATOM 4250 N N . ASP B 1 190 ? -35.65563 -49.48858 -55.25706 1.000 74.13253 227 ASP B N 1
ATOM 4251 C CA . ASP B 1 190 ? -36.54066 -50.64891 -55.17563 1.000 73.05008 227 ASP B CA 1
ATOM 4252 C C . ASP B 1 190 ? -37.51300 -50.49969 -56.33675 1.000 73.50163 227 ASP B C 1
ATOM 4253 O O . ASP B 1 190 ? -38.45048 -49.70728 -56.25277 1.000 77.93903 227 ASP B O 1
ATOM 4258 N N . VAL B 1 191 ? -37.28728 -51.23449 -57.42464 1.000 72.12432 228 VAL B N 1
ATOM 4259 C CA . VAL B 1 191 ? -38.19052 -51.18953 -58.56642 1.000 76.33361 228 VAL B CA 1
ATOM 4260 C C . VAL B 1 191 ? -39.06514 -52.42327 -58.64888 1.000 75.01942 228 VAL B C 1
ATOM 4261 O O . VAL B 1 191 ? -39.94053 -52.49062 -59.52864 1.000 76.30964 228 VAL B O 1
ATOM 4265 N N . THR B 1 192 ? -38.86058 -53.40101 -57.76977 1.000 67.47823 229 THR B N 1
ATOM 4266 C CA . THR B 1 192 ? -39.62401 -54.64090 -57.78969 1.000 75.35577 229 THR B CA 1
ATOM 4267 C C . THR B 1 192 ? -40.58118 -54.77998 -56.62097 1.000 75.97112 229 THR B C 1
ATOM 4268 O O . THR B 1 192 ? -41.54181 -55.55117 -56.72199 1.000 77.81373 229 THR B O 1
ATOM 4272 N N . GLY B 1 193 ? -40.34930 -54.04793 -55.52834 1.000 78.46921 230 GLY B N 1
ATOM 4273 C CA . GLY B 1 193 ? -40.99153 -54.31876 -54.26341 1.000 68.24245 230 GLY B CA 1
ATOM 4274 C C . GLY B 1 193 ? -40.34329 -55.42996 -53.46947 1.000 80.20398 230 GLY B C 1
ATOM 4275 O O . GLY B 1 193 ? -40.85650 -55.79390 -52.40609 1.000 83.38119 230 GLY B O 1
ATOM 4276 N N . LYS B 1 194 ? -39.23051 -55.98499 -53.95299 1.000 75.30028 231 LYS B N 1
ATOM 4277 C CA . LYS B 1 194 ? -38.57426 -57.10287 -53.29956 1.000 70.63924 231 LYS B CA 1
ATOM 4278 C C . LYS B 1 194 ? -37.15245 -56.77309 -52.86973 1.000 73.47500 231 LYS B C 1
ATOM 4279 O O . LYS B 1 194 ? -36.42080 -57.67730 -52.44730 1.000 73.95400 231 LYS B O 1
ATOM 4285 N N . ALA B 1 195 ? -36.74162 -55.50459 -52.94115 1.000 70.09219 232 ALA B N 1
ATOM 4286 C CA . ALA B 1 195 ? -35.34956 -55.18572 -52.64465 1.000 67.85205 232 ALA B CA 1
ATOM 4287 C C . ALA B 1 195 ? -35.02314 -55.41933 -51.16847 1.000 67.82825 232 ALA B C 1
ATOM 4288 O O . ALA B 1 195 ? -33.94574 -55.93038 -50.84435 1.000 64.11082 232 ALA B O 1
ATOM 4290 N N . GLU B 1 196 ? -35.93911 -55.06423 -50.26025 1.000 71.70174 233 GLU B N 1
ATOM 4291 C CA . GLU B 1 196 ? -35.67819 -55.24951 -48.83596 1.000 65.92313 233 GLU B CA 1
ATOM 4292 C C . GLU B 1 196 ? -35.52568 -56.72750 -48.49279 1.000 64.57012 233 GLU B C 1
ATOM 4293 O O . GLU B 1 196 ? -34.50845 -57.13451 -47.92023 1.000 64.55918 233 GLU B O 1
ATOM 4299 N N . GLU B 1 197 ? -36.53026 -57.54396 -48.84214 1.000 60.19646 234 GLU B N 1
ATOM 4300 C CA . GLU B 1 197 ? -36.42116 -58.99823 -48.73282 1.000 56.96736 234 GLU B CA 1
ATOM 4301 C C . GLU B 1 197 ? -35.08198 -59.51060 -49.25332 1.000 62.46973 234 GLU B C 1
ATOM 4302 O O . GLU B 1 197 ? -34.43412 -60.33173 -48.59774 1.000 64.89362 234 GLU B O 1
ATOM 4308 N N . LYS B 1 198 ? -34.63159 -59.02259 -50.41456 1.000 59.06524 235 LYS B N 1
ATOM 4309 C CA . LYS B 1 198 ? -33.36205 -59.50583 -50.95859 1.000 66.56453 235 LYS B CA 1
ATOM 4310 C C . LYS B 1 198 ? -32.18412 -59.09380 -50.07386 1.000 58.21689 235 LYS B C 1
ATOM 4311 O O . LYS B 1 198 ? -31.33328 -59.92029 -49.74015 1.000 58.62117 235 LYS B O 1
ATOM 4317 N N . ALA B 1 199 ? -32.11719 -57.81674 -49.69103 1.000 55.70187 236 ALA B N 1
ATOM 4318 C CA . ALA B 1 199 ? -31.02917 -57.34992 -48.84113 1.000 56.30311 236 ALA B CA 1
ATOM 4319 C C . ALA B 1 199 ? -30.95870 -58.14084 -47.54029 1.000 62.53398 236 ALA B C 1
ATOM 4320 O O . ALA B 1 199 ? -29.86186 -58.50965 -47.09834 1.000 61.83164 236 ALA B O 1
ATOM 4322 N N . ILE B 1 200 ? -32.11298 -58.41962 -46.91334 1.000 57.13070 237 ILE B N 1
ATOM 4323 C CA . ILE B 1 200 ? -32.09634 -59.17348 -45.66125 1.000 58.81992 237 ILE B CA 1
ATOM 4324 C C . ILE B 1 200 ? -31.69065 -60.61471 -45.91428 1.000 60.88709 237 ILE B C 1
ATOM 4325 O O . ILE B 1 200 ? -30.89177 -61.18600 -45.15849 1.000 55.29659 237 ILE B O 1
ATOM 4330 N N . ALA B 1 201 ? -32.22972 -61.22610 -46.97670 1.000 57.98630 238 ALA B N 1
ATOM 4331 C CA . ALA B 1 201 ? -31.84330 -62.59536 -47.30545 1.000 56.82448 238 ALA B CA 1
ATOM 4332 C C . ALA B 1 201 ? -30.35396 -62.69431 -47.62731 1.000 56.23263 238 ALA B C 1
ATOM 4333 O O . ALA B 1 201 ? -29.69358 -63.65786 -47.22195 1.000 57.43287 238 ALA B O 1
ATOM 4335 N N . MET B 1 202 ? -29.79307 -61.70052 -48.32548 1.000 50.21500 239 MET B N 1
ATOM 4336 C CA . MET B 1 202 ? -28.35059 -61.71541 -48.56937 1.000 51.81690 239 MET B CA 1
ATOM 4337 C C . MET B 1 202 ? -27.56703 -61.55014 -47.27099 1.000 53.76770 239 MET B C 1
ATOM 4338 O O . MET B 1 202 ? -26.58411 -62.26214 -47.03580 1.000 53.66155 239 MET B O 1
ATOM 4343 N N . ALA B 1 203 ? -27.97025 -60.59992 -46.42184 1.000 53.95115 240 ALA B N 1
ATOM 4344 C CA . ALA B 1 203 ? -27.28299 -60.43115 -45.14805 1.000 52.06273 240 ALA B CA 1
ATOM 4345 C C . ALA B 1 203 ? -27.22915 -61.74900 -44.37483 1.000 52.64000 240 ALA B C 1
ATOM 4346 O O . ALA B 1 203 ? -26.18591 -62.09690 -43.80611 1.000 47.69521 240 ALA B O 1
ATOM 4348 N N . VAL B 1 204 ? -28.32833 -62.51830 -44.37416 1.000 47.77278 241 VAL B N 1
ATOM 4349 C CA . VAL B 1 204 ? -28.31182 -63.80004 -43.67540 1.000 47.50502 241 VAL B CA 1
ATOM 4350 C C . VAL B 1 204 ? -27.48083 -64.82864 -44.44344 1.000 50.25709 241 VAL B C 1
ATOM 4351 O O . VAL B 1 204 ? -26.73799 -65.61943 -43.84600 1.000 53.33348 241 VAL B O 1
ATOM 4355 N N . ALA B 1 205 ? -27.58750 -64.82759 -45.77871 1.000 51.83687 242 ALA B N 1
ATOM 4356 C CA . ALA B 1 205 ? -26.94369 -65.84921 -46.59650 1.000 48.34901 242 ALA B CA 1
ATOM 4357 C C . ALA B 1 205 ? -25.41875 -65.76444 -46.52004 1.000 50.63776 242 ALA B C 1
ATOM 4358 O O . ALA B 1 205 ? -24.73331 -66.79447 -46.55910 1.000 47.65521 242 ALA B O 1
ATOM 4360 N N . ILE B 1 206 ? -24.86795 -64.54904 -46.41111 1.000 45.57090 243 ILE B N 1
ATOM 4361 C CA . ILE B 1 206 ? -23.42028 -64.37425 -46.30578 1.000 46.25991 243 ILE B CA 1
ATOM 4362 C C . ILE B 1 206 ? -22.88269 -64.63335 -44.90819 1.000 48.46503 243 ILE B C 1
ATOM 4363 O O . ILE B 1 206 ? -21.67174 -64.49095 -44.68645 1.000 46.79602 243 ILE B O 1
ATOM 4368 N N . GLY B 1 207 ? -23.72881 -65.00893 -43.95686 1.000 49.94597 244 GLY B N 1
ATOM 4369 C CA . GLY B 1 207 ? -23.25344 -65.39856 -42.64768 1.000 47.25027 244 GLY B CA 1
ATOM 4370 C C . GLY B 1 207 ? -23.41264 -64.38913 -41.52405 1.000 47.78350 244 GLY B C 1
ATOM 4371 O O . GLY B 1 207 ? -22.75333 -64.55363 -40.49396 1.000 54.74554 244 GLY B O 1
ATOM 4372 N N . SER B 1 208 ? -24.27395 -63.38000 -41.66770 1.000 42.44988 245 SER B N 1
ATOM 4373 C CA . SER B 1 208 ? -24.41718 -62.38060 -40.61403 1.000 49.26831 245 SER B CA 1
ATOM 4374 C C . SER B 1 208 ? -25.04072 -62.96055 -39.33792 1.000 53.80311 245 SER B C 1
ATOM 4375 O O . SER B 1 208 ? -25.72581 -63.99274 -39.34313 1.000 55.06578 245 SER B O 1
ATOM 4378 N N . GLY B 1 209 ? -24.80482 -62.25564 -38.22907 1.000 54.78817 246 GLY B N 1
ATOM 4379 C CA . GLY B 1 209 ? -25.35440 -62.63645 -36.94613 1.000 46.13338 246 GLY B CA 1
ATOM 4380 C C . GLY B 1 209 ? -26.77159 -62.15119 -36.76745 1.000 48.88490 246 GLY B C 1
ATOM 4381 O O . GLY B 1 209 ? -27.71583 -62.94657 -36.71181 1.000 58.28849 246 GLY B O 1
ATOM 4382 N N . TYR B 1 210 ? -26.93291 -60.84353 -36.62498 1.000 53.50522 247 TYR B N 1
ATOM 4383 C CA . TYR B 1 210 ? -28.23970 -60.21814 -36.70472 1.000 52.42479 247 TYR B CA 1
ATOM 4384 C C . TYR B 1 210 ? -28.12027 -59.04441 -37.65467 1.000 55.98174 247 TYR B C 1
ATOM 4385 O O . TYR B 1 210 ? -27.02334 -58.55503 -37.92933 1.000 52.03315 247 TYR B O 1
ATOM 4394 N N . VAL B 1 211 ? -29.25600 -58.65210 -38.21373 1.000 58.62807 248 VAL B N 1
ATOM 4395 C CA . VAL B 1 211 ? -29.30939 -57.67495 -39.28534 1.000 52.91872 248 VAL B CA 1
ATOM 4396 C C . VAL B 1 211 ? -30.18943 -56.52324 -38.81777 1.000 60.84855 248 VAL B C 1
ATOM 4397 O O . VAL B 1 211 ? -31.35152 -56.73364 -38.44450 1.000 61.61296 248 VAL B O 1
ATOM 4401 N N . TYR B 1 212 ? -29.62666 -55.31685 -38.78430 1.000 54.68477 249 TYR B N 1
ATOM 4402 C CA . TYR B 1 212 ? -30.39349 -54.14178 -38.40737 1.000 63.57726 249 TYR B CA 1
ATOM 4403 C C . TYR B 1 212 ? -30.44278 -53.17179 -39.58796 1.000 64.52026 249 TYR B C 1
ATOM 4404 O O . TYR B 1 212 ? -29.59284 -53.19933 -40.47997 1.000 63.43670 249 TYR B O 1
ATOM 4413 N N . GLN B 1 213 ? -31.47020 -52.32376 -39.58292 1.000 67.80932 250 GLN B N 1
ATOM 4414 C CA . GLN B 1 213 ? -31.79117 -51.45449 -40.70300 1.000 65.63757 250 GLN B CA 1
ATOM 4415 C C . GLN B 1 213 ? -31.02530 -50.13775 -40.63224 1.000 63.41116 250 GLN B C 1
ATOM 4416 O O . GLN B 1 213 ? -30.78461 -49.58726 -39.55078 1.000 66.54048 250 GLN B O 1
ATOM 4422 N N . THR B 1 214 ? -30.63524 -49.64552 -41.80131 1.000 64.96177 251 THR B N 1
ATOM 4423 C CA . THR B 1 214 ? -29.96017 -48.36425 -41.93492 1.000 67.41384 251 THR B CA 1
ATOM 4424 C C . THR B 1 214 ? -30.28213 -47.79942 -43.31886 1.000 70.38686 251 THR B C 1
ATOM 4425 O O . THR B 1 214 ? -31.12412 -48.33051 -44.04772 1.000 75.88704 251 THR B O 1
ATOM 4429 N N . THR B 1 215 ? -29.62604 -46.70837 -43.68389 1.000 72.29251 252 THR B N 1
ATOM 4430 C CA . THR B 1 215 ? -29.67594 -46.21360 -45.04777 1.000 73.79358 252 THR B CA 1
ATOM 4431 C C . THR B 1 215 ? -28.26057 -46.10995 -45.59182 1.000 73.02552 252 THR B C 1
ATOM 4432 O O . THR B 1 215 ? -27.28362 -46.12902 -44.83602 1.000 70.39289 252 THR B O 1
ATOM 4436 N N . PHE B 1 216 ? -28.16435 -45.98349 -46.91917 1.000 75.54949 253 PHE B N 1
ATOM 4437 C CA . PHE B 1 216 ? -26.85489 -45.90454 -47.55425 1.000 69.68767 253 PHE B CA 1
ATOM 4438 C C . PHE B 1 216 ? -26.03684 -44.77138 -46.96076 1.000 68.99021 253 PHE B C 1
ATOM 4439 O O . PHE B 1 216 ? -24.86070 -44.95047 -46.61924 1.000 68.06840 253 PHE B O 1
ATOM 4447 N N . GLU B 1 217 ? -26.66364 -43.60160 -46.80769 1.000 72.83578 254 GLU B N 1
ATOM 4448 C CA . GLU B 1 217 ? -25.98004 -42.42291 -46.28414 1.000 75.87896 254 GLU B CA 1
ATOM 4449 C C . GLU B 1 217 ? -25.56763 -42.63302 -44.83159 1.000 75.83331 254 GLU B C 1
ATOM 4450 O O . GLU B 1 217 ? -24.41368 -42.38580 -44.46407 1.000 81.12643 254 GLU B O 1
ATOM 4456 N N . ARG B 1 218 ? -26.49237 -43.11452 -43.99192 1.000 75.74100 255 ARG B N 1
ATOM 4457 C CA . ARG B 1 218 ? -26.15750 -43.37543 -42.59037 1.000 73.56886 255 ARG B CA 1
ATOM 4458 C C . ARG B 1 218 ? -25.05274 -44.40766 -42.46160 1.000 72.59447 255 ARG B C 1
ATOM 4459 O O . ARG B 1 218 ? -24.20048 -44.29533 -41.57512 1.000 75.99552 255 ARG B O 1
ATOM 4467 N N . GLU B 1 219 ? -25.04778 -45.41639 -43.33293 1.000 68.57019 256 GLU B N 1
ATOM 4468 C CA . GLU B 1 219 ? -24.04035 -46.46205 -43.23981 1.000 64.79412 256 GLU B CA 1
ATOM 4469 C C . GLU B 1 219 ? -22.64874 -45.92188 -43.53682 1.000 66.30627 256 GLU B C 1
ATOM 4470 O O . GLU B 1 219 ? -21.71388 -46.14180 -42.76340 1.000 74.21092 256 GLU B O 1
ATOM 4476 N N . VAL B 1 220 ? -22.48326 -45.21669 -44.65274 1.000 71.49386 257 VAL B N 1
ATOM 4477 C CA . VAL B 1 220 ? -21.14192 -44.77714 -45.02807 1.000 72.16591 257 VAL B CA 1
ATOM 4478 C C . VAL B 1 220 ? -20.60395 -43.76978 -44.01501 1.000 73.79992 257 VAL B C 1
ATOM 4479 O O . VAL B 1 220 ? -19.41575 -43.79818 -43.66554 1.000 68.81896 257 VAL B O 1
ATOM 4483 N N . ASN B 1 221 ? -21.46537 -42.87612 -43.51408 1.000 74.26395 258 ASN B N 1
ATOM 4484 C CA . ASN B 1 221 ? -21.01031 -41.87242 -42.55433 1.000 76.36440 258 ASN B CA 1
ATOM 4485 C C . ASN B 1 221 ? -20.51486 -42.52811 -41.27641 1.000 78.70120 258 ASN B C 1
ATOM 4486 O O . ASN B 1 221 ? -19.43489 -42.19936 -40.77563 1.000 80.01886 258 ASN B O 1
ATOM 4491 N N . SER B 1 222 ? -21.31345 -43.44098 -40.71520 1.000 76.18412 259 SER B N 1
ATOM 4492 C CA . SER B 1 222 ? -20.92356 -44.07808 -39.46483 1.000 76.83269 259 SER B CA 1
ATOM 4493 C C . SER B 1 222 ? -19.75067 -45.01258 -39.68987 1.000 71.15872 259 SER B C 1
ATOM 4494 O O . SER B 1 222 ? -18.84929 -45.08525 -38.85195 1.000 74.66668 259 SER B O 1
ATOM 4497 N N . ASP B 1 223 ? -19.72578 -45.69669 -40.83837 1.000 70.31095 260 ASP B N 1
ATOM 4498 C CA . ASP B 1 223 ? -18.64635 -46.63128 -41.14874 1.000 70.43170 260 ASP B CA 1
ATOM 4499 C C . ASP B 1 223 ? -17.29821 -45.92910 -41.27445 1.000 70.52037 260 ASP B C 1
ATOM 4500 O O . ASP B 1 223 ? -16.33296 -46.29105 -40.59149 1.000 70.85819 260 ASP B O 1
ATOM 4505 N N . LEU B 1 224 ? -17.19521 -44.95107 -42.18314 1.000 70.31235 261 LEU B N 1
ATOM 4506 C CA . LEU B 1 224 ? -15.93457 -44.22818 -42.32743 1.000 70.95244 261 LEU B CA 1
ATOM 4507 C C . LEU B 1 224 ? -15.46912 -43.66997 -40.98544 1.000 74.54882 261 LEU B C 1
ATOM 4508 O O . LEU B 1 224 ? -14.29034 -43.78816 -40.62848 1.000 75.99857 261 LEU B O 1
ATOM 4513 N N . TYR B 1 225 ? -16.39900 -43.09162 -40.21597 1.000 75.67536 262 TYR B N 1
ATOM 4514 C CA . TYR B 1 225 ? -16.09440 -42.52950 -38.89953 1.000 74.60252 262 TYR B CA 1
ATOM 4515 C C . TYR B 1 225 ? -15.62468 -43.59915 -37.92203 1.000 72.79324 262 TYR B C 1
ATOM 4516 O O . TYR B 1 225 ? -14.71820 -43.36055 -37.11945 1.000 73.08734 262 TYR B O 1
ATOM 4525 N N . GLY B 1 226 ? -16.23089 -44.78465 -37.97129 1.000 73.44836 263 GLY B N 1
ATOM 4526 C CA . GLY B 1 226 ? -15.87722 -45.82283 -37.01497 1.000 71.68062 263 GLY B CA 1
ATOM 4527 C C . GLY B 1 226 ? -14.45997 -46.33306 -37.20060 1.000 74.48554 263 GLY B C 1
ATOM 4528 O O . GLY B 1 226 ? -13.67609 -46.37294 -36.24637 1.000 69.15680 263 GLY B O 1
ATOM 4529 N N . GLU B 1 227 ? -14.10865 -46.72945 -38.43352 1.000 74.61657 264 GLU B N 1
ATOM 4530 C CA . GLU B 1 227 ? -12.78875 -47.31211 -38.66950 1.000 67.31840 264 GLU B CA 1
ATOM 4531 C C . GLU B 1 227 ? -11.69100 -46.29120 -38.40656 1.000 71.29469 264 GLU B C 1
ATOM 4532 O O . GLU B 1 227 ? -10.61177 -46.64108 -37.91702 1.000 74.24966 264 GLU B O 1
ATOM 4538 N N . ARG B 1 228 ? -11.94620 -45.02240 -38.73071 1.000 66.05164 265 ARG B N 1
ATOM 4539 C CA . ARG B 1 228 ? -10.96921 -43.98224 -38.43743 1.000 70.24619 265 ARG B CA 1
ATOM 4540 C C . ARG B 1 228 ? -10.86101 -43.73147 -36.93916 1.000 75.76227 265 ARG B C 1
ATOM 4541 O O . ARG B 1 228 ? -9.80518 -43.30598 -36.45495 1.000 78.26666 265 ARG B O 1
ATOM 4549 N N . GLY B 1 229 ? -11.93487 -43.99639 -36.19368 1.000 74.90225 266 GLY B N 1
ATOM 4550 C CA . GLY B 1 229 ? -11.93568 -43.86345 -34.75281 1.000 67.93435 266 GLY B CA 1
ATOM 4551 C C . GLY B 1 229 ? -11.45643 -45.10921 -34.03665 1.000 72.42779 266 GLY B C 1
ATOM 4552 O O . GLY B 1 229 ? -10.48213 -45.73561 -34.46140 1.000 72.44873 266 GLY B O 1
ATOM 4553 N N . CYS B 1 230 ? -12.14472 -45.49922 -32.96177 1.000 68.39946 267 CYS B N 1
ATOM 4554 C CA . CYS B 1 230 ? -11.56132 -46.47183 -32.04473 1.000 67.70656 267 CYS B CA 1
ATOM 4555 C C . CYS B 1 230 ? -11.39201 -47.84625 -32.67553 1.000 59.99881 267 CYS B C 1
ATOM 4556 O O . CYS B 1 230 ? -10.67519 -48.68116 -32.12188 1.000 69.38445 267 CYS B O 1
ATOM 4559 N N . LEU B 1 231 ? -12.01391 -48.09473 -33.82645 1.000 70.31277 268 LEU B N 1
ATOM 4560 C CA . LEU B 1 231 ? -11.89479 -49.40049 -34.47386 1.000 68.57853 268 LEU B CA 1
ATOM 4561 C C . LEU B 1 231 ? -10.46646 -49.68799 -34.93238 1.000 65.56092 268 LEU B C 1
ATOM 4562 O O . LEU B 1 231 ? -9.99127 -50.81999 -34.81399 1.000 62.01201 268 LEU B O 1
ATOM 4567 N N . MET B 1 232 ? -9.77827 -48.69514 -35.49775 1.000 65.90679 269 MET B N 1
ATOM 4568 C CA . MET B 1 232 ? -8.43888 -48.92577 -36.03779 1.000 70.75198 269 MET B CA 1
ATOM 4569 C C . MET B 1 232 ? -7.50839 -47.73771 -35.78348 1.000 68.03889 269 MET B C 1
ATOM 4570 O O . MET B 1 232 ? -6.42625 -47.90319 -35.21388 1.000 68.86824 269 MET B O 1
ATOM 4575 N N . GLY B 1 233 ? -7.90888 -46.54287 -36.22731 1.000 61.93654 270 GLY B N 1
ATOM 4576 C CA . GLY B 1 233 ? -7.06359 -45.37274 -36.04958 1.000 72.91595 270 GLY B CA 1
ATOM 4577 C C . GLY B 1 233 ? -7.00269 -44.91326 -34.60424 1.000 78.58852 270 GLY B C 1
ATOM 4578 O O . GLY B 1 233 ? -5.93636 -44.53670 -34.10160 1.000 77.42864 270 GLY B O 1
ATOM 4579 N N . GLY B 1 234 ? -8.14244 -44.95557 -33.91058 1.000 74.82597 271 GLY B N 1
ATOM 4580 C CA . GLY B 1 234 ? -8.18425 -44.47730 -32.54028 1.000 72.71496 271 GLY B CA 1
ATOM 4581 C C . GLY B 1 234 ? -7.47834 -45.39839 -31.56457 1.000 71.65606 271 GLY B C 1
ATOM 4582 O O . GLY B 1 234 ? -6.77294 -44.93393 -30.66691 1.000 68.72902 271 GLY B O 1
ATOM 4583 N N . ILE B 1 235 ? -7.65399 -46.71394 -31.72081 1.000 68.23438 272 ILE B N 1
ATOM 4584 C CA . ILE B 1 235 ? -6.99496 -47.63799 -30.80314 1.000 68.69065 272 ILE B CA 1
ATOM 4585 C C . ILE B 1 235 ? -5.49525 -47.65132 -31.05963 1.000 71.09216 272 ILE B C 1
ATOM 4586 O O . ILE B 1 235 ? -4.69320 -47.74317 -30.12453 1.000 78.49959 272 ILE B O 1
ATOM 4591 N N . HIS B 1 236 ? -5.08436 -47.53230 -32.31635 1.000 63.45479 273 HIS B N 1
ATOM 4592 C CA . HIS B 1 236 ? -3.65715 -47.45474 -32.58323 1.000 73.05320 273 HIS B CA 1
ATOM 4593 C C . HIS B 1 236 ? -3.04573 -46.22556 -31.90823 1.000 75.95624 273 HIS B C 1
ATOM 4594 O O . HIS B 1 236 ? -2.09962 -46.34380 -31.11957 1.000 77.17824 273 HIS B O 1
ATOM 4601 N N . GLY B 1 237 ? -3.58774 -45.03698 -32.19214 1.000 69.47051 274 GLY B N 1
ATOM 4602 C CA . GLY B 1 237 ? -3.04820 -43.82205 -31.59351 1.000 75.05369 274 GLY B CA 1
ATOM 4603 C C . GLY B 1 237 ? -2.95541 -43.88395 -30.07728 1.000 78.40401 274 GLY B C 1
ATOM 4604 O O . GLY B 1 237 ? -1.96513 -43.44975 -29.49110 1.000 83.66417 274 GLY B O 1
ATOM 4605 N N . MET B 1 238 ? -3.98189 -44.42395 -29.42078 1.000 72.67015 275 MET B N 1
ATOM 4606 C CA . MET B 1 238 ? -3.92073 -44.57857 -27.97331 1.000 75.89702 275 MET B CA 1
ATOM 4607 C C . MET B 1 238 ? -2.76556 -45.48769 -27.55654 1.000 79.74797 275 MET B C 1
ATOM 4608 O O . MET B 1 238 ? -1.98893 -45.13638 -26.65906 1.000 84.50005 275 MET B O 1
ATOM 4613 N N . PHE B 1 239 ? -2.63542 -46.66110 -28.19215 1.000 70.05865 276 PHE B N 1
ATOM 4614 C CA . PHE B 1 239 ? -1.51677 -47.55656 -27.89176 1.000 68.79946 276 PHE B CA 1
ATOM 4615 C C . PHE B 1 239 ? -0.17531 -46.82634 -28.02276 1.000 78.96207 276 PHE B C 1
ATOM 4616 O O . PHE B 1 239 ? 0.63961 -46.82638 -27.09205 1.000 81.06561 276 PHE B O 1
ATOM 4624 N N . LEU B 1 240 ? 0.06345 -46.17502 -29.16659 1.000 73.07404 277 LEU B N 1
ATOM 4625 C CA . LEU B 1 240 ? 1.36248 -45.54431 -29.40697 1.000 78.96872 277 LEU B CA 1
ATOM 4626 C C . LEU B 1 240 ? 1.68410 -44.49194 -28.34627 1.000 83.87523 277 LEU B C 1
ATOM 4627 O O . LEU B 1 240 ? 2.78712 -44.47135 -27.78636 1.000 84.07789 277 LEU B O 1
ATOM 4632 N N . ALA B 1 241 ? 0.72297 -43.61734 -28.04578 1.000 81.69815 278 ALA B N 1
ATOM 4633 C CA . ALA B 1 241 ? 0.95486 -42.56214 -27.06495 1.000 82.34256 278 ALA B CA 1
ATOM 4634 C C . ALA B 1 241 ? 1.18482 -43.13264 -25.66604 1.000 87.54935 278 ALA B C 1
ATOM 4635 O O . ALA B 1 241 ? 2.12207 -42.71974 -24.97213 1.000 85.04568 278 ALA B O 1
ATOM 4637 N N . GLN B 1 242 ? 0.34413 -44.08022 -25.22526 1.000 82.65674 279 GLN B N 1
ATOM 4638 C CA . GLN B 1 242 ? 0.55092 -44.65851 -23.89569 1.000 84.74095 279 GLN B CA 1
ATOM 4639 C C . GLN B 1 242 ? 1.88095 -45.40160 -23.81597 1.000 84.57322 279 GLN B C 1
ATOM 4640 O O . GLN B 1 242 ? 2.58374 -45.32648 -22.80120 1.000 89.43987 279 GLN B O 1
ATOM 4646 N N . TYR B 1 243 ? 2.25153 -46.11017 -24.88159 1.000 82.31598 280 TYR B N 1
ATOM 4647 C CA . TYR B 1 243 ? 3.50449 -46.85843 -24.87287 1.000 83.01746 280 TYR B CA 1
ATOM 4648 C C . TYR B 1 243 ? 4.70982 -45.92331 -24.89122 1.000 88.57224 280 TYR B C 1
ATOM 4649 O O . TYR B 1 243 ? 5.73475 -46.20381 -24.25141 1.000 82.22923 280 TYR B O 1
ATOM 4658 N N . GLU B 1 244 ? 4.60669 -44.80263 -25.61024 1.000 86.05945 281 GLU B N 1
ATOM 4659 C CA . GLU B 1 244 ? 5.75233 -43.90333 -25.72337 1.000 95.05747 281 GLU B CA 1
ATOM 4660 C C . GLU B 1 244 ? 6.08660 -43.26732 -24.37850 1.000 93.44414 281 GLU B C 1
ATOM 4661 O O . GLU B 1 244 ? 7.24916 -43.25911 -23.96260 1.000 89.98903 281 GLU B O 1
ATOM 4667 N N . VAL B 1 245 ? 5.07214 -42.75439 -23.67400 1.000 95.41756 282 VAL B N 1
ATOM 4668 C CA . VAL B 1 245 ? 5.29273 -42.14349 -22.36465 1.000 90.75008 282 VAL B CA 1
ATOM 4669 C C . VAL B 1 245 ? 5.96616 -43.12572 -21.41526 1.000 85.93807 282 VAL B C 1
ATOM 4670 O O . VAL B 1 245 ? 6.87358 -42.75484 -20.65768 1.000 89.18264 282 VAL B O 1
ATOM 4674 N N . LEU B 1 246 ? 5.54428 -44.39310 -21.44804 1.000 82.96980 283 LEU B N 1
ATOM 4675 C CA . LEU B 1 246 ? 6.16850 -45.40675 -20.60145 1.000 84.27199 283 LEU B CA 1
ATOM 4676 C C . LEU B 1 246 ? 7.62580 -45.62785 -20.98078 1.000 87.98888 283 LEU B C 1
ATOM 4677 O O . LEU B 1 246 ? 8.49428 -45.74095 -20.10587 1.000 94.09470 283 LEU B O 1
ATOM 4682 N N . ARG B 1 247 ? 7.90610 -45.73078 -22.28048 1.000 86.98992 284 ARG B N 1
ATOM 4683 C CA . ARG B 1 247 ? 9.28234 -45.88992 -22.73427 1.000 89.46926 284 ARG B CA 1
ATOM 4684 C C . ARG B 1 247 ? 10.10476 -44.64452 -22.42450 1.000 90.75677 284 ARG B C 1
ATOM 4685 O O . ARG B 1 247 ? 11.28756 -44.74978 -22.08050 1.000 93.83920 284 ARG B O 1
ATOM 4693 N N . GLU B 1 248 ? 9.48677 -43.46297 -22.51211 1.000 93.64670 285 GLU B N 1
ATOM 4694 C CA . GLU B 1 248 ? 10.13959 -42.20767 -22.16437 1.000 93.67937 285 GLU B CA 1
ATOM 4695 C C . GLU B 1 248 ? 10.45123 -42.10081 -20.68122 1.000 95.30126 285 GLU B C 1
ATOM 4696 O O . GLU B 1 248 ? 11.19246 -41.19511 -20.28554 1.000 98.82515 285 GLU B O 1
ATOM 4702 N N . ASN B 1 249 ? 9.90374 -42.98454 -19.85061 1.000 92.73622 286 ASN B N 1
ATOM 4703 C CA . ASN B 1 249 ? 10.17488 -42.93466 -18.42292 1.000 94.78223 286 ASN B CA 1
ATOM 4704 C C . ASN B 1 249 ? 10.90900 -44.18212 -17.93830 1.000 96.63680 286 ASN B C 1
ATOM 4705 O O . ASN B 1 249 ? 10.87744 -44.49365 -16.74068 1.000 99.10580 286 ASN B O 1
ATOM 4710 N N . GLY B 1 250 ? 11.55356 -44.91479 -18.84948 1.000 91.76933 287 GLY B N 1
ATOM 4711 C CA . GLY B 1 250 ? 12.48419 -45.96266 -18.48573 1.000 91.91039 287 GLY B CA 1
ATOM 4712 C C . GLY B 1 250 ? 11.92468 -47.36887 -18.41048 1.000 94.98929 287 GLY B C 1
ATOM 4713 O O . GLY B 1 250 ? 12.70026 -48.30857 -18.19677 1.000 96.48330 287 GLY B O 1
ATOM 4714 N N . HIS B 1 251 ? 10.61724 -47.55279 -18.56852 1.000 84.32295 288 HIS B N 1
ATOM 4715 C CA . HIS B 1 251 ? 10.06004 -48.89441 -18.51889 1.000 82.74707 288 HIS B CA 1
ATOM 4716 C C . HIS B 1 251 ? 10.54569 -49.71903 -19.70358 1.000 83.58699 288 HIS B C 1
ATOM 4717 O O . HIS B 1 251 ? 10.57248 -49.24887 -20.84100 1.000 89.06413 288 HIS B O 1
ATOM 4724 N N . THR B 1 252 ? 10.94500 -50.95102 -19.42408 1.000 82.99901 289 THR B N 1
ATOM 4725 C CA . THR B 1 252 ? 11.37421 -51.87435 -20.45492 1.000 77.16275 289 THR B CA 1
ATOM 4726 C C . THR B 1 252 ? 10.26188 -52.10985 -21.48415 1.000 87.06309 289 THR B C 1
ATOM 4727 O O . THR B 1 252 ? 9.08753 -51.81220 -21.23591 1.000 84.35011 289 THR B O 1
ATOM 4731 N N . PRO B 1 253 ? 10.61572 -52.63655 -22.66227 1.000 89.53682 290 PRO B N 1
ATOM 4732 C CA . PRO B 1 253 ? 9.57704 -52.91684 -23.67627 1.000 76.60273 290 PRO B CA 1
ATOM 4733 C C . PRO B 1 253 ? 8.56811 -53.97792 -23.26440 1.000 78.86508 290 PRO B C 1
ATOM 4734 O O . PRO B 1 253 ? 7.36255 -53.80054 -23.49079 1.000 72.57218 290 PRO B O 1
ATOM 4738 N N . SER B 1 254 ? 9.01963 -55.09759 -22.69035 1.000 80.18604 291 SER B N 1
ATOM 4739 C CA . SER B 1 254 ? 8.07238 -56.13850 -22.30323 1.000 70.02747 291 SER B CA 1
ATOM 4740 C C . SER B 1 254 ? 7.08409 -55.61849 -21.26189 1.000 72.58719 291 SER B C 1
ATOM 4741 O O . SER B 1 254 ? 5.89763 -55.96807 -21.28477 1.000 72.99964 291 SER B O 1
ATOM 4744 N N . GLU B 1 255 ? 7.55391 -54.77083 -20.35067 1.000 70.54418 292 GLU B N 1
ATOM 4745 C CA . GLU B 1 255 ? 6.67302 -54.14119 -19.37382 1.000 72.57516 292 GLU B CA 1
ATOM 4746 C C . GLU B 1 255 ? 5.71108 -53.16206 -20.04228 1.000 73.82385 292 GLU B C 1
ATOM 4747 O O . GLU B 1 255 ? 4.49015 -53.23244 -19.83474 1.000 71.86376 292 GLU B O 1
ATOM 4753 N N . ALA B 1 256 ? 6.24719 -52.25237 -20.86917 1.000 76.58714 293 ALA B N 1
ATOM 4754 C CA . ALA B 1 256 ? 5.41806 -51.25263 -21.53963 1.000 68.23143 293 ALA B CA 1
ATOM 4755 C C . ALA B 1 256 ? 4.42387 -51.89132 -22.51234 1.000 75.83304 293 ALA B C 1
ATOM 4756 O O . ALA B 1 256 ? 3.28354 -51.42381 -22.63174 1.000 72.18735 293 ALA B O 1
ATOM 4758 N N . PHE B 1 257 ? 4.83283 -52.95273 -23.22686 1.000 69.22517 294 PHE B N 1
ATOM 4759 C CA . PHE B 1 257 ? 3.90060 -53.60520 -24.14197 1.000 68.26712 294 PHE B CA 1
ATOM 4760 C C . PHE B 1 257 ? 2.82237 -54.36511 -23.38547 1.000 68.87462 294 PHE B C 1
ATOM 4761 O O . PHE B 1 257 ? 1.65370 -54.36452 -23.79811 1.000 62.88491 294 PHE B O 1
ATOM 4769 N N . ASN B 1 258 ? 3.19915 -55.04710 -22.29642 1.000 73.07996 295 ASN B N 1
ATOM 4770 C CA . ASN B 1 258 ? 2.21207 -55.80654 -21.52989 1.000 69.52769 295 ASN B CA 1
ATOM 4771 C C . ASN B 1 258 ? 1.22880 -54.87466 -20.85446 1.000 66.92772 295 ASN B C 1
ATOM 4772 O O . ASN B 1 258 ? 0.02648 -55.15384 -20.81465 1.000 66.09789 295 ASN B O 1
ATOM 4777 N N . GLU B 1 259 ? 1.71939 -53.75498 -20.33350 1.000 66.86187 296 GLU B N 1
ATOM 4778 C CA . GLU B 1 259 ? 0.83429 -52.80285 -19.69123 1.000 71.11541 296 GLU B CA 1
ATOM 4779 C C . GLU B 1 259 ? 0.02021 -51.98222 -20.67981 1.000 67.05930 296 GLU B C 1
ATOM 4780 O O . GLU B 1 259 ? -0.78981 -51.15898 -20.24975 1.000 70.93421 296 GLU B O 1
ATOM 4786 N N . THR B 1 260 ? 0.20390 -52.17155 -21.98140 1.000 68.27972 297 THR B N 1
ATOM 4787 C CA . THR B 1 260 ? -0.52506 -51.37574 -22.95663 1.000 63.70514 297 THR B CA 1
ATOM 4788 C C . THR B 1 260 ? -1.32215 -52.22090 -23.93025 1.000 65.94544 297 THR B C 1
ATOM 4789 O O . THR B 1 260 ? -2.52436 -51.97684 -24.11025 1.000 64.18812 297 THR B O 1
ATOM 4793 N N . VAL B 1 261 ? -0.69595 -53.20224 -24.57089 1.000 60.19635 298 VAL B N 1
ATOM 4794 C CA . VAL B 1 261 ? -1.36455 -53.98470 -25.59420 1.000 57.94443 298 VAL B CA 1
ATOM 4795 C C . VAL B 1 261 ? -1.78757 -55.35259 -25.07070 1.000 59.10868 298 VAL B C 1
ATOM 4796 O O . VAL B 1 261 ? -2.96182 -55.71789 -25.15753 1.000 58.85683 298 VAL B O 1
ATOM 4800 N N . GLU B 1 262 ? -0.84791 -56.11851 -24.50292 1.000 57.55490 299 GLU B N 1
ATOM 4801 C CA . GLU B 1 262 ? -1.12033 -57.53169 -24.23769 1.000 59.20392 299 GLU B CA 1
ATOM 4802 C C . GLU B 1 262 ? -2.23882 -57.70605 -23.21139 1.000 58.56830 299 GLU B C 1
ATOM 4803 O O . GLU B 1 262 ? -3.20332 -58.43708 -23.45553 1.000 55.98447 299 GLU B O 1
ATOM 4809 N N . GLU B 1 263 ? -2.14712 -57.01991 -22.06516 1.000 61.80997 300 GLU B N 1
ATOM 4810 C CA . GLU B 1 263 ? -3.21294 -57.13614 -21.07292 1.000 59.37926 300 GLU B CA 1
ATOM 4811 C C . GLU B 1 263 ? -4.55314 -56.68745 -21.64204 1.000 57.59312 300 GLU B C 1
ATOM 4812 O O . GLU B 1 263 ? -5.60072 -57.25687 -21.30135 1.000 59.39500 300 GLU B O 1
ATOM 4818 N N . ALA B 1 264 ? -4.53941 -55.68144 -22.51604 1.000 59.35114 301 ALA B N 1
ATOM 4819 C CA . ALA B 1 264 ? -5.77354 -55.19918 -23.12764 1.000 52.46620 301 ALA B CA 1
ATOM 4820 C C . ALA B 1 264 ? -6.41350 -56.26269 -24.02099 1.000 55.89966 301 ALA B C 1
ATOM 4821 O O . ALA B 1 264 ? -7.56546 -56.65324 -23.80902 1.000 53.72510 301 ALA B O 1
ATOM 4823 N N . THR B 1 265 ? -5.68826 -56.74127 -25.03935 1.000 54.08672 302 THR B N 1
ATOM 4824 C CA . THR B 1 265 ? -6.32938 -57.65368 -25.98476 1.000 53.50165 302 THR B CA 1
ATOM 4825 C C . THR B 1 265 ? -6.48211 -59.06518 -25.43262 1.000 51.79257 302 THR B C 1
ATOM 4826 O O . THR B 1 265 ? -7.40209 -59.77733 -25.83715 1.000 56.21045 302 THR B O 1
ATOM 4830 N N . GLN B 1 266 ? -5.60447 -59.49925 -24.52942 1.000 56.33923 303 GLN B N 1
ATOM 4831 C CA . GLN B 1 266 ? -5.65175 -60.88038 -24.07042 1.000 49.89594 303 GLN B CA 1
ATOM 4832 C C . GLN B 1 266 ? -6.47712 -61.05535 -22.81515 1.000 48.00931 303 GLN B C 1
ATOM 4833 O O . GLN B 1 266 ? -6.87181 -62.18295 -22.50984 1.000 55.17662 303 GLN B O 1
ATOM 4839 N N . SER B 1 267 ? -6.75581 -59.97066 -22.09058 1.000 52.24431 304 SER B N 1
ATOM 4840 C CA . SER B 1 267 ? -7.45336 -60.06697 -20.81715 1.000 49.46164 304 SER B CA 1
ATOM 4841 C C . SER B 1 267 ? -8.64526 -59.12123 -20.75732 1.000 51.11919 304 SER B C 1
ATOM 4842 O O . SER B 1 267 ? -9.79169 -59.57569 -20.76632 1.000 52.99229 304 SER B O 1
ATOM 4845 N N . LEU B 1 268 ? -8.40011 -57.80738 -20.69197 1.000 47.86532 305 LEU B N 1
ATOM 4846 C CA . LEU B 1 268 ? -9.49470 -56.90951 -20.33110 1.000 50.84875 305 LEU B CA 1
ATOM 4847 C C . LEU B 1 268 ? -10.45713 -56.64778 -21.49536 1.000 55.22455 305 LEU B C 1
ATOM 4848 O O . LEU B 1 268 ? -11.67174 -56.58254 -21.28364 1.000 53.33661 305 LEU B O 1
ATOM 4853 N N . TYR B 1 269 ? -9.96207 -56.48533 -22.72125 1.000 49.86609 306 TYR B N 1
ATOM 4854 C CA . TYR B 1 269 ? -10.89649 -56.12601 -23.78431 1.000 47.53305 306 TYR B CA 1
ATOM 4855 C C . TYR B 1 269 ? -11.85089 -57.27780 -24.08530 1.000 51.36208 306 TYR B C 1
ATOM 4856 O O . TYR B 1 269 ? -13.02690 -57.01295 -24.38049 1.000 50.17982 306 TYR B O 1
ATOM 4865 N N . PRO B 1 270 ? -11.41956 -58.55223 -24.02309 1.000 47.40869 307 PRO B N 1
ATOM 4866 C CA . PRO B 1 270 ? -12.41523 -59.64644 -24.12613 1.000 40.64465 307 PRO B CA 1
ATOM 4867 C C . PRO B 1 270 ? -13.46783 -59.61651 -23.03414 1.000 49.84821 307 PRO B C 1
ATOM 4868 O O . PRO B 1 270 ? -14.61027 -60.02469 -23.28278 1.000 52.89064 307 PRO B O 1
ATOM 4872 N N . LEU B 1 271 ? -13.13969 -59.13203 -21.83234 1.000 47.25705 308 LEU B N 1
ATOM 4873 C CA . LEU B 1 271 ? -14.16596 -59.05792 -20.80056 1.000 48.35588 308 LEU B CA 1
ATOM 4874 C C . LEU B 1 271 ? -15.22473 -58.02209 -21.16436 1.000 51.11273 308 LEU B C 1
ATOM 4875 O O . LEU B 1 271 ? -16.42441 -58.28498 -21.02570 1.000 52.83033 308 LEU B O 1
ATOM 4880 N N . ILE B 1 272 ? -14.80443 -56.84932 -21.64888 1.000 49.68129 309 ILE B N 1
ATOM 4881 C CA . ILE B 1 272 ? -15.75978 -55.85154 -22.13096 1.000 52.13782 309 ILE B CA 1
ATOM 4882 C C . ILE B 1 272 ? -16.68143 -56.46710 -23.16855 1.000 59.55652 309 ILE B C 1
ATOM 4883 O O . ILE B 1 272 ? -17.89869 -56.25763 -23.15515 1.000 54.74657 309 ILE B O 1
ATOM 4888 N N . GLY B 1 273 ? -16.10400 -57.20281 -24.11721 1.000 49.47422 310 GLY B N 1
ATOM 4889 C CA . GLY B 1 273 ? -16.91405 -57.69605 -25.20498 1.000 49.18341 310 GLY B CA 1
ATOM 4890 C C . GLY B 1 273 ? -17.88410 -58.77200 -24.77728 1.000 53.99624 310 GLY B C 1
ATOM 4891 O O . GLY B 1 273 ? -18.91214 -58.99208 -25.43071 1.000 52.77562 310 GLY B O 1
ATOM 4892 N N . LYS B 1 274 ? -17.56396 -59.47887 -23.71184 1.000 49.66745 311 LYS B N 1
ATOM 4893 C CA . LYS B 1 274 ? -18.39020 -60.61296 -23.36386 1.000 51.97230 311 LYS B CA 1
ATOM 4894 C C . LYS B 1 274 ? -19.43987 -60.23552 -22.33512 1.000 50.48583 311 LYS B C 1
ATOM 4895 O O . LYS B 1 274 ? -20.53278 -60.80460 -22.34974 1.000 56.16991 311 LYS B O 1
ATOM 4901 N N . TYR B 1 275 ? -19.15971 -59.24624 -21.49058 1.000 50.89775 312 TYR B N 1
ATOM 4902 C CA . TYR B 1 275 ? -20.11654 -58.83254 -20.47644 1.000 58.08065 312 TYR B CA 1
ATOM 4903 C C . TYR B 1 275 ? -20.27212 -57.33861 -20.28253 1.000 50.90723 312 TYR B C 1
ATOM 4904 O O . TYR B 1 275 ? -20.93389 -56.95637 -19.32566 1.000 56.02383 312 TYR B O 1
ATOM 4913 N N . GLY B 1 276 ? -19.64889 -56.48715 -21.08022 1.000 58.52782 313 GLY B N 1
ATOM 4914 C CA . GLY B 1 276 ? -19.79907 -55.05827 -20.89634 1.000 55.23097 313 GLY B CA 1
ATOM 4915 C C . GLY B 1 276 ? -18.75513 -54.45110 -19.96737 1.000 60.86776 313 GLY B C 1
ATOM 4916 O O . GLY B 1 276 ? -18.02082 -55.13514 -19.24259 1.000 56.11288 313 GLY B O 1
ATOM 4917 N N . MET B 1 277 ? -18.72486 -53.11466 -19.98787 1.000 61.08029 314 MET B N 1
ATOM 4918 C CA . MET B 1 277 ? -17.66900 -52.35352 -19.32848 1.000 59.03531 314 MET B CA 1
ATOM 4919 C C . MET B 1 277 ? -17.73617 -52.46013 -17.80850 1.000 64.32095 314 MET B C 1
ATOM 4920 O O . MET B 1 277 ? -16.69636 -52.47543 -17.14140 1.000 62.81710 314 MET B O 1
ATOM 4925 N N . ASP B 1 278 ? -18.94128 -52.48079 -17.23350 1.000 63.69314 315 ASP B N 1
ATOM 4926 C CA . ASP B 1 278 ? -19.03709 -52.54515 -15.77823 1.000 66.70129 315 ASP B CA 1
ATOM 4927 C C . ASP B 1 278 ? -18.52255 -53.88394 -15.25667 1.000 68.19174 315 ASP B C 1
ATOM 4928 O O . ASP B 1 278 ? -17.84575 -53.93173 -14.22204 1.000 67.53689 315 ASP B O 1
ATOM 4933 N N . TYR B 1 279 ? -18.83163 -54.98098 -15.95913 1.000 57.89135 316 TYR B N 1
ATOM 4934 C CA . TYR B 1 279 ? -18.32919 -56.28156 -15.53725 1.000 57.95494 316 TYR B CA 1
ATOM 4935 C C . TYR B 1 279 ? -16.81732 -56.31256 -15.58157 1.000 60.73504 316 TYR B C 1
ATOM 4936 O O . TYR B 1 279 ? -16.17523 -56.87477 -14.68493 1.000 64.37313 316 TYR B O 1
ATOM 4945 N N . MET B 1 280 ? -16.22958 -55.74424 -16.63322 1.000 57.20152 317 MET B N 1
ATOM 4946 C CA . MET B 1 280 ? -14.77455 -55.69248 -16.70573 1.000 57.57620 317 MET B CA 1
ATOM 4947 C C . MET B 1 280 ? -14.19486 -54.93464 -15.51464 1.000 64.44466 317 MET B C 1
ATOM 4948 O O . MET B 1 280 ? -13.27742 -55.42746 -14.84636 1.000 63.35838 317 MET B O 1
ATOM 4953 N N . TYR B 1 281 ? -14.74519 -53.75176 -15.20767 1.000 59.19620 318 TYR B N 1
ATOM 4954 C CA . TYR B 1 281 ? -14.26485 -52.97821 -14.06323 1.000 64.23939 318 TYR B CA 1
ATOM 4955 C C . TYR B 1 281 ? -14.31820 -53.79804 -12.78151 1.000 64.03918 318 TYR B C 1
ATOM 4956 O O . TYR B 1 281 ? -13.35573 -53.81891 -12.00656 1.000 62.70068 318 TYR B O 1
ATOM 4965 N N . ASP B 1 282 ? -15.44491 -54.48185 -12.53852 1.000 65.02819 319 ASP B N 1
ATOM 4966 C CA . ASP B 1 282 ? -15.61416 -55.22644 -11.29396 1.000 65.04447 319 ASP B CA 1
ATOM 4967 C C . ASP B 1 282 ? -14.71415 -56.44738 -11.20820 1.000 60.93758 319 ASP B C 1
ATOM 4968 O O . ASP B 1 282 ? -14.55627 -57.00566 -10.11819 1.000 59.85461 319 ASP B O 1
ATOM 4973 N N . ALA B 1 283 ? -14.14317 -56.88274 -12.32689 1.000 63.16021 320 ALA B N 1
ATOM 4974 C CA . ALA B 1 283 ? -13.21255 -57.99661 -12.33393 1.000 55.19249 320 ALA B CA 1
ATOM 4975 C C . ALA B 1 283 ? -11.80011 -57.57008 -11.96501 1.000 55.70750 320 ALA B C 1
ATOM 4976 O O . ALA B 1 283 ? -10.92115 -58.42950 -11.85968 1.000 50.35361 320 ALA B O 1
ATOM 4978 N N . CYS B 1 284 ? -11.57400 -56.27830 -11.73882 1.000 58.74972 321 CYS B N 1
ATOM 4979 C CA . CYS B 1 284 ? -10.26156 -55.72597 -11.44426 1.000 55.90470 321 CYS B CA 1
ATOM 4980 C C . CYS B 1 284 ? -10.20497 -55.21610 -10.01062 1.000 62.66528 321 CYS B C 1
ATOM 4981 O O . CYS B 1 284 ? -11.21058 -55.18081 -9.29810 1.000 65.93672 321 CYS B O 1
ATOM 4984 N N . SER B 1 285 ? -9.00896 -54.80488 -9.60000 1.000 63.26837 322 SER B N 1
ATOM 4985 C CA . SER B 1 285 ? -8.75567 -54.41626 -8.21662 1.000 63.17742 322 SER B CA 1
ATOM 4986 C C . SER B 1 285 ? -9.52726 -53.15878 -7.81530 1.000 68.33873 322 SER B C 1
ATOM 4987 O O . SER B 1 285 ? -9.97687 -52.37256 -8.65033 1.000 67.33143 322 SER B O 1
ATOM 4990 N N . THR B 1 286 ? -9.64128 -52.95281 -6.49835 1.000 65.04551 323 THR B N 1
ATOM 4991 C CA . THR B 1 286 ? -10.22839 -51.71455 -6.00420 1.000 63.85818 323 THR B CA 1
ATOM 4992 C C . THR B 1 286 ? -9.40377 -50.49627 -6.40564 1.000 73.00580 323 THR B C 1
ATOM 4993 O O . THR B 1 286 ? -9.95501 -49.40018 -6.57833 1.000 72.58678 323 THR B O 1
ATOM 4997 N N . THR B 1 287 ? -8.08106 -50.65250 -6.53078 1.000 75.96606 324 THR B N 1
ATOM 4998 C CA . THR B 1 287 ? -7.25338 -49.54003 -6.99731 1.000 72.39891 324 THR B CA 1
ATOM 4999 C C . THR B 1 287 ? -7.47528 -49.25569 -8.47480 1.000 71.61449 324 THR B C 1
ATOM 5000 O O . THR B 1 287 ? -7.53521 -48.09038 -8.88268 1.000 77.52694 324 THR B O 1
ATOM 5004 N N . ALA B 1 288 ? -7.58023 -50.30230 -9.29578 1.000 71.57504 325 ALA B N 1
ATOM 5005 C CA . ALA B 1 288 ? -7.83510 -50.08960 -10.71539 1.000 69.72103 325 ALA B CA 1
ATOM 5006 C C . ALA B 1 288 ? -9.20762 -49.46390 -10.93496 1.000 72.60104 325 ALA B C 1
ATOM 5007 O O . ALA B 1 288 ? -9.35333 -48.54959 -11.75235 1.000 79.05231 325 ALA B O 1
ATOM 5009 N N . ARG B 1 289 ? -10.22044 -49.91998 -10.19457 1.000 75.61709 326 ARG B N 1
ATOM 5010 C CA . ARG B 1 289 ? -11.55823 -49.35919 -10.34976 1.000 69.36122 326 ARG B CA 1
ATOM 5011 C C . ARG B 1 289 ? -11.58747 -47.88382 -9.96732 1.000 82.32654 326 ARG B C 1
ATOM 5012 O O . ARG B 1 289 ? -12.20267 -47.06555 -10.66639 1.000 77.25542 326 ARG B O 1
ATOM 5020 N N . ARG B 1 290 ? -10.91934 -47.52572 -8.86212 1.000 78.65122 327 ARG B N 1
ATOM 5021 C CA . ARG B 1 290 ? -10.85810 -46.12931 -8.44525 1.000 73.69121 327 ARG B CA 1
ATOM 5022 C C . ARG B 1 290 ? -10.21607 -45.26554 -9.51711 1.000 79.21064 327 ARG B C 1
ATOM 5023 O O . ARG B 1 290 ? -10.71164 -44.17627 -9.82434 1.000 85.28486 327 ARG B O 1
ATOM 5031 N N . GLY B 1 291 ? -9.11254 -45.73394 -10.10027 1.000 77.95454 328 GLY B N 1
ATOM 5032 C CA . GLY B 1 291 ? -8.44530 -44.94879 -11.12571 1.000 76.75119 328 GLY B CA 1
ATOM 5033 C C . GLY B 1 291 ? -9.24239 -44.86240 -12.41346 1.000 73.94509 328 GLY B C 1
ATOM 5034 O O . GLY B 1 291 ? -9.36643 -43.79126 -13.00824 1.000 85.58699 328 GLY B O 1
ATOM 5035 N N . ALA B 1 292 ? -9.77919 -45.99267 -12.87203 1.000 75.83015 329 ALA B N 1
ATOM 5036 C CA . ALA B 1 292 ? -10.55097 -45.99237 -14.10872 1.000 77.01363 329 ALA B CA 1
ATOM 5037 C C . ALA B 1 292 ? -11.76544 -45.07943 -13.99691 1.000 81.00158 329 ALA B C 1
ATOM 5038 O O . ALA B 1 292 ? -12.09021 -44.34254 -14.93595 1.000 83.86696 329 ALA B O 1
ATOM 5040 N N . LEU B 1 293 ? -12.44376 -45.11294 -12.85057 1.000 76.58468 330 LEU B N 1
ATOM 5041 C CA . LEU B 1 293 ? -13.58497 -44.23725 -12.62177 1.000 81.99290 330 LEU B CA 1
ATOM 5042 C C . LEU B 1 293 ? -13.16668 -42.76900 -12.56001 1.000 87.50354 330 LEU B C 1
ATOM 5043 O O . LEU B 1 293 ? -13.93747 -41.87901 -12.94574 1.000 82.46498 330 LEU B O 1
ATOM 5048 N N . ASP B 1 294 ? -11.95272 -42.49854 -12.08964 1.000 87.00092 331 ASP B N 1
ATOM 5049 C CA . ASP B 1 294 ? -11.46158 -41.13171 -12.02201 1.000 87.87892 331 ASP B CA 1
ATOM 5050 C C . ASP B 1 294 ? -11.01852 -40.60462 -13.38409 1.000 88.57732 331 ASP B C 1
ATOM 5051 O O . ASP B 1 294 ? -10.94557 -39.38221 -13.55998 1.000 95.94049 331 ASP B O 1
ATOM 5056 N N . TRP B 1 295 ? -10.73393 -41.47646 -14.35912 1.000 80.69577 332 TRP B N 1
ATOM 5057 C CA . TRP B 1 295 ? -10.11794 -41.00173 -15.59342 1.000 88.73509 332 TRP B CA 1
ATOM 5058 C C . TRP B 1 295 ? -10.92391 -41.20697 -16.86657 1.000 81.96654 332 TRP B C 1
ATOM 5059 O O . TRP B 1 295 ? -10.64443 -40.51739 -17.85011 1.000 86.85152 332 TRP B O 1
ATOM 5070 N N . TYR B 1 296 ? -11.90823 -42.10180 -16.89357 1.000 83.32025 333 TYR B N 1
ATOM 5071 C CA . TYR B 1 296 ? -12.70041 -42.23077 -18.11580 1.000 80.58740 333 TYR B CA 1
ATOM 5072 C C . TYR B 1 296 ? -13.39813 -40.93433 -18.50964 1.000 83.88386 333 TYR B C 1
ATOM 5073 O O . TYR B 1 296 ? -13.44949 -40.65241 -19.71930 1.000 87.29307 333 TYR B O 1
ATOM 5082 N N . PRO B 1 297 ? -13.91345 -40.09722 -17.59567 1.000 85.34226 334 PRO B N 1
ATOM 5083 C CA . PRO B 1 297 ? -14.45349 -38.81036 -18.04947 1.000 81.72197 334 PRO B CA 1
ATOM 5084 C C . PRO B 1 297 ? -13.38477 -37.87781 -18.58379 1.000 89.63434 334 PRO B C 1
ATOM 5085 O O . PRO B 1 297 ? -13.70305 -37.01269 -19.40867 1.000 92.65987 334 PRO B O 1
ATOM 5089 N N . ARG B 1 298 ? -12.12715 -38.03312 -18.16269 1.000 90.06846 335 ARG B N 1
ATOM 5090 C CA . ARG B 1 298 ? -11.06571 -37.18179 -18.69082 1.000 86.40859 335 ARG B CA 1
ATOM 5091 C C . ARG B 1 298 ? -10.69491 -37.58718 -20.10964 1.000 86.10657 335 ARG B C 1
ATOM 5092 O O . ARG B 1 298 ? -10.53794 -36.73040 -20.98577 1.000 97.08888 335 ARG B O 1
ATOM 5100 N N . PHE B 1 299 ? -10.56206 -38.88644 -20.36004 1.000 88.38553 336 PHE B N 1
ATOM 5101 C CA . PHE B 1 299 ? -10.28799 -39.33858 -21.71848 1.000 88.16624 336 PHE B CA 1
ATOM 5102 C C . PHE B 1 299 ? -11.44578 -39.01603 -22.65228 1.000 89.36683 336 PHE B C 1
ATOM 5103 O O . PHE B 1 299 ? -11.22500 -38.62527 -23.80431 1.000 95.59798 336 PHE B O 1
ATOM 5111 N N . LYS B 1 300 ? -12.68445 -39.15517 -22.17260 1.000 89.07826 337 LYS B N 1
ATOM 5112 C CA . LYS B 1 300 ? -13.83264 -38.77871 -22.98940 1.000 86.40566 337 LYS B CA 1
ATOM 5113 C C . LYS B 1 300 ? -13.75276 -37.31620 -23.39484 1.000 95.64897 337 LYS B C 1
ATOM 5114 O O . LYS B 1 300 ? -13.95871 -36.97178 -24.56214 1.000 102.64471 337 LYS B O 1
ATOM 5120 N N . ASP B 1 301 ? -13.43920 -36.43922 -22.44220 1.000 93.45630 338 ASP B N 1
ATOM 5121 C CA . ASP B 1 301 ? -13.40418 -35.01252 -22.74323 1.000 97.43524 338 ASP B CA 1
ATOM 5122 C C . ASP B 1 301 ? -12.26047 -34.68039 -23.68944 1.000 98.87043 338 ASP B C 1
ATOM 5123 O O . ASP B 1 301 ? -12.43315 -33.88449 -24.61883 1.000 98.85917 338 ASP B O 1
ATOM 5128 N N . ALA B 1 302 ? -11.08781 -35.28710 -23.48209 1.000 96.92952 339 ALA B N 1
ATOM 5129 C CA . ALA B 1 302 ? -9.96081 -34.99898 -24.36194 1.000 91.52935 339 ALA B CA 1
ATOM 5130 C C . ALA B 1 302 ? -10.18245 -35.52277 -25.77530 1.000 96.14310 339 ALA B C 1
ATOM 5131 O O . ALA B 1 302 ? -9.61720 -34.96643 -26.72316 1.000 99.37347 339 ALA B O 1
ATOM 5133 N N . LEU B 1 303 ? -10.99520 -36.56655 -25.94177 1.000 90.29494 340 LEU B N 1
ATOM 5134 C CA . LEU B 1 303 ? -11.17114 -37.20165 -27.24347 1.000 95.89791 340 LEU B CA 1
ATOM 5135 C C . LEU B 1 303 ? -12.33738 -36.63979 -28.04888 1.000 98.16996 340 LEU B C 1
ATOM 5136 O O . LEU B 1 303 ? -12.25827 -36.61130 -29.28271 1.000 98.44005 340 LEU B O 1
ATOM 5141 N N . LYS B 1 304 ? -13.40360 -36.17846 -27.39156 1.000 95.37817 341 LYS B N 1
ATOM 5142 C CA . LYS B 1 304 ? -14.61014 -35.80389 -28.12516 1.000 96.80955 341 LYS B CA 1
ATOM 5143 C C . LYS B 1 304 ? -14.38516 -34.69828 -29.15308 1.000 97.43358 341 LYS B C 1
ATOM 5144 O O . LYS B 1 304 ? -15.04080 -34.74485 -30.20846 1.000 102.83065 341 LYS B O 1
ATOM 5150 N N . PRO B 1 305 ? -13.50544 -33.70746 -28.94464 1.000 100.69873 342 PRO B N 1
ATOM 5151 C CA . PRO B 1 305 ? -13.19863 -32.79219 -30.06305 1.000 104.30708 342 PRO B CA 1
ATOM 5152 C C . PRO B 1 305 ? -12.59432 -33.49298 -31.27494 1.000 105.56461 342 PRO B C 1
ATOM 5153 O O . PRO B 1 305 ? -12.91998 -33.13752 -32.41700 1.000 104.73584 342 PRO B O 1
ATOM 5157 N N . VAL B 1 306 ? -11.72710 -34.48919 -31.06532 1.000 103.91368 343 VAL B N 1
ATOM 5158 C CA . VAL B 1 306 ? -11.16754 -35.21583 -32.20212 1.000 97.24120 343 VAL B CA 1
ATOM 5159 C C . VAL B 1 306 ? -12.27107 -35.91391 -32.97574 1.000 99.57441 343 VAL B C 1
ATOM 5160 O O . VAL B 1 306 ? -12.20011 -36.03904 -34.20460 1.000 97.86543 343 VAL B O 1
ATOM 5164 N N . PHE B 1 307 ? -13.31065 -36.37469 -32.27687 1.000 101.72707 344 PHE B N 1
ATOM 5165 C CA . PHE B 1 307 ? -14.38597 -37.10016 -32.94035 1.000 95.02524 344 PHE B CA 1
ATOM 5166 C C . PHE B 1 307 ? -15.35227 -36.17430 -33.66617 1.000 101.45856 344 PHE B C 1
ATOM 5167 O O . PHE B 1 307 ? -15.86865 -36.54532 -34.72756 1.000 95.43459 344 PHE B O 1
ATOM 5175 N N . VAL B 1 308 ? -15.61203 -34.97512 -33.13078 1.000 106.58952 345 VAL B N 1
ATOM 5176 C CA . VAL B 1 308 ? -16.44358 -34.03857 -33.88112 1.000 102.18344 345 VAL B CA 1
ATOM 5177 C C . VAL B 1 308 ? -15.68613 -33.52847 -35.10355 1.000 98.78561 345 VAL B C 1
ATOM 5178 O O . VAL B 1 308 ? -16.29778 -33.23098 -36.13714 1.000 98.78038 345 VAL B O 1
ATOM 5182 N N . GLU B 1 309 ? -14.35129 -33.45878 -35.02620 1.000 99.34788 346 GLU B N 1
ATOM 5183 C CA . GLU B 1 309 ? -13.54904 -33.21460 -36.22363 1.000 97.50487 346 GLU B CA 1
ATOM 5184 C C . GLU B 1 309 ? -13.69334 -34.35123 -37.22696 1.000 97.72504 346 GLU B C 1
ATOM 5185 O O . GLU B 1 309 ? -13.98668 -34.11496 -38.40399 1.000 104.81654 346 GLU B O 1
ATOM 5191 N N . LEU B 1 310 ? -13.47689 -35.59425 -36.77585 1.000 101.59824 347 LEU B N 1
ATOM 5192 C CA . LEU B 1 310 ? -13.62039 -36.76706 -37.63940 1.000 91.85025 347 LEU B CA 1
ATOM 5193 C C . LEU B 1 310 ? -14.96419 -36.78948 -38.35649 1.000 88.71382 347 LEU B C 1
ATOM 5194 O O . LEU B 1 310 ? -15.01697 -36.94406 -39.58078 1.000 92.90024 347 LEU B O 1
ATOM 5199 N N . TYR B 1 311 ? -16.06540 -36.64882 -37.61340 1.000 91.71580 348 TYR B N 1
ATOM 5200 C CA . TYR B 1 311 ? -17.37552 -36.76490 -38.24337 1.000 89.75884 348 TYR B CA 1
ATOM 5201 C C . TYR B 1 311 ? -17.58903 -35.67820 -39.28323 1.000 94.70986 348 TYR B C 1
ATOM 5202 O O . TYR B 1 311 ? -18.27866 -35.90652 -40.28176 1.000 92.54026 348 TYR B O 1
ATOM 5211 N N . GLU B 1 312 ? -17.00637 -34.49541 -39.06929 1.000 98.29042 349 GLU B N 1
ATOM 5212 C CA . GLU B 1 312 ? -17.11925 -33.42421 -40.05063 1.000 102.35553 349 GLU B CA 1
ATOM 5213 C C . GLU B 1 312 ? -16.28161 -33.72275 -41.29161 1.000 104.53853 349 GLU B C 1
ATOM 5214 O O . GLU B 1 312 ? -16.70597 -33.43139 -42.41810 1.000 103.65222 349 GLU B O 1
ATOM 5220 N N . SER B 1 313 ? -15.09361 -34.31362 -41.10905 1.000 99.78677 350 SER B N 1
ATOM 5221 C CA . SER B 1 313 ? -14.29271 -34.71590 -42.26130 1.000 98.00049 350 SER B CA 1
ATOM 5222 C C . SER B 1 313 ? -14.97924 -35.82113 -43.05619 1.000 100.51546 350 SER B C 1
ATOM 5223 O O . SER B 1 313 ? -14.87717 -35.85216 -44.28942 1.000 99.25572 350 SER B O 1
ATOM 5226 N N . VAL B 1 314 ? -15.68696 -36.72431 -42.37341 1.000 93.56502 351 VAL B N 1
ATOM 5227 C CA . VAL B 1 314 ? -16.49196 -37.72550 -43.06505 1.000 92.42043 351 VAL B CA 1
ATOM 5228 C C . VAL B 1 314 ? -17.69876 -37.07614 -43.73537 1.000 95.83317 351 VAL B C 1
ATOM 5229 O O . VAL B 1 314 ? -17.98270 -37.33018 -44.91121 1.000 101.05043 351 VAL B O 1
ATOM 5233 N N . LYS B 1 315 ? -18.42093 -36.22513 -42.99563 1.000 99.67858 352 LYS B N 1
ATOM 5234 C CA . LYS B 1 315 ? -19.64606 -35.60842 -43.50622 1.000 101.08218 352 LYS B CA 1
ATOM 5235 C C . LYS B 1 315 ? -19.39261 -34.84486 -44.79556 1.000 100.18229 352 LYS B C 1
ATOM 5236 O O . LYS B 1 315 ? -20.08199 -35.05842 -45.79838 1.000 108.24058 352 LYS B O 1
ATOM 5242 N N . ASN B 1 316 ? -18.42068 -33.92641 -44.78057 1.000 100.35921 353 ASN B N 1
ATOM 5243 C CA . ASN B 1 316 ? -18.26553 -33.01174 -45.90681 1.000 102.41008 353 ASN B CA 1
ATOM 5244 C C . ASN B 1 316 ? -17.64857 -33.69314 -47.12861 1.000 102.89914 353 ASN B C 1
ATOM 5245 O O . ASN B 1 316 ? -17.86439 -33.23307 -48.25576 1.000 105.64332 353 ASN B O 1
ATOM 5250 N N . GLY B 1 317 ? -16.90507 -34.78153 -46.93821 1.000 97.02013 354 GLY B N 1
ATOM 5251 C CA . GLY B 1 317 ? -16.39897 -35.56252 -48.04572 1.000 92.93640 354 GLY B CA 1
ATOM 5252 C C . GLY B 1 317 ? -14.89695 -35.60403 -48.16325 1.000 92.40808 354 GLY B C 1
ATOM 5253 O O . GLY B 1 317 ? -14.38894 -36.20970 -49.11228 1.000 95.62953 354 GLY B O 1
ATOM 5254 N N . THR B 1 318 ? -14.16725 -34.98685 -47.23465 1.000 93.87388 355 THR B N 1
ATOM 5255 C CA . THR B 1 318 ? -12.70946 -35.02567 -47.28826 1.000 94.24229 355 THR B CA 1
ATOM 5256 C C . THR B 1 318 ? -12.17589 -36.45063 -47.20685 1.000 93.64528 355 THR B C 1
ATOM 5257 O O . THR B 1 318 ? -11.22989 -36.80561 -47.91822 1.000 95.52363 355 THR B O 1
ATOM 5261 N N . GLU B 1 319 ? -12.76713 -37.28007 -46.34619 1.000 90.69864 356 GLU B N 1
ATOM 5262 C CA . GLU B 1 319 ? -12.29310 -38.65194 -46.18287 1.000 94.77738 356 GLU B CA 1
ATOM 5263 C C . GLU B 1 319 ? -12.52976 -39.47695 -47.44293 1.000 87.60406 356 GLU B C 1
ATOM 5264 O O . GLU B 1 319 ? -11.63407 -40.19408 -47.90641 1.000 87.09708 356 GLU B O 1
ATOM 5270 N N . THR B 1 320 ? -13.74605 -39.41009 -47.98970 1.000 84.23488 357 THR B N 1
ATOM 5271 C CA . THR B 1 320 ? -14.04513 -40.07540 -49.25549 1.000 89.51470 357 THR B CA 1
ATOM 5272 C C . THR B 1 320 ? -13.11383 -39.61538 -50.36944 1.000 88.37866 357 THR B C 1
ATOM 5273 O O . THR B 1 320 ? -12.59430 -40.43453 -51.13312 1.000 95.51653 357 THR B O 1
ATOM 5277 N N . GLN B 1 321 ? -12.90589 -38.30498 -50.48320 1.000 93.62489 358 GLN B N 1
ATOM 5278 C CA . GLN B 1 321 ? -11.98670 -37.76379 -51.47857 1.000 95.20386 358 GLN B CA 1
ATOM 5279 C C . GLN B 1 321 ? -10.57696 -38.29291 -51.27109 1.000 91.79481 358 GLN B C 1
ATOM 5280 O O . GLN B 1 321 ? -9.87838 -38.62553 -52.23458 1.000 93.65059 358 GLN B O 1
ATOM 5286 N N . ARG B 1 322 ? -10.14430 -38.37233 -50.01468 1.000 93.19439 359 ARG B N 1
ATOM 5287 C CA . ARG B 1 322 ? -8.80629 -38.86283 -49.70880 1.000 95.05849 359 ARG B CA 1
ATOM 5288 C C . ARG B 1 322 ? -8.61439 -40.28619 -50.21886 1.000 91.12206 359 ARG B C 1
ATOM 5289 O O . ARG B 1 322 ? -7.60001 -40.59979 -50.85448 1.000 81.55245 359 ARG B O 1
ATOM 5297 N N . SER B 1 323 ? -9.60287 -41.15314 -49.96791 1.000 84.06895 360 SER B N 1
ATOM 5298 C CA . SER B 1 323 ? -9.51117 -42.55484 -50.36837 1.000 84.35809 360 SER B CA 1
ATOM 5299 C C . SER B 1 323 ? -9.64370 -42.72023 -51.87859 1.000 85.03142 360 SER B C 1
ATOM 5300 O O . SER B 1 323 ? -8.95379 -43.55522 -52.47870 1.000 81.79533 360 SER B O 1
ATOM 5303 N N . LEU B 1 324 ? -10.54890 -41.95998 -52.50249 1.000 77.76546 361 LEU B N 1
ATOM 5304 C CA . LEU B 1 324 ? -10.64353 -41.96003 -53.95841 1.000 86.90762 361 LEU B CA 1
ATOM 5305 C C . LEU B 1 324 ? -9.29748 -41.65303 -54.60052 1.000 89.49276 361 LEU B C 1
ATOM 5306 O O . LEU B 1 324 ? -8.89954 -42.31562 -55.56354 1.000 98.09013 361 LEU B O 1
ATOM 5311 N N . ASP B 1 325 ? -8.57518 -40.66067 -54.07165 1.000 86.63968 362 ASP B N 1
ATOM 5312 C CA . ASP B 1 325 ? -7.30546 -40.25985 -54.67342 1.000 92.66706 362 ASP B CA 1
ATOM 5313 C C . ASP B 1 325 ? -6.21551 -41.29285 -54.42632 1.000 91.76372 362 ASP B C 1
ATOM 5314 O O . ASP B 1 325 ? -5.51443 -41.70174 -55.35868 1.000 95.90437 362 ASP B O 1
ATOM 5319 N N . PHE B 1 326 ? -6.02620 -41.69530 -53.16787 1.000 89.33033 363 PHE B N 1
ATOM 5320 C CA . PHE B 1 326 ? -4.90230 -42.56548 -52.84779 1.000 84.55595 363 PHE B CA 1
ATOM 5321 C C . PHE B 1 326 ? -5.11841 -43.96774 -53.39723 1.000 89.48779 363 PHE B C 1
ATOM 5322 O O . PHE B 1 326 ? -4.25070 -44.50926 -54.09668 1.000 83.10616 363 PHE B O 1
ATOM 5330 N N . ASN B 1 327 ? -6.27616 -44.57093 -53.08786 1.000 86.74127 364 ASN B N 1
ATOM 5331 C CA . ASN B 1 327 ? -6.55564 -45.94621 -53.49215 1.000 83.62914 364 ASN B CA 1
ATOM 5332 C C . ASN B 1 327 ? -6.85227 -46.07806 -54.97823 1.000 88.73309 364 ASN B C 1
ATOM 5333 O O . ASN B 1 327 ? -6.65831 -47.16274 -55.53964 1.000 86.22925 364 ASN B O 1
ATOM 5338 N N . GLY B 1 328 ? -7.32974 -45.01406 -55.62275 1.000 84.74954 365 GLY B N 1
ATOM 5339 C CA . GLY B 1 328 ? -7.54139 -45.06727 -57.05456 1.000 87.18183 365 GLY B CA 1
ATOM 5340 C C . GLY B 1 328 ? -6.26676 -45.13558 -57.87071 1.000 100.64425 365 GLY B C 1
ATOM 5341 O O . GLY B 1 328 ? -6.33445 -45.42909 -59.07002 1.000 100.34945 365 GLY B O 1
ATOM 5342 N N . ALA B 1 329 ? -5.11887 -44.85381 -57.25287 1.000 113.46855 366 ALA B N 1
ATOM 5343 C CA . ALA B 1 329 ? -3.83779 -44.99897 -57.92080 1.000 108.46135 366 ALA B CA 1
ATOM 5344 C C . ALA B 1 329 ? -3.62517 -46.46227 -58.30154 1.000 106.16794 366 ALA B C 1
ATOM 5345 O O . ALA B 1 329 ? -4.13103 -47.36376 -57.62415 1.000 104.21150 366 ALA B O 1
ATOM 5347 N N . PRO B 1 330 ? -2.88408 -46.73299 -59.38152 1.000 97.32911 367 PRO B N 1
ATOM 5348 C CA . PRO B 1 330 ? -2.75662 -48.12805 -59.82038 1.000 90.53807 367 PRO B CA 1
ATOM 5349 C C . PRO B 1 330 ? -1.87554 -48.94212 -58.90034 1.000 87.96160 367 PRO B C 1
ATOM 5350 O O . PRO B 1 330 ? -2.12915 -50.13730 -58.71781 1.000 91.85716 367 PRO B O 1
ATOM 5354 N N . ASP B 1 331 ? -0.86986 -48.32517 -58.28737 1.000 92.80610 368 ASP B N 1
ATOM 5355 C CA . ASP B 1 331 ? 0.02930 -48.99928 -57.34832 1.000 93.94357 368 ASP B CA 1
ATOM 5356 C C . ASP B 1 331 ? -0.45282 -48.91671 -55.90826 1.000 89.69106 368 ASP B C 1
ATOM 5357 O O . ASP B 1 331 ? 0.37134 -48.78568 -55.00395 1.000 93.02954 368 ASP B O 1
ATOM 5362 N N . TYR B 1 332 ? -1.76418 -48.97644 -55.65688 1.000 89.06940 369 TYR B N 1
ATOM 5363 C CA . TYR B 1 332 ? -2.25799 -48.79051 -54.29604 1.000 87.14221 369 TYR B CA 1
ATOM 5364 C C . TYR B 1 332 ? -1.75479 -49.88103 -53.36041 1.000 85.23059 369 TYR B C 1
ATOM 5365 O O . TYR B 1 332 ? -1.54776 -49.61794 -52.16891 1.000 91.95251 369 TYR B O 1
ATOM 5374 N N . ARG B 1 333 ? -1.55228 -51.10231 -53.86914 1.000 79.96389 370 ARG B N 1
ATOM 5375 C CA . ARG B 1 333 ? -1.11279 -52.19698 -53.00525 1.000 82.64521 370 ARG B CA 1
ATOM 5376 C C . ARG B 1 333 ? 0.23889 -51.89004 -52.36884 1.000 92.26461 370 ARG B C 1
ATOM 5377 O O . ARG B 1 333 ? 0.39193 -51.97319 -51.14133 1.000 95.62935 370 ARG B O 1
ATOM 5385 N N . GLU B 1 334 ? 1.22746 -51.50352 -53.18706 1.000 94.00104 371 GLU B N 1
ATOM 5386 C CA . GLU B 1 334 ? 2.56595 -51.24357 -52.66427 1.000 85.07341 371 GLU B CA 1
ATOM 5387 C C . GLU B 1 334 ? 2.63221 -49.92653 -51.90332 1.000 83.24471 371 GLU B C 1
ATOM 5388 O O . GLU B 1 334 ? 3.41638 -49.80347 -50.95684 1.000 88.36111 371 GLU B O 1
ATOM 5394 N N . ARG B 1 335 ? 1.82641 -48.93652 -52.29404 1.000 88.44594 372 ARG B N 1
ATOM 5395 C CA . ARG B 1 335 ? 1.79436 -47.67976 -51.55244 1.000 92.13772 372 ARG B CA 1
ATOM 5396 C C . ARG B 1 335 ? 1.22449 -47.88721 -50.15095 1.000 95.02182 372 ARG B C 1
ATOM 5397 O O . ARG B 1 335 ? 1.77376 -47.37006 -49.16637 1.000 90.24679 372 ARG B O 1
ATOM 5405 N N . LEU B 1 336 ? 0.12846 -48.65245 -50.03859 1.000 90.13033 373 LEU B N 1
ATOM 5406 C CA . LEU B 1 336 ? -0.42800 -48.95644 -48.72185 1.000 84.95268 373 LEU B CA 1
ATOM 5407 C C . LEU B 1 336 ? 0.50734 -49.84682 -47.92366 1.000 86.81680 373 LEU B C 1
ATOM 5408 O O . LEU B 1 336 ? 0.66046 -49.65829 -46.70960 1.000 79.77088 373 LEU B O 1
ATOM 5413 N N . GLU B 1 337 ? 1.14580 -50.81518 -48.59092 1.000 85.98915 374 GLU B N 1
ATOM 5414 C CA . GLU B 1 337 ? 2.08905 -51.69219 -47.90692 1.000 81.01720 374 GLU B CA 1
ATOM 5415 C C . GLU B 1 337 ? 3.21288 -50.89095 -47.26134 1.000 87.18997 374 GLU B C 1
ATOM 5416 O O . GLU B 1 337 ? 3.57456 -51.13598 -46.10518 1.000 89.04563 374 GLU B O 1
ATOM 5422 N N . GLU B 1 338 ? 3.77490 -49.92431 -47.99136 1.000 82.35409 375 GLU B N 1
ATOM 5423 C CA . GLU B 1 338 ? 4.86631 -49.13027 -47.43948 1.000 88.67466 375 GLU B CA 1
ATOM 5424 C C . GLU B 1 338 ? 4.48926 -48.54068 -46.08961 1.000 85.74105 375 GLU B C 1
ATOM 5425 O O . GLU B 1 338 ? 5.26142 -48.62370 -45.12807 1.000 85.99401 375 GLU B O 1
ATOM 5431 N N . GLU B 1 339 ? 3.28899 -47.96396 -45.99310 1.000 84.46518 376 GLU B N 1
ATOM 5432 C CA . GLU B 1 339 ? 2.82659 -47.42536 -44.71928 1.000 85.02615 376 GLU B CA 1
ATOM 5433 C C . GLU B 1 339 ? 2.58896 -48.52523 -43.68826 1.000 82.05699 376 GLU B C 1
ATOM 5434 O O . GLU B 1 339 ? 2.82268 -48.31016 -42.49208 1.000 80.96177 376 GLU B O 1
ATOM 5440 N N . LEU B 1 340 ? 2.13146 -49.70415 -44.12308 1.000 82.18325 377 LEU B N 1
ATOM 5441 C CA . LEU B 1 340 ? 2.04412 -50.83692 -43.20897 1.000 78.41454 377 LEU B CA 1
ATOM 5442 C C . LEU B 1 340 ? 3.41723 -51.26009 -42.71160 1.000 83.99279 377 LEU B C 1
ATOM 5443 O O . LEU B 1 340 ? 3.54336 -51.78138 -41.59643 1.000 82.73255 377 LEU B O 1
ATOM 5448 N N . GLU B 1 341 ? 4.45410 -51.04775 -43.52319 1.000 88.38983 378 GLU B N 1
ATOM 5449 C CA . GLU B 1 341 ? 5.79909 -51.45366 -43.13390 1.000 87.35786 378 GLU B CA 1
ATOM 5450 C C . GLU B 1 341 ? 6.33214 -50.58005 -42.00800 1.000 82.34459 378 GLU B C 1
ATOM 5451 O O . GLU B 1 341 ? 6.95952 -51.08125 -41.06743 1.000 80.37648 378 GLU B O 1
ATOM 5457 N N . THR B 1 342 ? 6.08150 -49.27428 -42.08049 1.000 78.53739 379 THR B N 1
ATOM 5458 C CA . THR B 1 342 ? 6.42922 -48.39950 -40.96827 1.000 81.57515 379 THR B CA 1
ATOM 5459 C C . THR B 1 342 ? 5.78783 -48.89235 -39.66726 1.000 85.76973 379 THR B C 1
ATOM 5460 O O . THR B 1 342 ? 6.40860 -48.83014 -38.59742 1.000 89.13031 379 THR B O 1
ATOM 5464 N N . ILE B 1 343 ? 4.55792 -49.41972 -39.74572 1.000 80.36912 380 ILE B N 1
ATOM 5465 C CA . ILE B 1 343 ? 3.88305 -49.94422 -38.55928 1.000 76.56386 380 ILE B CA 1
ATOM 5466 C C . ILE B 1 343 ? 4.61477 -51.17409 -38.03016 1.000 79.53777 380 ILE B C 1
ATOM 5467 O O . ILE B 1 343 ? 4.91238 -51.26781 -36.83358 1.000 78.06841 380 ILE B O 1
ATOM 5472 N N . ARG B 1 344 ? 4.93234 -52.12221 -38.92317 1.000 76.05729 381 ARG B N 1
ATOM 5473 C CA . ARG B 1 344 ? 5.64560 -53.34213 -38.54721 1.000 72.29496 381 ARG B CA 1
ATOM 5474 C C . ARG B 1 344 ? 6.95341 -53.05679 -37.81761 1.000 81.96888 381 ARG B C 1
ATOM 5475 O O . ARG B 1 344 ? 7.35202 -53.81530 -36.92897 1.000 80.56679 381 ARG B O 1
ATOM 5483 N N . ASN B 1 345 ? 7.65209 -51.99073 -38.20351 1.000 78.33125 382 ASN B N 1
ATOM 5484 C CA . ASN B 1 345 ? 8.97641 -51.67899 -37.67919 1.000 91.50680 382 ASN B CA 1
ATOM 5485 C C . ASN B 1 345 ? 8.94654 -50.70492 -36.51333 1.000 89.30779 382 ASN B C 1
ATOM 5486 O O . ASN B 1 345 ? 10.01241 -50.28372 -36.05748 1.000 84.85430 382 ASN B O 1
ATOM 5491 N N . MET B 1 346 ? 7.76113 -50.31310 -36.05394 1.000 83.91195 383 MET B N 1
ATOM 5492 C CA . MET B 1 346 ? 7.64023 -49.55417 -34.81889 1.000 75.64039 383 MET B CA 1
ATOM 5493 C C . MET B 1 346 ? 8.12772 -50.40231 -33.64923 1.000 75.82038 383 MET B C 1
ATOM 5494 O O . MET B 1 346 ? 7.93907 -51.62197 -33.62772 1.000 79.11400 383 MET B O 1
ATOM 5499 N N . GLU B 1 347 ? 8.77122 -49.76100 -32.67240 1.000 75.48182 384 GLU B N 1
ATOM 5500 C CA . GLU B 1 347 ? 9.27603 -50.52596 -31.53620 1.000 74.39323 384 GLU B CA 1
ATOM 5501 C C . GLU B 1 347 ? 8.17394 -51.35590 -30.90195 1.000 80.06142 384 GLU B C 1
ATOM 5502 O O . GLU B 1 347 ? 8.37928 -52.53101 -30.58489 1.000 79.89808 384 GLU B O 1
ATOM 5508 N N . ILE B 1 348 ? 6.98175 -50.77427 -30.75426 1.000 80.22295 385 ILE B N 1
ATOM 5509 C CA . ILE B 1 348 ? 5.91227 -51.45569 -30.03592 1.000 77.07190 385 ILE B CA 1
ATOM 5510 C C . ILE B 1 348 ? 5.56071 -52.76938 -30.72451 1.000 75.27528 385 ILE B C 1
ATOM 5511 O O . ILE B 1 348 ? 5.36527 -53.79880 -30.06161 1.000 69.60569 385 ILE B O 1
ATOM 5516 N N . TRP B 1 349 ? 5.54067 -52.77512 -32.06188 1.000 70.28609 386 TRP B N 1
ATOM 5517 C CA . TRP B 1 349 ? 5.10687 -53.96312 -32.78819 1.000 71.00463 386 TRP B CA 1
ATOM 5518 C C . TRP B 1 349 ? 6.21555 -54.98366 -32.96391 1.000 72.60662 386 TRP B C 1
ATOM 5519 O O . TRP B 1 349 ? 5.92867 -56.18494 -32.98681 1.000 73.29331 386 TRP B O 1
ATOM 5530 N N . LYS B 1 350 ? 7.47506 -54.54667 -33.04832 1.000 69.71683 387 LYS B N 1
ATOM 5531 C CA . LYS B 1 350 ? 8.57486 -55.50475 -32.99925 1.000 66.90366 387 LYS B CA 1
ATOM 5532 C C . LYS B 1 350 ? 8.56959 -56.25140 -31.67655 1.000 70.95418 387 LYS B C 1
ATOM 5533 O O . LYS B 1 350 ? 8.79758 -57.46661 -31.64124 1.000 74.20071 387 LYS B O 1
ATOM 5539 N N . VAL B 1 351 ? 8.31888 -55.52934 -30.57570 1.000 67.74453 388 VAL B N 1
ATOM 5540 C CA . VAL B 1 351 ? 8.20076 -56.14811 -29.25593 1.000 68.19568 388 VAL B CA 1
ATOM 5541 C C . VAL B 1 351 ? 7.05076 -57.14289 -29.23156 1.000 70.92273 388 VAL B C 1
ATOM 5542 O O . VAL B 1 351 ? 7.18749 -58.26494 -28.72918 1.000 69.87539 388 VAL B O 1
ATOM 5546 N N . GLY B 1 352 ? 5.89153 -56.73706 -29.76098 1.000 72.85794 389 GLY B N 1
ATOM 5547 C CA . GLY B 1 352 ? 4.73251 -57.61590 -29.77233 1.000 66.92338 389 GLY B CA 1
ATOM 5548 C C . GLY B 1 352 ? 4.97838 -58.95267 -30.44617 1.000 65.47017 389 GLY B C 1
ATOM 5549 O O . GLY B 1 352 ? 4.40574 -59.96560 -30.03448 1.000 64.42019 389 GLY B O 1
ATOM 5550 N N . LYS B 1 353 ? 5.81900 -58.97821 -31.48988 1.000 61.93419 390 LYS B N 1
ATOM 5551 C CA . LYS B 1 353 ? 6.20561 -60.24715 -32.10228 1.000 62.17215 390 LYS B CA 1
ATOM 5552 C C . LYS B 1 353 ? 6.75359 -61.20472 -31.05315 1.000 65.82561 390 LYS B C 1
ATOM 5553 O O . LYS B 1 353 ? 6.26500 -62.32908 -30.91802 1.000 70.00655 390 LYS B O 1
ATOM 5559 N N . GLU B 1 354 ? 7.76599 -60.77052 -30.28713 1.000 64.30649 391 GLU B N 1
ATOM 5560 C CA . GLU B 1 354 ? 8.36576 -61.65046 -29.28163 1.000 65.85457 391 GLU B CA 1
ATOM 5561 C C . GLU B 1 354 ? 7.38676 -61.95795 -28.16156 1.000 63.65598 391 GLU B C 1
ATOM 5562 O O . GLU B 1 354 ? 7.38104 -63.07442 -27.63423 1.000 68.16486 391 GLU B O 1
ATOM 5568 N N . VAL B 1 355 ? 6.55475 -60.98239 -27.77629 1.000 64.50012 392 VAL B N 1
ATOM 5569 C CA . VAL B 1 355 ? 5.53855 -61.24508 -26.75844 1.000 62.29923 392 VAL B CA 1
ATOM 5570 C C . VAL B 1 355 ? 4.59053 -62.33894 -27.22404 1.000 58.47649 392 VAL B C 1
ATOM 5571 O O . VAL B 1 355 ? 4.21517 -63.22724 -26.44900 1.000 62.50101 392 VAL B O 1
ATOM 5575 N N . ARG B 1 356 ? 4.20432 -62.31316 -28.49722 1.000 54.10764 393 ARG B N 1
ATOM 5576 C CA . ARG B 1 356 ? 3.27287 -63.32557 -28.96724 1.000 55.31807 393 ARG B CA 1
ATOM 5577 C C . ARG B 1 356 ? 3.94688 -64.69906 -29.06900 1.000 60.86798 393 ARG B C 1
ATOM 5578 O O . ARG B 1 356 ? 3.31807 -65.72258 -28.75117 1.000 56.30737 393 ARG B O 1
ATOM 5586 N N . LYS B 1 357 ? 5.23421 -64.74230 -29.47010 1.000 57.59715 394 LYS B N 1
ATOM 5587 C CA . LYS B 1 357 ? 5.95614 -66.01856 -29.55166 1.000 58.68569 394 LYS B CA 1
ATOM 5588 C C . LYS B 1 357 ? 6.04600 -66.71021 -28.20237 1.000 60.54267 394 LYS B C 1
ATOM 5589 O O . LYS B 1 357 ? 6.17871 -67.93595 -28.15287 1.000 60.98888 394 LYS B O 1
ATOM 5595 N N . LEU B 1 358 ? 5.99414 -65.94836 -27.10280 1.000 61.37939 395 LEU B N 1
ATOM 5596 C CA . LEU B 1 358 ? 6.12237 -66.50974 -25.76129 1.000 62.41159 395 LEU B CA 1
ATOM 5597 C C . LEU B 1 358 ? 4.81278 -67.04220 -25.19062 1.000 56.56550 395 LEU B C 1
ATOM 5598 O O . LEU B 1 358 ? 4.83652 -67.63542 -24.11363 1.000 59.12652 395 LEU B O 1
ATOM 5603 N N . ARG B 1 359 ? 3.68128 -66.84567 -25.85344 1.000 52.90564 396 ARG B N 1
ATOM 5604 C CA . ARG B 1 359 ? 2.43565 -67.36199 -25.30513 1.000 51.83898 396 ARG B CA 1
ATOM 5605 C C . ARG B 1 359 ? 2.47963 -68.88733 -25.26401 1.000 53.22946 396 ARG B C 1
ATOM 5606 O O . ARG B 1 359 ? 2.96672 -69.51494 -26.20722 1.000 58.58875 396 ARG B O 1
ATOM 5614 N N . PRO B 1 360 ? 1.99560 -69.51458 -24.19067 1.000 55.67260 397 PRO B N 1
ATOM 5615 C CA . PRO B 1 360 ? 2.05688 -70.98794 -24.12056 1.000 56.91964 397 PRO B CA 1
ATOM 5616 C C . PRO B 1 360 ? 1.31113 -71.69492 -25.24867 1.000 60.37872 397 PRO B C 1
ATOM 5617 O O . PRO B 1 360 ? 1.77940 -72.73769 -25.72519 1.000 65.58739 397 PRO B O 1
ATOM 5621 N N . GLU B 1 361 ? 0.16983 -71.15460 -25.69411 1.000 55.14993 398 GLU B N 1
ATOM 5622 C CA . GLU B 1 361 ? -0.58281 -71.70776 -26.81913 1.000 56.03836 398 GLU B CA 1
ATOM 5623 C C . GLU B 1 361 ? 0.16712 -71.62416 -28.14720 1.000 59.64448 398 GLU B C 1
ATOM 5624 O O . GLU B 1 361 ? -0.24821 -72.27782 -29.10881 1.000 60.76345 398 GLU B O 1
ATOM 5630 N N . ASN B 1 362 ? 1.24563 -70.84457 -28.23683 1.000 59.89097 399 ASN B N 1
ATOM 5631 C CA . ASN B 1 362 ? 2.03405 -70.75435 -29.46035 1.000 59.51295 399 ASN B CA 1
ATOM 5632 C C . ASN B 1 362 ? 3.31331 -71.58083 -29.41386 1.000 61.19877 399 ASN B C 1
ATOM 5633 O O . ASN B 1 362 ? 4.12141 -71.50048 -30.34540 1.000 66.67653 399 ASN B O 1
ATOM 5638 N N . GLN B 1 363 ? 3.51406 -72.37403 -28.36512 1.000 64.96215 400 GLN B N 1
ATOM 5639 C CA . GLN B 1 363 ? 4.64366 -73.30520 -28.31103 1.000 70.79365 400 GLN B CA 1
ATOM 5640 C C . GLN B 1 363 ? 4.35853 -74.52809 -29.18961 1.000 75.93200 400 GLN B C 1
ATOM 5641 O O . GLN B 1 363 ? 5.22126 -74.98018 -29.94994 1.000 84.78086 400 GLN B O 1
#

Foldseek 3Di:
DDDDDDDDCVVADWDDDPHDTFHKAALVVADLVNLCVVCVVFEEEEEDQDLQCVLLVVLLVVSPHRYAYAYAPPDPSQVVVVVVPHDYPRRYYHHLVSLLVGQEYEHPHDLLVCLVCQVPCQVSQDASHAYEYQALLQCPPCVQSVDDHDQRHWYKYKHFPDGSNCQRVQLVVVAHTEIEMETPHDNPVCSRVVRLSSNVSSRHGMYTYDYNVVRNLVVQLPCCDCVPVPLVVQLVVQLVVCVVVPHDLVVSLCVRPVCCPVPQVVQCVPPRDVRSLVVDDPVVNVVCVVCPVVVCVVCVVVRVVSSVCRVVCVVVNVCSVQVNDPCNVVVVVVVVVVVCPDPNNVSVVVVVCPPPVND/DDDDDDDDCVVADWDDDPNDTFDKAALVVQDLVNLCVVCVPFEEEEEDADLQCPLLVVLLVVSPHRYAYADAPPDPRNVVVVVVPHDYPRRYYHQLVSLLPGQEYEHPHDLLVCLVCQVVCQVSQDASHAYEYQALLQCVVCVQSVHPHDQRHWYKHWHFPDTSVCQRVLQVVLAHGEIEIETDYDNDVCNRVVRLSSNSSSRHGMYIYDYNVRRNLVVQLVCCDCVPVPLVVQLVVQLVVCVVVPDDLVRSLCVRPVCCVVPQVVQCVVPRDVRSLVVDDPVSNVVCVVPPVVVVVVCVVVSVVSSVCSVVCVSSNVCSVQVNDPPNVVVVVVVVVVVCPPPNNVSVVVVVCPDPVND

InterPro domains:
  IPR000506 Ketol-acid reductoisomerase, C-terminal [PF01450] (253-397)
  IPR000506 Ketol-acid reductoisomerase, C-terminal [PS51851] (252-399)
  IPR008927 6-phosphogluconate dehydrogenase-like, C-terminal domain superfamily [SSF48179] (253-399)
  IPR013023 Ketol-acid reductoisomerase [PTHR21371] (52-395)
  IPR013023 Ketol-acid reductoisomerase [TIGR00465] (80-399)
  IPR013116 Ketol-acid reductoisomerase, N-terminal [PF07991] (80-245)
  IPR013116 Ketol-acid reductoisomerase, N-terminal [PS51850] (62-251)
  IPR013328 6-phosphogluconate dehydrogenase, domain 2 [G3DSA:1.10.1040.10] (247-276)
  IPR013328 6-phosphogluconate dehydrogenase, domain 2 [G3DSA:1.10.1040.10] (277-341)
  IPR013328 6-phosphogluconate dehydrogenase, domain 2 [G3DSA:1.10.1040.10] (342-400)
  IPR016207 Ketol-acid reductoisomerase, fungi [PIRSF000119] (1-400)
  IPR036291 NAD(P)-binding domain superfamily [SSF51735] (51-250)

Radius of gyration: 27.7 Å; Cα contacts (8 Å, |Δi|>4): 1476; chains: 2; bounding box: 69×55×83 Å

Solvent-accessible surface area: 26974 Å² total; per-residue (Å²): 204,134,114,80,91,114,49,50,50,129,75,63,175,51,48,78,0,28,66,44,100,7,5,9,29,59,65,93,70,18,59,115,124,91,6,54,106,67,5,137,126,35,23,0,0,0,1,3,15,46,24,41,0,32,0,0,0,10,0,0,79,66,21,42,12,95,8,10,0,0,3,175,118,127,28,61,22,24,110,45,0,58,127,43,44,2,64,62,59,129,32,1,12,46,22,132,74,0,0,86,104,1,43,1,3,0,6,18,30,31,10,2,29,9,22,116,38,8,99,108,15,73,94,36,7,71,130,71,32,5,0,0,1,17,20,0,0,0,2,34,20,96,120,54,1,145,1,88,12,16,97,58,2,3,0,0,0,0,1,14,5,6,5,0,90,10,2,25,51,12,46,111,113,46,53,10,5,8,0,0,2,1,54,108,38,72,76,78,66,108,0,43,76,28,0,10,0,0,0,13,0,0,2,2,4,0,1,0,18,6,50,4,95,45,0,0,6,1,24,0,0,0,14,1,0,0,2,1,0,0,0,0,0,0,0,8,0,0,10,57,4,0,69,111,69,38,3,11,0,0,1,0,2,0,1,0,3,11,17,0,10,34,2,1,3,60,21,2,3,120,97,1,0,21,81,0,0,78,6,13,55,11,1,4,30,3,0,0,13,39,6,25,55,114,0,49,96,29,0,48,79,16,0,76,79,0,7,95,15,0,102,93,6,74,10,0,76,96,0,25,83,24,7,30,23,129,62,34,131,120,77,3,77,106,51,1,76,82,0,56,86,47,60,4,7,83,0,0,90,42,0,32,120,11,19,28,78,81,146,206,140,111,88,92,118,47,48,55,125,72,64,173,56,46,70,0,25,70,36,95,9,5,7,28,47,74,90,69,17,71,130,155,100,6,54,107,56,7,135,127,37,23,1,0,0,1,3,16,47,24,40,0,37,0,0,0,10,0,0,78,69,18,47,13,89,6,10,0,0,3,177,133,120,30,50,21,24,138,37,0,76,119,42,45,3,68,64,60,130,31,0,15,49,21,98,79,0,0,88,97,1,43,1,3,0,4,21,29,31,9,3,28,6,25,120,32,7,94,83,6,72,96,40,7,68,134,73,33,7,0,0,0,17,20,0,0,0,2,36,20,87,125,67,0,142,0,89,13,16,99,65,2,2,0,0,0,0,2,15,5,6,5,1,90,12,3,26,54,9,45,113,112,48,58,11,7,9,0,0,1,2,53,108,38,68,69,78,65,111,0,42,74,28,0,11,0,0,0,13,0,0,4,3,3,0,1,0,18,6,51,3,89,49,0,0,6,0,22,0,0,0,16,0,0,0,3,1,0,0,0,0,0,0,0,10,0,0,9,62,0,0,72,106,61,42,2,12,0,0,2,0,2,0,2,0,3,10,18,0,7,27,0,2,3,61,18,2,3,120,87,2,0,24,82,0,0,70,6,14,54,14,0,4,34,4,0,0,13,38,8,24,56,106,0,47,100,35,0,55,73,16,0,85,90,0,13,96,17,0,99,92,4,76,10,0,68,90,1,25,85,34,5,39,32,132,62,34,116,116,104,2,74,97,52,1,76,77,0,78,88,46,60,4,8,98,0,0,110,44,0,23,125,13,17,24,80,82,153

CATH classification: 3.40.50.720

Secondary structure (DSSP, 8-state):
----PPP--TT--EEEETTEEEEEEEGGGS-HHHHHHHHTT--EEEE--SHHHHHHHHHHHHTT--EEEE--TTSHHHHHHHHTT--BTTTEE-HHHHHHH-SEEEE-S-HHHHHHHHHHHGGGS-TT-EEEESSSHHHH-HHHH-----TTSEEEEEEESS-HHHHHHHHHTT----EEEEEEE-SSS-HHHHHHHHHHHTT-SEEEE--HHHHHHHHHHHHHTTTTHHHHHHHHHHHHHHHHTT--HHHHHIIIIIHIIIIIHHHHHHH-HHHHHHTS-HHHHHHHHHHHHHHHHHHHHHHHHHHHHHHHTHHHHHHHHHHTSTTHHHHHHHHHHHHHTSHHHHHHHHHHHTSGGG-/----PPP--TT--EEESSS-EEEEEEGGGS-HHHHHHHTTT--EEEE--SHHHHHHHHHHHHHT--EEEE--TTSHHHHHHHHTT--BTTTEE-HHHHHHH-SEEEE-S-HHHHHHHHHHHGGGS-TT-EEEESSTHHHHTHHHH-----TTSEEEEEEESS-HHHHHHHHTTT----EEEEEEE-SSS-HHHHHHHHHHHTT-SEEEE--HHHHHHHHHHHIIIIITHHHHHHHHHHHHHHHTTT--HHHHHIIIIIHIIIIIHHHHHHH-HHHHHHTS-HHHHHHHHHHHHHHHHHHHHHHHHHHHHHHHTHHHHHHHHHHTSTTHHHHHHHHHHHHHTSHHHHHHHHHHHTSGGG-

Organism: Candidozyma auris (NCBI:txid498019)

B-factor: mean 72.23, std 17.81, range [35.52, 140.72]

Sequence (718 aa):
VVSAAPLATRGLKTINFGGTEEVVHERADWPREKLLEYFKNDTMALIGYGSQGYGQGLNLRDNGLNVIIGVRKNGASWKAAIEDGWVPGENLFDVKEAITKGTIIMNLLSDAAQSETWPDLKPLITEGKTLYFSHGFSPVFKDLTKVEPPSNVDVILAAPKGSGRTVRSLFLEGRGINSSYAVWNDVTGKAEEKAIAMAVAIGSGYVYQTTFEREVNSDLYGERGCLMGGIHGMFLAQYEVLRENGHTPSEAFNETVEEATQSLYPLIGKYGMDYMYDACSTTARRGALDWYPRFKDALKPVFVELYESVKNGTETQRSLDFNGAPDYRERLEEELETIRNMEIWKVGKEVRKLRPENQVVSAAPLATRGLKTINFGGTEEVVHERADWPREKLLEYFKNDTMALIGYGSQGYGQGLNLRDNGLNVIIGVRKNGASWKAAIEDGWVPGENLFDVKEAITKGTIIMNLLSDAAQSETWPDLKPLITEGKTLYFSHGFSPVFKDLTKVEPPSNVDVILAAPKGSGRTVRSLFLEGRGINSSYAVWNDVTGKAEEKAIAMAVAIGSGYVYQTTFEREVNSDLYGERGCLMGGIHGMFLAQYEVLRENGHTPSEAFNETVEEATQSLYPLIGKYGMDYMYDACSTTARRGALDWYPRFKDALKPVFVELYESVKNGTETQRSLDFNGAPDYRERLEEELETIRNMEIWKVGKEVRKLRPENQ